Protein AF-0000000074727663 (afdb_homodimer)

Structure (mmCIF, N/CA/C/O backbone):
data_AF-0000000074727663-model_v1
#
loop_
_entity.id
_entity.type
_entity.pdbx_description
1 polymer 'Tyrosine-protein kinase ephrin type A/B receptor-like domain-containing protein'
#
loop_
_atom_site.group_PDB
_atom_site.id
_atom_site.type_symbol
_atom_site.label_atom_id
_atom_site.label_alt_id
_atom_site.label_comp_id
_atom_site.label_asym_id
_atom_site.label_entity_id
_atom_site.label_seq_id
_atom_site.pdbx_PDB_ins_code
_atom_site.Cartn_x
_atom_site.Cartn_y
_atom_site.Cartn_z
_atom_site.occupancy
_atom_site.B_iso_or_equiv
_atom_site.auth_seq_id
_atom_site.auth_comp_id
_atom_site.auth_asym_id
_atom_site.auth_atom_id
_atom_site.pdbx_PDB_model_num
ATOM 1 N N . MET A 1 1 ? 19.344 -10.344 -14.883 1 16.36 1 MET A N 1
ATOM 2 C CA . MET A 1 1 ? 18.453 -11.445 -14.562 1 16.36 1 MET A CA 1
ATOM 3 C C . MET A 1 1 ? 17.531 -11.766 -15.734 1 16.36 1 MET A C 1
ATOM 5 O O . MET A 1 1 ? 17.156 -10.867 -16.484 1 16.36 1 MET A O 1
ATOM 9 N N . VAL A 1 2 ? 17.625 -12.992 -16.062 1 17.97 2 VAL A N 1
ATOM 10 C CA . VAL A 1 2 ? 16.844 -13.648 -17.109 1 17.97 2 VAL A CA 1
ATOM 11 C C . VAL A 1 2 ? 15.359 -13.492 -16.828 1 17.97 2 VAL A C 1
ATOM 13 O O . VAL A 1 2 ? 14.867 -13.961 -15.789 1 17.97 2 VAL A O 1
ATOM 16 N N . PHE A 1 3 ? 14.781 -12.531 -17.094 1 17.89 3 PHE A N 1
ATOM 17 C CA . PHE A 1 3 ? 13.375 -12.414 -17.484 1 17.89 3 PHE A CA 1
ATOM 18 C C . PHE A 1 3 ? 13.016 -13.445 -18.547 1 17.89 3 PHE A C 1
ATOM 20 O O . PHE A 1 3 ? 13.688 -13.539 -19.578 1 17.89 3 PHE A O 1
ATOM 27 N N . CYS A 1 4 ? 12.523 -14.523 -18.062 1 21.52 4 CYS A N 1
ATOM 28 C CA . CYS A 1 4 ? 11.844 -15.531 -18.875 1 21.52 4 CYS A CA 1
ATOM 29 C C . CYS A 1 4 ? 10.828 -14.883 -19.812 1 21.52 4 CYS A C 1
ATOM 31 O O . CYS A 1 4 ? 9.891 -14.219 -19.344 1 21.52 4 CYS A O 1
ATOM 33 N N . LEU A 1 5 ? 11.258 -14.266 -20.781 1 20.7 5 LEU A N 1
ATOM 34 C CA . LEU A 1 5 ? 10.297 -13.875 -21.797 1 20.7 5 LEU A CA 1
ATOM 35 C C . LEU A 1 5 ? 9.242 -14.961 -22 1 20.7 5 LEU A C 1
ATOM 37 O O . LEU A 1 5 ? 9.562 -16.156 -22 1 20.7 5 LEU A O 1
ATOM 41 N N . ARG A 1 6 ? 8.039 -14.711 -21.859 1 22.16 6 ARG A N 1
ATOM 42 C CA . ARG A 1 6 ? 6.895 -15.141 -22.672 1 22.16 6 ARG A CA 1
ATOM 43 C C . ARG A 1 6 ? 7.203 -15.047 -24.156 1 22.16 6 ARG A C 1
ATOM 45 O O . ARG A 1 6 ? 8.172 -14.391 -24.547 1 22.16 6 ARG A O 1
ATOM 52 N N . GLU A 1 7 ? 6.109 -14.969 -25 1 23.59 7 GLU A N 1
ATOM 53 C CA . GLU A 1 7 ? 5.457 -15.328 -26.25 1 23.59 7 GLU A CA 1
ATOM 54 C C . GLU A 1 7 ? 5.797 -14.336 -27.359 1 23.59 7 GLU A C 1
ATOM 56 O O . GLU A 1 7 ? 5.438 -13.156 -27.281 1 23.59 7 GLU A O 1
ATOM 61 N N . SER A 1 8 ? 6.902 -14.148 -27.859 1 22.03 8 SER A N 1
ATOM 62 C CA . SER A 1 8 ? 6.969 -13.516 -29.172 1 22.03 8 SER A CA 1
ATOM 63 C C . SER A 1 8 ? 6.012 -14.18 -30.156 1 22.03 8 SER A C 1
ATOM 65 O O . SER A 1 8 ? 6.223 -15.32 -30.562 1 22.03 8 SER A O 1
ATOM 67 N N . VAL A 1 9 ? 4.738 -14.016 -30.016 1 23.14 9 VAL A N 1
ATOM 68 C CA . VAL A 1 9 ? 3.768 -14.18 -31.094 1 23.14 9 VAL A CA 1
ATOM 69 C C . VAL A 1 9 ? 4.215 -13.383 -32.312 1 23.14 9 VAL A C 1
ATOM 71 O O . VAL A 1 9 ? 4.402 -12.164 -32.25 1 23.14 9 VAL A O 1
ATOM 74 N N . TRP A 1 10 ? 5.031 -13.922 -33.156 1 23.19 10 TRP A N 1
ATOM 75 C CA . TRP A 1 10 ? 5.125 -13.664 -34.594 1 23.19 10 TRP A CA 1
ATOM 76 C C . TRP A 1 10 ? 3.773 -13.25 -35.156 1 23.19 10 TRP A C 1
ATOM 78 O O . TRP A 1 10 ? 2.773 -13.945 -34.969 1 23.19 10 TRP A O 1
ATOM 88 N N . SER A 1 11 ? 3.48 -12.094 -35.125 1 21.77 11 SER A N 1
ATOM 89 C CA . SER A 1 11 ? 2.42 -11.594 -36 1 21.77 11 SER A CA 1
ATOM 90 C C . SER A 1 11 ? 2.523 -12.195 -37.406 1 21.77 11 SER A C 1
ATOM 92 O O . SER A 1 11 ? 3.584 -12.148 -38.031 1 21.77 11 SER A O 1
ATOM 94 N N . ARG A 1 12 ? 1.707 -13.133 -37.719 1 26.17 12 ARG A N 1
ATOM 95 C CA . ARG A 1 12 ? 1.137 -13.68 -38.938 1 26.17 12 ARG A CA 1
ATOM 96 C C . ARG A 1 12 ? 0.914 -12.586 -39.969 1 26.17 12 ARG A C 1
ATOM 98 O O . ARG A 1 12 ? 0.768 -12.867 -41.156 1 26.17 12 ARG A O 1
ATOM 105 N N . LYS A 1 13 ? 0.772 -11.352 -39.656 1 25.25 13 LYS A N 1
ATOM 106 C CA . LYS A 1 13 ? 0.136 -10.602 -40.719 1 25.25 13 LYS A CA 1
ATOM 107 C C . LYS A 1 13 ? 1.107 -10.375 -41.875 1 25.25 13 LYS A C 1
ATOM 109 O O . LYS A 1 13 ? 0.729 -10.484 -43.031 1 25.25 13 LYS A O 1
ATOM 114 N N . GLU A 1 14 ? 2.23 -9.945 -41.594 1 25.27 14 GLU A N 1
ATOM 115 C CA . GLU A 1 14 ? 2.83 -9.531 -42.875 1 25.27 14 GLU A CA 1
ATOM 116 C C . GLU A 1 14 ? 3.305 -10.742 -43.656 1 25.27 14 GLU A C 1
ATOM 118 O O . GLU A 1 14 ? 3.434 -10.664 -44.875 1 25.27 14 GLU A O 1
ATOM 123 N N . ASN A 1 15 ? 3.68 -11.766 -42.875 1 24.67 15 ASN A N 1
ATOM 124 C CA . ASN A 1 15 ? 3.842 -12.859 -43.812 1 24.67 15 ASN A CA 1
ATOM 125 C C . ASN A 1 15 ? 2.494 -13.406 -44.281 1 24.67 15 ASN A C 1
ATOM 127 O O . ASN A 1 15 ? 2.43 -14.461 -44.906 1 24.67 15 ASN A O 1
ATOM 131 N N . ARG A 1 16 ? 1.432 -12.82 -43.875 1 26.47 16 ARG A N 1
ATOM 132 C CA . ARG A 1 16 ? 0.139 -13.117 -44.469 1 26.47 16 ARG A CA 1
ATOM 133 C C . ARG A 1 16 ? 0.172 -12.867 -45.969 1 26.47 16 ARG A C 1
ATOM 135 O O . ARG A 1 16 ? -0.435 -13.617 -46.75 1 26.47 16 ARG A O 1
ATOM 142 N N . GLU A 1 17 ? 0.797 -11.836 -46.375 1 26.16 17 GLU A N 1
ATOM 143 C CA . GLU A 1 17 ? 0.652 -11.578 -47.812 1 26.16 17 GLU A CA 1
ATOM 144 C C . GLU A 1 17 ? 1.406 -12.617 -48.625 1 26.16 17 GLU A C 1
ATOM 146 O O . GLU A 1 17 ? 0.963 -12.992 -49.719 1 26.16 17 GLU A O 1
ATOM 151 N N . LYS A 1 18 ? 2.57 -12.977 -48.094 1 28.64 18 LYS A N 1
ATOM 152 C CA . LYS A 1 18 ? 3.148 -13.969 -49 1 28.64 18 LYS A CA 1
ATOM 153 C C . LYS A 1 18 ? 2.41 -15.305 -48.906 1 28.64 18 LYS A C 1
ATOM 155 O O . LYS A 1 18 ? 2.396 -16.078 -49.844 1 28.64 18 LYS A O 1
ATOM 160 N N . TRP A 1 19 ? 1.935 -15.484 -47.719 1 27.38 19 TRP A N 1
ATOM 161 C CA . TRP A 1 19 ? 1.087 -16.672 -47.719 1 27.38 19 TRP A CA 1
ATOM 162 C C . TRP A 1 19 ? -0.186 -16.453 -48.5 1 27.38 19 TRP A C 1
ATOM 164 O O . TRP A 1 19 ? -0.95 -17.391 -48.75 1 27.38 19 TRP A O 1
ATOM 174 N N . GLN A 1 20 ? -0.559 -15.305 -48.688 1 27.23 20 GLN A N 1
ATOM 175 C CA . GLN A 1 20 ? -1.715 -15.141 -49.562 1 27.23 20 GLN A CA 1
ATOM 176 C C . GLN A 1 20 ? -1.455 -15.742 -50.938 1 27.23 20 GLN A C 1
ATOM 178 O O . GLN A 1 20 ? -2.391 -16.141 -51.625 1 27.23 20 GLN A O 1
ATOM 183 N N . SER A 1 21 ? -0.218 -15.445 -51.469 1 27.69 21 SER A N 1
ATOM 184 C CA . SER A 1 21 ? -0.178 -15.961 -52.812 1 27.69 21 SER A CA 1
ATOM 185 C C . SER A 1 21 ? -0.224 -17.484 -52.844 1 27.69 21 SER A C 1
ATOM 187 O O . SER A 1 21 ? -0.029 -18.109 -53.875 1 27.69 21 SER A O 1
ATOM 189 N N . TRP A 1 22 ? 0.078 -18.125 -51.812 1 27.44 22 TRP A N 1
ATOM 190 C CA . TRP A 1 22 ? -0.296 -19.531 -52 1 27.44 22 TRP A CA 1
ATOM 191 C C . TRP A 1 22 ? -1.765 -19.641 -52.406 1 27.44 22 TRP A C 1
ATOM 193 O O . TRP A 1 22 ? -2.654 -19.406 -51.562 1 27.44 22 TRP A O 1
ATOM 203 N N . VAL A 1 23 ? -2.115 -19 -53.375 1 29.73 23 VAL A N 1
ATOM 204 C CA . VAL A 1 23 ? -3.326 -19.297 -54.125 1 29.73 23 VAL A CA 1
ATOM 205 C C . VAL A 1 23 ? -3.496 -20.812 -54.25 1 29.73 23 VAL A C 1
ATOM 207 O O . VAL A 1 23 ? -2.611 -21.5 -54.75 1 29.73 23 VAL A O 1
ATOM 210 N N . PRO A 1 24 ? -4.27 -21.531 -53.375 1 31.62 24 PRO A N 1
ATOM 211 C CA . PRO A 1 24 ? -4.789 -22.812 -53.844 1 31.62 24 PRO A CA 1
ATOM 212 C C . PRO A 1 24 ? -5.207 -22.781 -55.312 1 31.62 24 PRO A C 1
ATOM 214 O O . PRO A 1 24 ? -5.941 -21.875 -55.719 1 31.62 24 PRO A O 1
ATOM 217 N N . ILE A 1 25 ? -4.605 -22.875 -56.219 1 37 25 ILE A N 1
ATOM 218 C CA . ILE A 1 25 ? -5.383 -23.797 -57.031 1 37 25 ILE A CA 1
ATOM 219 C C . ILE A 1 25 ? -6.008 -24.875 -56.156 1 37 25 ILE A C 1
ATOM 221 O O . ILE A 1 25 ? -7.215 -25.125 -56.219 1 37 25 ILE A O 1
ATOM 225 N N . LYS A 1 26 ? -5.277 -26.344 -55.969 1 47.62 26 LYS A N 1
ATOM 226 C CA . LYS A 1 26 ? -5.77 -27.594 -55.406 1 47.62 26 LYS A CA 1
ATOM 227 C C . LYS A 1 26 ? -5.812 -27.516 -53.875 1 47.62 26 LYS A C 1
ATOM 229 O O . LYS A 1 26 ? -4.891 -26.969 -53.25 1 47.62 26 LYS A O 1
ATOM 234 N N . THR A 1 27 ? -6.965 -27.359 -53.094 1 56.56 27 THR A N 1
ATOM 235 C CA . THR A 1 27 ? -7.359 -27.391 -51.719 1 56.56 27 THR A CA 1
ATOM 236 C C . THR A 1 27 ? -6.582 -28.469 -50.938 1 56.56 27 THR A C 1
ATOM 238 O O . THR A 1 27 ? -7.176 -29.391 -50.406 1 56.56 27 THR A O 1
ATOM 241 N N . ALA A 1 28 ? -5.277 -28.5 -51 1 64.94 28 ALA A N 1
ATOM 242 C CA . ALA A 1 28 ? -4.434 -29.406 -50.219 1 64.94 28 ALA A CA 1
ATOM 243 C C . ALA A 1 28 ? -4.027 -28.766 -48.906 1 64.94 28 ALA A C 1
ATOM 245 O O . ALA A 1 28 ? -3 -28.078 -48.844 1 64.94 28 ALA A O 1
ATOM 246 N N . CYS A 1 29 ? -4.75 -28.984 -47.906 1 71.75 29 CYS A N 1
ATOM 247 C CA . CYS A 1 29 ? -4.543 -28.406 -46.594 1 71.75 29 CYS A CA 1
ATOM 248 C C . CYS A 1 29 ? -3.475 -29.172 -45.812 1 71.75 29 CYS A C 1
ATOM 250 O O . CYS A 1 29 ? -3.248 -30.344 -46.094 1 71.75 29 CYS A O 1
ATOM 252 N N . PHE A 1 30 ? -2.75 -28.406 -45.031 1 67.75 30 PHE A N 1
ATOM 253 C CA . PHE A 1 30 ? -1.76 -29.062 -44.156 1 67.75 30 PHE A CA 1
ATOM 254 C C . PHE A 1 30 ? -2.357 -29.391 -42.812 1 67.75 30 PHE A C 1
ATOM 256 O O . PHE A 1 30 ? -3.432 -28.906 -42.469 1 67.75 30 PHE A O 1
ATOM 263 N N . GLU A 1 31 ? -1.562 -30.203 -42.094 1 75.5 31 GLU A N 1
ATOM 264 C CA . GLU A 1 31 ? -1.979 -30.594 -40.75 1 75.5 31 GLU A CA 1
ATOM 265 C C . GLU A 1 31 ? -2.229 -29.375 -39.875 1 75.5 31 GLU A C 1
ATOM 267 O O . GLU A 1 31 ? -1.453 -28.422 -39.906 1 75.5 31 GLU A O 1
ATOM 272 N N . GLY A 1 32 ? -3.322 -29.375 -39.156 1 78.69 32 GLY A N 1
ATOM 273 C CA . GLY A 1 32 ? -3.758 -28.25 -38.344 1 78.69 32 GLY A CA 1
ATOM 274 C C . GLY A 1 32 ? -4.758 -27.344 -39.031 1 78.69 32 GLY A C 1
ATOM 275 O O . GLY A 1 32 ? -5.461 -26.578 -38.375 1 78.69 32 GLY A O 1
ATOM 276 N N . PHE A 1 33 ? -4.695 -27.422 -40.25 1 75.69 33 PHE A N 1
ATOM 277 C CA . PHE A 1 33 ? -5.621 -26.656 -41.094 1 75.69 33 PHE A CA 1
ATOM 278 C C . PHE A 1 33 ? -6.645 -27.578 -41.75 1 75.69 33 PHE A C 1
ATOM 280 O O . PHE A 1 33 ? -6.445 -28.781 -41.812 1 75.69 33 PHE A O 1
ATOM 287 N N . GLY A 1 34 ? -7.742 -26.953 -42.094 1 82.75 34 GLY A N 1
ATOM 288 C CA . GLY A 1 34 ? -8.766 -27.75 -42.75 1 82.75 34 GLY A CA 1
ATOM 289 C C . GLY A 1 34 ? -9.445 -27.016 -43.875 1 82.75 34 GLY A C 1
ATOM 290 O O . GLY A 1 34 ? -9.195 -25.828 -44.094 1 82.75 34 GLY A O 1
ATOM 291 N N . LEU A 1 35 ? -10.227 -27.766 -44.562 1 81.5 35 LEU A N 1
ATOM 292 C CA . LEU A 1 35 ? -10.914 -27.281 -45.75 1 81.5 35 LEU A CA 1
ATOM 293 C C . LEU A 1 35 ? -12.047 -26.328 -45.375 1 81.5 35 LEU A C 1
ATOM 295 O O . LEU A 1 35 ? -12.852 -26.641 -44.5 1 81.5 35 LEU A O 1
ATOM 299 N N . ILE A 1 36 ? -12.031 -25.078 -46 1 82.5 36 ILE A N 1
ATOM 300 C CA . ILE A 1 36 ? -13.117 -24.141 -45.75 1 82.5 36 ILE A CA 1
ATOM 301 C C . ILE A 1 36 ? -13.773 -23.734 -47.062 1 82.5 36 ILE A C 1
ATOM 303 O O . ILE A 1 36 ? -13.109 -23.688 -48.125 1 82.5 36 ILE A O 1
ATOM 307 N N . ASP A 1 37 ? -15.109 -23.562 -47.031 1 79.56 37 ASP A N 1
ATOM 308 C CA . ASP A 1 37 ? -15.828 -23.125 -48.219 1 79.56 37 ASP A CA 1
ATOM 309 C C . ASP A 1 37 ? -15.789 -21.609 -48.344 1 79.56 37 ASP A C 1
ATOM 311 O O . ASP A 1 37 ? -15.141 -20.922 -47.562 1 79.56 37 ASP A O 1
ATOM 315 N N . ALA A 1 38 ? -16.469 -21.156 -49.406 1 73.06 38 ALA A N 1
ATOM 316 C CA . ALA A 1 38 ? -16.469 -19.734 -49.781 1 73.06 38 ALA A CA 1
ATOM 317 C C . ALA A 1 38 ? -17.109 -18.891 -48.656 1 73.06 38 ALA A C 1
ATOM 319 O O . ALA A 1 38 ? -16.797 -17.703 -48.531 1 73.06 38 ALA A O 1
ATOM 320 N N . GLN A 1 39 ? -17.891 -19.438 -47.812 1 73.25 39 GLN A N 1
ATOM 321 C CA . GLN A 1 39 ? -18.562 -18.703 -46.75 1 73.25 39 GLN A CA 1
ATOM 322 C C . GLN A 1 39 ? -17.781 -18.766 -45.438 1 73.25 39 GLN A C 1
ATOM 324 O O . GLN A 1 39 ? -18.172 -18.156 -44.438 1 73.25 39 GLN A O 1
ATOM 329 N N . GLY A 1 40 ? -16.641 -19.406 -45.5 1 73.88 40 GLY A N 1
ATOM 330 C CA . GLY A 1 40 ? -15.805 -19.5 -44.312 1 73.88 40 GLY A CA 1
ATOM 331 C C . GLY A 1 40 ? -16.125 -20.703 -43.438 1 73.88 40 GLY A C 1
ATOM 332 O O . GLY A 1 40 ? -15.633 -20.828 -42.344 1 73.88 40 GLY A O 1
ATOM 333 N N . GLY A 1 41 ? -16.953 -21.547 -43.938 1 80.06 41 GLY A N 1
ATOM 334 C CA . GLY A 1 41 ? -17.328 -22.75 -43.219 1 80.06 41 GLY A CA 1
ATOM 335 C C . GLY A 1 41 ? -16.438 -23.938 -43.5 1 80.06 41 GLY A C 1
ATOM 336 O O . GLY A 1 41 ? -15.961 -24.109 -44.625 1 80.06 41 GLY A O 1
ATOM 337 N N . PHE A 1 42 ? -16.234 -24.719 -42.438 1 85.5 42 PHE A N 1
ATOM 338 C CA . PHE A 1 42 ? -15.398 -25.906 -42.625 1 85.5 42 PHE A CA 1
ATOM 339 C C . PHE A 1 42 ? -16.172 -27 -43.375 1 85.5 42 PHE A C 1
ATOM 341 O O . PHE A 1 42 ? -17.344 -27.25 -43.094 1 85.5 42 PHE A O 1
ATOM 348 N N . VAL A 1 43 ? -15.508 -27.562 -44.344 1 81.31 43 VAL A N 1
ATOM 349 C CA . VAL A 1 43 ? -16.172 -28.562 -45.188 1 81.31 43 VAL A CA 1
ATOM 350 C C . VAL A 1 43 ? -15.398 -29.875 -45.125 1 81.31 43 VAL A C 1
ATOM 352 O O . VAL A 1 43 ? -14.203 -29.891 -44.844 1 81.31 43 VAL A O 1
ATOM 355 N N . ASP A 1 44 ? -16.125 -31.062 -45.406 1 78.25 44 ASP A N 1
ATOM 356 C CA . ASP A 1 44 ? -15.547 -32.406 -45.281 1 78.25 44 ASP A CA 1
ATOM 357 C C . ASP A 1 44 ? -15 -32.906 -46.594 1 78.25 44 ASP A C 1
ATOM 359 O O . ASP A 1 44 ? -14.328 -33.938 -46.656 1 78.25 44 ASP A O 1
ATOM 363 N N . ASN A 1 45 ? -15.43 -32.219 -47.688 1 77.12 45 ASN A N 1
ATOM 364 C CA . ASN A 1 45 ? -15.008 -32.656 -49 1 77.12 45 ASN A CA 1
ATOM 365 C C . ASN A 1 45 ? -14.242 -31.547 -49.719 1 77.12 45 ASN A C 1
ATOM 367 O O . ASN A 1 45 ? -14.625 -30.375 -49.656 1 77.12 45 ASN A O 1
ATOM 371 N N . ARG A 1 46 ? -13.211 -32 -50.406 1 79.56 46 ARG A N 1
ATOM 372 C CA . ARG A 1 46 ? -12.32 -31.094 -51.125 1 79.56 46 ARG A CA 1
ATOM 373 C C . ARG A 1 46 ? -13.062 -30.344 -52.219 1 79.56 46 ARG A C 1
ATOM 375 O O . ARG A 1 46 ? -12.719 -29.219 -52.562 1 79.56 46 ARG A O 1
ATOM 382 N N . THR A 1 47 ? -14.125 -30.984 -52.781 1 76.38 47 THR A N 1
ATOM 383 C CA . THR A 1 47 ? -14.852 -30.406 -53.906 1 76.38 47 THR A CA 1
ATOM 384 C C . THR A 1 47 ? -15.578 -29.125 -53.469 1 76.38 47 THR A C 1
ATOM 386 O O . THR A 1 47 ? -15.789 -28.219 -54.281 1 76.38 47 THR A O 1
ATOM 389 N N . LEU A 1 48 ? -15.891 -29.031 -52.188 1 76.56 48 LEU A N 1
ATOM 390 C CA . LEU A 1 48 ? -16.641 -27.891 -51.688 1 76.56 48 LEU A CA 1
ATOM 391 C C . LEU A 1 48 ? -15.703 -26.828 -51.125 1 76.56 48 LEU A C 1
ATOM 393 O O . LEU A 1 48 ? -16.141 -25.75 -50.75 1 76.56 48 LEU A O 1
ATOM 397 N N . ALA A 1 49 ? -14.453 -27.141 -51.125 1 78.25 49 ALA A N 1
ATOM 398 C CA . ALA A 1 49 ? -13.5 -26.297 -50.406 1 78.25 49 ALA A CA 1
ATOM 399 C C . ALA A 1 49 ? -12.914 -25.234 -51.344 1 78.25 49 ALA A C 1
ATOM 401 O O . ALA A 1 49 ? -12.633 -25.531 -52.5 1 78.25 49 ALA A O 1
ATOM 402 N N . THR A 1 50 ? -12.805 -23.969 -50.906 1 76.31 50 THR A N 1
ATOM 403 C CA . THR A 1 50 ? -12.219 -22.906 -51.688 1 76.31 50 THR A CA 1
ATOM 404 C C . THR A 1 50 ? -10.859 -22.5 -51.125 1 76.31 50 THR A C 1
ATOM 406 O O . THR A 1 50 ? -9.969 -22.062 -51.844 1 76.31 50 THR A O 1
ATOM 409 N N . GLU A 1 51 ? -10.758 -22.578 -49.844 1 76.44 51 GLU A N 1
ATOM 410 C CA . GLU A 1 51 ? -9.508 -22.234 -49.156 1 76.44 51 GLU A CA 1
ATOM 411 C C . GLU A 1 51 ? -9.281 -23.094 -47.938 1 76.44 51 GLU A C 1
ATOM 413 O O . GLU A 1 51 ? -10.117 -23.922 -47.594 1 76.44 51 GLU A O 1
ATOM 418 N N . CYS A 1 52 ? -8.039 -23.094 -47.375 1 76.12 52 CYS A N 1
ATOM 419 C CA . CYS A 1 52 ? -7.711 -23.766 -46.125 1 76.12 52 CYS A CA 1
ATOM 420 C C . CYS A 1 52 ? -7.836 -22.797 -44.938 1 76.12 52 CYS A C 1
ATOM 422 O O . CYS A 1 52 ? -7.559 -21.609 -45.094 1 76.12 52 CYS A O 1
ATOM 424 N N . GLY A 1 53 ? -8.469 -23.266 -43.875 1 74.5 53 GLY A N 1
ATOM 425 C CA . GLY A 1 53 ? -8.578 -22.484 -42.656 1 74.5 53 GLY A CA 1
ATOM 426 C C . GLY A 1 53 ? -8.023 -23.203 -41.438 1 74.5 53 GLY A C 1
ATOM 427 O O . GLY A 1 53 ? -7.941 -24.438 -41.438 1 74.5 53 GLY A O 1
ATOM 428 N N . LEU A 1 54 ? -7.582 -22.406 -40.5 1 73.75 54 LEU A N 1
ATOM 429 C CA . LEU A 1 54 ? -7.125 -22.953 -39.219 1 73.75 54 LEU A CA 1
ATOM 430 C C . LEU A 1 54 ? -8.266 -23.672 -38.5 1 73.75 54 LEU A C 1
ATOM 432 O O . LEU A 1 54 ? -9.375 -23.156 -38.406 1 73.75 54 LEU A O 1
ATOM 436 N N . CYS A 1 55 ? -7.883 -24.875 -38.031 1 80.06 55 CYS A N 1
ATOM 437 C CA . CYS A 1 55 ? -8.891 -25.609 -37.281 1 80.06 55 CYS A CA 1
ATOM 438 C C . CYS A 1 55 ? -9.07 -25.016 -35.906 1 80.06 55 CYS A C 1
ATOM 440 O O . CYS A 1 55 ? -8.125 -24.953 -35.125 1 80.06 55 CYS A O 1
ATOM 442 N N . PRO A 1 56 ? -10.172 -24.594 -35.594 1 78.88 56 PRO A N 1
ATOM 443 C CA . PRO A 1 56 ? -10.43 -24.016 -34.281 1 78.88 56 PRO A CA 1
ATOM 444 C C . PRO A 1 56 ? -10.523 -25.078 -33.188 1 78.88 56 PRO A C 1
ATOM 446 O O . PRO A 1 56 ? -10.508 -26.281 -33.5 1 78.88 56 PRO A O 1
ATOM 449 N N . ALA A 1 57 ? -10.688 -24.547 -31.922 1 79.31 57 ALA A N 1
ATOM 450 C CA . ALA A 1 57 ? -10.953 -25.469 -30.812 1 79.31 57 ALA A CA 1
ATOM 451 C C . ALA A 1 57 ? -12.25 -26.234 -31.031 1 79.31 57 ALA A C 1
ATOM 453 O O . ALA A 1 57 ? -13.195 -25.703 -31.625 1 79.31 57 ALA A O 1
ATOM 454 N N . GLY A 1 58 ? -12.188 -27.469 -30.641 1 85.25 58 GLY A N 1
ATOM 455 C CA . GLY A 1 58 ? -13.344 -28.328 -30.844 1 85.25 58 GLY A CA 1
ATOM 456 C C . GLY A 1 58 ? -13.266 -29.156 -32.094 1 85.25 58 GLY A C 1
ATOM 457 O O . GLY A 1 58 ? -14.102 -30.031 -32.344 1 85.25 58 GLY A O 1
ATOM 458 N N . ARG A 1 59 ? -12.344 -28.812 -32.938 1 84.75 59 ARG A N 1
ATOM 459 C CA . ARG A 1 59 ? -12.117 -29.531 -34.188 1 84.75 59 ARG A CA 1
ATOM 460 C C . ARG A 1 59 ? -10.664 -30 -34.281 1 84.75 59 ARG A C 1
ATOM 462 O O . ARG A 1 59 ? -9.766 -29.375 -33.719 1 84.75 59 ARG A O 1
ATOM 469 N N . ALA A 1 60 ? -10.562 -31.156 -34.969 1 87.06 60 ALA A N 1
ATOM 470 C CA . ALA A 1 60 ? -9.219 -31.688 -35.188 1 87.06 60 ALA A CA 1
ATOM 471 C C . ALA A 1 60 ? -8.953 -31.844 -36.688 1 87.06 60 ALA A C 1
ATOM 473 O O . ALA A 1 60 ? -9.859 -32.188 -37.469 1 87.06 60 ALA A O 1
ATOM 474 N N . SER A 1 61 ? -7.703 -31.531 -37 1 82.5 61 SER A N 1
ATOM 475 C CA . SER A 1 61 ? -7.273 -31.672 -38.375 1 82.5 61 SER A CA 1
ATOM 476 C C . SER A 1 61 ? -7.039 -33.156 -38.719 1 82.5 61 SER A C 1
ATOM 478 O O . SER A 1 61 ? -6.125 -33.781 -38.188 1 82.5 61 SER A O 1
ATOM 480 N N . GLU A 1 62 ? -7.992 -33.656 -39.531 1 83.81 62 GLU A N 1
ATOM 481 C CA . GLU A 1 62 ? -7.914 -35.062 -39.938 1 83.81 62 GLU A CA 1
ATOM 482 C C . GLU A 1 62 ? -7.461 -35.188 -41.375 1 83.81 62 GLU A C 1
ATOM 484 O O . GLU A 1 62 ? -7.883 -34.438 -42.25 1 83.81 62 GLU A O 1
ATOM 489 N N . GLU A 1 63 ? -6.664 -36.219 -41.531 1 81.56 63 GLU A N 1
ATOM 490 C CA . GLU A 1 63 ? -6.156 -36.469 -42.875 1 81.56 63 GLU A CA 1
ATOM 491 C C . GLU A 1 63 ? -7.246 -37 -43.812 1 81.56 63 GLU A C 1
ATOM 493 O O . GLU A 1 63 ? -7.992 -37.906 -43.406 1 81.56 63 GLU A O 1
ATOM 498 N N . LEU A 1 64 ? -7.422 -36.312 -44.844 1 80 64 LEU A N 1
ATOM 499 C CA . LEU A 1 64 ? -8.328 -36.719 -45.906 1 80 64 LEU A CA 1
ATOM 500 C C . LEU A 1 64 ? -7.559 -37.062 -47.188 1 80 64 LEU A C 1
ATOM 502 O O . LEU A 1 64 ? -6.762 -36.25 -47.656 1 80 64 LEU A O 1
ATOM 506 N N . VAL A 1 65 ? -7.641 -38.344 -47.656 1 79.31 65 VAL A N 1
ATOM 507 C CA . VAL A 1 65 ? -6.992 -38.75 -48.906 1 79.31 65 VAL A CA 1
ATOM 508 C C . VAL A 1 65 ? -8.039 -38.938 -50 1 79.31 65 VAL A C 1
ATOM 510 O O . VAL A 1 65 ? -8.953 -39.75 -49.875 1 79.31 65 VAL A O 1
ATOM 513 N N . ASP A 1 66 ? -8.07 -38.094 -50.938 1 72.62 66 ASP A N 1
ATOM 514 C CA . ASP A 1 66 ? -8.984 -38.219 -52.062 1 72.62 66 ASP A CA 1
ATOM 515 C C . ASP A 1 66 ? -8.227 -38.438 -53.375 1 72.62 66 ASP A C 1
ATOM 517 O O . ASP A 1 66 ? -7.02 -38.688 -53.344 1 72.62 66 ASP A O 1
ATOM 521 N N . LEU A 1 67 ? -9.055 -38.5 -54.531 1 71.31 67 LEU A N 1
ATOM 522 C CA . LEU A 1 67 ? -8.5 -38.812 -55.844 1 71.31 67 LEU A CA 1
ATOM 523 C C . LEU A 1 67 ? -7.438 -37.781 -56.219 1 71.31 67 LEU A C 1
ATOM 525 O O . LEU A 1 67 ? -6.531 -38.062 -57 1 71.31 67 LEU A O 1
ATOM 529 N N . THR A 1 68 ? -7.473 -36.562 -55.719 1 67.25 68 THR A N 1
ATOM 530 C CA . THR A 1 68 ? -6.566 -35.469 -56.062 1 67.25 68 THR A CA 1
ATOM 531 C C . THR A 1 68 ? -5.32 -35.5 -55.188 1 67.25 68 THR A C 1
ATOM 533 O O . THR A 1 68 ? -4.289 -34.938 -55.531 1 67.25 68 THR A O 1
ATOM 536 N N . GLY A 1 69 ? -5.449 -36.281 -54 1 74.44 69 GLY A N 1
ATOM 537 C CA . GLY A 1 69 ? -4.297 -36.406 -53.125 1 74.44 69 GLY A CA 1
ATOM 538 C C . GLY A 1 69 ? -4.648 -36.281 -51.656 1 74.44 69 GLY A C 1
ATOM 539 O O . GLY A 1 69 ? -5.816 -36.375 -51.281 1 74.44 69 GLY A O 1
ATOM 540 N N . ARG A 1 70 ? -3.52 -36.031 -50.906 1 78.38 70 ARG A N 1
ATOM 541 C CA . ARG A 1 70 ? -3.666 -35.906 -49.469 1 78.38 70 ARG A CA 1
ATOM 542 C C . ARG A 1 70 ? -4.059 -34.5 -49.062 1 78.38 70 ARG A C 1
ATOM 544 O O . ARG A 1 70 ? -3.559 -33.531 -49.625 1 78.38 70 ARG A O 1
ATOM 551 N N . THR A 1 71 ? -5.078 -34.406 -48.312 1 78.25 71 THR A N 1
ATOM 552 C CA . THR A 1 71 ? -5.477 -33.125 -47.688 1 78.25 71 THR A CA 1
ATOM 553 C C . THR A 1 71 ? -5.977 -33.344 -46.281 1 78.25 71 THR A C 1
ATOM 555 O O . THR A 1 71 ? -5.902 -34.469 -45.75 1 78.25 71 THR A O 1
ATOM 558 N N . PHE A 1 72 ? -6.293 -32.125 -45.594 1 81.06 72 PHE A N 1
ATOM 559 C CA . PHE A 1 72 ? -6.789 -32.219 -44.219 1 81.06 72 PHE A CA 1
ATOM 560 C C . PHE A 1 72 ? -8.125 -31.484 -44.094 1 81.06 72 PHE A C 1
ATOM 562 O O . PHE A 1 72 ? -8.344 -30.469 -44.719 1 81.06 72 PHE A O 1
ATOM 569 N N . ARG A 1 73 ? -8.93 -32.156 -43.375 1 84.31 73 ARG A N 1
ATOM 570 C CA . ARG A 1 73 ? -10.195 -31.547 -43 1 84.31 73 ARG A CA 1
ATOM 571 C C . ARG A 1 73 ? -10.281 -31.297 -41.5 1 84.31 73 ARG A C 1
ATOM 573 O O . ARG A 1 73 ? -9.641 -32 -40.719 1 84.31 73 ARG A O 1
ATOM 580 N N . CYS A 1 74 ? -10.953 -30.203 -41.219 1 84.62 74 CYS A N 1
ATOM 581 C CA . CYS A 1 74 ? -11.219 -29.938 -39.812 1 84.62 74 CYS A CA 1
ATOM 582 C C . CYS A 1 74 ? -12.5 -30.625 -39.344 1 84.62 74 CYS A C 1
ATOM 584 O O . CYS A 1 74 ? -13.602 -30.109 -39.594 1 84.62 74 CYS A O 1
ATOM 586 N N . ALA A 1 75 ? -12.297 -31.766 -38.781 1 85.38 75 ALA A N 1
ATOM 587 C CA . ALA A 1 75 ? -13.453 -32.531 -38.312 1 85.38 75 ALA A CA 1
ATOM 588 C C . ALA A 1 75 ? -13.781 -32.188 -36.875 1 85.38 75 ALA A C 1
ATOM 590 O O . ALA A 1 75 ? -12.883 -31.984 -36.062 1 85.38 75 ALA A O 1
ATOM 591 N N . GLN A 1 76 ? -15.094 -32.125 -36.688 1 85.31 76 GLN A N 1
ATOM 592 C CA . GLN A 1 76 ? -15.531 -31.922 -35.312 1 85.31 76 GLN A CA 1
ATOM 593 C C . GLN A 1 76 ? -15.188 -33.125 -34.438 1 85.31 76 GLN A C 1
ATOM 595 O O . GLN A 1 76 ? -15.336 -34.281 -34.875 1 85.31 76 GLN A O 1
ATOM 600 N N . CYS A 1 77 ? -14.711 -32.781 -33.312 1 87.25 77 CYS A N 1
ATOM 601 C CA . CYS A 1 77 ? -14.445 -33.875 -32.375 1 87.25 77 CYS A CA 1
ATOM 602 C C . CYS A 1 77 ? -15.734 -34.625 -32 1 87.25 77 CYS A C 1
ATOM 604 O O . CYS A 1 77 ? -16.766 -34 -31.75 1 87.25 77 CYS A O 1
ATOM 606 N N . PRO A 1 78 ? -15.672 -35.938 -32.188 1 84.88 78 PRO A N 1
ATOM 607 C CA . PRO A 1 78 ? -16.875 -36.719 -31.859 1 84.88 78 PRO A CA 1
ATOM 608 C C . PRO A 1 78 ? -17.203 -36.656 -30.375 1 84.88 78 PRO A C 1
ATOM 610 O O . PRO A 1 78 ? -16.359 -36.281 -29.562 1 84.88 78 PRO A O 1
ATOM 613 N N . PRO A 1 79 ? -18.531 -37.031 -30.125 1 84.19 79 PRO A N 1
ATOM 614 C CA . PRO A 1 79 ? -18.875 -37.125 -28.703 1 84.19 79 PRO A CA 1
ATOM 615 C C . PRO A 1 79 ? -17.922 -38.031 -27.938 1 84.19 79 PRO A C 1
ATOM 617 O O . PRO A 1 79 ? -17.5 -39.062 -28.453 1 84.19 79 PRO A O 1
ATOM 620 N N . GLY A 1 80 ? -17.578 -37.625 -26.703 1 87.56 80 GLY A N 1
ATOM 621 C CA . GLY A 1 80 ? -16.625 -38.312 -25.859 1 87.56 80 GLY A CA 1
ATOM 622 C C . GLY A 1 80 ? -15.219 -37.75 -25.969 1 87.56 80 GLY A C 1
ATOM 623 O O . GLY A 1 80 ? -14.32 -38.125 -25.219 1 87.56 80 GLY A O 1
ATOM 624 N N . TYR A 1 81 ? -14.984 -37 -27 1 84.56 81 TYR A N 1
ATOM 625 C CA . TYR A 1 81 ? -13.68 -36.406 -27.281 1 84.56 81 TYR A CA 1
ATOM 626 C C . TYR A 1 81 ? -13.781 -34.875 -27.297 1 84.56 81 TYR A C 1
ATOM 628 O O . TYR A 1 81 ? -14.867 -34.312 -27.422 1 84.56 81 TYR A O 1
ATOM 636 N N . TYR A 1 82 ? -12.625 -34.281 -27.031 1 83.62 82 TYR A N 1
ATOM 637 C CA . TYR A 1 82 ? -12.562 -32.812 -27.047 1 83.62 82 TYR A CA 1
ATOM 638 C C . TYR A 1 82 ? -11.219 -32.344 -27.594 1 83.62 82 TYR A C 1
ATOM 640 O O . TYR A 1 82 ? -10.289 -33.125 -27.75 1 83.62 82 TYR A O 1
ATOM 648 N N . GLN A 1 83 ? -11.211 -31.125 -28.031 1 79.25 83 GLN A N 1
ATOM 649 C CA . GLN A 1 83 ? -9.977 -30.453 -28.438 1 79.25 83 GLN A CA 1
ATOM 650 C C . GLN A 1 83 ? -10.016 -28.969 -28.047 1 79.25 83 GLN A C 1
ATOM 652 O O . GLN A 1 83 ? -10.797 -28.203 -28.625 1 79.25 83 GLN A O 1
ATOM 657 N N . SER A 1 84 ? -9.195 -28.625 -27.047 1 73.31 84 SER A N 1
ATOM 658 C CA . SER A 1 84 ? -9.211 -27.266 -26.531 1 73.31 84 SER A CA 1
ATOM 659 C C . SER A 1 84 ? -8.297 -26.359 -27.344 1 73.31 84 SER A C 1
ATOM 661 O O . SER A 1 84 ? -8.477 -25.141 -27.359 1 73.31 84 SER A O 1
ATOM 663 N N . ASN A 1 85 ? -7.434 -26.906 -27.969 1 65.06 85 ASN A N 1
ATOM 664 C CA . ASN A 1 85 ? -6.434 -26.125 -28.688 1 65.06 85 ASN A CA 1
ATOM 665 C C . ASN A 1 85 ? -6.797 -25.969 -30.156 1 65.06 85 ASN A C 1
ATOM 667 O O . ASN A 1 85 ? -7.43 -26.844 -30.75 1 65.06 85 ASN A O 1
ATOM 671 N N . THR A 1 86 ? -6.355 -24.844 -30.578 1 67.69 86 THR A N 1
ATOM 672 C CA . THR A 1 86 ? -6.469 -24.656 -32.031 1 67.69 86 THR A CA 1
ATOM 673 C C . THR A 1 86 ? -5.336 -25.359 -32.75 1 67.69 86 THR A C 1
ATOM 675 O O . THR A 1 86 ? -4.297 -25.656 -32.156 1 67.69 86 THR A O 1
ATOM 678 N N . TYR A 1 87 ? -5.574 -25.797 -34.062 1 65.19 87 TYR A N 1
ATOM 679 C CA . TYR A 1 87 ? -4.625 -26.422 -34.969 1 65.19 87 TYR A CA 1
ATOM 680 C C . TYR A 1 87 ? -4.234 -27.812 -34.5 1 65.19 87 TYR A C 1
ATOM 682 O O . TYR A 1 87 ? -3.182 -28.328 -34.875 1 65.19 87 TYR A O 1
ATOM 690 N N . SER A 1 88 ? -5.117 -28.359 -33.656 1 76.44 88 SER A N 1
ATOM 691 C CA . SER A 1 88 ? -4.824 -29.703 -33.188 1 76.44 88 SER A CA 1
ATOM 692 C C . SER A 1 88 ? -5.16 -30.75 -34.219 1 76.44 88 SER A C 1
ATOM 694 O O . SER A 1 88 ? -6.059 -30.562 -35.031 1 76.44 88 SER A O 1
ATOM 696 N N . THR A 1 89 ? -4.336 -31.922 -34.156 1 77.69 89 THR A N 1
ATOM 697 C CA . THR A 1 89 ? -4.488 -32.969 -35.156 1 77.69 89 THR A CA 1
ATOM 698 C C . THR A 1 89 ? -5.34 -34.125 -34.625 1 77.69 89 THR A C 1
ATOM 700 O O . THR A 1 89 ? -5.707 -35.031 -35.375 1 77.69 89 THR A O 1
ATOM 703 N N . SER A 1 90 ? -5.52 -34.125 -33.406 1 79.81 90 SER A N 1
ATOM 704 C CA . SER A 1 90 ? -6.316 -35.188 -32.812 1 79.81 90 SER A CA 1
ATOM 705 C C . SER A 1 90 ? -7.168 -34.688 -31.672 1 79.81 90 SER A C 1
ATOM 707 O O . SER A 1 90 ? -6.863 -33.656 -31.078 1 79.81 90 SER A O 1
ATOM 709 N N . CYS A 1 91 ? -8.305 -35.375 -31.703 1 80.5 91 CYS A N 1
ATOM 710 C CA . CYS A 1 91 ? -9.141 -35.125 -30.531 1 80.5 91 CYS A CA 1
ATOM 711 C C . CYS A 1 91 ? -8.68 -35.938 -29.344 1 80.5 91 CYS A C 1
ATOM 713 O O . CYS A 1 91 ? -8.195 -37.062 -29.5 1 80.5 91 CYS A O 1
ATOM 715 N N . GLU A 1 92 ? -8.742 -35.312 -28.25 1 79.94 92 GLU A N 1
ATOM 716 C CA . GLU A 1 92 ? -8.398 -36 -27 1 79.94 92 GLU A CA 1
ATOM 717 C C . GLU A 1 92 ? -9.641 -36.594 -26.328 1 79.94 92 GLU A C 1
ATOM 719 O O . GLU A 1 92 ? -10.703 -35.969 -26.344 1 79.94 92 GLU A O 1
ATOM 724 N N . PRO A 1 93 ? -9.422 -37.812 -25.797 1 81.12 93 PRO A N 1
ATOM 725 C CA . PRO A 1 93 ? -10.562 -38.375 -25.078 1 81.12 93 PRO A CA 1
ATOM 726 C C . PRO A 1 93 ? -10.836 -37.688 -23.75 1 81.12 93 PRO A C 1
ATOM 728 O O . PRO A 1 93 ? -9.891 -37.281 -23.062 1 81.12 93 PRO A O 1
ATOM 731 N N . CYS A 1 94 ? -12.102 -37.531 -23.625 1 82.31 94 CYS A N 1
ATOM 732 C CA . CYS A 1 94 ? -12.469 -37 -22.312 1 82.31 94 CYS A CA 1
ATOM 733 C C . CYS A 1 94 ? -11.977 -37.938 -21.203 1 82.31 94 CYS A C 1
ATOM 735 O O . CYS A 1 94 ? -12.016 -39.156 -21.359 1 82.31 94 CYS A O 1
ATOM 737 N N . SER A 1 95 ? -11.492 -37.406 -20.156 1 78.44 95 SER A N 1
ATOM 738 C CA . SER A 1 95 ? -10.961 -38.156 -19.047 1 78.44 95 SER A CA 1
ATOM 739 C C . SER A 1 95 ? -12.078 -38.781 -18.219 1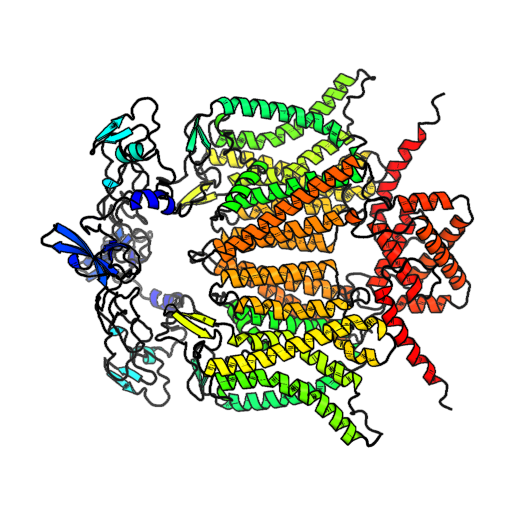 78.44 95 SER A C 1
ATOM 741 O O . SER A 1 95 ? -13.258 -38.5 -18.438 1 78.44 95 SER A O 1
ATOM 743 N N . LYS A 1 96 ? -11.586 -39.688 -17.312 1 76.12 96 LYS A N 1
ATOM 744 C CA . LYS A 1 96 ? -12.547 -40.25 -16.359 1 76.12 96 LYS A CA 1
ATOM 745 C C . LYS A 1 96 ? -13.242 -39.125 -15.578 1 76.12 96 LYS A C 1
ATOM 747 O O . LYS A 1 96 ? -12.617 -38.125 -15.203 1 76.12 96 LYS A O 1
ATOM 752 N N . GLY A 1 97 ? -14.516 -39.344 -15.422 1 77.38 97 GLY A N 1
ATOM 753 C CA . GLY A 1 97 ? -15.312 -38.375 -14.68 1 77.38 97 GLY A CA 1
ATOM 754 C C . GLY A 1 97 ? -15.844 -37.25 -15.547 1 77.38 97 GLY A C 1
ATOM 755 O O . GLY A 1 97 ? -16.562 -36.375 -15.062 1 77.38 97 GLY A O 1
ATOM 756 N N . THR A 1 98 ? -15.445 -37.25 -16.75 1 80.56 98 THR A N 1
ATOM 757 C CA . THR A 1 98 ? -15.898 -36.219 -17.703 1 80.56 98 THR A CA 1
ATOM 758 C C . THR A 1 98 ? -16.516 -36.906 -18.922 1 80.56 98 THR A C 1
ATOM 760 O O . THR A 1 98 ? -16.391 -38.094 -19.125 1 80.56 98 THR A O 1
ATOM 763 N N . TYR A 1 99 ? -17.344 -36.031 -19.578 1 84.31 99 TYR A N 1
ATOM 764 C CA . TYR A 1 99 ? -17.984 -36.5 -20.781 1 84.31 99 TYR A CA 1
ATOM 765 C C . TYR A 1 99 ? -18.219 -35.375 -21.781 1 84.31 99 TYR A C 1
ATOM 767 O O . TYR A 1 99 ? -18.062 -34.219 -21.422 1 84.31 99 TYR A O 1
ATOM 775 N N . SER A 1 100 ? -18.391 -35.719 -23.047 1 86.19 100 SER A N 1
ATOM 776 C CA . SER A 1 100 ? -18.844 -34.812 -24.078 1 86.19 100 SER A CA 1
ATOM 777 C C . SER A 1 100 ? -19.938 -35.438 -24.938 1 86.19 100 SER A C 1
ATOM 779 O O . SER A 1 100 ? -19.781 -36.562 -25.406 1 86.19 100 SER A O 1
ATOM 781 N N . ASN A 1 101 ? -21.094 -34.656 -25 1 80.12 101 ASN A N 1
ATOM 782 C CA . ASN A 1 101 ? -22.25 -35.281 -25.656 1 80.12 101 ASN A CA 1
ATOM 783 C C . ASN A 1 101 ? -22.484 -34.688 -27.047 1 80.12 101 ASN A C 1
ATOM 785 O O . ASN A 1 101 ? -23.469 -35.031 -27.719 1 80.12 101 ASN A O 1
ATOM 789 N N . SER A 1 102 ? -21.672 -33.812 -27.469 1 79.19 102 SER A N 1
ATOM 790 C CA . SER A 1 102 ? -21.891 -33.188 -28.781 1 79.19 102 SER A CA 1
ATOM 791 C C . SER A 1 102 ? -20.609 -33.156 -29.594 1 79.19 102 SER A C 1
ATOM 793 O O . SER A 1 102 ? -19.547 -33.5 -29.094 1 79.19 102 SER A O 1
ATOM 795 N N . TYR A 1 103 ? -20.859 -32.938 -30.828 1 82.75 103 TYR A N 1
ATOM 796 C CA . TYR A 1 103 ? -19.719 -32.75 -31.719 1 82.75 103 TYR A CA 1
ATOM 797 C C . TYR A 1 103 ? -19.094 -31.391 -31.531 1 82.75 103 TYR A C 1
ATOM 799 O O . TYR A 1 103 ? -19.797 -30.422 -31.219 1 82.75 103 TYR A O 1
ATOM 807 N N . GLY A 1 104 ? -17.734 -31.375 -31.641 1 83.31 104 GLY A N 1
ATOM 808 C CA . GLY A 1 104 ? -17.031 -30.094 -31.656 1 83.31 104 GLY A CA 1
ATOM 809 C C . GLY A 1 104 ? -16.812 -29.531 -30.266 1 83.31 104 GLY A C 1
ATOM 810 O O . GLY A 1 104 ? -16.812 -28.312 -30.078 1 83.31 104 GLY A O 1
ATOM 811 N N . ASN A 1 105 ? -16.625 -30.391 -29.344 1 79.62 105 ASN A N 1
ATOM 812 C CA . ASN A 1 105 ? -16.453 -29.938 -27.969 1 79.62 105 ASN A CA 1
ATOM 813 C C . ASN A 1 105 ? -15.047 -29.375 -27.75 1 79.62 105 ASN A C 1
ATOM 815 O O . ASN A 1 105 ? -14.062 -29.969 -28.172 1 79.62 105 ASN A O 1
ATOM 819 N N . VAL A 1 106 ? -15.008 -28.266 -27.156 1 77.94 106 VAL A N 1
ATOM 820 C CA . VAL A 1 106 ? -13.734 -27.625 -26.859 1 77.94 106 VAL A CA 1
ATOM 821 C C . VAL A 1 106 ? -13.227 -28.109 -25.5 1 77.94 106 VAL A C 1
ATOM 823 O O . VAL A 1 106 ? -12.016 -28.141 -25.25 1 77.94 106 VAL A O 1
ATOM 826 N N . GLN A 1 107 ? -14.203 -28.562 -24.766 1 74.19 107 GLN A N 1
ATOM 827 C CA . GLN A 1 107 ? -13.883 -29.094 -23.438 1 74.19 107 GLN A CA 1
ATOM 828 C C . GLN A 1 107 ? -14.891 -30.156 -23.016 1 74.19 107 GLN A C 1
ATOM 830 O O . GLN A 1 107 ? -16.016 -30.203 -23.547 1 74.19 107 GLN A O 1
ATOM 835 N N . CYS A 1 108 ? -14.32 -31.109 -22.203 1 77.75 108 CYS A N 1
ATOM 836 C CA . CYS A 1 108 ? -15.219 -32.125 -21.672 1 77.75 108 CYS A CA 1
ATOM 837 C C . CYS A 1 108 ? -16 -31.594 -20.484 1 77.75 108 CYS A C 1
ATOM 839 O O . CYS A 1 108 ? -15.531 -30.703 -19.766 1 77.75 108 CYS A O 1
ATOM 841 N N . GLN A 1 109 ? -17.203 -32.125 -20.438 1 71 109 GLN A N 1
ATOM 842 C CA . GLN A 1 109 ? -18.062 -31.781 -19.312 1 71 109 GLN A CA 1
ATOM 843 C C . GLN A 1 109 ? -17.875 -32.75 -18.156 1 71 109 GLN A C 1
ATOM 845 O O . GLN A 1 109 ? -17.656 -33.938 -18.375 1 71 109 GLN A O 1
ATOM 850 N N . TYR A 1 110 ? -17.906 -32.25 -17.031 1 68.31 110 TYR A N 1
ATOM 851 C CA . TYR A 1 110 ? -17.844 -33.125 -15.867 1 68.31 110 TYR A CA 1
ATOM 852 C C . TYR A 1 110 ? -19.188 -33.844 -15.648 1 68.31 110 TYR A C 1
ATOM 854 O O . TYR A 1 110 ? -20.25 -33.25 -15.859 1 68.31 110 TYR A O 1
ATOM 862 N N . CYS A 1 111 ? -18.953 -35.031 -15.258 1 75.81 111 CYS A N 1
ATOM 863 C CA . CYS A 1 111 ? -20.156 -35.75 -14.891 1 75.81 111 CYS A CA 1
ATOM 864 C C . CYS A 1 111 ? -20.891 -35.062 -13.758 1 75.81 111 CYS A C 1
ATOM 866 O O . CYS A 1 111 ? -20.281 -34.562 -12.805 1 75.81 111 CYS A O 1
ATOM 868 N N . ASP A 1 112 ? -22.234 -35 -13.93 1 67.31 112 ASP A N 1
ATOM 869 C CA . ASP A 1 112 ? -23.094 -34.406 -12.914 1 67.31 112 ASP A CA 1
ATOM 870 C C . ASP A 1 112 ? -23.047 -35.188 -11.617 1 67.31 112 ASP A C 1
ATOM 872 O O . ASP A 1 112 ? -22.594 -36.344 -11.594 1 67.31 112 ASP A O 1
ATOM 876 N N . GLN A 1 113 ? -23.578 -34.406 -10.531 1 64.69 113 GLN A N 1
ATOM 877 C CA . GLN A 1 113 ? -23.719 -35.125 -9.273 1 64.69 113 GLN A CA 1
ATOM 878 C C . GLN A 1 113 ? -24.625 -36.344 -9.438 1 64.69 113 GLN A C 1
ATOM 880 O O . GLN A 1 113 ? -25.672 -36.25 -10.078 1 64.69 113 GLN A O 1
ATOM 885 N N . GLY A 1 114 ? -24.188 -37.375 -8.812 1 72.75 114 GLY A N 1
ATOM 886 C CA . GLY A 1 114 ? -24.953 -38.594 -8.922 1 72.75 114 GLY A CA 1
ATOM 887 C C . GLY A 1 114 ? -24.562 -39.438 -10.133 1 72.75 114 GLY A C 1
ATOM 888 O O . GLY A 1 114 ? -25.141 -40.5 -10.375 1 72.75 114 GLY A O 1
ATOM 889 N N . PHE A 1 115 ? -23.719 -38.844 -10.891 1 79.44 115 PHE A N 1
ATOM 890 C CA . PHE A 1 115 ? -23.25 -39.562 -12.07 1 79.44 115 PHE A CA 1
ATOM 891 C C . PHE A 1 115 ? -21.734 -39.781 -11.992 1 79.44 115 PHE A C 1
ATOM 893 O O . PHE A 1 115 ? -21.016 -39.031 -11.352 1 79.44 115 PHE A O 1
ATOM 900 N N . TYR A 1 116 ? -21.359 -40.844 -12.484 1 80.12 116 TYR A N 1
ATOM 901 C CA . TYR A 1 116 ? -19.938 -41.156 -12.562 1 80.12 116 TYR A CA 1
ATOM 902 C C . TYR A 1 116 ? -19.578 -41.688 -13.945 1 80.12 116 TYR A C 1
ATOM 904 O O . TYR A 1 116 ? -20.438 -42.125 -14.695 1 80.12 116 TYR A O 1
ATOM 912 N N . GLN A 1 117 ? -18.297 -41.5 -14.359 1 80.94 117 GLN A N 1
ATOM 913 C CA . GLN A 1 117 ? -17.781 -42.031 -15.609 1 80.94 117 GLN A CA 1
ATOM 914 C C . GLN A 1 117 ? -16.391 -42.656 -15.414 1 80.94 117 GLN A C 1
ATOM 916 O O . GLN A 1 117 ? -15.422 -41.969 -15.133 1 80.94 117 GLN A O 1
ATOM 921 N N . GLU A 1 118 ? -16.422 -44.031 -15.523 1 80 118 GLU A N 1
ATOM 922 C CA . GLU A 1 118 ? -15.234 -44.812 -15.219 1 80 118 GLU A CA 1
ATOM 923 C C . GLU A 1 118 ? -14.32 -44.938 -16.438 1 80 118 GLU A C 1
ATOM 925 O O . GLU A 1 118 ? -13.141 -45.281 -16.312 1 80 118 GLU A O 1
ATOM 930 N N . GLN A 1 119 ? -14.852 -44.625 -17.578 1 80.12 119 GLN A N 1
ATOM 931 C CA . GLN A 1 119 ? -14.086 -44.844 -18.812 1 80.12 119 GLN A CA 1
ATOM 932 C C . GLN A 1 119 ? -13.812 -43.5 -19.516 1 80.12 119 GLN A C 1
ATOM 934 O O . GLN A 1 119 ? -14.531 -42.531 -19.312 1 80.12 119 GLN A O 1
ATOM 939 N N . GLN A 1 120 ? -12.742 -43.531 -20.172 1 80.88 120 GLN A N 1
ATOM 940 C CA . GLN A 1 120 ? -12.414 -42.406 -21 1 80.88 120 GLN A CA 1
ATOM 941 C C . GLN A 1 120 ? -13.25 -42.375 -22.281 1 80.88 120 GLN A C 1
ATOM 943 O O . GLN A 1 120 ? -13.828 -43.406 -22.656 1 80.88 120 GLN A O 1
ATOM 948 N N . ALA A 1 121 ? -13.344 -41.219 -22.906 1 83.12 121 ALA A N 1
ATOM 949 C CA . ALA A 1 121 ? -13.961 -41.031 -24.219 1 83.12 121 ALA A CA 1
ATOM 950 C C . ALA A 1 121 ? -15.43 -41.438 -24.188 1 83.12 121 ALA A C 1
ATOM 952 O O . ALA A 1 121 ? -15.93 -42.062 -25.125 1 83.12 121 ALA A O 1
ATOM 953 N N . GLN A 1 122 ? -16.094 -41.094 -23.062 1 83.5 122 GLN A N 1
ATOM 954 C CA . GLN A 1 122 ? -17.5 -41.469 -22.938 1 83.5 122 GLN A CA 1
ATOM 955 C C . GLN A 1 122 ? -18.406 -40.281 -23.266 1 83.5 122 GLN A C 1
ATOM 957 O O . GLN A 1 122 ? -18 -39.125 -23.141 1 83.5 122 GLN A O 1
ATOM 962 N N . THR A 1 123 ? -19.609 -40.594 -23.812 1 84.25 123 THR A N 1
ATOM 963 C CA . THR A 1 123 ? -20.547 -39.562 -24.281 1 84.25 123 THR A CA 1
ATOM 964 C C . THR A 1 123 ? -21.547 -39.219 -23.188 1 84.25 123 THR A C 1
ATOM 966 O O . THR A 1 123 ? -22.344 -38.312 -23.359 1 84.25 123 THR A O 1
ATOM 969 N N . SER A 1 124 ? -21.625 -40.031 -22.312 1 83.38 124 SER A N 1
ATOM 970 C CA . SER A 1 124 ? -22.547 -39.812 -21.188 1 83.38 124 SER A CA 1
ATOM 971 C C . SER A 1 124 ? -21.969 -40.375 -19.891 1 83.38 124 SER A C 1
ATOM 973 O O . SER A 1 124 ? -20.984 -41.125 -19.922 1 83.38 124 SER A O 1
ATOM 975 N N . CYS A 1 125 ? -22.453 -39.781 -18.828 1 84.5 125 CYS A N 1
ATOM 976 C CA . CYS A 1 125 ? -22.062 -40.312 -17.516 1 84.5 125 CYS A CA 1
ATOM 977 C C . CYS A 1 125 ? -23.078 -41.344 -17.016 1 84.5 125 CYS A C 1
ATOM 979 O O . CYS A 1 125 ? -24.25 -41.312 -17.422 1 84.5 125 CYS A O 1
ATOM 981 N N . THR A 1 126 ? -22.547 -42.312 -16.281 1 85 126 THR A N 1
ATOM 982 C CA . THR A 1 126 ? -23.406 -43.344 -15.719 1 85 126 THR A CA 1
ATOM 983 C C . THR A 1 126 ? -24 -42.906 -14.391 1 85 126 THR A C 1
ATOM 985 O O . THR A 1 126 ? -23.281 -42.312 -13.555 1 85 126 THR A O 1
ATOM 988 N N . LYS A 1 127 ? -25.25 -43.094 -14.297 1 81.81 127 LYS A N 1
ATOM 989 C CA . LYS A 1 127 ? -25.938 -42.719 -13.055 1 81.81 127 LYS A CA 1
ATOM 990 C C . LYS A 1 127 ? -25.547 -43.656 -11.922 1 81.81 127 LYS A C 1
ATOM 992 O O . LYS A 1 127 ? -25.469 -44.875 -12.125 1 81.81 127 LYS A O 1
ATOM 997 N N . CYS A 1 128 ? -25.281 -43.062 -10.836 1 79.56 128 CYS A N 1
ATOM 998 C CA . CYS A 1 128 ? -25.031 -43.875 -9.656 1 79.56 128 CYS A CA 1
ATOM 999 C C . CYS A 1 128 ? -26.234 -44.75 -9.312 1 79.56 128 CYS A C 1
ATOM 1001 O O . CYS A 1 128 ? -27.359 -44.406 -9.672 1 79.56 128 CYS A O 1
ATOM 1003 N N . PRO A 1 129 ? -25.953 -46.031 -8.766 1 78.06 129 PRO A N 1
ATOM 1004 C CA . PRO A 1 129 ? -27.078 -46.875 -8.352 1 78.06 129 PRO A CA 1
ATOM 1005 C C . PRO A 1 129 ? -28.078 -46.125 -7.465 1 78.06 129 PRO A C 1
ATOM 1007 O O . PRO A 1 129 ? -27.766 -45.062 -6.949 1 78.06 129 PRO A O 1
ATOM 1010 N N . ALA A 1 130 ? -29.25 -46.688 -7.301 1 73.75 130 ALA A N 1
ATOM 1011 C CA . ALA A 1 130 ? -30.344 -46.094 -6.539 1 73.75 130 ALA A CA 1
ATOM 1012 C C . ALA A 1 130 ? -29.891 -45.75 -5.121 1 73.75 130 ALA A C 1
ATOM 1014 O O . ALA A 1 130 ? -29.156 -46.5 -4.496 1 73.75 130 ALA A O 1
ATOM 1015 N N . SER A 1 131 ? -30.281 -44.562 -4.469 1 70.88 131 SER A N 1
ATOM 1016 C CA . SER A 1 131 ? -30 -44.031 -3.135 1 70.88 131 SER A CA 1
ATOM 1017 C C . SER A 1 131 ? -28.531 -43.656 -2.99 1 70.88 131 SER A C 1
ATOM 1019 O O . SER A 1 131 ? -28.016 -43.562 -1.873 1 70.88 131 SER A O 1
ATOM 1021 N N . ARG A 1 132 ? -27.812 -43.562 -4.164 1 73.69 132 ARG A N 1
ATOM 1022 C CA . ARG A 1 132 ? -26.422 -43.125 -4.129 1 73.69 132 ARG A CA 1
ATOM 1023 C C . ARG A 1 132 ? -26.219 -41.875 -4.98 1 73.69 132 ARG A C 1
ATOM 1025 O O . ARG A 1 132 ? -26.953 -41.656 -5.934 1 73.69 132 ARG A O 1
ATOM 1032 N N . THR A 1 133 ? -25.312 -41.094 -4.551 1 71.12 133 THR A N 1
ATOM 1033 C CA . THR A 1 133 ? -24.891 -39.906 -5.305 1 71.12 133 THR A CA 1
ATOM 1034 C C . THR A 1 133 ? -23.391 -39.688 -5.172 1 71.12 133 THR A C 1
ATOM 1036 O O . THR A 1 133 ? -22.703 -40.438 -4.484 1 71.12 133 THR A O 1
ATOM 1039 N N . THR A 1 134 ? -22.969 -38.875 -6.02 1 65.62 134 THR A N 1
ATOM 1040 C CA . THR A 1 134 ? -21.547 -38.594 -5.953 1 65.62 134 THR A CA 1
ATOM 1041 C C . THR A 1 134 ? -21.297 -37.312 -5.172 1 65.62 134 THR A C 1
ATOM 1043 O O . THR A 1 134 ? -22.125 -36.406 -5.164 1 65.62 134 THR A O 1
ATOM 1046 N N . GLN A 1 135 ? -20.406 -37.375 -4.418 1 56.38 135 GLN A N 1
ATOM 1047 C CA . GLN A 1 135 ? -20.078 -36.188 -3.629 1 56.38 135 GLN A CA 1
ATOM 1048 C C . GLN A 1 135 ? -19.625 -35.031 -4.523 1 56.38 135 GLN A C 1
ATOM 1050 O O . GLN A 1 135 ? -19.938 -33.875 -4.25 1 56.38 135 GLN A O 1
ATOM 1055 N N . LEU A 1 136 ? -18.953 -35.5 -5.625 1 54.25 136 LEU A N 1
ATOM 1056 C CA . LEU A 1 136 ? -18.375 -34.5 -6.516 1 54.25 136 LEU A CA 1
ATOM 1057 C C . LEU A 1 136 ? -18.844 -34.719 -7.953 1 54.25 136 LEU A C 1
ATOM 1059 O O . LEU A 1 136 ? -19.375 -35.781 -8.289 1 54.25 136 LEU A O 1
ATOM 1063 N N . LEU A 1 137 ? -18.688 -33.531 -8.594 1 57.34 137 LEU A N 1
ATOM 1064 C CA . LEU A 1 137 ? -18.828 -33.688 -10.039 1 57.34 137 LEU A CA 1
ATOM 1065 C C . LEU A 1 137 ? -17.625 -34.406 -10.625 1 57.34 137 LEU A C 1
ATOM 1067 O O . LEU A 1 137 ? -16.547 -34.406 -10.039 1 57.34 137 LEU A O 1
ATOM 1071 N N . GLY A 1 138 ? -17.906 -35.062 -11.625 1 66.06 138 GLY A N 1
ATOM 1072 C CA . GLY A 1 138 ? -16.828 -35.688 -12.367 1 66.06 138 GLY A CA 1
ATOM 1073 C C . GLY A 1 138 ? -16.312 -36.938 -11.703 1 66.06 138 GLY A C 1
ATOM 1074 O O . GLY A 1 138 ? -15.102 -37.219 -11.727 1 66.06 138 GLY A O 1
ATOM 1075 N N . ALA A 1 139 ? -17.156 -37.562 -10.945 1 67.38 139 ALA A N 1
ATOM 1076 C CA . ALA A 1 139 ? -16.781 -38.844 -10.32 1 67.38 139 ALA A CA 1
ATOM 1077 C C . ALA A 1 139 ? -16.281 -39.844 -11.367 1 67.38 139 ALA A C 1
ATOM 1079 O O . ALA A 1 139 ? -16.875 -39.969 -12.438 1 67.38 139 ALA A O 1
ATOM 1080 N N . THR A 1 140 ? -15.148 -40.5 -10.906 1 71.31 140 THR A N 1
ATOM 1081 C CA . THR A 1 140 ? -14.445 -41.312 -11.898 1 71.31 140 THR A CA 1
ATOM 1082 C C . THR A 1 140 ? -14.781 -42.781 -11.727 1 71.31 140 THR A C 1
ATOM 1084 O O . THR A 1 140 ? -14.398 -43.625 -12.547 1 71.31 140 THR A O 1
ATOM 1087 N N . SER A 1 141 ? -15.383 -43.125 -10.656 1 74.56 141 SER A N 1
ATOM 1088 C CA . SER A 1 141 ? -15.633 -44.531 -10.414 1 74.56 141 SER A CA 1
ATOM 1089 C C . SER A 1 141 ? -16.922 -44.75 -9.633 1 74.56 141 SER A C 1
ATOM 1091 O O . SER A 1 141 ? -17.438 -43.812 -9.023 1 74.56 141 SER A O 1
ATOM 1093 N N . LEU A 1 142 ? -17.359 -45.969 -9.773 1 74.25 142 LEU A N 1
ATOM 1094 C CA . LEU A 1 142 ? -18.531 -46.375 -9.016 1 74.25 142 LEU A CA 1
ATOM 1095 C C . LEU A 1 142 ? -18.297 -46.219 -7.516 1 74.25 142 LEU A C 1
ATOM 1097 O O . LEU A 1 142 ? -19.234 -45.938 -6.762 1 74.25 142 LEU A O 1
ATOM 1101 N N . THR A 1 143 ? -17.109 -46.312 -7.156 1 67.06 143 THR A N 1
ATOM 1102 C CA . THR A 1 143 ? -16.797 -46.219 -5.734 1 67.06 143 THR A CA 1
ATOM 1103 C C . THR A 1 143 ? -17.031 -44.812 -5.211 1 67.06 143 THR A C 1
ATOM 1105 O O . THR A 1 143 ? -17.188 -44.594 -4.004 1 67.06 143 THR A O 1
ATOM 1108 N N . SER A 1 144 ? -17.141 -44 -6.207 1 66.25 144 SER A N 1
ATOM 1109 C CA . SER A 1 144 ? -17.406 -42.594 -5.824 1 66.25 144 SER A CA 1
ATOM 1110 C C . SER A 1 144 ? -18.891 -42.375 -5.578 1 66.25 144 SER A C 1
ATOM 1112 O O . SER A 1 144 ? -19.281 -41.312 -5.117 1 66.25 144 SER A O 1
ATOM 1114 N N . CYS A 1 145 ? -19.562 -43.312 -5.906 1 71.56 145 CYS A N 1
ATOM 1115 C CA . CYS A 1 145 ? -21 -43.25 -5.605 1 71.56 145 CYS A CA 1
ATOM 1116 C C . CYS A 1 145 ? -21.25 -43.625 -4.152 1 71.56 145 CYS A C 1
ATOM 1118 O O . CYS A 1 145 ? -21.172 -44.812 -3.783 1 71.56 145 CYS A O 1
ATOM 1120 N N . VAL A 1 146 ? -21.562 -42.594 -3.395 1 67.12 146 VAL A N 1
ATOM 1121 C CA . VAL A 1 146 ? -21.812 -42.812 -1.972 1 67.12 146 VAL A CA 1
ATOM 1122 C C . VAL A 1 146 ? -23.297 -42.656 -1.684 1 67.12 146 VAL A C 1
ATOM 1124 O O . VAL A 1 146 ? -24.047 -42.094 -2.488 1 67.12 146 VAL A O 1
ATOM 1127 N N . CYS A 1 147 ? -23.641 -43.312 -0.553 1 65.31 147 CYS A N 1
ATOM 1128 C CA . CYS A 1 147 ? -25.062 -43.281 -0.201 1 65.31 147 CYS A CA 1
ATOM 1129 C C . CYS A 1 147 ? -25.547 -41.844 0.031 1 65.31 147 CYS A C 1
ATOM 1131 O O . CYS A 1 147 ? -24.797 -41.031 0.544 1 65.31 147 CYS A O 1
ATOM 1133 N N . THR A 1 148 ? -26.656 -41.531 -0.55 1 66.62 148 THR A N 1
ATOM 1134 C CA . THR A 1 148 ? -27.266 -40.219 -0.382 1 66.62 148 THR A CA 1
ATOM 1135 C C . THR A 1 148 ? -27.484 -39.906 1.096 1 66.62 148 THR A C 1
ATOM 1137 O O . THR A 1 148 ? -27.359 -40.781 1.946 1 66.62 148 THR A O 1
ATOM 1140 N N . GLU A 1 149 ? -27.844 -38.562 1.366 1 62.25 149 GLU A N 1
ATOM 1141 C CA . GLU A 1 149 ? -28.125 -38.188 2.74 1 62.25 149 GLU A CA 1
ATOM 1142 C C . GLU A 1 149 ? -29.266 -39 3.328 1 62.25 149 GLU A C 1
ATOM 1144 O O . GLU A 1 149 ? -30.203 -39.375 2.619 1 62.25 149 GLU A O 1
ATOM 1149 N N . SER A 1 150 ? -29.109 -39.469 4.559 1 61.69 150 SER A N 1
ATOM 1150 C CA . SER A 1 150 ? -30.078 -40.25 5.324 1 61.69 150 SER A CA 1
ATOM 1151 C C . SER A 1 150 ? -29.938 -41.75 5.039 1 61.69 150 SER A C 1
ATOM 1153 O O . SER A 1 150 ? -30.719 -42.562 5.527 1 61.69 150 SER A O 1
ATOM 1155 N N . HIS A 1 151 ? -28.922 -41.969 4.25 1 68.25 151 HIS A N 1
ATOM 1156 C CA . HIS A 1 151 ? -28.672 -43.375 3.98 1 68.25 151 HIS A CA 1
ATOM 1157 C C . HIS A 1 151 ? -27.266 -43.781 4.387 1 68.25 151 HIS A C 1
ATOM 1159 O O . HIS A 1 151 ? -26.344 -42.938 4.367 1 68.25 151 HIS A O 1
ATOM 1165 N N . ILE A 1 152 ? -27.203 -44.938 4.859 1 61.09 152 ILE A N 1
ATOM 1166 C CA . ILE A 1 152 ? -25.922 -45.469 5.289 1 61.09 152 ILE A CA 1
ATOM 1167 C C . ILE A 1 152 ? -25.578 -46.688 4.43 1 61.09 152 ILE A C 1
ATOM 1169 O O . ILE A 1 152 ? -26.438 -47.5 4.109 1 61.09 152 ILE A O 1
ATOM 1173 N N . ASP A 1 153 ? -24.328 -46.75 3.977 1 63.81 153 ASP A N 1
ATOM 1174 C CA . ASP A 1 153 ? -23.875 -47.875 3.166 1 63.81 153 ASP A CA 1
ATOM 1175 C C . ASP A 1 153 ? -23.609 -49.125 4.031 1 63.81 153 ASP A C 1
ATOM 1177 O O . ASP A 1 153 ? -22.688 -49.125 4.848 1 63.81 153 ASP A O 1
ATOM 1181 N N . ASP A 1 154 ? -24.469 -50.062 4.023 1 62.09 154 ASP A N 1
ATOM 1182 C CA . ASP A 1 154 ? -24.359 -51.344 4.727 1 62.09 154 ASP A CA 1
ATOM 1183 C C . ASP A 1 154 ? -23.953 -52.469 3.768 1 62.09 154 ASP A C 1
ATOM 1185 O O . ASP A 1 154 ? -24.828 -53.188 3.246 1 62.09 154 ASP A O 1
ATOM 1189 N N . GLY A 1 155 ? -22.641 -52.75 3.592 1 61.12 155 GLY A N 1
ATOM 1190 C CA . GLY A 1 155 ? -22.188 -53.875 2.789 1 61.12 155 GLY A CA 1
ATOM 1191 C C . GLY A 1 155 ? -22.562 -53.75 1.323 1 61.12 155 GLY A C 1
ATOM 1192 O O . GLY A 1 155 ? -22.969 -54.75 0.7 1 61.12 155 GLY A O 1
ATOM 1193 N N . GLY A 1 156 ? -22.609 -52.5 0.75 1 65.31 156 GLY A N 1
ATOM 1194 C CA . GLY A 1 156 ? -22.906 -52.312 -0.665 1 65.31 156 GLY A CA 1
ATOM 1195 C C . GLY A 1 156 ? -24.312 -51.844 -0.932 1 65.31 156 GLY A C 1
ATOM 1196 O O . GLY A 1 156 ? -24.656 -51.5 -2.064 1 65.31 156 GLY A O 1
ATOM 1197 N N . VAL A 1 157 ? -25.188 -52.031 0.099 1 67.5 157 VAL A N 1
ATOM 1198 C CA . VAL A 1 157 ? -26.578 -51.594 -0.045 1 67.5 157 VAL A CA 1
ATOM 1199 C C . VAL A 1 157 ? -26.797 -50.312 0.779 1 67.5 157 VAL A C 1
ATOM 1201 O O . VAL A 1 157 ? -26.359 -50.25 1.933 1 67.5 157 VAL A O 1
ATOM 1204 N N . CYS A 1 158 ? -27.266 -49.188 0.167 1 69.94 158 CYS A N 1
ATOM 1205 C CA . CYS A 1 158 ? -27.562 -47.938 0.871 1 69.94 158 CYS A CA 1
ATOM 1206 C C . CYS A 1 158 ? -28.891 -48.062 1.632 1 69.94 158 CYS A C 1
ATOM 1208 O O . CYS A 1 158 ? -29.953 -48 1.033 1 69.94 158 CYS A O 1
ATOM 1210 N N . ALA A 1 159 ? -28.797 -48.438 2.979 1 68.56 159 ALA A N 1
ATOM 1211 C CA . ALA A 1 159 ? -29.984 -48.562 3.816 1 68.56 159 ALA A CA 1
ATOM 1212 C C . ALA A 1 159 ? -30.328 -47.25 4.516 1 68.56 159 ALA A C 1
ATOM 1214 O O . ALA A 1 159 ? -29.453 -46.406 4.707 1 68.56 159 ALA A O 1
ATOM 1215 N N . VAL A 1 160 ? -31.641 -46.938 4.766 1 64.44 160 VAL A N 1
ATOM 1216 C CA . VAL A 1 160 ? -32.094 -45.75 5.449 1 64.44 160 VAL A CA 1
ATOM 1217 C C . VAL A 1 160 ? -31.484 -45.688 6.848 1 64.44 160 VAL A C 1
ATOM 1219 O O . VAL A 1 160 ? -31.422 -46.688 7.551 1 64.44 160 VAL A O 1
ATOM 1222 N N . CYS A 1 161 ? -30.781 -44.531 7.113 1 57.88 161 CYS A N 1
ATOM 1223 C CA . CYS A 1 161 ? -30.156 -44.312 8.414 1 57.88 161 CYS A CA 1
ATOM 1224 C C . CYS A 1 161 ? -31.172 -44.5 9.539 1 57.88 161 CYS A C 1
ATOM 1226 O O . CYS A 1 161 ? -32.344 -44.188 9.367 1 57.88 161 CYS A O 1
ATOM 1228 N N . GLY A 1 162 ? -30.922 -45.438 10.414 1 48.72 162 GLY A N 1
ATOM 1229 C CA . GLY A 1 162 ? -31.859 -45.656 11.516 1 48.72 162 GLY A CA 1
ATOM 1230 C C . GLY A 1 162 ? -32.344 -44.375 12.141 1 48.72 162 GLY A C 1
ATOM 1231 O O . GLY A 1 162 ? -31.797 -43.312 11.906 1 48.72 162 GLY A O 1
ATOM 1232 N N . GLU A 1 163 ? -33.438 -44.281 12.844 1 47.09 163 GLU A N 1
ATOM 1233 C CA . GLU A 1 163 ? -34.094 -43.156 13.555 1 47.09 163 GLU A CA 1
ATOM 1234 C C . GLU A 1 163 ? -33.125 -42.531 14.539 1 47.09 163 GLU A C 1
ATOM 1236 O O . GLU A 1 163 ? -32.406 -43.219 15.273 1 47.09 163 GLU A O 1
ATOM 1241 N N . GLY A 1 164 ? -32.812 -41.062 14.484 1 44.91 164 GLY A N 1
ATOM 1242 C CA . GLY A 1 164 ? -31.969 -40.281 15.375 1 44.91 164 GLY A CA 1
ATOM 1243 C C . GLY A 1 164 ? -30.578 -40.094 14.828 1 44.91 164 GLY A C 1
ATOM 1244 O O . GLY A 1 164 ? -29.766 -39.344 15.422 1 44.91 164 GLY A O 1
ATOM 1245 N N . LEU A 1 165 ? -30.203 -40.844 13.867 1 41.56 165 LEU A N 1
ATOM 1246 C CA . LEU A 1 165 ? -28.844 -40.719 13.375 1 41.56 165 LEU A CA 1
ATOM 1247 C C . LEU A 1 165 ? -28.781 -39.844 12.133 1 41.56 165 LEU A C 1
ATOM 1249 O O . LEU A 1 165 ? -29.703 -39.844 11.312 1 41.56 165 LEU A O 1
ATOM 1253 N N . SER A 1 166 ? -28.016 -38.781 12.031 1 44.16 166 SER A N 1
ATOM 1254 C CA . SER A 1 166 ? -27.766 -38 10.844 1 44.16 166 SER A CA 1
ATOM 1255 C C . SER A 1 166 ? -26.672 -38.625 9.984 1 44.16 166 SER A C 1
ATOM 1257 O O . SER A 1 166 ? -25.562 -38.844 10.461 1 44.16 166 SER A O 1
ATOM 1259 N N . CYS A 1 167 ? -26.984 -39.219 8.961 1 48.94 167 CYS A N 1
ATOM 1260 C CA . CYS A 1 167 ? -26.062 -39.875 8.031 1 48.94 167 CYS A CA 1
ATOM 1261 C C . CYS A 1 167 ? -25.734 -38.938 6.863 1 48.94 167 CYS A C 1
ATOM 1263 O O . CYS A 1 167 ? -26.516 -38.812 5.918 1 48.94 167 CYS A O 1
ATOM 1265 N N . PRO A 1 168 ? -24.766 -38.156 7.09 1 47.03 168 PRO A N 1
ATOM 1266 C CA . PRO A 1 168 ? -24.391 -37.281 5.996 1 47.03 168 PRO A CA 1
ATOM 1267 C C . PRO A 1 168 ? -24 -38.031 4.723 1 47.03 168 PRO A C 1
ATOM 1269 O O . PRO A 1 168 ? -23.875 -39.25 4.746 1 47.03 168 PRO A O 1
ATOM 1272 N N . LEU A 1 169 ? -23.828 -37.375 3.629 1 52.38 169 LEU A N 1
ATOM 1273 C CA . LEU A 1 169 ? -23.469 -37.875 2.311 1 52.38 169 LEU A CA 1
ATOM 1274 C C . LEU A 1 169 ? -22.203 -38.75 2.387 1 52.38 169 LEU A C 1
ATOM 1276 O O . LEU A 1 169 ? -21.203 -38.312 2.971 1 52.38 169 LEU A O 1
ATOM 1280 N N . GLY A 1 170 ? -22.25 -39.906 1.985 1 54 170 GLY A N 1
ATOM 1281 C CA . GLY A 1 170 ? -21.141 -40.844 1.928 1 54 170 GLY A CA 1
ATOM 1282 C C . GLY A 1 170 ? -20.938 -41.594 3.217 1 54 170 GLY A C 1
ATOM 1283 O O . GLY A 1 170 ? -19.875 -42.188 3.436 1 54 170 GLY A O 1
ATOM 1284 N N . SER A 1 171 ? -21.906 -41.531 4.156 1 48.19 171 SER A N 1
ATOM 1285 C CA . SER A 1 171 ? -21.812 -42.281 5.418 1 48.19 171 SER A CA 1
ATOM 1286 C C . SER A 1 171 ? -21.812 -43.781 5.191 1 48.19 171 SER A C 1
ATOM 1288 O O . SER A 1 171 ? -22.5 -44.281 4.297 1 48.19 171 SER A O 1
ATOM 1290 N N . THR A 1 172 ? -20.688 -44.375 5.57 1 49.72 172 THR A N 1
ATOM 1291 C CA . THR A 1 172 ? -20.656 -45.844 5.566 1 49.72 172 THR A CA 1
ATOM 1292 C C . THR A 1 172 ? -20.969 -46.406 6.953 1 49.72 172 THR A C 1
ATOM 1294 O O . THR A 1 172 ? -20.797 -45.688 7.961 1 49.72 172 THR A O 1
ATOM 1297 N N . LEU A 1 173 ? -21.656 -47.531 7.059 1 45.41 173 LEU A N 1
ATOM 1298 C CA . LEU A 1 173 ? -21.953 -48.188 8.32 1 45.41 173 LEU A CA 1
ATOM 1299 C C . LEU A 1 173 ? -20.703 -48.281 9.195 1 45.41 173 LEU A C 1
ATOM 1301 O O . LEU A 1 173 ? -20.781 -48.156 10.422 1 45.41 173 LEU A O 1
ATOM 1305 N N . SER A 1 174 ? -19.484 -48.469 8.703 1 43.19 174 SER A N 1
ATOM 1306 C CA . SER A 1 174 ? -18.25 -48.562 9.477 1 43.19 174 SER A CA 1
ATOM 1307 C C . SER A 1 174 ? -17.859 -47.219 10.062 1 43.19 174 SER A C 1
ATOM 1309 O O . SER A 1 174 ? -17.344 -47.156 11.172 1 43.19 174 SER A O 1
ATOM 1311 N N . LEU A 1 175 ? -18.094 -46.062 9.312 1 39.09 175 LEU A N 1
ATOM 1312 C CA . LEU A 1 175 ? -17.781 -44.75 9.828 1 39.09 175 LEU A CA 1
ATOM 1313 C C . LEU A 1 175 ? -18.766 -44.344 10.93 1 39.09 175 LEU A C 1
ATOM 1315 O O . LEU A 1 175 ? -18.375 -43.719 11.906 1 39.09 175 LEU A O 1
ATOM 1319 N N . LEU A 1 176 ? -19.922 -44.5 10.82 1 37.31 176 LEU A N 1
ATOM 1320 C CA . LEU A 1 176 ? -20.891 -44.25 11.891 1 37.31 176 LEU A CA 1
ATOM 1321 C C . LEU A 1 176 ? -20.547 -45.062 13.133 1 37.31 176 LEU A C 1
ATOM 1323 O O . LEU A 1 176 ? -20.75 -44.594 14.258 1 37.31 176 LEU A O 1
ATOM 1327 N N . LYS A 1 177 ? -20.109 -46.281 13.062 1 39.19 177 LYS A N 1
ATOM 1328 C CA . LYS A 1 177 ? -19.734 -47.031 14.25 1 39.19 177 LYS A CA 1
ATOM 1329 C C . LYS A 1 177 ? -18.516 -46.438 14.922 1 39.19 177 LYS A C 1
ATOM 1331 O O . LYS A 1 177 ? -18.375 -46.5 16.156 1 39.19 177 LYS A O 1
ATOM 1336 N N . SER A 1 178 ? -17.453 -45.875 14.195 1 33.72 178 SER A N 1
ATOM 1337 C CA . SER A 1 178 ? -16.281 -45.25 14.805 1 33.72 178 SER A CA 1
ATOM 1338 C C . SER A 1 178 ? -16.562 -43.812 15.234 1 33.72 178 SER A C 1
ATOM 1340 O O . SER A 1 178 ? -15.719 -43.188 15.852 1 33.72 178 SER A O 1
ATOM 1342 N N . VAL A 1 179 ? -17.391 -43 14.68 1 32.91 179 VAL A N 1
ATOM 1343 C CA . VAL A 1 179 ? -17.609 -41.625 15.109 1 32.91 179 VAL A CA 1
ATOM 1344 C C . VAL A 1 179 ? -17.906 -41.594 16.609 1 32.91 179 VAL A C 1
ATOM 1346 O O . VAL A 1 179 ? -18.219 -40.531 17.172 1 32.91 179 VAL A O 1
ATOM 1349 N N . ASN A 1 180 ? -17.984 -42.438 17.375 1 31.3 180 ASN A N 1
ATOM 1350 C CA . ASN A 1 180 ? -17.953 -42.062 18.781 1 31.3 180 ASN A CA 1
ATOM 1351 C C . ASN A 1 180 ? -16.703 -41.25 19.109 1 31.3 180 ASN A C 1
ATOM 1353 O O . ASN A 1 180 ? -16.594 -40.688 20.203 1 31.3 180 ASN A O 1
ATOM 1357 N N . GLY A 1 181 ? -15.414 -41.625 18.875 1 28.38 181 GLY A N 1
ATOM 1358 C CA . GLY A 1 181 ? -14.281 -40.75 19.172 1 28.38 181 GLY A CA 1
ATOM 1359 C C . GLY A 1 181 ? -14.188 -39.562 18.25 1 28.38 181 GLY A C 1
ATOM 1360 O O . GLY A 1 181 ? -14.859 -39.5 17.219 1 28.38 181 GLY A O 1
ATOM 1361 N N . THR A 1 182 ? -13.219 -38.406 18.75 1 27.7 182 THR A N 1
ATOM 1362 C CA . THR A 1 182 ? -13.242 -37 18.359 1 27.7 182 THR A CA 1
ATOM 1363 C C . THR A 1 182 ? -13.219 -36.844 16.844 1 27.7 182 THR A C 1
ATOM 1365 O O . THR A 1 182 ? -14.055 -36.156 16.266 1 27.7 182 THR A O 1
ATOM 1368 N N . ASN A 1 183 ? -11.773 -36.688 16.344 1 26.81 183 ASN A N 1
ATOM 1369 C CA . ASN A 1 183 ? -11.32 -35.875 15.203 1 26.81 183 ASN A CA 1
ATOM 1370 C C . ASN A 1 183 ? -11.617 -36.562 13.875 1 26.81 183 ASN A C 1
ATOM 1372 O O . ASN A 1 183 ? -10.727 -37.156 13.266 1 26.81 183 ASN A O 1
ATOM 1376 N N . ALA A 1 184 ? -12.188 -37.469 13.867 1 28.12 184 ALA A N 1
ATOM 1377 C CA . ALA A 1 184 ? -12.32 -38.125 12.57 1 28.12 184 ALA A CA 1
ATOM 1378 C C . ALA A 1 184 ? -12.633 -37.125 11.477 1 28.12 184 ALA A C 1
ATOM 1380 O O . ALA A 1 184 ? -13.805 -36.781 11.242 1 28.12 184 ALA A O 1
ATOM 1381 N N . GLN A 1 185 ? -11.859 -35.906 11.688 1 28.17 185 GLN A N 1
ATOM 1382 C CA . GLN A 1 185 ? -12.148 -34.969 10.617 1 28.17 185 GLN A CA 1
ATOM 1383 C C . GLN A 1 185 ? -12.039 -35.625 9.242 1 28.17 185 GLN A C 1
ATOM 1385 O O . GLN A 1 185 ? -11.07 -36.344 8.977 1 28.17 185 GLN A O 1
ATOM 1390 N N . LEU A 1 186 ? -13.008 -36.156 8.758 1 28.17 186 LEU A N 1
ATOM 1391 C CA . LEU A 1 186 ? -13.125 -36.469 7.336 1 28.17 186 LEU A CA 1
ATOM 1392 C C . LEU A 1 186 ? -12.25 -35.531 6.508 1 28.17 186 LEU A C 1
ATOM 1394 O O . LEU A 1 186 ? -12.188 -34.312 6.781 1 28.17 186 LEU A O 1
ATOM 1398 N N . PRO A 1 187 ? -11.016 -36.031 6.258 1 26.56 187 PRO A N 1
ATOM 1399 C CA . PRO A 1 187 ? -10.188 -35.156 5.422 1 26.56 187 PRO A CA 1
ATOM 1400 C C . PRO A 1 187 ? -11.016 -34.25 4.5 1 26.56 187 PRO A C 1
ATOM 1402 O O . PRO A 1 187 ? -12.055 -34.688 3.988 1 26.56 187 PRO A O 1
ATOM 1405 N N . HIS A 1 188 ? -10.992 -33.062 4.801 1 26.17 188 HIS A N 1
ATOM 1406 C CA . HIS A 1 188 ? -11.672 -32.031 4.043 1 26.17 188 HIS A CA 1
ATOM 1407 C C . HIS A 1 188 ? -11.516 -32.219 2.541 1 26.17 188 HIS A C 1
ATOM 1409 O O . HIS A 1 188 ? -10.391 -32.25 2.029 1 26.17 188 HIS A O 1
ATOM 1415 N N . VAL A 1 189 ? -11.891 -33.406 1.964 1 25.75 189 VAL A N 1
ATOM 1416 C CA . VAL A 1 189 ? -12.258 -33.281 0.556 1 25.75 189 VAL A CA 1
ATOM 1417 C C . VAL A 1 189 ? -12.602 -31.828 0.233 1 25.75 189 VAL A C 1
ATOM 1419 O O . VAL A 1 189 ? -13.523 -31.25 0.817 1 25.75 189 VAL A O 1
ATOM 1422 N N . LEU A 1 190 ? -11.75 -31 0.173 1 24.86 190 LEU A N 1
ATOM 1423 C CA . LEU A 1 190 ? -12.141 -29.75 -0.481 1 24.86 190 LEU A CA 1
ATOM 1424 C C . LEU A 1 190 ? -13.273 -30 -1.479 1 24.86 190 LEU A C 1
ATOM 1426 O O . LEU A 1 190 ? -13.305 -31.047 -2.135 1 24.86 190 LEU A O 1
ATOM 1430 N N . SER A 1 191 ? -14.469 -29.406 -1.442 1 23.25 191 SER A N 1
ATOM 1431 C CA . SER A 1 191 ? -15.688 -29.5 -2.242 1 23.25 191 SER A CA 1
ATOM 1432 C C . SER A 1 191 ? -15.367 -29.844 -3.691 1 23.25 191 SER A C 1
ATOM 1434 O O . SER A 1 191 ? -14.383 -29.375 -4.25 1 23.25 191 SER A O 1
ATOM 1436 N N . GLY A 1 192 ? -15.734 -30.922 -4.383 1 23.83 192 GLY A N 1
ATOM 1437 C CA . GLY A 1 192 ? -16.672 -31.625 -5.258 1 23.83 192 GLY A CA 1
ATOM 1438 C C . GLY A 1 192 ? -17.75 -30.719 -5.812 1 23.83 192 GLY A C 1
ATOM 1439 O O . GLY A 1 192 ? -18.922 -30.844 -5.457 1 23.83 192 GLY A O 1
ATOM 1440 N N . TYR A 1 193 ? -17.922 -29.422 -5.836 1 26.3 193 TYR A N 1
ATOM 1441 C CA . TYR A 1 193 ? -19.219 -28.953 -6.328 1 26.3 193 TYR A CA 1
ATOM 1442 C C . TYR A 1 193 ? -19.641 -29.703 -7.582 1 26.3 193 TYR A C 1
ATOM 1444 O O . TYR A 1 193 ? -18.812 -29.969 -8.461 1 26.3 193 TYR A O 1
ATOM 1452 N N . ARG A 1 194 ? -20.484 -30.734 -7.469 1 26.98 194 ARG A N 1
ATOM 1453 C CA . ARG A 1 194 ? -21.312 -31.203 -8.57 1 26.98 194 ARG A CA 1
ATOM 1454 C C . ARG A 1 194 ? -21.391 -30.172 -9.68 1 26.98 194 ARG A C 1
ATOM 1456 O O . ARG A 1 194 ? -20.656 -30.266 -10.672 1 26.98 194 ARG A O 1
ATOM 1463 N N . SER A 1 195 ? -22.906 -29.984 -10.055 1 26.19 195 SER A N 1
ATOM 1464 C CA . SER A 1 195 ? -23.484 -29.125 -11.086 1 26.19 195 SER A CA 1
ATOM 1465 C C . SER A 1 195 ? -22.875 -27.734 -11.031 1 26.19 195 SER A C 1
ATOM 1467 O O . SER A 1 195 ? -22.219 -27.375 -10.062 1 26.19 195 SER A O 1
ATOM 1469 N N . VAL A 1 196 ? -23.594 -26.625 -11.828 1 28.78 196 VAL A N 1
ATOM 1470 C CA . VAL A 1 196 ? -23.516 -25.172 -11.969 1 28.78 196 VAL A CA 1
ATOM 1471 C C . VAL A 1 196 ? -23.219 -24.531 -10.617 1 28.78 196 VAL A C 1
ATOM 1473 O O . VAL A 1 196 ? -22.188 -23.875 -10.445 1 28.78 196 VAL A O 1
ATOM 1476 N N . THR A 1 197 ? -24.438 -23.703 -9.914 1 32.19 197 THR A N 1
ATOM 1477 C CA . THR A 1 197 ? -24.688 -22.797 -8.789 1 32.19 197 THR A C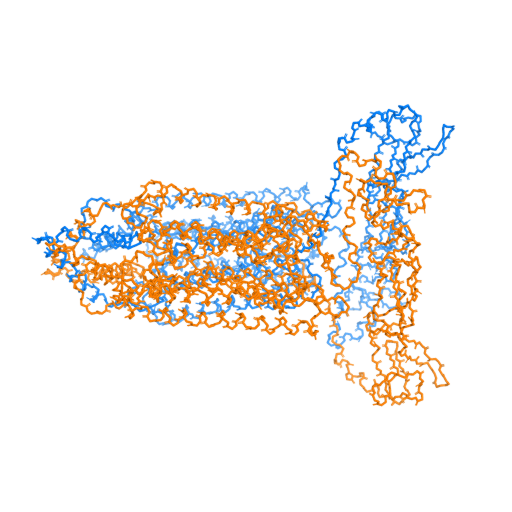A 1
ATOM 1478 C C . THR A 1 197 ? -24.594 -23.547 -7.465 1 32.19 197 THR A C 1
ATOM 1480 O O . THR A 1 197 ? -25.016 -24.688 -7.363 1 32.19 197 THR A O 1
ATOM 1483 N N . CYS A 1 198 ? -23.625 -23.766 -6.645 1 37.19 198 CYS A N 1
ATOM 1484 C CA . CYS A 1 198 ? -23.625 -24.031 -5.207 1 37.19 198 CYS A CA 1
ATOM 1485 C C . CYS A 1 198 ? -24.984 -23.719 -4.598 1 37.19 198 CYS A C 1
ATOM 1487 O O . CYS A 1 198 ? -25.453 -22.578 -4.66 1 37.19 198 CYS A O 1
ATOM 1489 N N . GLY A 1 199 ? -25.969 -24.562 -4.707 1 41.59 199 GLY A N 1
ATOM 1490 C CA . GLY A 1 199 ? -27.375 -24.359 -4.395 1 41.59 199 GLY A CA 1
ATOM 1491 C C . GLY A 1 199 ? -27.625 -24.047 -2.936 1 41.59 199 GLY A C 1
ATOM 1492 O O . GLY A 1 199 ? -26.75 -24.25 -2.092 1 41.59 199 GLY A O 1
ATOM 1493 N N . ASP A 1 200 ? -28.484 -23.203 -2.543 1 50.78 200 ASP A N 1
ATOM 1494 C CA . ASP A 1 200 ? -29.078 -22.75 -1.284 1 50.78 200 ASP A CA 1
ATOM 1495 C C . ASP A 1 200 ? -29.609 -23.938 -0.488 1 50.78 200 ASP A C 1
ATOM 1497 O O . ASP A 1 200 ? -29.984 -24.969 -1.063 1 50.78 200 ASP A O 1
ATOM 1501 N N . CYS A 1 201 ? -29.25 -24.188 0.786 1 55.78 201 CYS A N 1
ATOM 1502 C CA . CYS A 1 201 ? -29.922 -25.109 1.686 1 55.78 201 CYS A CA 1
ATOM 1503 C C . CYS A 1 201 ? -31.422 -25.188 1.372 1 55.78 201 CYS A C 1
ATOM 1505 O O . CYS A 1 201 ? -31.984 -24.234 0.826 1 55.78 201 CYS A O 1
ATOM 1507 N N . PRO A 1 202 ? -31.953 -26.562 1.412 1 52.53 202 PRO A N 1
ATOM 1508 C CA . PRO A 1 202 ? -33.406 -26.656 1.205 1 52.53 202 PRO A CA 1
ATOM 1509 C C . PRO A 1 202 ? -34.188 -25.625 2.023 1 52.53 202 PRO A C 1
ATOM 1511 O O . PRO A 1 202 ? -33.594 -24.953 2.893 1 52.53 202 PRO A O 1
ATOM 1514 N N . ALA A 1 203 ? -35.5 -25.703 1.69 1 55.28 203 ALA A N 1
ATOM 1515 C CA . ALA A 1 203 ? -36.406 -24.797 2.383 1 55.28 203 ALA A CA 1
ATOM 1516 C C . ALA A 1 203 ? -36.469 -25.109 3.875 1 55.28 203 ALA A C 1
ATOM 1518 O O . ALA A 1 203 ? -36.406 -26.266 4.273 1 55.28 203 ALA A O 1
ATOM 1519 N N . ASP A 1 204 ? -35.969 -24.391 4.797 1 63.84 204 ASP A N 1
ATOM 1520 C CA . ASP A 1 204 ? -36.062 -24.484 6.25 1 63.84 204 ASP A CA 1
ATOM 1521 C C . ASP A 1 204 ? -34.688 -24.75 6.859 1 63.84 204 ASP A C 1
ATOM 1523 O O . ASP A 1 204 ? -34.594 -25.125 8.031 1 63.84 204 ASP A O 1
ATOM 1527 N N . HIS A 1 205 ? -33.844 -24.875 5.98 1 63.94 205 HIS A N 1
ATOM 1528 C CA . HIS A 1 205 ? -32.5 -25.031 6.473 1 63.94 205 HIS A CA 1
ATOM 1529 C C . HIS A 1 205 ? -31.609 -23.844 6.098 1 63.94 205 HIS A C 1
ATOM 1531 O O . HIS A 1 205 ? -31.938 -23.094 5.168 1 63.94 205 HIS A O 1
ATOM 1537 N N . TYR A 1 206 ? -30.719 -23.531 6.891 1 68.5 206 TYR A N 1
ATOM 1538 C CA . TYR A 1 206 ? -29.734 -22.5 6.562 1 68.5 206 TYR A CA 1
ATOM 1539 C C . TYR A 1 206 ? -28.312 -23.016 6.73 1 68.5 206 TYR A C 1
ATOM 1541 O O . TYR A 1 206 ? -28.094 -24.016 7.434 1 68.5 206 TYR A O 1
ATOM 1549 N N . TRP A 1 207 ? -27.438 -22.469 5.961 1 62.19 207 TRP A N 1
ATOM 1550 C CA . TRP A 1 207 ? -26.047 -22.922 5.949 1 62.19 207 TRP A CA 1
ATOM 1551 C C . TRP A 1 207 ? -25.297 -22.422 7.176 1 62.19 207 TRP A C 1
ATOM 1553 O O . TRP A 1 207 ? -25.125 -21.219 7.359 1 62.19 207 TRP A O 1
ATOM 1563 N N . ALA A 1 208 ? -25.094 -23.234 8.188 1 58.56 208 ALA A N 1
ATOM 1564 C CA . ALA A 1 208 ? -24.297 -22.875 9.367 1 58.56 208 ALA A CA 1
ATOM 1565 C C . ALA A 1 208 ? -23.25 -23.953 9.664 1 58.56 208 ALA A C 1
ATOM 1567 O O . ALA A 1 208 ? -23.562 -25.141 9.672 1 58.56 208 ALA A O 1
ATOM 1568 N N . SER A 1 209 ? -22.078 -23.516 10 1 49.66 209 SER A N 1
ATOM 1569 C CA . SER A 1 209 ? -21 -24.391 10.461 1 49.66 209 SER A CA 1
ATOM 1570 C C . SER A 1 209 ? -20.75 -25.516 9.461 1 49.66 209 SER A C 1
ATOM 1572 O O . SER A 1 209 ? -20.703 -26.688 9.844 1 49.66 209 SER A O 1
ATOM 1574 N N . ASN A 1 210 ? -20.812 -25.219 8.109 1 46.59 210 ASN A N 1
ATOM 1575 C CA . ASN A 1 210 ? -20.469 -26.125 7.012 1 46.59 210 ASN A CA 1
ATOM 1576 C C . ASN A 1 210 ? -21.531 -27.219 6.836 1 46.59 210 ASN A C 1
ATOM 1578 O O . ASN A 1 210 ? -21.234 -28.297 6.348 1 46.59 210 ASN A O 1
ATOM 1582 N N . GLU A 1 211 ? -22.688 -26.953 7.547 1 49.97 211 GLU A N 1
ATOM 1583 C CA . GLU A 1 211 ? -23.812 -27.875 7.398 1 49.97 211 GLU A CA 1
ATOM 1584 C C . GLU A 1 211 ? -25.141 -27.141 7.293 1 49.97 211 GLU A C 1
ATOM 1586 O O . GLU A 1 211 ? -25.25 -25.984 7.734 1 49.97 211 GLU A O 1
ATOM 1591 N N . CYS A 1 212 ? -26.094 -27.688 6.457 1 59.09 212 CYS A N 1
ATOM 1592 C CA . CYS A 1 212 ? -27.438 -27.141 6.453 1 59.09 212 CYS A CA 1
ATOM 1593 C C . CYS A 1 212 ? -28.172 -27.516 7.738 1 59.09 212 CYS A C 1
ATOM 1595 O O . CYS A 1 212 ? -28.312 -28.688 8.07 1 59.09 212 CYS A O 1
ATOM 1597 N N . THR A 1 213 ? -28.328 -26.578 8.586 1 65.5 213 THR A N 1
ATOM 1598 C CA . THR A 1 213 ? -28.984 -26.75 9.875 1 65.5 213 THR A CA 1
ATOM 1599 C C . THR A 1 213 ? -30.438 -26.281 9.812 1 65.5 213 THR A C 1
ATOM 1601 O O . THR A 1 213 ? -30.766 -25.344 9.078 1 65.5 213 THR A O 1
ATOM 1604 N N . ARG A 1 214 ? -31.375 -27.094 10.586 1 69 214 ARG A N 1
ATOM 1605 C CA . ARG A 1 214 ? -32.781 -26.734 10.609 1 69 214 ARG A CA 1
ATOM 1606 C C . ARG A 1 214 ? -33 -25.359 11.234 1 69 214 ARG A C 1
ATOM 1608 O O . ARG A 1 214 ? -32.312 -25 12.203 1 69 214 ARG A O 1
ATOM 1615 N N . CYS A 1 215 ? -33.875 -24.469 10.656 1 77.38 215 CYS A N 1
ATOM 1616 C CA . CYS A 1 215 ? -34.125 -23.109 11.094 1 77.38 215 CYS A CA 1
ATOM 1617 C C . CYS A 1 215 ? -34.625 -23.078 12.531 1 77.38 215 CYS A C 1
ATOM 1619 O O . CYS A 1 215 ? -34.312 -22.141 13.273 1 77.38 215 CYS A O 1
ATOM 1621 N N . GLY A 1 216 ? -35.125 -24.094 13.086 1 72.5 216 GLY A N 1
ATOM 1622 C CA . GLY A 1 216 ? -35.656 -24.172 14.445 1 72.5 216 GLY A CA 1
ATOM 1623 C C . GLY A 1 216 ? -35.969 -22.812 15.039 1 72.5 216 GLY A C 1
ATOM 1624 O O . GLY A 1 216 ? -36.719 -22.031 14.461 1 72.5 216 GLY A O 1
ATOM 1625 N N . ALA A 1 217 ? -35.281 -22.516 16.156 1 75.94 217 ALA A N 1
ATOM 1626 C CA . ALA A 1 217 ? -35.531 -21.312 16.969 1 75.94 217 ALA A CA 1
ATOM 1627 C C . ALA A 1 217 ? -34.875 -20.078 16.328 1 75.94 217 ALA A C 1
ATOM 1629 O O . ALA A 1 217 ? -35.031 -18.969 16.828 1 75.94 217 ALA A O 1
ATOM 1630 N N . VAL A 1 218 ? -34.281 -20.25 15.164 1 79.38 218 VAL A N 1
ATOM 1631 C CA . VAL A 1 218 ? -33.562 -19.156 14.516 1 79.38 218 VAL A CA 1
ATOM 1632 C C . VAL A 1 218 ? -34.594 -18.141 13.992 1 79.38 218 VAL A C 1
ATOM 1634 O O . VAL A 1 218 ? -34.312 -16.938 13.984 1 79.38 218 VAL A O 1
ATOM 1637 N N . MET A 1 219 ? -35.781 -18.625 13.672 1 78.31 219 MET A N 1
ATOM 1638 C CA . MET A 1 219 ? -36.812 -17.719 13.203 1 78.31 219 MET A CA 1
ATOM 1639 C C . MET A 1 219 ? -37.219 -16.75 14.305 1 78.31 219 MET A C 1
ATOM 1641 O O . MET A 1 219 ? -37.406 -15.555 14.055 1 78.31 219 MET A O 1
ATOM 1645 N N . TRP A 1 220 ? -37.25 -17.312 15.469 1 79.38 220 TRP A N 1
ATOM 1646 C CA . TRP A 1 220 ? -37.656 -16.469 16.594 1 79.38 220 TRP A CA 1
ATOM 1647 C C . TRP A 1 220 ? -36.531 -15.492 16.969 1 79.38 220 TRP A C 1
ATOM 1649 O O . TRP A 1 220 ? -36.812 -14.367 17.375 1 79.38 220 TRP A O 1
ATOM 1659 N N . ALA A 1 221 ? -35.406 -15.938 16.734 1 82.31 221 ALA A N 1
ATOM 1660 C CA . ALA A 1 221 ? -34.281 -15.062 17.016 1 82.31 221 ALA A CA 1
ATOM 1661 C C . ALA A 1 221 ? -34.281 -13.875 16.047 1 82.31 221 ALA A C 1
ATOM 1663 O O . ALA A 1 221 ? -33.969 -12.75 16.453 1 82.31 221 ALA A O 1
ATOM 1664 N N . TRP A 1 222 ? -34.719 -14.078 14.875 1 84.38 222 TRP A N 1
ATOM 1665 C CA . TRP A 1 222 ? -34.719 -13.008 13.891 1 84.38 222 TRP A CA 1
ATOM 1666 C C . TRP A 1 222 ? -35.875 -12.055 14.109 1 84.38 222 TRP A C 1
ATOM 1668 O O . TRP A 1 222 ? -35.781 -10.852 13.875 1 84.38 222 TRP A O 1
ATOM 1678 N N . ILE A 1 223 ? -36.938 -12.562 14.641 1 83.06 223 ILE A N 1
ATOM 1679 C CA . ILE A 1 223 ? -38.062 -11.695 14.977 1 83.06 223 ILE A CA 1
ATOM 1680 C C . ILE A 1 223 ? -37.688 -10.797 16.156 1 83.06 223 ILE A C 1
ATOM 1682 O O . ILE A 1 223 ? -37.969 -9.602 16.156 1 83.06 223 ILE A O 1
ATOM 1686 N N . LEU A 1 224 ? -36.969 -11.391 17.016 1 84.94 224 LEU A N 1
ATOM 1687 C CA . LEU A 1 224 ? -36.5 -10.594 18.141 1 84.94 224 LEU A CA 1
ATOM 1688 C C . LEU A 1 224 ? -35.469 -9.547 17.703 1 84.94 224 LEU A C 1
ATOM 1690 O O . LEU A 1 224 ? -35.5 -8.414 18.172 1 84.94 224 LEU A O 1
ATOM 1694 N N . ALA A 1 225 ? -34.719 -9.938 16.797 1 83.69 225 ALA A N 1
ATOM 1695 C CA . ALA A 1 225 ? -33.719 -9.008 16.281 1 83.69 225 ALA A CA 1
ATOM 1696 C C . ALA A 1 225 ? -34.375 -7.844 15.555 1 83.69 225 ALA A C 1
ATOM 1698 O O . ALA A 1 225 ? -33.906 -6.699 15.664 1 83.69 225 ALA A O 1
ATOM 1699 N N . LEU A 1 226 ? -35.375 -8.141 14.867 1 82.62 226 LEU A N 1
ATOM 1700 C CA . LEU A 1 226 ? -36.094 -7.098 14.156 1 82.62 226 LEU A CA 1
ATOM 1701 C C . LEU A 1 226 ? -36.781 -6.141 15.133 1 82.62 226 LEU A C 1
ATOM 1703 O O . LEU A 1 226 ? -36.781 -4.926 14.922 1 82.62 226 LEU A O 1
ATOM 1707 N N . LEU A 1 227 ? -37.219 -6.711 16.219 1 86.06 227 LEU A N 1
ATOM 1708 C CA . LEU A 1 227 ? -37.875 -5.875 17.234 1 86.06 227 LEU A CA 1
ATOM 1709 C C . LEU A 1 227 ? -36.844 -5.016 17.953 1 86.06 227 LEU A C 1
ATOM 1711 O O . LEU A 1 227 ? -37.094 -3.84 18.219 1 86.06 227 LEU A O 1
ATOM 1715 N N . MET A 1 228 ? -35.781 -5.57 18.094 1 85.38 228 MET A N 1
ATOM 1716 C CA . MET A 1 228 ? -34.688 -4.816 18.719 1 85.38 228 MET A CA 1
ATOM 1717 C C . MET A 1 228 ? -34.188 -3.729 17.781 1 85.38 228 MET A C 1
ATOM 1719 O O . MET A 1 228 ? -33.812 -2.643 18.234 1 85.38 228 MET A O 1
ATOM 1723 N N . LEU A 1 229 ? -34.188 -4.035 16.578 1 82.56 229 LEU A N 1
ATOM 1724 C CA . LEU A 1 229 ? -33.75 -3.055 15.594 1 82.56 229 LEU A CA 1
ATOM 1725 C C . LEU A 1 229 ? -34.719 -1.869 15.531 1 82.56 229 LEU A C 1
ATOM 1727 O O . LEU A 1 229 ? -34.281 -0.718 15.453 1 82.56 229 LEU A O 1
ATOM 1731 N N . ILE A 1 230 ? -35.938 -2.211 15.633 1 83 230 ILE A N 1
ATOM 1732 C CA . ILE A 1 230 ? -36.938 -1.148 15.633 1 83 230 ILE A CA 1
ATOM 1733 C C . ILE A 1 230 ? -36.781 -0.303 16.891 1 83 230 ILE A C 1
ATOM 1735 O O . ILE A 1 230 ? -36.75 0.928 16.828 1 83 230 ILE A O 1
ATOM 1739 N N . GLY A 1 231 ? -36.562 -0.971 17.953 1 80.81 231 GLY A N 1
ATOM 1740 C CA . GLY A 1 231 ? -36.312 -0.256 19.203 1 80.81 231 GLY A CA 1
ATOM 1741 C C . GLY A 1 231 ? -35.031 0.543 19.188 1 80.81 231 GLY A C 1
ATOM 1742 O O . GLY A 1 231 ? -34.969 1.661 19.703 1 80.81 231 GLY A O 1
ATOM 1743 N N . GLY A 1 232 ? -34.094 0.005 18.562 1 80.12 232 GLY A N 1
ATOM 1744 C CA . GLY A 1 232 ? -32.812 0.682 18.453 1 80.12 232 GLY A CA 1
ATOM 1745 C C . GLY A 1 232 ? -32.844 1.932 17.594 1 80.12 232 GLY A C 1
ATOM 1746 O O . GLY A 1 232 ? -32.281 2.961 17.953 1 80.12 232 GLY A O 1
ATOM 1747 N N . ILE A 1 233 ? -33.562 1.856 16.547 1 78.75 233 ILE A N 1
ATOM 1748 C CA . ILE A 1 233 ? -33.688 2.996 15.641 1 78.75 233 ILE A CA 1
ATOM 1749 C C . ILE A 1 233 ? -34.406 4.137 16.344 1 78.75 233 ILE A C 1
ATOM 1751 O O . ILE A 1 233 ? -34 5.293 16.266 1 78.75 233 ILE A O 1
ATOM 1755 N N . PHE A 1 234 ? -35.344 3.719 17.172 1 78.5 234 PHE A N 1
ATOM 1756 C CA . PHE A 1 234 ? -36.094 4.727 17.906 1 78.5 234 PHE A CA 1
ATOM 1757 C C . PHE A 1 234 ? -35.25 5.332 19.016 1 78.5 234 PHE A C 1
ATOM 1759 O O . PHE A 1 234 ? -35.25 6.547 19.219 1 78.5 234 PHE A O 1
ATOM 1766 N N . SER A 1 235 ? -34.5 4.523 19.594 1 78.12 235 SER A N 1
ATOM 1767 C CA . SER A 1 235 ? -33.656 4.996 20.672 1 78.12 235 SER A CA 1
ATOM 1768 C C . SER A 1 235 ? -32.469 5.781 20.141 1 78.12 235 SER A C 1
ATOM 1770 O O . SER A 1 235 ? -31.891 6.605 20.844 1 78.12 235 SER A O 1
ATOM 1772 N N . SER A 1 236 ? -32.188 5.496 18.922 1 77.88 236 SER A N 1
ATOM 1773 C CA . SER A 1 236 ? -31.016 6.16 18.344 1 77.88 236 SER A CA 1
ATOM 1774 C C . SER A 1 236 ? -31.266 7.652 18.141 1 77.88 236 SER A C 1
ATOM 1776 O O . SER A 1 236 ? -30.344 8.461 18.25 1 77.88 236 SER A O 1
ATOM 1778 N N . TYR A 1 237 ? -32.5 8.023 17.891 1 82.25 237 TYR A N 1
ATOM 1779 C CA . TYR A 1 237 ? -32.812 9.445 17.781 1 82.25 237 TYR A CA 1
ATOM 1780 C C . TYR A 1 237 ? -32.469 10.188 19.062 1 82.25 237 TYR A C 1
ATOM 1782 O O . TYR A 1 237 ? -31.844 11.25 19.031 1 82.25 237 TYR A O 1
ATOM 1790 N N . TYR A 1 238 ? -32.75 9.609 20.188 1 77.81 238 TYR A N 1
ATOM 1791 C CA . TYR A 1 238 ? -32.531 10.281 21.469 1 77.81 238 TYR A CA 1
ATOM 1792 C C . TYR A 1 238 ? -31.047 10.242 21.844 1 77.81 238 TYR A C 1
ATOM 1794 O O . TYR A 1 238 ? -30.531 11.172 22.484 1 77.81 238 TYR A O 1
ATOM 1802 N N . LEU A 1 239 ? -30.406 9.227 21.406 1 72.25 239 LEU A N 1
ATOM 1803 C CA . LEU A 1 239 ? -29 9.094 21.75 1 72.25 239 LEU A CA 1
ATOM 1804 C C . LEU A 1 239 ? -28.125 10.016 20.891 1 72.25 239 LEU A C 1
ATOM 1806 O O . LEU A 1 239 ? -27.172 10.609 21.391 1 72.25 239 LEU A O 1
ATOM 1810 N N . LEU A 1 240 ? -28.5 10.164 19.625 1 73.94 240 LEU A N 1
ATOM 1811 C CA . LEU A 1 240 ? -27.656 10.906 18.703 1 73.94 240 LEU A CA 1
ATOM 1812 C C . LEU A 1 240 ? -27.922 12.406 18.812 1 73.94 240 LEU A C 1
ATOM 1814 O O . LEU A 1 240 ? -27.094 13.219 18.406 1 73.94 240 LEU A O 1
ATOM 1818 N N . THR A 1 241 ? -29.094 12.75 19.297 1 72.44 241 THR A N 1
ATOM 1819 C CA . THR A 1 241 ? -29.438 14.172 19.375 1 72.44 241 THR A CA 1
ATOM 1820 C C . THR A 1 241 ? -29.188 14.711 20.781 1 72.44 241 THR A C 1
ATOM 1822 O O . THR A 1 241 ? -29.406 15.898 21.031 1 72.44 241 THR A O 1
ATOM 1825 N N . SER A 1 242 ? -28.594 13.852 21.594 1 68.19 242 SER A N 1
ATOM 1826 C CA . SER A 1 242 ? -28.359 14.312 22.969 1 68.19 242 SER A CA 1
ATOM 1827 C C . SER A 1 242 ? -27.156 15.258 23.031 1 68.19 242 SER A C 1
ATOM 1829 O O . SER A 1 242 ? -26.25 15.172 22.203 1 68.19 242 SER A O 1
ATOM 1831 N N . SER A 1 243 ? -27.219 16.359 23.781 1 61.44 243 SER A N 1
ATOM 1832 C CA . SER A 1 243 ? -26.172 17.344 23.984 1 61.44 243 SER A CA 1
ATOM 1833 C C . SER A 1 243 ? -24.922 16.703 24.578 1 61.44 243 SER A C 1
ATOM 1835 O O . SER A 1 243 ? -23.828 17.266 24.469 1 61.44 243 SER A O 1
ATOM 1837 N N . TYR A 1 244 ? -25.078 15.453 25.047 1 60 244 TYR A N 1
ATOM 1838 C CA . TYR A 1 244 ? -23.906 14.789 25.625 1 60 244 TYR A CA 1
ATOM 1839 C C . TYR A 1 244 ? -22.969 14.32 24.516 1 60 244 TYR A C 1
ATOM 1841 O O . TYR A 1 244 ? -21.766 14.156 24.75 1 60 244 TYR A O 1
ATOM 1849 N N . THR A 1 245 ? -23.547 14.234 23.312 1 58.56 245 THR A N 1
ATOM 1850 C CA . THR A 1 245 ? -22.734 13.711 22.219 1 58.56 245 THR A CA 1
ATOM 1851 C C . THR A 1 245 ? -21.844 14.797 21.641 1 58.56 245 THR A C 1
ATOM 1853 O O . THR A 1 245 ? -20.953 14.516 20.828 1 58.56 245 THR A O 1
ATOM 1856 N N . ALA A 1 246 ? -21.953 16 22.141 1 56.66 246 ALA A N 1
ATOM 1857 C CA . ALA A 1 246 ? -21.172 17.094 21.578 1 56.66 246 ALA A CA 1
ATOM 1858 C C . ALA A 1 246 ? -19.812 17.219 22.281 1 56.66 246 ALA A C 1
ATOM 1860 O O . ALA A 1 246 ? -18.922 17.922 21.797 1 56.66 246 ALA A O 1
ATOM 1861 N N . LYS A 1 247 ? -19.641 16.406 23.406 1 58.62 247 LYS A N 1
ATOM 1862 C CA . LYS A 1 247 ? -18.344 16.453 24.078 1 58.62 247 LYS A CA 1
ATOM 1863 C C . LYS A 1 247 ? -17.297 15.68 23.297 1 58.62 247 LYS A C 1
ATOM 1865 O O . LYS A 1 247 ? -17.609 14.656 22.672 1 58.62 247 LYS A O 1
ATOM 1870 N N . ALA A 1 248 ? -16.109 16.312 23.141 1 59.38 248 ALA A N 1
ATOM 1871 C CA . ALA A 1 248 ? -15.039 15.734 22.359 1 59.38 248 ALA A CA 1
ATOM 1872 C C . ALA A 1 248 ? -14.789 14.281 22.766 1 59.38 248 ALA A C 1
ATOM 1874 O O . ALA A 1 248 ? -14.547 13.43 21.906 1 59.38 248 ALA A O 1
ATOM 1875 N N . SER A 1 249 ? -14.805 14.047 24.078 1 60.62 249 SER A N 1
ATOM 1876 C CA . SER A 1 249 ? -14.57 12.68 24.531 1 60.62 249 SER A CA 1
ATOM 1877 C C . SER A 1 249 ? -15.672 11.742 24.047 1 60.62 249 SER A C 1
ATOM 1879 O O . SER A 1 249 ? -15.391 10.625 23.609 1 60.62 249 SER A O 1
ATOM 1881 N N . VAL A 1 250 ? -16.828 12.312 24.094 1 62.25 250 VAL A N 1
ATOM 1882 C CA . VAL A 1 250 ? -17.938 11.477 23.656 1 62.25 250 VAL A CA 1
ATOM 1883 C C . VAL A 1 250 ? -17.906 11.328 22.141 1 62.25 250 VAL A C 1
ATOM 1885 O O . VAL A 1 250 ? -18.156 10.242 21.609 1 62.25 250 VAL A O 1
ATOM 1888 N N . MET A 1 251 ? -17.406 12.375 21.562 1 65.81 251 MET A N 1
ATOM 1889 C CA . MET A 1 251 ? -17.312 12.297 20.094 1 65.81 251 MET A CA 1
ATOM 1890 C C . MET A 1 251 ? -16.234 11.305 19.672 1 65.81 251 MET A C 1
ATOM 1892 O O . MET A 1 251 ? -16.438 10.531 18.734 1 65.81 251 MET A O 1
ATOM 1896 N N . ALA A 1 252 ? -15.125 11.445 20.391 1 65.25 252 ALA A N 1
ATOM 1897 C CA . ALA A 1 252 ? -14.062 10.5 20.047 1 65.25 252 ALA A CA 1
ATOM 1898 C C . ALA A 1 252 ? -14.508 9.062 20.297 1 65.25 252 ALA A C 1
ATOM 1900 O O . ALA A 1 252 ? -14.211 8.172 19.5 1 65.25 252 ALA A O 1
ATOM 1901 N N . CYS A 1 253 ? -15.25 8.969 21.375 1 63.88 253 CYS A N 1
ATOM 1902 C CA . CYS A 1 253 ? -15.695 7.621 21.703 1 63.88 253 CYS A CA 1
ATOM 1903 C C . CYS A 1 253 ? -16.766 7.148 20.734 1 63.88 253 CYS A C 1
ATOM 1905 O O . CYS A 1 253 ? -16.75 5.996 20.297 1 63.88 253 CYS A O 1
ATOM 1907 N N . THR A 1 254 ? -17.656 8.023 20.422 1 68.06 254 THR A N 1
ATOM 1908 C CA . THR A 1 254 ? -18.719 7.613 19.5 1 68.06 254 THR A CA 1
ATOM 1909 C C . THR A 1 254 ? -18.172 7.438 18.094 1 68.06 254 THR A C 1
ATOM 1911 O O . THR A 1 254 ? -18.531 6.48 17.391 1 68.06 254 THR A O 1
ATOM 1914 N N . THR A 1 255 ? -17.297 8.367 17.797 1 66.69 255 THR A N 1
ATOM 1915 C CA . THR A 1 255 ? -16.734 8.25 16.453 1 66.69 255 THR A CA 1
ATOM 1916 C C . THR A 1 255 ? -15.82 7.035 16.359 1 66.69 255 THR A C 1
ATOM 1918 O O . THR A 1 255 ? -15.898 6.273 15.391 1 66.69 255 THR A O 1
ATOM 1921 N N . ALA A 1 256 ? -14.93 7.043 17.375 1 61.5 256 ALA A N 1
ATOM 1922 C CA . ALA A 1 256 ? -13.969 5.949 17.297 1 61.5 256 ALA A CA 1
ATOM 1923 C C . ALA A 1 256 ? -14.641 4.605 17.547 1 61.5 256 ALA A C 1
ATOM 1925 O O . ALA A 1 256 ? -14.445 3.654 16.781 1 61.5 256 ALA A O 1
ATOM 1926 N N . SER A 1 257 ? -15.352 4.551 18.734 1 60.5 257 SER A N 1
ATOM 1927 C CA . SER A 1 257 ? -15.836 3.234 19.141 1 60.5 257 SER A CA 1
ATOM 1928 C C . SER A 1 257 ? -16.984 2.76 18.25 1 60.5 257 SER A C 1
ATOM 1930 O O . SER A 1 257 ? -17 1.602 17.828 1 60.5 257 SER A O 1
ATOM 1932 N N . LEU A 1 258 ? -17.75 3.689 17.781 1 69.62 258 LEU A N 1
ATOM 1933 C CA . LEU A 1 258 ? -18.875 3.131 17.062 1 69.62 258 LEU A CA 1
ATOM 1934 C C . LEU A 1 258 ? -18.75 3.381 15.562 1 69.62 258 LEU A C 1
ATOM 1936 O O . LEU A 1 258 ? -18.891 2.455 14.758 1 69.62 258 LEU A O 1
ATOM 1940 N N . GLY A 1 259 ? -18.281 4.508 15.312 1 77.5 259 GLY A N 1
ATOM 1941 C CA . GLY A 1 259 ? -18.25 4.82 13.891 1 77.5 259 GLY A CA 1
ATOM 1942 C C . GLY A 1 259 ? -17.109 4.148 13.156 1 77.5 259 GLY A C 1
ATOM 1943 O O . GLY A 1 259 ? -17.328 3.443 12.172 1 77.5 259 GLY A O 1
ATOM 1944 N N . MET A 1 260 ? -15.984 4.215 13.734 1 82 260 MET A N 1
ATOM 1945 C CA . MET A 1 260 ? -14.82 3.678 13.039 1 82 260 MET A CA 1
ATOM 1946 C C . MET A 1 260 ? -14.789 2.156 13.117 1 82 260 MET A C 1
ATOM 1948 O O . MET A 1 260 ? -14.352 1.491 12.172 1 82 260 MET A O 1
ATOM 1952 N N . MET A 1 261 ? -15.266 1.7 14.211 1 83.69 261 MET A N 1
ATOM 1953 C CA . MET A 1 261 ? -15.328 0.246 14.328 1 83.69 261 MET A CA 1
ATOM 1954 C C . MET A 1 261 ? -16.312 -0.34 13.328 1 83.69 261 MET A C 1
ATOM 1956 O O . MET A 1 261 ? -16 -1.313 12.641 1 83.69 261 MET A O 1
ATOM 1960 N N . LEU A 1 262 ? -17.406 0.223 13.281 1 85.88 262 LEU A N 1
ATOM 1961 C CA . LEU A 1 262 ? -18.422 -0.256 12.344 1 85.88 262 LEU A CA 1
ATOM 1962 C C . LEU A 1 262 ? -17.922 -0.124 10.906 1 85.88 262 LEU A C 1
ATOM 1964 O O . LEU A 1 262 ? -18.109 -1.031 10.094 1 85.88 262 LEU A O 1
ATOM 1968 N N . ALA A 1 263 ? -17.297 0.96 10.656 1 87.44 263 ALA A N 1
ATOM 1969 C CA . ALA A 1 263 ? -16.766 1.152 9.312 1 87.44 263 ALA A CA 1
ATOM 1970 C C . ALA A 1 263 ? -15.703 0.115 8.992 1 87.44 263 ALA A C 1
ATOM 1972 O O . ALA A 1 263 ? -15.625 -0.379 7.863 1 87.44 263 ALA A O 1
ATOM 1973 N N . LEU A 1 264 ? -14.945 -0.147 9.969 1 88.5 264 LEU A N 1
ATOM 1974 C CA . LEU A 1 264 ? -13.906 -1.153 9.773 1 88.5 264 LEU A CA 1
ATOM 1975 C C . LEU A 1 264 ? -14.523 -2.516 9.469 1 88.5 264 LEU A C 1
ATOM 1977 O O . LEU A 1 264 ? -14.086 -3.209 8.547 1 88.5 264 LEU A O 1
ATOM 1981 N N . PHE A 1 265 ? -15.5 -2.836 10.211 1 88.94 265 PHE A N 1
ATOM 1982 C CA . PHE A 1 265 ? -16.156 -4.121 9.984 1 88.94 265 PHE A CA 1
ATOM 1983 C C . PHE A 1 265 ? -16.875 -4.141 8.641 1 88.94 265 PHE A C 1
ATOM 1985 O O . PHE A 1 265 ? -16.891 -5.16 7.953 1 88.94 265 PHE A O 1
ATOM 1992 N N . GLN A 1 266 ? -17.406 -3.062 8.32 1 91.31 266 GLN A N 1
ATOM 1993 C CA . GLN A 1 266 ? -18.047 -2.979 7.016 1 91.31 266 GLN A CA 1
ATOM 1994 C C . GLN A 1 266 ? -17.031 -3.107 5.891 1 91.31 266 GLN A C 1
ATOM 1996 O O . GLN A 1 266 ? -17.266 -3.809 4.906 1 91.31 266 GLN A O 1
ATOM 2001 N N . ASN A 1 267 ? -15.922 -2.496 6.078 1 90.75 267 ASN A N 1
ATOM 2002 C CA . ASN A 1 267 ? -14.883 -2.594 5.062 1 90.75 267 ASN A CA 1
ATOM 2003 C C . ASN A 1 267 ? -14.32 -4.008 4.969 1 90.75 267 ASN A C 1
ATOM 2005 O O . ASN A 1 267 ? -14.039 -4.5 3.873 1 90.75 267 ASN A O 1
ATOM 2009 N N . LEU A 1 268 ? -14.188 -4.586 6.082 1 90 268 LEU A N 1
ATOM 2010 C CA . LEU A 1 268 ? -13.727 -5.969 6.086 1 90 268 LEU A CA 1
ATOM 2011 C C . LEU A 1 268 ? -14.758 -6.891 5.453 1 90 268 LEU A C 1
ATOM 2013 O O . LEU A 1 268 ? -14.406 -7.879 4.805 1 90 268 LEU A O 1
ATOM 2017 N N . GLY A 1 269 ? -15.984 -6.551 5.66 1 89.56 269 GLY A N 1
ATOM 2018 C CA . GLY A 1 269 ? -17.047 -7.32 5.023 1 89.56 269 GLY A CA 1
ATOM 2019 C C . GLY A 1 269 ? -17.016 -7.227 3.51 1 89.56 269 GLY A C 1
ATOM 2020 O O . GLY A 1 269 ? -17.281 -8.219 2.818 1 89.56 269 GLY A O 1
ATOM 2021 N N . VAL A 1 270 ? -16.719 -6.09 3.072 1 89.94 270 VAL A N 1
ATOM 2022 C CA . VAL A 1 270 ? -16.609 -5.91 1.629 1 89.94 270 VAL A CA 1
ATOM 2023 C C . VAL A 1 270 ? -15.422 -6.711 1.102 1 89.94 270 VAL A C 1
ATOM 2025 O O . VAL A 1 270 ? -15.492 -7.301 0.021 1 89.94 270 VAL A O 1
ATOM 2028 N N . LEU A 1 271 ? -14.406 -6.82 1.901 1 87.56 271 LEU A N 1
ATOM 2029 C CA . LEU A 1 271 ? -13.219 -7.578 1.513 1 87.56 271 LEU A CA 1
ATOM 2030 C C . LEU A 1 271 ? -13.539 -9.07 1.416 1 87.56 271 LEU A C 1
ATOM 2032 O O . LEU A 1 271 ? -12.914 -9.789 0.637 1 87.56 271 LEU A O 1
ATOM 2036 N N . SER A 1 272 ? -14.461 -9.477 2.105 1 83.62 272 SER A N 1
ATOM 2037 C CA . SER A 1 272 ? -14.805 -10.898 2.135 1 83.62 272 SER A CA 1
ATOM 2038 C C . SER A 1 272 ? -15.477 -11.328 0.836 1 83.62 272 SER A C 1
ATOM 2040 O O . SER A 1 272 ? -15.57 -12.523 0.55 1 83.62 272 SER A O 1
ATOM 2042 N N . THR A 1 273 ? -15.781 -10.383 0.017 1 80.5 273 THR A N 1
ATOM 2043 C CA . THR A 1 273 ? -16.438 -10.711 -1.242 1 80.5 273 THR A CA 1
ATOM 2044 C C . THR A 1 273 ? -15.422 -11.18 -2.277 1 80.5 273 THR A C 1
ATOM 2046 O O . THR A 1 273 ? -15.789 -11.758 -3.301 1 80.5 273 THR A O 1
ATOM 2049 N N . VAL A 1 274 ? -14.195 -10.992 -1.936 1 79.06 274 VAL A N 1
ATOM 2050 C CA . VAL A 1 274 ? -13.156 -11.43 -2.861 1 79.06 274 VAL A CA 1
ATOM 2051 C C . VAL A 1 274 ? -12.984 -12.945 -2.764 1 79.06 274 VAL A C 1
ATOM 2053 O O . VAL A 1 274 ? -12.883 -13.492 -1.663 1 79.06 274 VAL A O 1
ATOM 2056 N N . ASP A 1 275 ? -12.977 -13.469 -3.895 1 69.31 275 ASP A N 1
ATOM 2057 C CA . ASP A 1 275 ? -12.906 -14.93 -3.939 1 69.31 275 ASP A CA 1
ATOM 2058 C C . ASP A 1 275 ? -11.461 -15.414 -3.838 1 69.31 275 ASP A C 1
ATOM 2060 O O . ASP A 1 275 ? -10.852 -15.781 -4.844 1 69.31 275 ASP A O 1
ATOM 2064 N N . VAL A 1 276 ? -10.883 -15.273 -2.664 1 69.38 276 VAL A N 1
ATOM 2065 C CA . VAL A 1 276 ? -9.539 -15.781 -2.402 1 69.38 276 VAL A CA 1
ATOM 2066 C C . VAL A 1 276 ? -9.57 -16.719 -1.193 1 69.38 276 VAL A C 1
ATOM 2068 O O . VAL A 1 276 ? -10.461 -16.625 -0.346 1 69.38 276 VAL A O 1
ATOM 2071 N N . ARG A 1 277 ? -8.594 -17.625 -1.237 1 61.41 277 ARG A N 1
ATOM 2072 C CA . ARG A 1 277 ? -8.461 -18.516 -0.091 1 61.41 277 ARG A CA 1
ATOM 2073 C C . ARG A 1 277 ? -7.773 -17.812 1.073 1 61.41 277 ARG A C 1
ATOM 2075 O O . ARG A 1 277 ? -6.555 -17.625 1.066 1 61.41 277 ARG A O 1
ATOM 2082 N N . TRP A 1 278 ? -8.688 -17.375 2.021 1 70.94 278 TRP A N 1
ATOM 2083 C CA . TRP A 1 278 ? -8.156 -16.688 3.197 1 70.94 278 TRP A CA 1
ATOM 2084 C C . TRP A 1 278 ? -7.625 -17.688 4.219 1 70.94 278 TRP A C 1
ATOM 2086 O O . TRP A 1 278 ? -8.188 -18.766 4.387 1 70.94 278 TRP A O 1
ATOM 2096 N N . PRO A 1 279 ? -6.461 -17.375 4.879 1 67 279 PRO A N 1
ATOM 2097 C CA . PRO A 1 279 ? -6.023 -18.234 5.984 1 67 279 PRO A CA 1
ATOM 2098 C C . PRO A 1 279 ? -7.094 -18.391 7.059 1 67 279 PRO A C 1
ATOM 2100 O O . PRO A 1 279 ? -7.945 -17.516 7.227 1 67 279 PRO A O 1
ATOM 2103 N N . GLY A 1 280 ? -7.129 -19.531 7.777 1 66.69 280 GLY A N 1
ATOM 2104 C CA . GLY A 1 280 ? -8.188 -19.906 8.703 1 66.69 280 GLY A CA 1
ATOM 2105 C C . GLY A 1 280 ? -8.547 -18.812 9.68 1 66.69 280 GLY A C 1
ATOM 2106 O O . GLY A 1 280 ? -9.727 -18.516 9.883 1 66.69 280 GLY A O 1
ATOM 2107 N N . GLU A 1 281 ? -7.625 -18.156 10.328 1 70.75 281 GLU A N 1
ATOM 2108 C CA . GLU A 1 281 ? -7.914 -17.125 11.328 1 70.75 281 GLU A CA 1
ATOM 2109 C C . GLU A 1 281 ? -8.539 -15.898 10.68 1 70.75 281 GLU A C 1
ATOM 2111 O O . GLU A 1 281 ? -9.469 -15.312 11.234 1 70.75 281 GLU A O 1
ATOM 2116 N N . ILE A 1 282 ? -8.156 -15.633 9.523 1 79.31 282 ILE A N 1
ATOM 2117 C CA . ILE A 1 282 ? -8.656 -14.453 8.828 1 79.31 282 ILE A CA 1
ATOM 2118 C C . ILE A 1 282 ? -10.023 -14.75 8.227 1 79.31 282 ILE A C 1
ATOM 2120 O O . ILE A 1 282 ? -10.883 -13.867 8.148 1 79.31 282 ILE A O 1
ATOM 2124 N N . ALA A 1 283 ? -10.133 -15.984 7.879 1 77.88 283 ALA A N 1
ATOM 2125 C CA . ALA A 1 283 ? -11.422 -16.375 7.312 1 77.88 283 ALA A CA 1
ATOM 2126 C C . ALA A 1 283 ? -12.539 -16.219 8.336 1 77.88 283 ALA A C 1
ATOM 2128 O O . ALA A 1 283 ? -13.633 -15.758 8 1 77.88 283 ALA A O 1
ATOM 2129 N N . ASN A 1 284 ? -12.266 -16.453 9.594 1 77.31 284 ASN A N 1
ATOM 2130 C CA . ASN A 1 284 ? -13.258 -16.297 10.648 1 77.31 284 ASN A CA 1
ATOM 2131 C C . ASN A 1 284 ? -13.562 -14.828 10.914 1 77.31 284 ASN A C 1
ATOM 2133 O O . ASN A 1 284 ? -14.727 -14.461 11.125 1 77.31 284 ASN A O 1
ATOM 2137 N N . LEU A 1 285 ? -12.586 -14.086 10.875 1 83.38 285 LEU A N 1
ATOM 2138 C CA . LEU A 1 285 ? -12.781 -12.648 11.078 1 83.38 285 LEU A CA 1
ATOM 2139 C C . LEU A 1 285 ? -13.602 -12.047 9.945 1 83.38 285 LEU A C 1
ATOM 2141 O O . LEU A 1 285 ? -14.484 -11.227 10.18 1 83.38 285 LEU A O 1
ATOM 2145 N N . LEU A 1 286 ? -13.312 -12.516 8.789 1 85.38 286 LEU A N 1
ATOM 2146 C CA . LEU A 1 286 ? -14.031 -11.992 7.629 1 85.38 286 LEU A CA 1
ATOM 2147 C C . LEU A 1 286 ? -15.469 -12.484 7.609 1 85.38 286 LEU A C 1
ATOM 2149 O O . LEU A 1 286 ? -16.375 -11.75 7.211 1 85.38 286 LEU A O 1
ATOM 2153 N N . ALA A 1 287 ? -15.672 -13.68 8.023 1 82.12 287 ALA A N 1
ATOM 2154 C CA . ALA A 1 287 ? -17.031 -14.203 8.117 1 82.12 287 ALA A CA 1
ATOM 2155 C C . ALA A 1 287 ? -17.844 -13.414 9.141 1 82.12 287 ALA A C 1
ATOM 2157 O O . ALA A 1 287 ? -19.016 -13.086 8.891 1 82.12 287 ALA A O 1
ATOM 2158 N N . PHE A 1 288 ? -17.234 -13.039 10.219 1 84.75 288 PHE A N 1
ATOM 2159 C CA . PHE A 1 288 ? -17.891 -12.203 11.219 1 84.75 288 PHE A CA 1
ATOM 2160 C C . PHE A 1 288 ? -18.172 -10.812 10.656 1 84.75 288 PHE A C 1
ATOM 2162 O O . PHE A 1 288 ? -19.266 -10.273 10.852 1 84.75 288 PHE A O 1
ATOM 2169 N N . ALA A 1 289 ? -17.234 -10.312 9.938 1 89 289 ALA A N 1
ATOM 2170 C CA . ALA A 1 289 ? -17.375 -8.961 9.398 1 89 289 ALA A CA 1
ATOM 2171 C C . ALA A 1 289 ? -18.438 -8.906 8.312 1 89 289 ALA A C 1
ATOM 2173 O O . ALA A 1 289 ? -19.047 -7.859 8.078 1 89 289 ALA A O 1
ATOM 2174 N N . SER A 1 290 ? -18.688 -10.008 7.707 1 87.94 290 SER A N 1
ATOM 2175 C CA . SER A 1 290 ? -19.656 -10.031 6.617 1 87.94 290 SER A CA 1
ATOM 2176 C C . SER A 1 290 ? -21.078 -9.805 7.137 1 87.94 290 SER A C 1
ATOM 2178 O O . SER A 1 290 ? -21.969 -9.438 6.371 1 87.94 290 SER A O 1
ATOM 2180 N N . ILE A 1 291 ? -21.266 -9.891 8.391 1 86.56 291 ILE A N 1
ATOM 2181 C CA . ILE A 1 291 ? -22.562 -9.633 9.008 1 86.56 291 ILE A CA 1
ATOM 2182 C C . ILE A 1 291 ? -22.906 -8.148 8.883 1 86.56 291 ILE A C 1
ATOM 2184 O O . ILE A 1 291 ? -24.078 -7.785 8.688 1 86.56 291 ILE A O 1
ATOM 2188 N N . PHE A 1 292 ? -21.906 -7.383 8.82 1 87.75 292 PHE A N 1
ATOM 2189 C CA . PHE A 1 292 ? -22.109 -5.938 8.805 1 87.75 292 PHE A CA 1
ATOM 2190 C C . PHE A 1 292 ? -22.359 -5.445 7.387 1 87.75 292 PHE A C 1
ATOM 2192 O O . PHE A 1 292 ? -22.734 -4.285 7.184 1 87.75 292 PHE A O 1
ATOM 2199 N N . THR A 1 293 ? -22.188 -6.32 6.438 1 87.62 293 THR A N 1
ATOM 2200 C CA . THR A 1 293 ? -22.594 -6.012 5.07 1 87.62 293 THR A CA 1
ATOM 2201 C C . THR A 1 293 ? -23.859 -6.77 4.695 1 87.62 293 THR A C 1
ATOM 2203 O O . THR A 1 293 ? -24.156 -6.957 3.514 1 87.62 293 THR A O 1
ATOM 2206 N N . PHE A 1 294 ? -24.578 -7.266 5.656 1 86.12 294 PHE A N 1
ATOM 2207 C CA . PHE A 1 294 ? -25.891 -7.902 5.562 1 86.12 294 PHE A CA 1
ATOM 2208 C C . PHE A 1 294 ? -25.797 -9.234 4.82 1 86.12 294 PHE A C 1
ATOM 2210 O O . PHE A 1 294 ? -26.688 -9.586 4.047 1 86.12 294 PHE A O 1
ATOM 2217 N N . ASN A 1 295 ? -24.625 -9.758 4.914 1 79.62 295 ASN A N 1
ATOM 2218 C CA . ASN A 1 295 ? -24.547 -11.164 4.559 1 79.62 295 ASN A CA 1
ATOM 2219 C C . ASN A 1 295 ? -25 -12.062 5.719 1 79.62 295 ASN A C 1
ATOM 2221 O O . ASN A 1 295 ? -24.172 -12.523 6.5 1 79.62 295 ASN A O 1
ATOM 2225 N N . LEU A 1 296 ? -26.281 -12.266 5.785 1 76.44 296 LEU A N 1
ATOM 2226 C CA . LEU A 1 296 ? -26.875 -12.875 6.969 1 76.44 296 LEU A CA 1
ATOM 2227 C C . LEU A 1 296 ? -27.203 -14.344 6.715 1 76.44 296 LEU A C 1
ATOM 2229 O O . LEU A 1 296 ? -27.938 -14.961 7.492 1 76.44 296 LEU A O 1
ATOM 2233 N N . ASP A 1 297 ? -26.656 -14.805 5.719 1 70.94 297 ASP A N 1
ATOM 2234 C CA . ASP A 1 297 ? -27 -16.188 5.387 1 70.94 297 ASP A CA 1
ATOM 2235 C C . ASP A 1 297 ? -26.422 -17.156 6.422 1 70.94 297 ASP A C 1
ATOM 2237 O O . ASP A 1 297 ? -27.078 -18.141 6.777 1 70.94 297 ASP A O 1
ATOM 2241 N N . ALA A 1 298 ? -25.328 -16.734 6.918 1 67.44 298 ALA A N 1
ATOM 2242 C CA . ALA A 1 298 ? -24.672 -17.609 7.891 1 67.44 298 ALA A CA 1
ATOM 2243 C C . ALA A 1 298 ? -25.438 -17.625 9.211 1 67.44 298 ALA A C 1
ATOM 2245 O O . ALA A 1 298 ? -25.297 -18.547 10.016 1 67.44 298 ALA A O 1
ATOM 2246 N N . LEU A 1 299 ? -26.297 -16.547 9.352 1 74.94 299 LEU A N 1
ATOM 2247 C CA . LEU A 1 299 ? -27.062 -16.469 10.586 1 74.94 299 LEU A CA 1
ATOM 2248 C C . LEU A 1 299 ? -28.469 -17.016 10.391 1 74.94 299 LEU A C 1
ATOM 2250 O O . LEU A 1 299 ? -29.328 -16.844 11.25 1 74.94 299 LEU A O 1
ATOM 2254 N N . GLY A 1 300 ? -28.719 -17.672 9.305 1 74.12 300 GLY A N 1
ATOM 2255 C CA . GLY A 1 300 ? -29.984 -18.328 9.062 1 74.12 300 GLY A CA 1
ATOM 2256 C C . GLY A 1 300 ? -31.078 -17.391 8.57 1 74.12 300 GLY A C 1
ATOM 2257 O O . GLY A 1 300 ? -32.25 -17.594 8.836 1 74.12 300 GLY A O 1
ATOM 2258 N N . PHE A 1 301 ? -30.703 -16.312 7.949 1 77.88 301 PHE A N 1
ATOM 2259 C CA . PHE A 1 301 ? -31.703 -15.391 7.426 1 77.88 301 PHE A CA 1
ATOM 2260 C C . PHE A 1 301 ? -32.531 -16.047 6.336 1 77.88 301 PHE A C 1
ATOM 2262 O O . PHE A 1 301 ? -33.688 -15.664 6.098 1 77.88 301 PHE A O 1
ATOM 2269 N N . GLY A 1 302 ? -31.953 -17.047 5.777 1 73.81 302 GLY A N 1
ATOM 2270 C CA . GLY A 1 302 ? -32.656 -17.781 4.742 1 73.81 302 GLY A CA 1
ATOM 2271 C C . GLY A 1 302 ? -33.875 -18.531 5.266 1 73.81 302 GLY A C 1
ATOM 2272 O O . GLY A 1 302 ? -34.781 -18.875 4.496 1 73.81 302 GLY A O 1
ATOM 2273 N N . CYS A 1 303 ? -33.938 -18.609 6.539 1 75.38 303 CYS A N 1
ATOM 2274 C CA . CYS A 1 303 ? -35.062 -19.328 7.137 1 75.38 303 CYS A CA 1
ATOM 2275 C C . CYS A 1 303 ? -36.312 -18.438 7.148 1 75.38 303 CYS A C 1
ATOM 2277 O O . CYS A 1 303 ? -37.438 -18.953 7.234 1 75.38 303 CYS A O 1
ATOM 2279 N N . LEU A 1 304 ? -36.188 -17.125 7.145 1 75.38 304 LEU A N 1
ATOM 2280 C CA . LEU A 1 304 ? -37.312 -16.219 7.148 1 75.38 304 LEU A CA 1
ATOM 2281 C C . LEU A 1 304 ? -37.875 -16.062 5.742 1 75.38 304 LEU A C 1
ATOM 2283 O O . LEU A 1 304 ? -39.094 -15.836 5.578 1 75.38 304 LEU A O 1
ATOM 2287 N N . SER A 1 305 ? -37.062 -15.969 4.836 1 68.06 305 SER A N 1
ATOM 2288 C CA . SER A 1 305 ? -37.5 -15.742 3.461 1 68.06 305 SER A CA 1
ATOM 2289 C C . SER A 1 305 ? -36.906 -16.797 2.523 1 68.06 305 SER A C 1
ATOM 2291 O O . SER A 1 305 ? -35.719 -17.047 2.508 1 68.06 305 SER A O 1
ATOM 2293 N N . HIS A 1 306 ? -37.938 -17.5 1.977 1 67.81 306 HIS A N 1
ATOM 2294 C CA . HIS A 1 306 ? -37.469 -18.547 1.06 1 67.81 306 HIS A CA 1
ATOM 2295 C C . HIS A 1 306 ? -37.219 -17.984 -0.333 1 67.81 306 HIS A C 1
ATOM 2297 O O . HIS A 1 306 ? -37.875 -17.031 -0.75 1 67.81 306 HIS A O 1
ATOM 2303 N N . GLY A 1 307 ? -36.281 -18.312 -1.086 1 75.06 307 GLY A N 1
ATOM 2304 C CA . GLY A 1 307 ? -35.906 -17.891 -2.432 1 75.06 307 GLY A CA 1
ATOM 2305 C C . GLY A 1 307 ? -34.812 -16.859 -2.459 1 75.06 307 GLY A C 1
ATOM 2306 O O . GLY A 1 307 ? -34.719 -16.016 -1.566 1 75.06 307 GLY A O 1
ATOM 2307 N N . ASN A 1 308 ? -34 -16.953 -3.369 1 79.19 308 ASN A N 1
ATOM 2308 C CA . ASN A 1 308 ? -32.844 -16.062 -3.48 1 79.19 308 ASN A CA 1
ATOM 2309 C C . ASN A 1 308 ? -33.281 -14.633 -3.797 1 79.19 308 ASN A C 1
ATOM 2311 O O . ASN A 1 308 ? -32.75 -13.68 -3.221 1 79.19 308 ASN A O 1
ATOM 2315 N N . VAL A 1 309 ? -34.312 -14.492 -4.621 1 86.12 309 VAL A N 1
ATOM 2316 C CA . VAL A 1 309 ? -34.781 -13.164 -5.02 1 86.12 309 VAL A CA 1
ATOM 2317 C C . VAL A 1 309 ? -35.5 -12.492 -3.854 1 86.12 309 VAL A C 1
ATOM 2319 O O . VAL A 1 309 ? -35.312 -11.297 -3.621 1 86.12 309 VAL A O 1
ATOM 2322 N N . TYR A 1 310 ? -36.25 -13.305 -3.117 1 83.5 310 TYR A N 1
ATOM 2323 C CA . TYR A 1 310 ? -37 -12.742 -1.988 1 83.5 310 TYR A CA 1
ATOM 2324 C C . TYR A 1 310 ? -36.031 -12.352 -0.862 1 83.5 310 TYR A C 1
ATOM 2326 O O . TYR A 1 310 ? -36.25 -11.336 -0.198 1 83.5 310 TYR A O 1
ATOM 2334 N N . ARG A 1 311 ? -35.094 -13.094 -0.68 1 83.94 311 ARG A N 1
ATOM 2335 C CA . ARG A 1 311 ? -34.094 -12.766 0.343 1 83.94 311 ARG A CA 1
ATOM 2336 C C . ARG A 1 311 ? -33.375 -11.477 0.003 1 83.94 311 ARG A C 1
ATOM 2338 O O . ARG A 1 311 ? -33.188 -10.609 0.863 1 83.94 311 ARG A O 1
ATOM 2345 N N . TYR A 1 312 ? -33 -11.391 -1.285 1 90.62 312 TYR A N 1
ATOM 2346 C CA . TYR A 1 312 ? -32.281 -10.188 -1.723 1 90.62 312 TYR A CA 1
ATOM 2347 C C . TYR A 1 312 ? -33.188 -8.961 -1.639 1 90.62 312 TYR A C 1
ATOM 2349 O O . TYR A 1 312 ? -32.781 -7.914 -1.146 1 90.62 312 TYR A O 1
ATOM 2357 N N . THR A 1 313 ? -34.406 -9.117 -2.066 1 89.44 313 THR A N 1
ATOM 2358 C CA . THR A 1 313 ? -35.312 -7.984 -2.107 1 89.44 313 THR A CA 1
ATOM 2359 C C . THR A 1 313 ? -35.656 -7.52 -0.696 1 89.44 313 THR A C 1
ATOM 2361 O O . THR A 1 313 ? -35.812 -6.316 -0.45 1 89.44 313 THR A O 1
ATOM 2364 N N . SER A 1 314 ? -35.75 -8.438 0.245 1 86.38 314 SER A N 1
ATOM 2365 C CA . SER A 1 314 ? -36.031 -8.047 1.623 1 86.38 314 SER A CA 1
ATOM 2366 C C . SER A 1 314 ? -34.875 -7.266 2.227 1 86.38 314 SER A C 1
ATOM 2368 O O . SER A 1 314 ? -35.094 -6.285 2.943 1 86.38 314 SER A O 1
ATOM 2370 N N . THR A 1 315 ? -33.75 -7.656 1.931 1 88.19 315 THR A N 1
ATOM 2371 C CA . THR A 1 315 ? -32.562 -6.957 2.432 1 88.19 315 THR A CA 1
ATOM 2372 C C . THR A 1 315 ? -32.438 -5.578 1.79 1 88.19 315 THR A C 1
ATOM 2374 O O . THR A 1 315 ? -32.094 -4.602 2.463 1 88.19 315 THR A O 1
ATOM 2377 N N . ALA A 1 316 ? -32.719 -5.473 0.528 1 91.5 316 ALA A N 1
ATOM 2378 C CA . ALA A 1 316 ? -32.625 -4.211 -0.197 1 91.5 316 ALA A CA 1
ATOM 2379 C C . ALA A 1 316 ? -33.688 -3.234 0.242 1 91.5 316 ALA A C 1
ATOM 2381 O O . ALA A 1 316 ? -33.469 -2.031 0.354 1 91.5 316 ALA A O 1
ATOM 2382 N N . LEU A 1 317 ? -34.875 -3.732 0.538 1 88.5 317 LEU A N 1
ATOM 2383 C CA . LEU A 1 317 ? -36 -2.867 0.889 1 88.5 317 LEU A CA 1
ATOM 2384 C C . LEU A 1 317 ? -35.875 -2.373 2.326 1 88.5 317 LEU A C 1
ATOM 2386 O O . LEU A 1 317 ? -36.531 -1.414 2.717 1 88.5 317 LEU A O 1
ATOM 2390 N N . PHE A 1 318 ? -35 -2.955 3.029 1 88.38 318 PHE A N 1
ATOM 2391 C CA . PHE A 1 318 ? -34.781 -2.533 4.406 1 88.38 318 PHE A CA 1
ATOM 2392 C C . PHE A 1 318 ? -34.344 -1.071 4.457 1 88.38 318 PHE A C 1
ATOM 2394 O O . PHE A 1 318 ? -34.812 -0.312 5.305 1 88.38 318 PHE A O 1
ATOM 2401 N N . PHE A 1 319 ? -33.5 -0.636 3.557 1 90.81 319 PHE A N 1
ATOM 2402 C CA . PHE A 1 319 ? -33 0.727 3.557 1 90.81 319 PHE A CA 1
ATOM 2403 C C . PHE A 1 319 ? -34.094 1.728 3.232 1 90.81 319 PHE A C 1
ATOM 2405 O O . PHE A 1 319 ? -34.188 2.775 3.873 1 90.81 319 PHE A O 1
ATOM 2412 N N . LEU A 1 320 ? -34.938 1.304 2.342 1 88.81 320 LEU A N 1
ATOM 2413 C CA . LEU A 1 320 ? -36.031 2.188 1.952 1 88.81 320 LEU A CA 1
ATOM 2414 C C . LEU A 1 320 ? -37.062 2.301 3.068 1 88.81 320 LEU A C 1
ATOM 2416 O O . LEU A 1 320 ? -37.562 3.387 3.332 1 88.81 320 LEU A O 1
ATOM 2420 N N . VAL A 1 321 ? -37.25 1.266 3.744 1 88.19 321 VAL A N 1
ATOM 2421 C CA . VAL A 1 321 ? -38.25 1.249 4.812 1 88.19 321 VAL A CA 1
ATOM 2422 C C . VAL A 1 321 ? -37.781 2.121 5.973 1 88.19 321 VAL A C 1
ATOM 2424 O O . VAL A 1 321 ? -38.562 2.906 6.523 1 88.19 321 VAL A O 1
ATOM 2427 N N . VAL A 1 322 ? -36.531 2.074 6.238 1 87.75 322 VAL A N 1
ATOM 2428 C CA . VAL A 1 322 ? -36.031 2.834 7.375 1 87.75 322 VAL A CA 1
ATOM 2429 C C . VAL A 1 322 ? -35.969 4.32 7.023 1 87.75 322 VAL A C 1
ATOM 2431 O O . VAL A 1 322 ? -36.312 5.172 7.848 1 87.75 322 VAL A O 1
ATOM 2434 N N . VAL A 1 323 ? -35.625 4.676 5.816 1 89.81 323 VAL A N 1
ATOM 2435 C CA . VAL A 1 323 ? -35.469 6.066 5.387 1 89.81 323 VAL A CA 1
ATOM 2436 C C . VAL A 1 323 ? -36.844 6.734 5.383 1 89.81 323 VAL A C 1
ATOM 2438 O O . VAL A 1 323 ? -36.969 7.926 5.672 1 89.81 323 VAL A O 1
ATOM 2441 N N . LEU A 1 324 ? -37.875 5.953 5.168 1 88.88 324 LEU A N 1
ATOM 2442 C CA . LEU A 1 324 ? -39.219 6.512 5.152 1 88.88 324 LEU A CA 1
ATOM 2443 C C . LEU A 1 324 ? -39.844 6.461 6.543 1 88.88 324 LEU A C 1
ATOM 2445 O O . LEU A 1 324 ? -40.594 7.371 6.926 1 88.88 324 LEU A O 1
ATOM 2449 N N . ALA A 1 325 ? -39.469 5.555 7.289 1 88.25 325 ALA A N 1
ATOM 2450 C CA . ALA A 1 325 ? -40.094 5.348 8.602 1 88.25 325 ALA A CA 1
ATOM 2451 C C . ALA A 1 325 ? -39.656 6.41 9.594 1 88.25 325 ALA A C 1
ATOM 2453 O O . ALA A 1 325 ? -40.406 6.828 10.461 1 88.25 325 ALA A O 1
ATOM 2454 N N . LEU A 1 326 ? -38.438 6.844 9.484 1 89.56 326 LEU A N 1
ATOM 2455 C CA . LEU A 1 326 ? -37.906 7.781 10.469 1 89.56 326 LEU A CA 1
ATOM 2456 C C . LEU A 1 326 ? -38.594 9.141 10.352 1 89.56 326 LEU A C 1
ATOM 2458 O O . LEU A 1 326 ? -39.125 9.641 11.336 1 89.56 326 LEU A O 1
ATOM 2462 N N . PRO A 1 327 ? -38.625 9.688 9.109 1 88.31 327 PRO A N 1
ATOM 2463 C CA . PRO A 1 327 ? -39.312 10.961 9.031 1 88.31 327 PRO A CA 1
ATOM 2464 C C . PRO A 1 327 ? -40.812 10.82 9.312 1 88.31 327 PRO A C 1
ATOM 2466 O O . PRO A 1 327 ? -41.438 11.734 9.859 1 88.31 327 PRO A O 1
ATOM 2469 N N . ILE A 1 328 ? -41.438 9.664 9.016 1 87.94 328 ILE A N 1
ATOM 2470 C CA . ILE A 1 328 ? -42.844 9.445 9.273 1 87.94 328 ILE A CA 1
ATOM 2471 C C . ILE A 1 328 ? -43.094 9.352 10.781 1 87.94 328 ILE A C 1
ATOM 2473 O O . ILE A 1 328 ? -44.062 9.922 11.297 1 87.94 328 ILE A O 1
ATOM 2477 N N . THR A 1 329 ? -42.219 8.672 11.43 1 85.69 329 THR A N 1
ATOM 2478 C CA . THR A 1 329 ? -42.344 8.594 12.883 1 85.69 329 THR A CA 1
ATOM 2479 C C . THR A 1 329 ? -42.156 9.969 13.508 1 85.69 329 THR A C 1
ATOM 2481 O O . THR A 1 329 ? -42.875 10.312 14.461 1 85.69 329 THR A O 1
ATOM 2484 N N . GLY A 1 330 ? -41.188 10.703 13.016 1 84.38 330 GLY A N 1
ATOM 2485 C CA . GLY A 1 330 ? -41.031 12.062 13.508 1 84.38 330 GLY A CA 1
ATOM 2486 C C . GLY A 1 330 ? -42.25 12.93 13.297 1 84.38 330 GLY A C 1
ATOM 2487 O O . GLY A 1 330 ? -42.656 13.672 14.188 1 84.38 330 GLY A O 1
ATOM 2488 N N . ALA A 1 331 ? -42.969 12.758 12.18 1 84.31 331 ALA A N 1
ATOM 2489 C CA . ALA A 1 331 ? -44.188 13.516 11.891 1 84.31 331 ALA A CA 1
ATOM 2490 C C . ALA A 1 331 ? -45.344 13.062 12.758 1 84.31 331 ALA A C 1
ATOM 2492 O O . ALA A 1 331 ? -46.125 13.883 13.227 1 84.31 331 ALA A O 1
ATOM 2493 N N . LEU A 1 332 ? -45.312 11.758 12.953 1 82.88 332 LEU A N 1
ATOM 2494 C CA . LEU A 1 332 ? -46.406 11.203 13.766 1 82.88 332 LEU A CA 1
ATOM 2495 C C . LEU A 1 332 ? -46.281 11.633 15.219 1 82.88 332 LEU A C 1
ATOM 2497 O O . LEU A 1 332 ? -47.281 11.906 15.883 1 82.88 332 LEU A O 1
ATOM 2501 N N . THR A 1 333 ? -45.031 11.617 15.695 1 82.94 333 THR A N 1
ATOM 2502 C CA . THR A 1 333 ? -44.812 12.047 17.078 1 82.94 333 THR A CA 1
ATOM 2503 C C . THR A 1 333 ? -45.188 13.523 17.234 1 82.94 333 THR A C 1
ATOM 2505 O O . THR A 1 333 ? -45.625 13.938 18.297 1 82.94 333 THR A O 1
ATOM 2508 N N . ARG A 1 334 ? -44.969 14.25 16.203 1 79.56 334 ARG A N 1
ATOM 2509 C CA . ARG A 1 334 ? -45.312 15.664 16.266 1 79.56 334 ARG A CA 1
ATOM 2510 C C . ARG A 1 334 ? -46.844 15.852 16.219 1 79.56 334 ARG A C 1
ATOM 2512 O O . ARG A 1 334 ? -47.375 16.75 16.859 1 79.56 334 ARG A O 1
ATOM 2519 N N . LEU A 1 335 ? -47.469 15.008 15.453 1 76.25 335 LEU A N 1
ATOM 2520 C CA . LEU A 1 335 ? -48.906 15.07 15.359 1 76.25 335 LEU A CA 1
ATOM 2521 C C . LEU A 1 335 ? -49.562 14.594 16.656 1 76.25 335 LEU A C 1
ATOM 2523 O O . LEU A 1 335 ? -50.531 15.188 17.125 1 76.25 335 LEU A O 1
ATOM 2527 N N . LEU A 1 336 ? -49 13.453 16.969 1 68.12 336 LEU A N 1
ATOM 2528 C CA . LEU A 1 336 ? -49.594 12.906 18.188 1 68.12 336 LEU A CA 1
ATOM 2529 C C . LEU A 1 336 ? -49.219 13.758 19.406 1 68.12 336 LEU A C 1
ATOM 2531 O O . LEU A 1 336 ? -50 13.883 20.344 1 68.12 336 LEU A O 1
ATOM 2535 N N . TRP A 1 337 ? -47.938 14.086 19.375 1 57.5 337 TRP A N 1
ATOM 2536 C CA . TRP A 1 337 ? -47.531 14.883 20.531 1 57.5 337 TRP A CA 1
ATOM 2537 C C . TRP A 1 337 ? -47.844 16.359 20.297 1 57.5 337 TRP A C 1
ATOM 2539 O O . TRP A 1 337 ? -47.031 17.219 20.625 1 57.5 337 TRP A O 1
ATOM 2549 N N . ILE A 1 338 ? -48.5 16.938 19.391 1 50.88 338 ILE A N 1
ATOM 2550 C CA . ILE A 1 338 ? -49.094 18.266 19.484 1 50.88 338 ILE A CA 1
ATOM 2551 C C . ILE A 1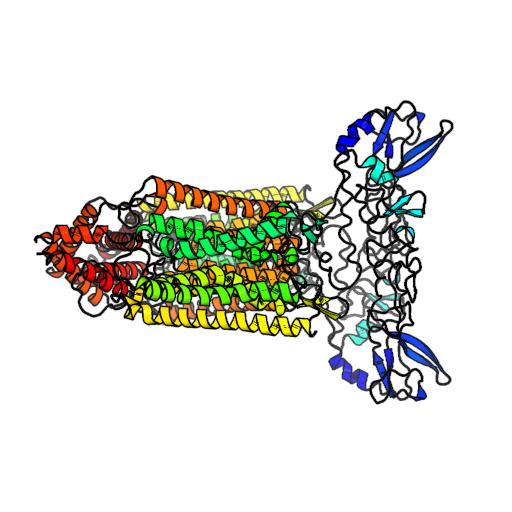 338 ? -49.438 18.562 20.938 1 50.88 338 ILE A C 1
ATOM 2553 O O . ILE A 1 338 ? -49.688 19.719 21.297 1 50.88 338 ILE A O 1
ATOM 2557 N N . MET A 1 339 ? -50.031 17.609 21.609 1 45.09 339 MET A N 1
ATOM 2558 C CA . MET A 1 339 ? -50.312 18.156 22.938 1 45.09 339 MET A CA 1
ATOM 2559 C C . MET A 1 339 ? -49 18.547 23.641 1 45.09 339 MET A C 1
ATOM 2561 O O . MET A 1 339 ? -48.031 17.812 23.578 1 45.09 339 MET A O 1
ATOM 2565 N N . LYS A 1 340 ? -48.594 19.828 23.688 1 48.25 340 LYS A N 1
ATOM 2566 C CA . LYS A 1 340 ? -47.562 20.812 24.031 1 48.25 340 LYS A CA 1
ATOM 2567 C C . LYS A 1 340 ? -46.469 20.188 24.922 1 48.25 340 LYS A C 1
ATOM 2569 O O . LYS A 1 340 ? -45.344 20.672 24.938 1 48.25 340 LYS A O 1
ATOM 2574 N N . LYS A 1 341 ? -46.75 19.5 25.984 1 48.59 341 LYS A N 1
ATOM 2575 C CA . LYS A 1 341 ? -45.969 19.5 27.203 1 48.59 341 LYS A CA 1
ATOM 2576 C C . LYS A 1 341 ? -44.875 18.438 27.141 1 48.59 341 LYS A C 1
ATOM 2578 O O . LYS A 1 341 ? -44.125 18.25 28.094 1 48.59 341 LYS A O 1
ATOM 2583 N N . HIS A 1 342 ? -44.75 17.266 26.203 1 52.75 342 HIS A N 1
ATOM 2584 C CA . HIS A 1 342 ? -43.938 16.172 26.703 1 52.75 342 HIS A CA 1
ATOM 2585 C C . HIS A 1 342 ? -42.656 16.016 25.891 1 52.75 342 HIS A C 1
ATOM 2587 O O . HIS A 1 342 ? -42.625 16.391 24.703 1 52.75 342 HIS A O 1
ATOM 2593 N N . GLY A 1 343 ? -41.375 15.898 26.5 1 60.88 343 GLY A N 1
ATOM 2594 C CA . GLY A 1 343 ? -39.969 15.703 26.344 1 60.88 343 GLY A CA 1
ATOM 2595 C C . GLY A 1 343 ? -39.625 14.68 25.281 1 60.88 343 GLY A C 1
ATOM 2596 O O . GLY A 1 343 ? -38.438 14.508 24.922 1 60.88 343 GLY A O 1
ATOM 2597 N N . LEU A 1 344 ? -40.688 14.031 24.562 1 69.88 344 LEU A N 1
ATOM 2598 C CA . LEU A 1 344 ? -40.344 12.938 23.656 1 69.88 344 LEU A CA 1
ATOM 2599 C C . LEU A 1 344 ? -40.594 13.336 22.203 1 69.88 344 LEU A C 1
ATOM 2601 O O . LEU A 1 344 ? -40.406 12.523 21.297 1 69.88 344 LEU A O 1
ATOM 2605 N N . ALA A 1 345 ? -41.031 14.531 21.797 1 78.25 345 ALA A N 1
ATOM 2606 C CA . ALA A 1 345 ? -41.281 14.922 20.406 1 78.25 345 ALA A CA 1
ATOM 2607 C C . ALA A 1 345 ? -39.969 15.133 19.656 1 78.25 345 ALA A C 1
ATOM 2609 O O . ALA A 1 345 ? -39.031 15.75 20.172 1 78.25 345 ALA A O 1
ATOM 2610 N N . TRP A 1 346 ? -40 14.523 18.359 1 84.81 346 TRP A N 1
ATOM 2611 C CA . TRP A 1 346 ? -38.812 14.656 17.531 1 84.81 346 TRP A CA 1
ATOM 2612 C C . TRP A 1 346 ? -38.781 16.016 16.828 1 84.81 346 TRP A C 1
ATOM 2614 O O . TRP A 1 346 ? -39.781 16.484 16.328 1 84.81 346 TRP A O 1
ATOM 2624 N N . GLU A 1 347 ? -37.719 16.703 16.984 1 84.19 347 GLU A N 1
ATOM 2625 C CA . GLU A 1 347 ? -37.531 17.969 16.266 1 84.19 347 GLU A CA 1
ATOM 2626 C C . GLU A 1 347 ? -37.219 17.734 14.797 1 84.19 347 GLU A C 1
ATOM 2628 O O . GLU A 1 347 ? -36.562 16.766 14.438 1 84.19 347 GLU A O 1
ATOM 2633 N N . LYS A 1 348 ? -37.688 18.562 13.969 1 85.19 348 LYS A N 1
ATOM 2634 C CA . LYS A 1 348 ? -37.594 18.406 12.523 1 85.19 348 LYS A CA 1
ATOM 2635 C C . LYS A 1 348 ? -36.125 18.281 12.078 1 85.19 348 LYS A C 1
ATOM 2637 O O . LYS A 1 348 ? -35.75 17.328 11.398 1 85.19 348 LYS A O 1
ATOM 2642 N N . PHE A 1 349 ? -35.281 19.234 12.477 1 87.25 349 PHE A N 1
ATOM 2643 C CA . PHE A 1 349 ? -33.906 19.25 12.008 1 87.25 349 PHE A CA 1
ATOM 2644 C C . PHE A 1 349 ? -33.125 18.078 12.578 1 87.25 349 PHE A C 1
ATOM 2646 O O . PHE A 1 349 ? -32.281 17.484 11.891 1 87.25 349 PHE A O 1
ATOM 2653 N N . LYS A 1 350 ? -33.469 17.688 13.766 1 84.12 350 LYS A N 1
ATOM 2654 C CA . LYS A 1 350 ? -32.812 16.547 14.391 1 84.12 350 LYS A CA 1
ATOM 2655 C C . LYS A 1 350 ? -33.25 15.234 13.758 1 84.12 350 LYS A C 1
ATOM 2657 O O . LYS A 1 350 ? -32.469 14.273 13.719 1 84.12 350 LYS A O 1
ATOM 2662 N N . THR A 1 351 ? -34.438 15.258 13.289 1 88.38 351 THR A N 1
ATOM 2663 C CA . THR A 1 351 ? -34.938 14.07 12.602 1 88.38 351 THR A CA 1
ATOM 2664 C C . THR A 1 351 ? -34.219 13.867 11.273 1 88.38 351 THR A C 1
ATOM 2666 O O . THR A 1 351 ? -33.844 12.75 10.938 1 88.38 351 THR A O 1
ATOM 2669 N N . TYR A 1 352 ? -34 14.984 10.594 1 89.62 352 TYR A N 1
ATOM 2670 C CA . TYR A 1 352 ? -33.281 14.883 9.336 1 89.62 352 TYR A CA 1
ATOM 2671 C C . TYR A 1 352 ? -31.828 14.5 9.57 1 89.62 352 TYR A C 1
ATOM 2673 O O . TYR A 1 352 ? -31.25 13.742 8.781 1 89.62 352 TYR A O 1
ATOM 2681 N N . SER A 1 353 ? -31.281 14.938 10.617 1 88.25 353 SER A N 1
ATOM 2682 C CA . SER A 1 353 ? -29.922 14.57 10.953 1 88.25 353 SER A CA 1
ATOM 2683 C C . SER A 1 353 ? -29.812 13.094 11.32 1 88.25 353 SER A C 1
ATOM 2685 O O . SER A 1 353 ? -28.844 12.422 10.961 1 88.25 353 SER A O 1
ATOM 2687 N N . THR A 1 354 ? -30.812 12.625 11.992 1 87.5 354 THR A N 1
ATOM 2688 C CA . THR A 1 354 ? -30.812 11.211 12.359 1 87.5 354 THR A CA 1
ATOM 2689 C C . THR A 1 354 ? -30.969 10.336 11.117 1 87.5 354 THR A C 1
ATOM 2691 O O . THR A 1 354 ? -30.344 9.289 11.008 1 87.5 354 THR A O 1
ATOM 2694 N N . THR A 1 355 ? -31.812 10.781 10.242 1 90.56 355 THR A N 1
ATOM 2695 C CA . THR A 1 355 ? -31.969 10.047 8.992 1 90.56 355 THR A CA 1
ATOM 2696 C C . THR A 1 355 ? -30.656 10.062 8.195 1 90.56 355 THR A C 1
ATOM 2698 O O . THR A 1 355 ? -30.281 9.047 7.605 1 90.56 355 THR A O 1
ATOM 2701 N N . GLY A 1 356 ? -30.031 11.188 8.203 1 89.88 356 GLY A N 1
ATOM 2702 C CA . GLY A 1 356 ? -28.734 11.281 7.539 1 89.88 356 GLY A CA 1
ATOM 2703 C C . GLY A 1 356 ? -27.672 10.406 8.18 1 89.88 356 GLY A C 1
ATOM 2704 O O . GLY A 1 356 ? -26.859 9.797 7.488 1 89.88 356 GLY A O 1
ATOM 2705 N N . GLN A 1 357 ? -27.719 10.305 9.43 1 87.69 357 GLN A N 1
ATOM 2706 C CA . GLN A 1 357 ? -26.766 9.461 10.133 1 87.69 357 GLN A CA 1
ATOM 2707 C C . GLN A 1 357 ? -26.969 7.988 9.82 1 87.69 357 GLN A C 1
ATOM 2709 O O . GLN A 1 357 ? -26.016 7.23 9.68 1 87.69 357 GLN A O 1
ATOM 2714 N N . PHE A 1 358 ? -28.203 7.629 9.758 1 89.19 358 PHE A N 1
ATOM 2715 C CA . PHE A 1 358 ? -28.5 6.25 9.391 1 89.19 358 PHE A CA 1
ATOM 2716 C C . PHE A 1 358 ? -28 5.941 7.988 1 89.19 358 PHE A C 1
ATOM 2718 O O . PHE A 1 358 ? -27.406 4.883 7.754 1 89.19 358 PHE A O 1
ATOM 2725 N N . LEU A 1 359 ? -28.219 6.84 7.129 1 91.38 359 LEU A N 1
ATOM 2726 C CA . LEU A 1 359 ? -27.781 6.629 5.754 1 91.38 359 LEU A CA 1
ATOM 2727 C C . LEU A 1 359 ? -26.25 6.645 5.656 1 91.38 359 LEU A C 1
ATOM 2729 O O . LEU A 1 359 ? -25.672 5.914 4.855 1 91.38 359 LEU A O 1
ATOM 2733 N N . GLN A 1 360 ? -25.656 7.434 6.461 1 90.12 360 GLN A N 1
ATOM 2734 C CA . GLN A 1 360 ? -24.188 7.5 6.457 1 90.12 360 GLN A CA 1
ATOM 2735 C C . GLN A 1 360 ? -23.578 6.195 6.953 1 90.12 360 GLN A C 1
ATOM 2737 O O . GLN A 1 360 ? -22.641 5.676 6.355 1 90.12 360 GLN A O 1
ATOM 2742 N N . VAL A 1 361 ? -24.188 5.652 7.969 1 86.19 361 VAL A N 1
ATOM 2743 C CA . VAL A 1 361 ? -23.672 4.422 8.555 1 86.19 361 VAL A CA 1
ATOM 2744 C C . VAL A 1 361 ? -23.938 3.248 7.617 1 86.19 361 VAL A C 1
ATOM 2746 O O . VAL A 1 361 ? -23.125 2.326 7.52 1 86.19 361 VAL A O 1
ATOM 2749 N N . SER A 1 362 ? -24.984 3.357 6.961 1 90.06 362 SER A N 1
ATOM 2750 C CA . SER A 1 362 ? -25.359 2.24 6.105 1 90.06 362 SER A CA 1
ATOM 2751 C C . SER A 1 362 ? -24.891 2.455 4.672 1 90.06 362 SER A C 1
ATOM 2753 O O . SER A 1 362 ? -25.219 1.674 3.777 1 90.06 362 SER A O 1
ATOM 2755 N N . PHE A 1 363 ? -24.188 3.436 4.445 1 92.69 363 PHE A N 1
ATOM 2756 C CA . PHE A 1 363 ? -23.859 3.799 3.072 1 92.69 363 PHE A CA 1
ATOM 2757 C C . PHE A 1 363 ? -23 2.729 2.42 1 92.69 363 PHE A C 1
ATOM 2759 O O . PHE A 1 363 ? -23.219 2.355 1.267 1 92.69 363 PHE A O 1
ATOM 2766 N N . THR A 1 364 ? -22.047 2.258 3.146 1 91.69 364 THR A N 1
ATOM 2767 C CA . THR A 1 364 ? -21.172 1.207 2.623 1 91.69 364 THR A CA 1
ATOM 2768 C C . THR A 1 364 ? -21.969 -0.072 2.371 1 91.69 364 THR A C 1
ATOM 2770 O O . THR A 1 364 ? -21.828 -0.702 1.321 1 91.69 364 THR A O 1
ATOM 2773 N N . THR A 1 365 ? -22.828 -0.366 3.26 1 92 365 THR A N 1
ATOM 2774 C CA . THR A 1 365 ? -23.641 -1.563 3.125 1 92 365 THR A CA 1
ATOM 2775 C C . THR A 1 365 ? -24.656 -1.398 1.997 1 92 365 THR A C 1
ATOM 2777 O O . THR A 1 365 ? -24.922 -2.338 1.239 1 92 365 THR A O 1
ATOM 2780 N N . MET A 1 366 ? -25.188 -0.221 1.905 1 93 366 MET A N 1
ATOM 2781 C CA . MET A 1 366 ? -26.141 0.074 0.841 1 93 366 MET A CA 1
ATOM 2782 C C . MET A 1 366 ? -25.5 -0.09 -0.531 1 93 366 MET A C 1
ATOM 2784 O O . MET A 1 366 ? -26.094 -0.678 -1.436 1 93 366 MET A O 1
ATOM 2788 N N . ALA A 1 367 ? -24.312 0.353 -0.644 1 92.12 367 ALA A N 1
ATOM 2789 C CA . ALA A 1 367 ? -23.609 0.249 -1.919 1 92.12 367 ALA A CA 1
ATOM 2790 C C . ALA A 1 367 ? -23.266 -1.203 -2.24 1 92.12 367 ALA A C 1
ATOM 2792 O O . ALA A 1 367 ? -23.422 -1.645 -3.383 1 92.12 367 ALA A O 1
ATOM 2793 N N . ASN A 1 368 ? -22.875 -1.924 -1.27 1 92.25 368 ASN A N 1
ATOM 2794 C CA . ASN A 1 368 ? -22.531 -3.326 -1.489 1 92.25 368 ASN A CA 1
ATOM 2795 C C . ASN A 1 368 ? -23.766 -4.145 -1.883 1 92.25 368 ASN A C 1
ATOM 2797 O O . ASN A 1 368 ? -23.703 -4.965 -2.799 1 92.25 368 ASN A O 1
ATOM 2801 N N . VAL A 1 369 ? -24.828 -3.887 -1.231 1 92.69 369 VAL A N 1
ATOM 2802 C CA . VAL A 1 369 ? -26.062 -4.609 -1.513 1 92.69 369 VAL A CA 1
ATOM 2803 C C . VAL A 1 369 ? -26.609 -4.188 -2.875 1 92.69 369 VAL A C 1
ATOM 2805 O O . VAL A 1 369 ? -27.078 -5.023 -3.646 1 92.69 369 VAL A O 1
ATOM 2808 N N . GLY A 1 370 ? -26.5 -2.934 -3.156 1 93.25 370 GLY A N 1
ATOM 2809 C CA . GLY A 1 370 ? -27 -2.445 -4.438 1 93.25 370 GLY A CA 1
ATOM 2810 C C . GLY A 1 370 ? -26.203 -2.977 -5.617 1 93.25 370 GLY A C 1
ATOM 2811 O O . GLY A 1 370 ? -26.766 -3.203 -6.695 1 93.25 370 GLY A O 1
ATOM 2812 N N . LEU A 1 371 ? -24.984 -3.252 -5.426 1 93.25 371 LEU A N 1
ATOM 2813 C CA . LEU A 1 371 ? -24.125 -3.668 -6.527 1 93.25 371 LEU A CA 1
ATOM 2814 C C . LEU A 1 371 ? -24.062 -5.188 -6.633 1 93.25 371 LEU A C 1
ATOM 2816 O O . LEU A 1 371 ? -23.547 -5.73 -7.609 1 93.25 371 LEU A O 1
ATOM 2820 N N . MET A 1 372 ? -24.641 -5.914 -5.812 1 91.69 372 MET A N 1
ATOM 2821 C CA . MET A 1 372 ? -24.562 -7.367 -5.723 1 91.69 372 MET A CA 1
ATOM 2822 C C . MET A 1 372 ? -25.078 -8.023 -6.992 1 91.69 372 MET A C 1
ATOM 2824 O O . MET A 1 372 ? -24.469 -8.961 -7.512 1 91.69 372 MET A O 1
ATOM 2828 N N . PRO A 1 373 ? -26.172 -7.5 -7.594 1 93.69 373 PRO A N 1
ATOM 2829 C CA . PRO A 1 373 ? -26.688 -8.141 -8.812 1 93.69 373 PRO A CA 1
ATOM 2830 C C . PRO A 1 373 ? -25.781 -7.926 -10.016 1 93.69 373 PRO A C 1
ATOM 2832 O O . PRO A 1 373 ? -25.891 -8.633 -11.016 1 93.69 373 PRO A O 1
ATOM 2835 N N . PHE A 1 374 ? -24.938 -7.023 -9.898 1 92.62 374 PHE A N 1
ATOM 2836 C CA . PHE A 1 374 ? -24.078 -6.719 -11.031 1 92.62 374 PHE A CA 1
ATOM 2837 C C . PHE A 1 374 ? -22.75 -7.469 -10.914 1 92.62 374 PHE A C 1
ATOM 2839 O O . PHE A 1 374 ? -21.891 -7.375 -11.797 1 92.62 374 PHE A O 1
ATOM 2846 N N . MET A 1 375 ? -22.594 -8.258 -9.852 1 89.62 375 MET A N 1
ATOM 2847 C CA . MET A 1 375 ? -21.391 -9.07 -9.648 1 89.62 375 MET A CA 1
ATOM 2848 C C . MET A 1 375 ? -21.578 -10.461 -10.234 1 89.62 375 MET A C 1
ATOM 2850 O O . MET A 1 375 ? -21.875 -11.414 -9.516 1 89.62 375 MET A O 1
ATOM 2854 N N . CYS A 1 376 ? -21.312 -10.531 -11.516 1 85.62 376 CYS A N 1
ATOM 2855 C CA . CYS A 1 376 ? -21.5 -11.797 -12.219 1 85.62 376 CYS A CA 1
ATOM 2856 C C . CYS A 1 376 ? -20.172 -12.477 -12.477 1 85.62 376 CYS A C 1
ATOM 2858 O O . CYS A 1 376 ? -19.234 -11.852 -12.977 1 85.62 376 CYS A O 1
ATOM 2860 N N . TYR A 1 377 ? -20.062 -13.648 -11.992 1 76.44 377 TYR A N 1
ATOM 2861 C CA . TYR A 1 377 ? -18.844 -14.406 -12.25 1 76.44 377 TYR A CA 1
ATOM 2862 C C . TYR A 1 377 ? -19.062 -15.453 -13.328 1 76.44 377 TYR A C 1
ATOM 2864 O O . TYR A 1 377 ? -20.156 -16.047 -13.406 1 76.44 377 TYR A O 1
ATOM 2872 N N . LYS A 1 378 ? -18.094 -15.656 -14.164 1 68 378 LYS A N 1
ATOM 2873 C CA . LYS A 1 378 ? -18.156 -16.531 -15.336 1 68 378 LYS A CA 1
ATOM 2874 C C . LYS A 1 378 ? -17.75 -17.953 -14.977 1 68 378 LYS A C 1
ATOM 2876 O O . LYS A 1 378 ? -16.734 -18.172 -14.32 1 68 378 LYS A O 1
ATOM 2881 N N . HIS A 1 379 ? -18.688 -18.828 -15.234 1 53.66 379 HIS A N 1
ATOM 2882 C CA . HIS A 1 379 ? -18.359 -20.25 -15.102 1 53.66 379 HIS A CA 1
ATOM 2883 C C . HIS A 1 379 ? -17.594 -20.75 -16.312 1 53.66 379 HIS A C 1
ATOM 2885 O O . HIS A 1 379 ? -17.625 -20.141 -17.391 1 53.66 379 HIS A O 1
ATOM 2891 N N . PRO A 1 380 ? -16.812 -21.75 -16.094 1 46.88 380 PRO A N 1
ATOM 2892 C CA . PRO A 1 380 ? -16.094 -22.312 -17.25 1 46.88 380 PRO A CA 1
ATOM 2893 C C . PRO A 1 380 ? -17.031 -22.719 -18.375 1 46.88 380 PRO A C 1
ATOM 2895 O O . PRO A 1 380 ? -16.625 -22.75 -19.547 1 46.88 380 PRO A O 1
ATOM 2898 N N . THR A 1 381 ? -18.391 -22.938 -18.062 1 47.53 381 THR A N 1
ATOM 2899 C CA . THR A 1 381 ? -19.391 -23.359 -19.047 1 47.53 381 THR A CA 1
ATOM 2900 C C . THR A 1 381 ? -19.859 -22.156 -19.859 1 47.53 381 THR A C 1
ATOM 2902 O O . THR A 1 381 ? -20.594 -22.312 -20.844 1 47.53 381 THR A O 1
ATOM 2905 N N . GLY A 1 382 ? -19.375 -20.984 -19.578 1 55.84 382 GLY A N 1
ATOM 2906 C CA . GLY A 1 382 ? -19.766 -19.766 -20.281 1 55.84 382 GLY A CA 1
ATOM 2907 C C . GLY A 1 382 ? -20.938 -19.047 -19.641 1 55.84 382 GLY A C 1
ATOM 2908 O O . GLY A 1 382 ? -21.203 -17.891 -19.969 1 55.84 382 GLY A O 1
ATOM 2909 N N . GLN A 1 383 ? -21.688 -19.812 -18.781 1 62.31 383 GLN A N 1
ATOM 2910 C CA . GLN A 1 383 ? -22.781 -19.156 -18.062 1 62.31 383 GLN A CA 1
ATOM 2911 C C . GLN A 1 383 ? -22.25 -18.312 -16.906 1 62.31 383 GLN A C 1
ATOM 2913 O O . GLN A 1 383 ? -21.109 -18.5 -16.453 1 62.31 383 GLN A O 1
ATOM 2918 N N . GLU A 1 384 ? -23.016 -17.297 -16.641 1 76.44 384 GLU A N 1
ATOM 2919 C CA . GLU A 1 384 ? -22.641 -16.422 -15.547 1 76.44 384 GLU A CA 1
ATOM 2920 C C . GLU A 1 384 ? -23.656 -16.469 -14.414 1 76.44 384 GLU A C 1
ATOM 2922 O O . GLU A 1 384 ? -24.859 -16.594 -14.656 1 76.44 384 GLU A O 1
ATOM 2927 N N . SER A 1 385 ? -23.188 -16.516 -13.211 1 77.56 385 SER A N 1
ATOM 2928 C CA . SER A 1 385 ? -24.062 -16.484 -12.039 1 77.56 385 SER A CA 1
ATOM 2929 C C . SER A 1 385 ? -23.688 -15.328 -11.109 1 77.56 385 SER A C 1
ATOM 2931 O O . SER A 1 385 ? -22.578 -14.781 -11.203 1 77.56 385 SER A O 1
ATOM 2933 N N . VAL A 1 386 ? -24.672 -14.961 -10.32 1 85 386 VAL A N 1
ATOM 2934 C CA . VAL A 1 386 ? -24.406 -13.914 -9.344 1 85 386 VAL A CA 1
ATOM 2935 C C . VAL A 1 386 ? -23.484 -14.445 -8.242 1 85 386 VAL A C 1
ATOM 2937 O O . VAL A 1 386 ? -23.672 -15.57 -7.766 1 85 386 VAL A O 1
ATOM 2940 N N . LEU A 1 387 ? -22.547 -13.695 -7.887 1 79.62 387 LEU A N 1
ATOM 2941 C CA . LEU A 1 387 ? -21.469 -14.117 -6.992 1 79.62 387 LEU A CA 1
ATOM 2942 C C . LEU A 1 387 ? -22.031 -14.57 -5.648 1 79.62 387 LEU A C 1
ATOM 2944 O O . LEU A 1 387 ? -21.672 -15.641 -5.152 1 79.62 387 LEU A O 1
ATOM 2948 N N . LYS A 1 388 ? -22.922 -13.82 -5.039 1 79.38 388 LYS A N 1
ATOM 2949 C CA . LYS A 1 388 ? -23.438 -14.148 -3.719 1 79.38 388 LYS A CA 1
ATOM 2950 C C . LYS A 1 388 ? -24.562 -15.188 -3.814 1 79.38 388 LYS A C 1
ATOM 2952 O O . LYS A 1 388 ? -24.688 -16.047 -2.934 1 79.38 388 LYS A O 1
ATOM 2957 N N . TYR A 1 389 ? -25.312 -14.969 -4.879 1 79.56 389 TYR A N 1
ATOM 2958 C CA . TYR A 1 389 ? -26.391 -15.906 -5.141 1 79.56 389 TYR A CA 1
ATOM 2959 C C . TYR A 1 389 ? -26.094 -16.766 -6.363 1 79.56 389 TYR A C 1
ATOM 2961 O O . TYR A 1 389 ? -26.562 -16.469 -7.469 1 79.56 389 TYR A O 1
ATOM 2969 N N . THR A 1 390 ? -25.438 -17.844 -6.094 1 70.94 390 THR A N 1
ATOM 2970 C CA . THR A 1 390 ? -24.859 -18.656 -7.164 1 70.94 390 THR A CA 1
ATOM 2971 C C . THR A 1 390 ? -25.953 -19.359 -7.953 1 70.94 390 THR A C 1
ATOM 2973 O O . THR A 1 390 ? -25.734 -19.766 -9.094 1 70.94 390 THR A O 1
ATOM 2976 N N . GLU A 1 391 ? -27.156 -19.406 -7.418 1 70.69 391 GLU A N 1
ATOM 2977 C CA . GLU A 1 391 ? -28.234 -20.094 -8.094 1 70.69 391 GLU A CA 1
ATOM 2978 C C . GLU A 1 391 ? -28.922 -19.188 -9.117 1 70.69 391 GLU A C 1
ATOM 2980 O O . GLU A 1 391 ? -29.625 -19.672 -10.008 1 70.69 391 GLU A O 1
ATOM 2985 N N . VAL A 1 392 ? -28.625 -18.031 -8.969 1 82.5 392 VAL A N 1
ATOM 2986 C CA . VAL A 1 392 ? -29.25 -17.094 -9.891 1 82.5 392 VAL A CA 1
ATOM 2987 C C . VAL A 1 392 ? -28.328 -16.844 -11.078 1 82.5 392 VAL A C 1
ATOM 2989 O O . VAL A 1 392 ? -27.25 -16.266 -10.922 1 82.5 392 VAL A O 1
ATOM 2992 N N . LEU A 1 393 ? -28.812 -17.297 -12.258 1 80.12 393 LEU A N 1
ATOM 2993 C CA . LEU A 1 393 ? -28.047 -17.094 -13.484 1 80.12 393 LEU A CA 1
ATOM 2994 C C . LEU A 1 393 ? -28.188 -15.656 -13.977 1 80.12 393 LEU A C 1
ATOM 2996 O O . LEU A 1 393 ? -29.266 -15.078 -13.938 1 80.12 393 LEU A O 1
ATOM 3000 N N . CYS A 1 394 ? -27.062 -15.133 -14.32 1 84.88 394 CYS A N 1
ATOM 3001 C CA . CYS A 1 394 ? -27.078 -13.781 -14.867 1 84.88 394 CYS A CA 1
ATOM 3002 C C . CYS A 1 394 ? -27.797 -13.742 -16.203 1 84.88 394 CYS A C 1
ATOM 3004 O O . CYS A 1 394 ? -27.547 -14.57 -17.078 1 84.88 394 CYS A O 1
ATOM 3006 N N . GLY A 1 395 ? -28.766 -12.805 -16.422 1 86.25 395 GLY A N 1
ATOM 3007 C CA . GLY A 1 395 ? -29.578 -12.695 -17.625 1 86.25 395 GLY A CA 1
ATOM 3008 C C . GLY A 1 395 ? -30.922 -13.391 -17.5 1 86.25 395 GLY A C 1
ATOM 3009 O O . GLY A 1 395 ? -31.766 -13.273 -18.391 1 86.25 395 GLY A O 1
ATOM 3010 N N . SER A 1 396 ? -31.172 -14.07 -16.469 1 86.75 396 SER A N 1
ATOM 3011 C CA . SER A 1 396 ? -32.438 -14.742 -16.219 1 86.75 396 SER A CA 1
ATOM 3012 C C . SER A 1 396 ? -33.5 -13.766 -15.734 1 86.75 396 SER A C 1
ATOM 3014 O O . SER A 1 396 ? -33.219 -12.586 -15.531 1 86.75 396 SER A O 1
ATOM 3016 N N . GLY A 1 397 ? -34.719 -14.227 -15.648 1 87.25 397 GLY A N 1
ATOM 3017 C CA . GLY A 1 397 ? -35.812 -13.398 -15.133 1 87.25 397 GLY A CA 1
ATOM 3018 C C . GLY A 1 397 ? -35.625 -13.008 -13.68 1 87.25 397 GLY A C 1
ATOM 3019 O O . GLY A 1 397 ? -35.906 -11.875 -13.297 1 87.25 397 GLY A O 1
ATOM 3020 N N . GLU A 1 398 ? -35.156 -13.93 -12.898 1 87.5 398 GLU A N 1
ATOM 3021 C CA . GLU A 1 398 ? -34.875 -13.641 -11.5 1 87.5 398 GLU A CA 1
ATOM 3022 C C . GLU A 1 398 ? -33.781 -12.586 -11.367 1 87.5 398 GLU A C 1
ATOM 3024 O O . GLU A 1 398 ? -33.844 -11.711 -10.5 1 87.5 398 GLU A O 1
ATOM 3029 N N . HIS A 1 399 ? -32.812 -12.672 -12.258 1 92.38 399 HIS A N 1
ATOM 3030 C CA . HIS A 1 399 ? -31.734 -11.703 -12.25 1 92.38 399 HIS A CA 1
ATOM 3031 C C . HIS A 1 399 ? -32.25 -10.312 -12.609 1 92.38 399 HIS A C 1
ATOM 3033 O O . HIS A 1 399 ? -31.766 -9.312 -12.062 1 92.38 399 HIS A O 1
ATOM 3039 N N . LEU A 1 400 ? -33.156 -10.312 -13.5 1 93.38 400 LEU A N 1
ATOM 3040 C CA . LEU A 1 400 ? -33.719 -9.023 -13.906 1 93.38 400 LEU A CA 1
ATOM 3041 C C . LEU A 1 400 ? -34.406 -8.336 -12.734 1 93.38 400 LEU A C 1
ATOM 3043 O O . LEU A 1 400 ? -34.281 -7.121 -12.562 1 93.38 400 LEU A O 1
ATOM 3047 N N . VAL A 1 401 ? -35.125 -9.086 -11.961 1 93 401 VAL A N 1
ATOM 3048 C CA . VAL A 1 401 ? -35.781 -8.523 -10.789 1 93 401 VAL A CA 1
ATOM 3049 C C . VAL A 1 401 ? -34.719 -8.016 -9.797 1 93 401 VAL A C 1
ATOM 3051 O O . VAL A 1 401 ? -34.875 -6.926 -9.234 1 93 401 VAL A O 1
ATOM 3054 N N . MET A 1 402 ? -33.719 -8.695 -9.664 1 94.69 402 MET A N 1
ATOM 3055 C CA . MET A 1 402 ? -32.625 -8.289 -8.758 1 94.69 402 MET A CA 1
ATOM 3056 C C . MET A 1 402 ? -31.953 -7.027 -9.266 1 94.69 402 MET A C 1
ATOM 3058 O O . MET A 1 402 ? -31.578 -6.16 -8.469 1 94.69 402 MET A O 1
ATOM 3062 N N . LYS A 1 403 ? -31.766 -6.918 -10.602 1 95.19 403 LYS A N 1
ATOM 3063 C CA . LYS A 1 403 ? -31.141 -5.738 -11.188 1 95.19 403 LYS A CA 1
ATOM 3064 C C . LYS A 1 403 ? -32 -4.496 -10.977 1 95.19 403 LYS A C 1
ATOM 3066 O O . LYS A 1 403 ? -31.484 -3.404 -10.734 1 95.19 403 LYS A O 1
ATOM 3071 N N . ILE A 1 404 ? -33.281 -4.699 -11.008 1 95.25 404 ILE A N 1
ATOM 3072 C CA . ILE A 1 404 ? -34.188 -3.568 -10.828 1 95.25 404 ILE A CA 1
ATOM 3073 C C . ILE A 1 404 ? -34.125 -3.104 -9.375 1 95.25 404 ILE A C 1
ATOM 3075 O O . ILE A 1 404 ? -34 -1.91 -9.102 1 95.25 404 ILE A O 1
ATOM 3079 N N . VAL A 1 405 ? -34.188 -4.02 -8.469 1 94.81 405 VAL A N 1
ATOM 3080 C CA . VAL A 1 405 ? -34.188 -3.684 -7.047 1 94.81 405 VAL A CA 1
ATOM 3081 C C . VAL A 1 405 ? -32.812 -3.09 -6.684 1 94.81 405 VAL A C 1
ATOM 3083 O O . VAL A 1 405 ? -32.75 -2.105 -5.945 1 94.81 405 VAL A O 1
ATOM 3086 N N . GLY A 1 406 ? -31.797 -3.676 -7.23 1 94.5 406 GLY A N 1
ATOM 3087 C CA . GLY A 1 406 ? -30.453 -3.145 -6.988 1 94.5 406 GLY A CA 1
ATOM 3088 C C . GLY A 1 406 ? -30.266 -1.738 -7.527 1 94.5 406 GLY A C 1
ATOM 3089 O O . GLY A 1 406 ? -29.641 -0.897 -6.875 1 94.5 406 GLY A O 1
ATOM 3090 N N . SER A 1 407 ? -30.812 -1.478 -8.656 1 94.56 407 SER A N 1
ATOM 3091 C CA . SER A 1 407 ? -30.719 -0.146 -9.25 1 94.56 407 SER A CA 1
ATOM 3092 C C . SER A 1 407 ? -31.5 0.878 -8.438 1 94.56 407 SER A C 1
ATOM 3094 O O . SER A 1 407 ? -31.109 2.045 -8.352 1 94.56 407 SER A O 1
ATOM 3096 N N . MET A 1 408 ? -32.531 0.441 -7.762 1 94.25 408 MET A N 1
ATOM 3097 C CA . MET A 1 408 ? -33.312 1.338 -6.895 1 94.25 408 MET A CA 1
ATOM 3098 C C . MET A 1 408 ? -32.5 1.716 -5.66 1 94.25 408 MET A C 1
ATOM 3100 O O . MET A 1 408 ? -32.469 2.881 -5.262 1 94.25 408 MET A O 1
ATOM 3104 N N . VAL A 1 409 ? -31.828 0.8 -5.125 1 94.88 409 VAL A N 1
ATOM 3105 C CA . VAL A 1 409 ? -30.984 1.065 -3.957 1 94.88 409 VAL A CA 1
ATOM 3106 C C . VAL A 1 409 ? -29.812 1.962 -4.355 1 94.88 409 VAL A C 1
ATOM 3108 O O . VAL A 1 409 ? -29.469 2.889 -3.625 1 94.88 409 VAL A O 1
ATOM 3111 N N . MET A 1 410 ? -29.266 1.732 -5.504 1 93.62 410 MET A N 1
ATOM 3112 C CA . MET A 1 410 ? -28.141 2.549 -5.977 1 93.62 410 MET A CA 1
ATOM 3113 C C . MET A 1 410 ? -28.609 3.969 -6.289 1 93.62 410 MET A C 1
ATOM 3115 O O . MET A 1 410 ? -27.859 4.926 -6.102 1 93.62 410 MET A O 1
ATOM 3119 N N . SER A 1 411 ? -29.828 4.035 -6.762 1 94 411 SER A N 1
ATOM 3120 C CA . SER A 1 411 ? -30.375 5.367 -7 1 94 411 SER A CA 1
ATOM 3121 C C . SER A 1 411 ? -30.578 6.121 -5.691 1 94 411 SER A C 1
ATOM 3123 O O . SER A 1 411 ? -30.297 7.32 -5.609 1 94 411 SER A O 1
ATOM 3125 N N . LEU A 1 412 ? -31.016 5.418 -4.699 1 93.38 412 LEU A N 1
ATOM 3126 C CA . LEU A 1 412 ? -31.156 6.031 -3.381 1 93.38 412 LEU A CA 1
ATOM 3127 C C . LEU A 1 412 ? -29.797 6.465 -2.842 1 93.38 412 LEU A C 1
ATOM 3129 O O . LEU A 1 412 ? -29.656 7.562 -2.293 1 93.38 412 LEU A O 1
ATOM 3133 N N . ALA A 1 413 ? -28.844 5.672 -3.004 1 93.5 413 ALA A N 1
ATOM 3134 C CA . ALA A 1 413 ? -27.484 6 -2.574 1 93.5 413 ALA A CA 1
ATOM 3135 C C . ALA A 1 413 ? -26.938 7.191 -3.354 1 93.5 413 ALA A C 1
ATOM 3137 O O . ALA A 1 413 ? -26.281 8.07 -2.781 1 93.5 413 ALA A O 1
ATOM 3138 N N . GLY A 1 414 ? -27.219 7.211 -4.66 1 92.81 414 GLY A N 1
ATOM 3139 C CA . GLY A 1 414 ? -26.781 8.328 -5.477 1 92.81 414 GLY A CA 1
ATOM 3140 C C . GLY A 1 414 ? -27.422 9.641 -5.09 1 92.81 414 GLY A C 1
ATOM 3141 O O . GLY A 1 414 ? -26.75 10.68 -5.031 1 92.81 414 GLY A O 1
ATOM 3142 N N . VAL A 1 415 ? -28.641 9.594 -4.723 1 94.06 415 VAL A N 1
ATOM 3143 C CA . VAL A 1 415 ? -29.344 10.789 -4.297 1 94.06 415 VAL A CA 1
ATOM 3144 C C . VAL A 1 415 ? -28.797 11.266 -2.951 1 94.06 415 VAL A C 1
ATOM 3146 O O . VAL A 1 415 ? -28.547 12.453 -2.76 1 94.06 415 VAL A O 1
ATOM 3149 N N . PHE A 1 416 ? -28.641 10.367 -2.084 1 94.44 416 PHE A N 1
ATOM 3150 C CA . PHE A 1 416 ? -28.094 10.719 -0.778 1 94.44 416 PHE A CA 1
ATOM 3151 C C . PHE A 1 416 ? -26.703 11.352 -0.921 1 94.44 416 PHE A C 1
ATOM 3153 O O . PHE A 1 416 ? -26.406 12.359 -0.279 1 94.44 416 PHE A O 1
ATOM 3160 N N . PHE A 1 417 ? -25.891 10.789 -1.767 1 94.94 417 PHE A N 1
ATOM 3161 C CA . PHE A 1 417 ? -24.547 11.32 -1.975 1 94.94 417 PHE A CA 1
ATOM 3162 C C . PHE A 1 417 ? -24.609 12.719 -2.574 1 94.94 417 PHE A C 1
ATOM 3164 O O . PHE A 1 417 ? -23.844 13.609 -2.166 1 94.94 417 PHE A O 1
ATOM 3171 N N . SER A 1 418 ? -25.5 12.93 -3.498 1 94.56 418 SER A N 1
ATOM 3172 C CA . SER A 1 418 ? -25.641 14.242 -4.121 1 94.56 418 SER A CA 1
ATOM 3173 C C . SER A 1 418 ? -26.141 15.273 -3.117 1 94.56 418 SER A C 1
ATOM 3175 O O . SER A 1 418 ? -25.688 16.422 -3.119 1 94.56 418 SER A O 1
ATOM 3177 N N . VAL A 1 419 ? -27 14.852 -2.238 1 94.44 419 VAL A N 1
ATOM 3178 C CA . VAL A 1 419 ? -27.516 15.75 -1.209 1 94.44 419 VAL A CA 1
ATOM 3179 C C . VAL A 1 419 ? -26.391 16.109 -0.23 1 94.44 419 VAL A C 1
ATOM 3181 O O . VAL A 1 419 ? -26.281 17.25 0.214 1 94.44 419 VAL A O 1
ATOM 3184 N N . CYS A 1 420 ? -25.562 15.164 0.085 1 94.75 420 CYS A N 1
ATOM 3185 C CA . CYS A 1 420 ? -24.453 15.422 0.994 1 94.75 420 CYS A CA 1
ATOM 3186 C C . CYS A 1 420 ? -23.422 16.359 0.354 1 94.75 420 CYS A C 1
ATOM 3188 O O . CYS A 1 420 ? -22.859 17.219 1.028 1 94.75 420 CYS A O 1
ATOM 3190 N N . CYS A 1 421 ? -23.172 16.219 -0.937 1 93.38 421 CYS A N 1
ATOM 3191 C CA . CYS A 1 421 ? -22.281 17.141 -1.636 1 93.38 421 CYS A CA 1
ATOM 3192 C C . CYS A 1 421 ? -22.844 18.562 -1.623 1 93.38 421 CYS A C 1
ATOM 3194 O O . CYS A 1 421 ? -22.109 19.516 -1.363 1 93.38 421 CYS A O 1
ATOM 3196 N N . TYR A 1 422 ? -24.188 18.672 -1.824 1 93.56 422 TYR A N 1
ATOM 3197 C CA . TYR A 1 422 ? -24.844 19.969 -1.781 1 93.56 422 TYR A CA 1
ATOM 3198 C C . TYR A 1 422 ? -24.812 20.547 -0.375 1 93.56 422 TYR A C 1
ATOM 3200 O O . TYR A 1 422 ? -24.547 21.75 -0.199 1 93.56 422 TYR A O 1
ATOM 3208 N N . ALA A 1 423 ? -25.016 19.672 0.59 1 91.38 423 ALA A N 1
ATOM 3209 C CA . ALA A 1 423 ? -24.984 20.125 1.979 1 91.38 423 ALA A CA 1
ATOM 3210 C C . ALA A 1 423 ? -23.594 20.625 2.371 1 91.38 423 ALA A C 1
ATOM 3212 O O . ALA A 1 423 ? -23.469 21.625 3.086 1 91.38 423 ALA A O 1
ATOM 3213 N N . ALA A 1 424 ? -22.562 19.938 1.92 1 89.62 424 ALA A N 1
ATOM 3214 C CA . ALA A 1 424 ? -21.188 20.359 2.221 1 89.62 424 ALA A CA 1
ATOM 3215 C C . ALA A 1 424 ? -20.875 21.703 1.55 1 89.62 424 ALA A C 1
ATOM 3217 O O . ALA A 1 424 ? -20.141 22.516 2.105 1 89.62 424 ALA A O 1
ATOM 3218 N N . TRP A 1 425 ? -21.484 21.922 0.433 1 87.12 425 TRP A N 1
ATOM 3219 C CA . TRP A 1 425 ? -21.266 23.156 -0.298 1 87.12 425 TRP A CA 1
ATOM 3220 C C . TRP A 1 425 ? -21.953 24.328 0.388 1 87.12 425 TRP A C 1
ATOM 3222 O O . TRP A 1 425 ? -21.406 25.422 0.488 1 87.12 425 TRP A O 1
ATOM 3232 N N . VAL A 1 426 ? -23.125 24.156 1 1 86.81 426 VAL A N 1
ATOM 3233 C CA . VAL A 1 426 ? -23.922 25.219 1.582 1 86.81 426 VAL A CA 1
ATOM 3234 C C . VAL A 1 426 ? -23.625 25.344 3.076 1 86.81 426 VAL A C 1
ATOM 3236 O O . VAL A 1 426 ? -24.047 26.297 3.727 1 86.81 426 VAL A O 1
ATOM 3239 N N . ALA A 1 427 ? -22.875 24.469 3.594 1 86.12 427 ALA A N 1
ATOM 3240 C CA . ALA A 1 427 ? -22.641 24.391 5.035 1 86.12 427 ALA A CA 1
ATOM 3241 C C . ALA A 1 427 ? -22.109 25.719 5.574 1 86.12 427 ALA A C 1
ATOM 3243 O O . ALA A 1 427 ? -22.562 26.203 6.609 1 86.12 427 ALA A O 1
ATOM 3244 N N . PRO A 1 428 ? -21.219 26.375 4.824 1 76.06 428 PRO A N 1
ATOM 3245 C CA . PRO A 1 428 ? -20.719 27.641 5.363 1 76.06 428 PRO A CA 1
ATOM 3246 C C . PRO A 1 428 ? -21.797 28.734 5.414 1 76.06 428 PRO A C 1
ATOM 3248 O O . PRO A 1 428 ? -21.766 29.594 6.301 1 76.06 428 PRO A O 1
ATOM 3251 N N . SER A 1 429 ? -22.781 28.609 4.57 1 78.38 429 SER A N 1
ATOM 3252 C CA . SER A 1 429 ? -23.844 29.609 4.543 1 78.38 429 SER A CA 1
ATOM 3253 C C . SER A 1 429 ? -24.891 29.312 5.613 1 78.38 429 SER A C 1
ATOM 3255 O O . SER A 1 429 ? -25.625 30.219 6.039 1 78.38 429 SER A O 1
ATOM 3257 N N . LEU A 1 430 ? -24.938 28.094 6.074 1 77.5 430 LEU A N 1
ATOM 3258 C CA . LEU A 1 430 ? -25.906 27.688 7.082 1 77.5 430 LEU A CA 1
ATOM 3259 C C . LEU A 1 430 ? -25.359 27.891 8.484 1 77.5 430 LEU A C 1
ATOM 3261 O O . LEU A 1 430 ? -26.078 27.703 9.477 1 77.5 430 LEU A O 1
ATOM 3265 N N . SER A 1 431 ? -24.156 28.375 8.469 1 73.81 431 SER A N 1
ATOM 3266 C CA . SER A 1 431 ? -23.516 28.547 9.766 1 73.81 431 SER A CA 1
ATOM 3267 C C . SER A 1 431 ? -24.234 29.594 10.602 1 73.81 431 SER A C 1
ATOM 3269 O O . SER A 1 431 ? -24.547 30.688 10.102 1 73.81 431 SER A O 1
ATOM 3271 N N . GLY A 1 432 ? -24.734 29.297 11.812 1 69.81 432 GLY A N 1
ATOM 3272 C CA . GLY A 1 432 ? -25.438 30.219 12.688 1 69.81 432 GLY A CA 1
ATOM 3273 C C . GLY A 1 432 ? -26.938 30.031 12.664 1 69.81 432 GLY A C 1
ATOM 3274 O O . GLY A 1 432 ? -27.656 30.578 13.508 1 69.81 432 GLY A O 1
ATOM 3275 N N . ARG A 1 433 ? -27.375 29.312 11.688 1 77.12 433 ARG A N 1
ATOM 3276 C CA . ARG A 1 433 ? -28.797 29 11.617 1 77.12 433 ARG A CA 1
ATOM 3277 C C . ARG A 1 433 ? -29.109 27.672 12.273 1 77.12 433 ARG A C 1
ATOM 3279 O O . ARG A 1 433 ? -28.25 26.781 12.32 1 77.12 433 ARG A O 1
ATOM 3286 N N . PRO A 1 434 ? -30.234 27.547 12.773 1 81.06 434 PRO A N 1
ATOM 3287 C CA . PRO A 1 434 ? -30.609 26.266 13.367 1 81.06 434 PRO A CA 1
ATOM 3288 C C . PRO A 1 434 ? -30.656 25.125 12.344 1 81.06 434 PRO A C 1
ATOM 3290 O O . PRO A 1 434 ? -30.531 23.953 12.703 1 81.06 434 PRO A O 1
ATOM 3293 N N . SER A 1 435 ? -30.734 25.531 11.102 1 84.56 435 SER A N 1
ATOM 3294 C CA . SER A 1 435 ? -30.828 24.531 10.039 1 84.56 435 SER A CA 1
ATOM 3295 C C . SER A 1 435 ? -29.516 23.766 9.883 1 84.56 435 SER A C 1
ATOM 3297 O O . SER A 1 435 ? -29.469 22.719 9.25 1 84.56 435 SER A O 1
ATOM 3299 N N . ILE A 1 436 ? -28.484 24.219 10.531 1 84.62 436 ILE A N 1
ATOM 3300 C CA . ILE A 1 436 ? -27.188 23.547 10.43 1 84.62 436 ILE A CA 1
ATOM 3301 C C . ILE A 1 436 ? -27.266 22.203 11.148 1 84.62 436 ILE A C 1
ATOM 3303 O O . ILE A 1 436 ? -26.5 21.281 10.852 1 84.62 436 ILE A O 1
ATOM 3307 N N . ALA A 1 437 ? -28.281 22.109 11.992 1 82.5 437 ALA A N 1
ATOM 3308 C CA . ALA A 1 437 ? -28.453 20.859 12.734 1 82.5 437 ALA A CA 1
ATOM 3309 C C . ALA A 1 437 ? -28.859 19.719 11.812 1 82.5 437 ALA A C 1
ATOM 3311 O O . ALA A 1 437 ? -28.688 18.547 12.148 1 82.5 437 ALA A O 1
ATOM 3312 N N . THR A 1 438 ? -29.344 20.078 10.594 1 87.38 438 THR A N 1
ATOM 3313 C CA . THR A 1 438 ? -29.75 19.062 9.625 1 87.38 438 THR A CA 1
ATOM 3314 C C . THR A 1 438 ? -28.531 18.297 9.094 1 87.38 438 THR A C 1
ATOM 3316 O O . THR A 1 438 ? -28.625 17.125 8.766 1 87.38 438 THR A O 1
ATOM 3319 N N . ILE A 1 439 ? -27.375 19.031 9.109 1 87.81 439 ILE A N 1
ATOM 3320 C CA . ILE A 1 439 ? -26.203 18.391 8.492 1 87.81 439 ILE A CA 1
ATOM 3321 C C . ILE A 1 439 ? -25.156 18.109 9.562 1 87.81 439 ILE A C 1
ATOM 3323 O O . ILE A 1 439 ? -23.969 17.984 9.25 1 87.81 439 ILE A O 1
ATOM 3327 N N . ARG A 1 440 ? -25.562 18 10.758 1 81.31 440 ARG A N 1
ATOM 3328 C CA . ARG A 1 440 ? -24.641 17.766 11.867 1 81.31 440 ARG A CA 1
ATOM 3329 C C . ARG A 1 440 ? -23.922 16.438 11.68 1 81.31 440 ARG A C 1
ATOM 3331 O O . ARG A 1 440 ? -22.734 16.312 12.031 1 81.31 440 ARG A O 1
ATOM 3338 N N . PHE A 1 441 ? -24.531 15.445 11.047 1 82.88 441 PHE A N 1
ATOM 3339 C CA . PHE A 1 441 ? -23.938 14.125 10.875 1 82.88 441 PHE A CA 1
ATOM 3340 C C . PHE A 1 441 ? -22.781 14.18 9.891 1 82.88 441 PHE A C 1
ATOM 3342 O O . PHE A 1 441 ? -21.875 13.344 9.953 1 82.88 441 PHE A O 1
ATOM 3349 N N . LEU A 1 442 ? -22.703 15.227 9.094 1 86.81 442 LEU A N 1
ATOM 3350 C CA . LEU A 1 442 ? -21.719 15.32 8.016 1 86.81 442 LEU A CA 1
ATOM 3351 C C . LEU A 1 442 ? -20.547 16.188 8.43 1 86.81 442 LEU A C 1
ATOM 3353 O O . LEU A 1 442 ? -19.406 15.891 8.055 1 86.81 442 LEU A O 1
ATOM 3357 N N . VAL A 1 443 ? -20.734 17.219 9.273 1 82.5 443 VAL A N 1
ATOM 3358 C CA . VAL A 1 443 ? -19.719 18.234 9.438 1 82.5 443 VAL A CA 1
ATOM 3359 C C . VAL A 1 443 ? -19.203 18.219 10.883 1 82.5 443 VAL A C 1
ATOM 3361 O O . VAL A 1 443 ? -18.062 18.625 11.141 1 82.5 443 VAL A O 1
ATOM 3364 N N . PHE A 1 444 ? -19.859 17.719 11.867 1 75.81 444 PHE A N 1
ATOM 3365 C CA . PHE A 1 444 ? -19.578 17.969 13.281 1 75.81 444 PHE A CA 1
ATOM 3366 C C . PHE A 1 444 ? -18.359 17.203 13.734 1 75.81 444 PHE A C 1
ATOM 3368 O O . PHE A 1 444 ? -17.688 17.594 14.695 1 75.81 444 PHE A O 1
ATOM 3375 N N . ARG A 1 445 ? -17.922 16.266 13.07 1 78.75 445 ARG A N 1
ATOM 3376 C CA . ARG A 1 445 ? -16.828 15.422 13.539 1 78.75 445 ARG A CA 1
ATOM 3377 C C . ARG A 1 445 ? -15.492 15.883 12.969 1 78.75 445 ARG A C 1
ATOM 3379 O O . ARG A 1 445 ? -14.43 15.445 13.422 1 78.75 445 ARG A O 1
ATOM 3386 N N . PHE A 1 446 ? -15.508 16.797 12.078 1 82.06 446 PHE A N 1
ATOM 3387 C CA . PHE A 1 446 ? -14.297 17.203 11.383 1 82.06 446 PHE A CA 1
ATOM 3388 C C . PHE A 1 446 ? -13.891 18.609 11.789 1 82.06 446 PHE A C 1
ATOM 3390 O O . PHE A 1 446 ? -14.695 19.359 12.328 1 82.06 446 PHE A O 1
ATOM 3397 N N . ARG A 1 447 ? -12.625 18.875 11.57 1 78.5 447 ARG A N 1
ATOM 3398 C CA . ARG A 1 447 ? -12.102 20.219 11.82 1 78.5 447 ARG A CA 1
ATOM 3399 C C . ARG A 1 447 ? -12.828 21.25 10.969 1 78.5 447 ARG A C 1
ATOM 3401 O O . ARG A 1 447 ? -13.234 20.969 9.844 1 78.5 447 ARG A O 1
ATOM 3408 N N . PRO A 1 448 ? -12.969 22.359 11.469 1 72.62 448 PRO A N 1
ATOM 3409 C CA . PRO A 1 448 ? -13.719 23.391 10.75 1 72.62 448 PRO A CA 1
ATOM 3410 C C . PRO A 1 448 ? -13.047 23.812 9.438 1 72.62 448 PRO A C 1
ATOM 3412 O O . PRO A 1 448 ? -13.727 24.281 8.516 1 72.62 448 PRO A O 1
ATOM 3415 N N . ASP A 1 449 ? -11.656 23.625 9.328 1 73.94 449 ASP A N 1
ATOM 3416 C CA . ASP A 1 449 ? -10.984 24.016 8.094 1 73.94 449 ASP A CA 1
ATOM 3417 C C . ASP A 1 449 ? -11.133 22.953 7.02 1 73.94 449 ASP A C 1
ATOM 3419 O O . ASP A 1 449 ? -10.945 23.219 5.832 1 73.94 449 ASP A O 1
ATOM 3423 N N . VAL A 1 450 ? -11.469 21.797 7.496 1 84.31 450 VAL A N 1
ATOM 3424 C CA . VAL A 1 450 ? -11.664 20.703 6.559 1 84.31 450 VAL A CA 1
ATOM 3425 C C . VAL A 1 450 ? -13.023 20.031 6.816 1 84.31 450 VAL A C 1
ATOM 3427 O O . VAL A 1 450 ? -13.109 18.812 6.938 1 84.31 450 VAL A O 1
ATOM 3430 N N . TRP A 1 451 ? -14.125 20.75 6.805 1 82.69 451 TRP A N 1
ATOM 3431 C CA . TRP A 1 451 ? -15.461 20.25 7.109 1 82.69 451 TRP A CA 1
ATOM 3432 C C . TRP A 1 451 ? -15.992 19.375 5.984 1 82.69 451 TRP A C 1
ATOM 3434 O O . TRP A 1 451 ? -16.859 18.531 6.207 1 82.69 451 TRP A O 1
ATOM 3444 N N . TRP A 1 452 ? -15.445 19.547 4.766 1 87.25 452 TRP A N 1
ATOM 3445 C CA . TRP A 1 452 ? -15.953 18.859 3.58 1 87.25 452 TRP A CA 1
ATOM 3446 C C . TRP A 1 452 ? -15.445 17.422 3.525 1 87.25 452 TRP A C 1
ATOM 3448 O O . TRP A 1 452 ? -15.836 16.656 2.648 1 87.25 452 TRP A O 1
ATOM 3458 N N . PHE A 1 453 ? -14.562 17.062 4.492 1 91.25 453 PHE A N 1
ATOM 3459 C CA . PHE A 1 453 ? -13.961 15.734 4.434 1 91.25 453 PHE A CA 1
ATOM 3460 C C . PHE A 1 453 ? -14.992 14.648 4.723 1 91.25 453 PHE A C 1
ATOM 3462 O O . PHE A 1 453 ? -14.773 13.477 4.414 1 91.25 453 PHE A O 1
ATOM 3469 N N . GLY A 1 454 ? -16.141 15.047 5.238 1 88.56 454 GLY A N 1
ATOM 3470 C CA . GLY A 1 454 ? -17.203 14.078 5.438 1 88.56 454 GLY A CA 1
ATOM 3471 C C . GLY A 1 454 ? -17.688 13.453 4.148 1 88.56 454 GLY A C 1
ATOM 3472 O O . GLY A 1 454 ? -18.016 12.266 4.109 1 88.56 454 GLY A O 1
ATOM 3473 N N . VAL A 1 455 ? -17.672 14.25 3.102 1 91.94 455 VAL A N 1
ATOM 3474 C CA . VAL A 1 455 ? -18.125 13.758 1.801 1 91.94 455 VAL A CA 1
ATOM 3475 C C . VAL A 1 455 ? -17.078 12.812 1.221 1 91.94 455 VAL A C 1
ATOM 3477 O O . VAL A 1 455 ? -17.422 11.797 0.611 1 91.94 455 VAL A O 1
ATOM 3480 N N . ILE A 1 456 ? -15.828 13.07 1.487 1 90.75 456 ILE A N 1
ATOM 3481 C CA . ILE A 1 456 ? -14.742 12.227 0.988 1 90.75 456 ILE A CA 1
ATOM 3482 C C . ILE A 1 456 ? -14.758 10.891 1.718 1 90.75 456 ILE A C 1
ATOM 3484 O O . ILE A 1 456 ? -14.594 9.836 1.098 1 90.75 456 ILE A O 1
ATOM 3488 N N . LEU A 1 457 ? -15.031 11 2.967 1 89.19 457 LEU A N 1
ATOM 3489 C CA . LEU A 1 457 ? -15.07 9.781 3.76 1 89.19 457 LEU A CA 1
ATOM 3490 C C . LEU A 1 457 ? -16.25 8.906 3.355 1 89.19 457 LEU A C 1
ATOM 3492 O O . LEU A 1 457 ? -16.156 7.676 3.363 1 89.19 457 LEU A O 1
ATOM 3496 N N . LEU A 1 458 ? -17.312 9.539 2.959 1 90.69 458 LEU A N 1
ATOM 3497 C CA . LEU A 1 458 ? -18.5 8.812 2.521 1 90.69 458 LEU A CA 1
ATOM 3498 C C . LEU A 1 458 ? -18.219 8.062 1.225 1 90.69 458 LEU A C 1
ATOM 3500 O O . LEU A 1 458 ? -18.797 6.992 0.991 1 90.69 458 LEU A O 1
ATOM 3504 N N . GLY A 1 459 ? -17.359 8.531 0.434 1 88.31 459 GLY A N 1
ATOM 3505 C CA . GLY A 1 459 ? -17.078 7.914 -0.852 1 88.31 459 GLY A CA 1
ATOM 3506 C C . GLY A 1 459 ? -16.156 6.719 -0.748 1 88.31 459 GLY A C 1
ATOM 3507 O O . GLY A 1 459 ? -16.078 5.902 -1.667 1 88.31 459 GLY A O 1
ATOM 3508 N N . ARG A 1 460 ? -15.531 6.457 0.354 1 86.5 460 ARG A N 1
ATOM 3509 C CA . ARG A 1 460 ? -14.562 5.375 0.518 1 86.5 460 ARG A CA 1
ATOM 3510 C C . ARG A 1 460 ? -15.25 4.012 0.445 1 86.5 460 ARG A C 1
ATOM 3512 O O . ARG A 1 460 ? -14.789 3.119 -0.268 1 86.5 460 ARG A O 1
ATOM 3519 N N . GLY A 1 461 ? -16.375 3.887 1.038 1 83.75 461 GLY A N 1
ATOM 3520 C CA . GLY A 1 461 ? -17.078 2.611 1.128 1 83.75 461 GLY A CA 1
ATOM 3521 C C . GLY A 1 461 ? -17.594 2.121 -0.21 1 83.75 461 GLY A C 1
ATOM 3522 O O . GLY A 1 461 ? -17.188 1.062 -0.691 1 83.75 461 GLY A O 1
ATOM 3523 N N . PRO A 1 462 ? -18.328 2.967 -0.854 1 86.94 462 PRO A N 1
ATOM 3524 C CA . PRO A 1 462 ? -18.875 2.559 -2.154 1 86.94 462 PRO A CA 1
ATOM 3525 C C . PRO A 1 462 ? -17.781 2.332 -3.197 1 86.94 462 PRO A C 1
ATOM 3527 O O . PRO A 1 462 ? -17.906 1.443 -4.043 1 86.94 462 PRO A O 1
ATOM 3530 N N . LEU A 1 463 ? -16.734 3.068 -3.076 1 91.56 463 LEU A N 1
ATOM 3531 C CA . LEU A 1 463 ? -15.648 2.881 -4.031 1 91.56 463 LEU A CA 1
ATOM 3532 C C . LEU A 1 463 ? -14.961 1.538 -3.814 1 91.56 463 LEU A C 1
ATOM 3534 O O . LEU A 1 463 ? -14.477 0.924 -4.77 1 91.56 463 LEU A O 1
ATOM 3538 N N . LEU A 1 464 ? -14.984 1.068 -2.625 1 92.56 464 LEU A N 1
ATOM 3539 C CA . LEU A 1 464 ? -14.352 -0.206 -2.303 1 92.56 464 LEU A CA 1
ATOM 3540 C C . LEU A 1 464 ? -15.188 -1.372 -2.822 1 92.56 464 LEU A C 1
ATOM 3542 O O . LEU A 1 464 ? -14.672 -2.479 -3.002 1 92.56 464 LEU A O 1
ATOM 3546 N N . SER A 1 465 ? -16.453 -1.162 -3.104 1 91.69 465 SER A N 1
ATOM 3547 C CA . SER A 1 465 ? -17.328 -2.232 -3.574 1 91.69 465 SER A CA 1
ATOM 3548 C C . SER A 1 465 ? -17.359 -2.289 -5.098 1 91.69 465 SER A C 1
ATOM 3550 O O . SER A 1 465 ? -17.797 -3.285 -5.68 1 91.69 465 SER A O 1
ATOM 3552 N N . LEU A 1 466 ? -16.797 -1.31 -5.742 1 90.5 466 LEU A N 1
ATOM 3553 C CA . LEU A 1 466 ? -16.875 -1.21 -7.195 1 90.5 466 LEU A CA 1
ATOM 3554 C C . LEU A 1 466 ? -15.969 -2.24 -7.863 1 90.5 466 LEU A C 1
ATOM 3556 O O . LEU A 1 466 ? -16.328 -2.811 -8.898 1 90.5 466 LEU A O 1
ATOM 3560 N N . PRO A 1 467 ? -14.836 -2.553 -7.281 1 90.25 467 PRO A N 1
ATOM 3561 C CA . PRO A 1 467 ? -13.945 -3.51 -7.945 1 90.25 467 PRO A CA 1
ATOM 3562 C C . PRO A 1 467 ? -14.562 -4.902 -8.062 1 90.25 467 PRO A C 1
ATOM 3564 O O . PRO A 1 467 ? -14.219 -5.656 -8.977 1 90.25 467 PRO A O 1
ATOM 3567 N N . ALA A 1 468 ? -15.484 -5.246 -7.227 1 88.5 468 ALA A N 1
ATOM 3568 C CA . ALA A 1 468 ? -16.125 -6.555 -7.289 1 88.5 468 ALA A CA 1
ATOM 3569 C C . ALA A 1 468 ? -17.016 -6.672 -8.531 1 88.5 468 ALA A C 1
ATOM 3571 O O . ALA A 1 468 ? -17.281 -7.777 -9.008 1 88.5 468 ALA A O 1
ATOM 3572 N N . VAL A 1 469 ? -17.438 -5.516 -9.047 1 89.31 469 VAL A N 1
ATOM 3573 C CA . VAL A 1 469 ? -18.297 -5.508 -10.234 1 89.31 469 VAL A CA 1
ATOM 3574 C C . VAL A 1 469 ? -17.422 -5.523 -11.492 1 89.31 469 VAL A C 1
ATOM 3576 O O . VAL A 1 469 ? -17.719 -6.246 -12.445 1 89.31 469 VAL A O 1
ATOM 3579 N N . VAL A 1 470 ? -16.297 -4.828 -11.461 1 84.81 470 VAL A N 1
ATOM 3580 C CA . VAL A 1 470 ? -15.453 -4.664 -12.641 1 84.81 470 VAL A CA 1
ATOM 3581 C C . VAL A 1 470 ? -14.586 -5.91 -12.844 1 84.81 470 VAL A C 1
ATOM 3583 O O . VAL A 1 470 ? -14.367 -6.34 -13.977 1 84.81 470 VAL A O 1
ATOM 3586 N N . ALA A 1 471 ? -14.133 -6.488 -11.773 1 84.19 471 ALA A N 1
ATOM 3587 C CA . ALA A 1 471 ? -13.203 -7.613 -11.859 1 84.19 471 ALA A CA 1
ATOM 3588 C C . ALA A 1 471 ? -13.695 -8.797 -11.031 1 84.19 471 ALA A C 1
ATOM 3590 O O . ALA A 1 471 ? -12.945 -9.359 -10.227 1 84.19 471 ALA A O 1
ATOM 3591 N N . THR A 1 472 ? -14.867 -9.242 -11.414 1 78.62 472 THR A N 1
ATOM 3592 C CA . THR A 1 472 ? -15.438 -10.352 -10.648 1 78.62 472 THR A CA 1
ATOM 3593 C C . THR A 1 472 ? -14.656 -11.641 -10.906 1 78.62 472 THR A C 1
ATOM 3595 O O . THR A 1 472 ? -14.438 -12.43 -9.984 1 78.62 472 THR A O 1
ATOM 3598 N N . ASP A 1 473 ? -14.062 -11.773 -12.055 1 74.31 473 ASP A N 1
ATOM 3599 C CA . ASP A 1 473 ? -13.438 -13.039 -12.43 1 74.31 473 ASP A CA 1
ATOM 3600 C C . ASP A 1 473 ? -11.945 -13.039 -12.094 1 74.31 473 ASP A C 1
ATOM 3602 O O . ASP A 1 473 ? -11.305 -14.086 -12.109 1 74.31 473 ASP A O 1
ATOM 3606 N N . THR A 1 474 ? -11.438 -11.883 -11.867 1 79 474 THR A N 1
ATOM 3607 C CA . THR A 1 474 ? -10.016 -11.773 -11.578 1 79 474 THR A CA 1
ATOM 3608 C C . THR A 1 474 ? -9.789 -11.242 -10.164 1 79 474 THR A C 1
ATOM 3610 O O . THR A 1 474 ? -9.742 -10.031 -9.945 1 79 474 THR A O 1
ATOM 3613 N N . PRO A 1 475 ? -9.602 -12.164 -9.234 1 80.56 475 PRO A N 1
ATOM 3614 C CA . PRO A 1 475 ? -9.422 -11.742 -7.844 1 80.56 475 PRO A CA 1
ATOM 3615 C C . PRO A 1 475 ? -8.18 -10.867 -7.648 1 80.56 475 PRO A C 1
ATOM 3617 O O . PRO A 1 475 ? -8.18 -9.977 -6.797 1 80.56 475 PRO A O 1
ATOM 3620 N N . ALA A 1 476 ? -7.09 -11.125 -8.461 1 83.44 476 ALA A N 1
ATOM 3621 C CA . ALA A 1 476 ? -5.883 -10.32 -8.305 1 83.44 476 ALA A CA 1
ATOM 3622 C C . ALA A 1 476 ? -6.156 -8.859 -8.656 1 83.44 476 ALA A C 1
ATOM 3624 O O . ALA A 1 476 ? -5.742 -7.953 -7.926 1 83.44 476 ALA A O 1
ATOM 3625 N N . LEU A 1 477 ? -6.906 -8.664 -9.742 1 85.88 477 LEU A N 1
ATOM 3626 C CA . LEU A 1 477 ? -7.25 -7.305 -10.133 1 85.88 477 LEU A CA 1
ATOM 3627 C C . LEU A 1 477 ? -8.195 -6.668 -9.117 1 85.88 477 LEU A C 1
ATOM 3629 O O . LEU A 1 477 ? -8.094 -5.477 -8.828 1 85.88 477 LEU A O 1
ATOM 3633 N N . HIS A 1 478 ? -9.102 -7.523 -8.625 1 88.56 478 HIS A N 1
ATOM 3634 C CA . HIS A 1 478 ? -10.016 -7.078 -7.582 1 88.56 478 HIS A CA 1
ATOM 3635 C C . HIS A 1 478 ? -9.258 -6.535 -6.375 1 88.56 478 HIS A C 1
ATOM 3637 O O . HIS A 1 478 ? -9.539 -5.43 -5.906 1 88.56 478 HIS A O 1
ATOM 3643 N N . LEU A 1 479 ? -8.281 -7.176 -6.012 1 90 479 LEU A N 1
ATOM 3644 C CA . LEU A 1 479 ? -7.504 -6.812 -4.828 1 90 479 LEU A CA 1
ATOM 3645 C C . LEU A 1 479 ? -6.609 -5.609 -5.113 1 90 479 LEU A C 1
ATOM 3647 O O . LEU A 1 479 ? -6.453 -4.734 -4.258 1 90 479 LEU A O 1
ATOM 3651 N N . VAL A 1 480 ? -6.008 -5.492 -6.289 1 91 480 VAL A N 1
ATOM 3652 C CA . VAL A 1 480 ? -5.137 -4.375 -6.637 1 91 480 VAL A CA 1
ATOM 3653 C C . VAL A 1 480 ? -5.949 -3.082 -6.68 1 91 480 VAL A C 1
ATOM 3655 O O . VAL A 1 480 ? -5.496 -2.041 -6.195 1 91 480 VAL A O 1
ATOM 3658 N N . LEU A 1 481 ? -7.152 -3.146 -7.188 1 91.94 481 LEU A N 1
ATOM 3659 C CA . LEU A 1 481 ? -7.996 -1.958 -7.258 1 91.94 481 LEU A CA 1
ATOM 3660 C C . LEU A 1 481 ? -8.438 -1.524 -5.863 1 91.94 481 LEU A C 1
ATOM 3662 O O . LEU A 1 481 ? -8.461 -0.33 -5.559 1 91.94 481 LEU A O 1
ATOM 3666 N N . MET A 1 482 ? -8.789 -2.49 -5.035 1 94 482 MET A N 1
ATOM 3667 C CA . MET A 1 482 ? -9.141 -2.156 -3.658 1 94 482 MET A CA 1
ATOM 3668 C C . MET A 1 482 ? -7.961 -1.517 -2.938 1 94 482 MET A C 1
ATOM 3670 O O . MET A 1 482 ? -8.133 -0.555 -2.186 1 94 482 MET A O 1
ATOM 3674 N N . LEU A 1 483 ? -6.793 -2.062 -3.189 1 94.81 483 LEU A N 1
ATOM 3675 C CA . LEU A 1 483 ? -5.586 -1.522 -2.574 1 94.81 483 LEU A CA 1
ATOM 3676 C C . LEU A 1 483 ? -5.34 -0.087 -3.027 1 94.81 483 LEU A C 1
ATOM 3678 O O . LEU A 1 483 ? -4.992 0.773 -2.219 1 94.81 483 LEU A O 1
ATOM 3682 N N . GLY A 1 484 ? -5.527 0.143 -4.32 1 93.75 484 GLY A N 1
ATOM 3683 C CA . GLY A 1 484 ? -5.363 1.497 -4.824 1 93.75 484 GLY A CA 1
ATOM 3684 C C . GLY A 1 484 ? -6.328 2.486 -4.199 1 93.75 484 GLY A C 1
ATOM 3685 O O . GLY A 1 484 ? -5.949 3.613 -3.877 1 93.75 484 GLY A O 1
ATOM 3686 N N . ILE A 1 485 ? -7.5 2.066 -3.971 1 94.81 485 ILE A N 1
ATOM 3687 C CA . ILE A 1 485 ? -8.516 2.934 -3.383 1 94.81 485 ILE A CA 1
ATOM 3688 C C . ILE A 1 485 ? -8.164 3.225 -1.926 1 94.81 485 ILE A C 1
ATOM 3690 O O . ILE A 1 485 ? -8.234 4.375 -1.482 1 94.81 485 ILE A O 1
ATOM 3694 N N . LEU A 1 486 ? -7.77 2.238 -1.19 1 95.06 486 LEU A N 1
ATOM 3695 C CA . LEU A 1 486 ? -7.414 2.426 0.212 1 95.06 486 LEU A CA 1
ATOM 3696 C C . LEU A 1 486 ? -6.145 3.26 0.344 1 95.06 486 LEU A C 1
ATOM 3698 O O . LEU A 1 486 ? -6.027 4.074 1.262 1 95.06 486 LEU A O 1
ATOM 3702 N N . LEU A 1 487 ? -5.207 3.023 -0.582 1 96 487 LEU A N 1
ATOM 3703 C CA . LEU A 1 487 ? -3.971 3.797 -0.555 1 96 487 LEU A CA 1
ATOM 3704 C C . LEU A 1 487 ? -4.25 5.277 -0.793 1 96 487 LEU A C 1
ATOM 3706 O O . LEU A 1 487 ? -3.719 6.137 -0.085 1 96 487 LEU A O 1
ATOM 3710 N N . THR A 1 488 ? -5.074 5.566 -1.749 1 93.81 488 THR A N 1
ATOM 3711 C CA . THR A 1 488 ? -5.43 6.953 -2.033 1 93.81 488 THR A CA 1
ATOM 3712 C C . THR A 1 488 ? -6.191 7.566 -0.862 1 93.81 488 THR A C 1
ATOM 3714 O O . THR A 1 488 ? -5.949 8.719 -0.495 1 93.81 488 THR A O 1
ATOM 3717 N N . SER A 1 489 ? -7.074 6.773 -0.285 1 94.38 489 SER A N 1
ATOM 3718 C CA . SER A 1 489 ? -7.809 7.258 0.879 1 94.38 489 SER A CA 1
ATOM 3719 C C . SER A 1 489 ? -6.871 7.523 2.053 1 94.38 489 SER A C 1
ATOM 3721 O O . SER A 1 489 ? -7.047 8.5 2.787 1 94.38 489 SER A O 1
ATOM 3723 N N . LEU A 1 490 ? -5.875 6.703 2.203 1 95.25 490 LEU A N 1
ATOM 3724 C CA . LEU A 1 490 ? -4.906 6.859 3.283 1 95.25 490 LEU A CA 1
ATOM 3725 C C . LEU A 1 490 ? -4.086 8.133 3.1 1 95.25 490 LEU A C 1
ATOM 3727 O O . LEU A 1 490 ? -3.924 8.906 4.043 1 95.25 490 LEU A O 1
ATOM 3731 N N . VAL A 1 491 ? -3.629 8.367 1.91 1 94.88 491 VAL A N 1
ATOM 3732 C CA . VAL A 1 491 ? -2.797 9.539 1.646 1 94.88 491 VAL A CA 1
ATOM 3733 C C . VAL A 1 491 ? -3.615 10.812 1.853 1 94.88 491 VAL A C 1
ATOM 3735 O O . VAL A 1 491 ? -3.137 11.766 2.465 1 94.88 491 VAL A O 1
ATOM 3738 N N . LEU A 1 492 ? -4.867 10.797 1.414 1 93.75 492 LEU A N 1
ATOM 3739 C CA . LEU A 1 492 ? -5.723 11.961 1.581 1 93.75 492 LEU A CA 1
ATOM 3740 C C . LEU A 1 492 ? -6.027 12.211 3.055 1 93.75 492 LEU A C 1
ATOM 3742 O O . LEU A 1 492 ? -5.992 13.352 3.52 1 93.75 492 LEU A O 1
ATOM 3746 N N . GLN A 1 493 ? -6.285 11.172 3.744 1 93.81 493 GLN A N 1
ATOM 3747 C CA . GLN A 1 493 ? -6.621 11.305 5.156 1 93.81 493 GLN A CA 1
ATOM 3748 C C . GLN A 1 493 ? -5.426 11.812 5.961 1 93.81 493 GLN A C 1
ATOM 3750 O O . GLN A 1 493 ? -5.574 12.695 6.809 1 93.81 493 GLN A O 1
ATOM 3755 N N . VAL A 1 494 ? -4.242 11.305 5.688 1 93.75 494 VAL A N 1
ATOM 3756 C CA . VAL A 1 494 ? -3.07 11.703 6.461 1 93.75 494 VAL A CA 1
ATOM 3757 C C . VAL A 1 494 ? -2.617 13.094 6.027 1 93.75 494 VAL A C 1
ATOM 3759 O O . VAL A 1 494 ? -2.133 13.875 6.848 1 93.75 494 VAL A O 1
ATOM 3762 N N . TRP A 1 495 ? -2.844 13.398 4.812 1 91.25 495 TRP A N 1
ATOM 3763 C CA . TRP A 1 495 ? -2.465 14.719 4.316 1 91.25 495 TRP A CA 1
ATOM 3764 C C . TRP A 1 495 ? -3.281 15.812 4.996 1 91.25 495 TRP A C 1
ATOM 3766 O O . TRP A 1 495 ? -2.738 16.844 5.383 1 91.25 495 TRP A O 1
ATOM 3776 N N . PHE A 1 496 ? -4.574 15.586 5.234 1 89.12 496 PHE A N 1
ATOM 3777 C CA . PHE A 1 496 ? -5.445 16.641 5.746 1 89.12 496 PHE A CA 1
ATOM 3778 C C . PHE A 1 496 ? -5.684 16.469 7.238 1 89.12 496 PHE A C 1
ATOM 3780 O O . PHE A 1 496 ? -6.109 17.406 7.918 1 89.12 496 PHE A O 1
ATOM 3787 N N . LEU A 1 497 ? -5.422 15.375 7.828 1 88.69 497 LEU A N 1
ATOM 3788 C CA . LEU A 1 497 ? -5.719 15.117 9.234 1 88.69 497 LEU A CA 1
ATOM 3789 C C . LEU A 1 497 ? -7.055 15.727 9.633 1 88.69 497 LEU A C 1
ATOM 3791 O O . LEU A 1 497 ? -7.105 16.625 10.477 1 88.69 497 LEU A O 1
ATOM 3795 N N . PRO A 1 498 ? -8.203 15.18 9.117 1 88.19 498 PRO A N 1
ATOM 3796 C CA . PRO A 1 498 ? -9.5 15.852 9.172 1 88.19 498 PRO A CA 1
ATOM 3797 C C . PRO A 1 498 ? -10.188 15.703 10.523 1 88.19 498 PRO A C 1
ATOM 3799 O O . PRO A 1 498 ? -10.992 16.562 10.914 1 88.19 498 PRO A O 1
ATOM 3802 N N . TRP A 1 499 ? -9.953 14.695 11.305 1 84.56 499 TRP A N 1
ATOM 3803 C CA . TRP A 1 499 ? -10.656 14.453 12.562 1 84.56 499 TRP A CA 1
ATOM 3804 C C . TRP A 1 499 ? -10.289 15.516 13.602 1 84.56 499 TRP A C 1
ATOM 3806 O O . TRP A 1 499 ? -9.133 15.914 13.703 1 84.56 499 TRP A O 1
ATOM 3816 N N . LYS A 1 500 ? -11.266 15.961 14.391 1 77.62 500 LYS A N 1
ATOM 3817 C CA . LYS A 1 500 ? -11.07 16.984 15.414 1 77.62 500 LYS A CA 1
ATOM 3818 C C . LYS A 1 500 ? -10.102 16.516 16.5 1 77.62 500 LYS A C 1
ATOM 3820 O O . LYS A 1 500 ? -9.266 17.281 16.969 1 77.62 500 LYS A O 1
ATOM 3825 N N . SER A 1 501 ? -10.258 15.188 16.891 1 76.88 501 SER A N 1
ATOM 3826 C CA . SER A 1 501 ? -9.336 14.609 17.875 1 76.88 501 SER A CA 1
ATOM 3827 C C . SER A 1 501 ? -8.125 13.984 17.188 1 76.88 501 SER A C 1
ATOM 3829 O O . SER A 1 501 ? -8.273 13.117 16.312 1 76.88 501 SER A O 1
ATOM 3831 N N . PRO A 1 502 ? -6.965 14.422 17.562 1 78.44 502 PRO A N 1
ATOM 3832 C CA . PRO A 1 502 ? -5.754 13.938 16.891 1 78.44 502 PRO A CA 1
ATOM 3833 C C . PRO A 1 502 ? -5.59 12.422 16.984 1 78.44 502 PRO A C 1
ATOM 3835 O O . PRO A 1 502 ? -5.051 11.797 16.062 1 78.44 502 PRO A O 1
ATOM 3838 N N . ILE A 1 503 ? -6.031 11.797 18.031 1 80.75 503 ILE A N 1
ATOM 3839 C CA . ILE A 1 503 ? -5.855 10.352 18.172 1 80.75 503 ILE A CA 1
ATOM 3840 C C . ILE A 1 503 ? -6.68 9.625 17.109 1 80.75 503 ILE A C 1
ATOM 3842 O O . ILE A 1 503 ? -6.293 8.555 16.641 1 80.75 503 ILE A O 1
ATOM 3846 N N . LEU A 1 504 ? -7.801 10.242 16.734 1 84.19 504 LEU A N 1
ATOM 3847 C CA . LEU A 1 504 ? -8.656 9.609 15.727 1 84.19 504 LEU A CA 1
ATOM 3848 C C . LEU A 1 504 ? -7.973 9.594 14.359 1 84.19 504 LEU A C 1
ATOM 3850 O O . LEU A 1 504 ? -8.188 8.672 13.57 1 84.19 504 LEU A O 1
ATOM 3854 N N . ASN A 1 505 ? -7.125 10.57 14.164 1 87.88 505 ASN A N 1
ATOM 3855 C CA . ASN A 1 505 ? -6.359 10.562 12.922 1 87.88 505 ASN A CA 1
ATOM 3856 C C . ASN A 1 505 ? -5.328 9.438 12.906 1 87.88 505 ASN A C 1
ATOM 3858 O O . ASN A 1 505 ? -5.105 8.805 11.875 1 87.88 505 ASN A O 1
ATOM 3862 N N . LEU A 1 506 ? -4.746 9.195 14.047 1 86.75 506 LEU A N 1
ATOM 3863 C CA . LEU A 1 506 ? -3.76 8.125 14.148 1 86.75 506 LEU A CA 1
ATOM 3864 C C . LEU A 1 506 ? -4.422 6.758 14.008 1 86.75 506 LEU A C 1
ATOM 3866 O O . LEU A 1 506 ? -3.902 5.883 13.32 1 86.75 506 LEU A O 1
ATOM 3870 N N . VAL A 1 507 ? -5.539 6.656 14.617 1 86.88 507 VAL A N 1
ATOM 3871 C CA . VAL A 1 507 ? -6.246 5.379 14.578 1 86.88 507 VAL A CA 1
ATOM 3872 C C . VAL A 1 507 ? -6.738 5.109 13.156 1 86.88 507 VAL A C 1
ATOM 3874 O O . VAL A 1 507 ? -6.613 3.99 12.656 1 86.88 507 VAL A O 1
ATOM 3877 N N . ASP A 1 508 ? -7.289 6.086 12.516 1 89.06 508 ASP A N 1
ATOM 3878 C CA . ASP A 1 508 ? -7.77 5.934 11.148 1 89.06 508 ASP A CA 1
ATOM 3879 C C . ASP A 1 508 ? -6.629 5.582 10.195 1 89.06 508 ASP A C 1
ATOM 3881 O O . ASP A 1 508 ? -6.758 4.684 9.367 1 89.06 508 ASP A O 1
ATOM 3885 N N . ALA A 1 509 ? -5.52 6.227 10.352 1 92.62 509 ALA A N 1
ATOM 3886 C CA . ALA A 1 509 ? -4.363 5.953 9.5 1 92.62 509 ALA A CA 1
ATOM 3887 C C . ALA A 1 509 ? -3.818 4.551 9.75 1 92.62 509 ALA A C 1
ATOM 3889 O O . ALA A 1 509 ? -3.484 3.832 8.797 1 92.62 509 ALA A O 1
ATOM 3890 N N . ALA A 1 510 ? -3.738 4.152 10.984 1 91.94 510 ALA A N 1
ATOM 3891 C CA . ALA A 1 510 ? -3.201 2.838 11.328 1 91.94 510 ALA A CA 1
ATOM 3892 C C . ALA A 1 510 ? -4.109 1.725 10.82 1 91.94 510 ALA A C 1
ATOM 3894 O O . ALA A 1 510 ? -3.633 0.732 10.266 1 91.94 510 ALA A O 1
ATOM 3895 N N . THR A 1 511 ? -5.379 1.905 10.961 1 91.38 511 THR A N 1
ATOM 3896 C CA . THR A 1 511 ? -6.305 0.858 10.547 1 91.38 511 THR A CA 1
ATOM 3897 C C . THR A 1 511 ? -6.312 0.72 9.023 1 91.38 511 THR A C 1
ATOM 3899 O O . THR A 1 511 ? -6.324 -0.395 8.5 1 91.38 511 THR A O 1
ATOM 3902 N N . VAL A 1 512 ? -6.316 1.826 8.32 1 92.88 512 VAL A N 1
ATOM 3903 C CA . VAL A 1 512 ? -6.309 1.761 6.859 1 92.88 512 VAL A CA 1
ATOM 3904 C C . VAL A 1 512 ? -4.98 1.178 6.379 1 92.88 512 VAL A C 1
ATOM 3906 O O . VAL A 1 512 ? -4.945 0.402 5.422 1 92.88 512 VAL A O 1
ATOM 3909 N N . SER A 1 513 ? -3.875 1.524 7.051 1 95.19 513 SER A N 1
ATOM 3910 C CA . SER A 1 513 ? -2.582 0.954 6.688 1 95.19 513 SER A CA 1
ATOM 3911 C C . SER A 1 513 ? -2.566 -0.557 6.895 1 95.19 513 SER A C 1
ATOM 3913 O O . SER A 1 513 ? -2.031 -1.296 6.066 1 95.19 513 SER A O 1
ATOM 3915 N N . LEU A 1 514 ? -3.137 -0.959 7.953 1 93.94 514 LEU A N 1
ATOM 3916 C CA . LEU A 1 514 ? -3.184 -2.389 8.242 1 93.94 514 LEU A CA 1
ATOM 3917 C C . LEU A 1 514 ? -4.09 -3.111 7.25 1 93.94 514 LEU A C 1
ATOM 3919 O O . LEU A 1 514 ? -3.828 -4.258 6.883 1 93.94 514 LEU A O 1
ATOM 3923 N N . MET A 1 515 ? -5.148 -2.469 6.824 1 93.19 515 MET A N 1
ATOM 3924 C CA . MET A 1 515 ? -6.008 -3.053 5.797 1 93.19 515 MET A CA 1
ATOM 3925 C C . MET A 1 515 ? -5.262 -3.176 4.469 1 93.19 515 MET A C 1
ATOM 3927 O O . MET A 1 515 ? -5.43 -4.16 3.748 1 93.19 515 MET A O 1
ATOM 3931 N N . VAL A 1 516 ? -4.465 -2.174 4.18 1 94.38 516 VAL A N 1
ATOM 3932 C CA . VAL A 1 516 ? -3.658 -2.234 2.963 1 94.38 516 VAL A CA 1
ATOM 3933 C C . VAL A 1 516 ? -2.68 -3.404 3.049 1 94.38 516 VAL A C 1
ATOM 3935 O O . VAL A 1 516 ? -2.498 -4.141 2.076 1 94.38 516 VAL A O 1
ATOM 3938 N N . MET A 1 517 ? -2.113 -3.584 4.18 1 93.25 517 MET A N 1
ATOM 3939 C CA . MET A 1 517 ? -1.185 -4.695 4.371 1 93.25 517 MET A CA 1
ATOM 3940 C C . MET A 1 517 ? -1.908 -6.031 4.258 1 93.25 517 MET A C 1
ATOM 3942 O O . MET A 1 517 ? -1.362 -6.992 3.709 1 93.25 517 MET A O 1
ATOM 3946 N N . LEU A 1 518 ? -3.092 -6.074 4.742 1 90.75 518 LEU A N 1
ATOM 3947 C CA . LEU A 1 518 ? -3.885 -7.293 4.633 1 90.75 518 LEU A CA 1
ATOM 3948 C C . LEU A 1 518 ? -4.207 -7.605 3.176 1 90.75 518 LEU A C 1
ATOM 3950 O O . LEU A 1 518 ? -4.137 -8.766 2.756 1 90.75 518 LEU A O 1
ATOM 3954 N N . LEU A 1 519 ? -4.562 -6.613 2.434 1 90.94 519 LEU A N 1
ATOM 3955 C CA . LEU A 1 519 ? -4.84 -6.809 1.016 1 90.94 519 LEU A CA 1
ATOM 3956 C C . LEU A 1 519 ? -3.586 -7.262 0.274 1 90.94 519 LEU A C 1
ATOM 3958 O O . LEU A 1 519 ? -3.654 -8.133 -0.594 1 90.94 519 LEU A O 1
ATOM 3962 N N . ALA A 1 520 ? -2.465 -6.703 0.667 1 90.38 520 ALA A N 1
ATOM 3963 C CA . ALA A 1 520 ? -1.209 -7.074 0.021 1 90.38 520 ALA A CA 1
ATOM 3964 C C . ALA A 1 520 ? -0.849 -8.523 0.323 1 90.38 520 ALA A C 1
ATOM 3966 O O . ALA A 1 520 ? -0.408 -9.258 -0.564 1 90.38 520 ALA A O 1
ATOM 3967 N N . THR A 1 521 ? -1.018 -8.906 1.52 1 87.81 521 THR A N 1
ATOM 3968 C CA . THR A 1 521 ? -0.715 -10.281 1.886 1 87.81 521 THR A CA 1
ATOM 3969 C C . THR A 1 521 ? -1.677 -11.25 1.198 1 87.81 521 THR A C 1
ATOM 3971 O O . THR A 1 521 ? -1.277 -12.336 0.779 1 87.81 521 THR A O 1
ATOM 3974 N N . SER A 1 522 ? -2.922 -10.812 1.029 1 83.94 522 SER A N 1
ATOM 3975 C CA . SER A 1 522 ? -3.896 -11.641 0.329 1 83.94 522 SER A CA 1
ATOM 3976 C C . SER A 1 522 ? -3.549 -11.773 -1.15 1 83.94 522 SER A C 1
ATOM 3978 O O . SER A 1 522 ? -3.787 -12.82 -1.758 1 83.94 522 SER A O 1
ATOM 3980 N N . LEU A 1 523 ? -3.064 -10.766 -1.646 1 83.81 523 LEU A N 1
ATOM 3981 C CA . LEU A 1 523 ? -2.621 -10.797 -3.037 1 83.81 523 LEU A CA 1
ATOM 3982 C C . LEU A 1 523 ? -1.49 -11.805 -3.229 1 83.81 523 LEU A C 1
ATOM 3984 O O . LEU A 1 523 ? -1.423 -12.477 -4.254 1 83.81 523 LEU A O 1
ATOM 3988 N N . GLY A 1 524 ? -0.673 -11.922 -2.232 1 79.06 524 GLY A N 1
ATOM 3989 C CA . GLY A 1 524 ? 0.411 -12.891 -2.285 1 79.06 524 GLY A CA 1
ATOM 3990 C C . GLY A 1 524 ? -0.062 -14.328 -2.139 1 79.06 524 GLY A C 1
ATOM 3991 O O . GLY A 1 524 ? 0.588 -15.25 -2.627 1 79.06 524 GLY A O 1
ATOM 3992 N N . LEU A 1 525 ? -1.223 -14.516 -1.554 1 73.62 525 LEU A N 1
ATOM 3993 C CA . LEU A 1 525 ? -1.732 -15.859 -1.28 1 73.62 525 LEU A CA 1
ATOM 3994 C C . LEU A 1 525 ? -2.576 -16.359 -2.445 1 73.62 525 LEU A C 1
ATOM 3996 O O . LEU A 1 525 ? -2.834 -17.562 -2.551 1 73.62 525 LEU A O 1
ATOM 4000 N N . VAL A 1 526 ? -3.244 -15.523 -3.297 1 66.88 526 VAL A N 1
ATOM 4001 C CA . VAL A 1 526 ? -4.141 -15.93 -4.375 1 66.88 526 VAL A CA 1
ATOM 4002 C C . VAL A 1 526 ? -3.508 -17.062 -5.172 1 66.88 526 VAL A C 1
ATOM 4004 O O . VAL A 1 526 ? -4.18 -18.031 -5.531 1 66.88 526 VAL A O 1
ATOM 4007 N N . ASN A 1 527 ? -2.256 -17.078 -5.633 1 52.91 527 ASN A N 1
ATOM 4008 C CA . ASN A 1 527 ? -1.819 -18.141 -6.531 1 52.91 527 ASN A CA 1
ATOM 4009 C C . ASN A 1 527 ? -0.58 -18.859 -6 1 52.91 527 ASN A C 1
ATOM 4011 O O . ASN A 1 527 ? 0.133 -19.516 -6.754 1 52.91 527 ASN A O 1
ATOM 4015 N N . THR A 1 528 ? -0.302 -18.703 -4.723 1 52.88 528 THR A N 1
ATOM 4016 C CA . THR A 1 528 ? 0.923 -19.359 -4.285 1 52.88 528 THR A CA 1
ATOM 4017 C C . THR A 1 528 ? 0.616 -20.734 -3.688 1 52.88 528 THR A C 1
ATOM 4019 O O . THR A 1 528 ? -0.237 -20.844 -2.807 1 52.88 528 THR A O 1
ATOM 4022 N N . ALA A 1 529 ? 0.807 -21.75 -4.457 1 45.94 529 ALA A N 1
ATOM 4023 C CA . ALA A 1 529 ? 0.681 -23.141 -4.031 1 45.94 529 ALA A CA 1
ATOM 4024 C C . ALA A 1 529 ? 1.486 -23.406 -2.76 1 45.94 529 ALA A C 1
ATOM 4026 O O . ALA A 1 529 ? 1.106 -24.25 -1.937 1 45.94 529 ALA A O 1
ATOM 4027 N N . GLY A 1 530 ? 2.803 -22.812 -2.561 1 44.16 530 GLY A N 1
ATOM 4028 C CA . GLY A 1 530 ? 3.783 -23.344 -1.63 1 44.16 530 GLY A CA 1
ATOM 4029 C C . GLY A 1 530 ? 3.707 -22.719 -0.254 1 44.16 530 GLY A C 1
ATOM 4030 O O . GLY A 1 530 ? 2.639 -22.266 0.172 1 44.16 530 GLY A O 1
ATOM 4031 N N . ASP A 1 531 ? 4.965 -22.656 0.43 1 50.66 531 ASP A N 1
ATOM 4032 C CA . ASP A 1 531 ? 5.324 -22.375 1.815 1 50.66 531 ASP A CA 1
ATOM 4033 C C . ASP A 1 531 ? 4.852 -20.984 2.225 1 50.66 531 ASP A C 1
ATOM 4035 O O . ASP A 1 531 ? 5.602 -20.016 2.113 1 50.66 531 ASP A O 1
ATOM 4039 N N . VAL A 1 532 ? 3.506 -20.812 2.352 1 64.19 532 VAL A N 1
ATOM 4040 C CA . VAL A 1 532 ? 2.611 -19.688 2.584 1 64.19 532 VAL A CA 1
ATOM 4041 C C . VAL A 1 532 ? 2.617 -19.312 4.066 1 64.19 532 VAL A C 1
ATOM 4043 O O . VAL A 1 532 ? 1.901 -18.406 4.488 1 64.19 532 VAL A O 1
ATOM 4046 N N . ALA A 1 533 ? 3.539 -19.953 4.82 1 69.44 533 ALA A N 1
ATOM 4047 C CA . ALA A 1 533 ? 3.424 -19.781 6.266 1 69.44 533 ALA A CA 1
ATOM 4048 C C . ALA A 1 533 ? 3.76 -18.344 6.68 1 69.44 533 ALA A C 1
ATOM 4050 O O . ALA A 1 533 ? 3.062 -17.766 7.508 1 69.44 533 ALA A O 1
ATOM 4051 N N . LEU A 1 534 ? 4.77 -17.812 6.07 1 75.81 534 LEU A N 1
ATOM 4052 C CA . LEU A 1 534 ? 5.172 -16.469 6.48 1 75.81 534 LEU A CA 1
ATOM 4053 C C . LEU A 1 534 ? 4.164 -15.43 6 1 75.81 534 LEU A C 1
ATOM 4055 O O . LEU A 1 534 ? 3.922 -14.43 6.684 1 75.81 534 LEU A O 1
ATOM 4059 N N . LEU A 1 535 ? 3.598 -15.703 4.926 1 80.19 535 LEU A N 1
ATOM 4060 C CA . LEU A 1 535 ? 2.559 -14.797 4.449 1 80.19 535 LEU A CA 1
ATOM 4061 C C . LEU A 1 535 ? 1.319 -14.875 5.332 1 80.19 535 LEU A C 1
ATOM 4063 O O . LEU A 1 535 ? 0.698 -13.852 5.629 1 80.19 535 LEU A O 1
ATOM 4067 N N . GLN A 1 536 ? 1.075 -16.062 5.848 1 80 536 GLN A N 1
ATOM 4068 C CA . GLN A 1 536 ? -0.061 -16.234 6.742 1 80 536 GLN A CA 1
ATOM 4069 C C . GLN A 1 536 ? 0.192 -15.578 8.094 1 80 536 GLN A C 1
ATOM 4071 O O . GLN A 1 536 ? -0.724 -15.008 8.695 1 80 536 GLN A O 1
ATOM 4076 N N . THR A 1 537 ? 1.426 -15.617 8.523 1 82.88 537 THR A N 1
ATOM 4077 C CA . THR A 1 537 ? 1.773 -14.953 9.773 1 82.88 537 THR A CA 1
ATOM 4078 C C . THR A 1 537 ? 1.638 -13.438 9.641 1 82.88 537 THR A C 1
ATOM 4080 O O . THR A 1 537 ? 1.158 -12.773 10.562 1 82.88 537 THR A O 1
ATOM 4083 N N . CYS A 1 538 ? 2.02 -12.914 8.492 1 84 538 CYS A N 1
ATOM 4084 C CA . CYS A 1 538 ? 1.875 -11.477 8.273 1 84 538 CYS A CA 1
ATOM 4085 C C . CYS A 1 538 ? 0.407 -11.07 8.273 1 84 538 CYS A C 1
ATOM 4087 O O . CYS A 1 538 ? 0.046 -10.031 8.836 1 84 538 CYS A O 1
ATOM 4089 N N . ALA A 1 539 ? -0.438 -11.867 7.73 1 85.5 539 ALA A N 1
ATOM 4090 C CA . ALA A 1 539 ? -1.87 -11.586 7.699 1 85.5 539 ALA A CA 1
ATOM 4091 C C . ALA A 1 539 ? -2.475 -11.664 9.102 1 85.5 539 ALA A C 1
ATOM 4093 O O . ALA A 1 539 ? -3.316 -10.844 9.469 1 85.5 539 ALA A O 1
ATOM 4094 N N . THR A 1 540 ? -2.004 -12.586 9.922 1 86.06 540 THR A N 1
ATOM 4095 C CA . THR A 1 540 ? -2.506 -12.742 11.281 1 86.06 540 THR A CA 1
ATOM 4096 C C . THR A 1 540 ? -2.055 -11.578 12.156 1 86.06 540 THR A C 1
ATOM 4098 O O . THR A 1 540 ? -2.83 -11.07 12.969 1 86.06 540 THR A O 1
ATOM 4101 N N . VAL A 1 541 ? -0.84 -11.148 11.922 1 87.38 541 VAL A N 1
ATOM 4102 C CA . VAL A 1 541 ? -0.337 -10.023 12.703 1 87.38 541 VAL A CA 1
ATOM 4103 C C . VAL A 1 541 ? -1.111 -8.758 12.352 1 87.38 541 VAL A C 1
ATOM 4105 O O . VAL A 1 541 ? -1.49 -7.988 13.242 1 87.38 541 VAL A O 1
ATOM 4108 N N . ALA A 1 542 ? -1.369 -8.562 11.102 1 88.56 542 ALA A N 1
ATOM 4109 C CA . ALA A 1 542 ? -2.125 -7.383 10.68 1 88.56 542 ALA A CA 1
ATOM 4110 C C . ALA A 1 542 ? -3.543 -7.414 11.242 1 88.56 542 ALA A C 1
ATOM 4112 O O . ALA A 1 542 ? -4.035 -6.406 11.758 1 88.56 542 ALA A O 1
ATOM 4113 N N . SER A 1 543 ? -4.188 -8.586 11.281 1 87.94 543 SER A N 1
ATOM 4114 C CA . SER A 1 543 ? -5.559 -8.703 11.766 1 87.94 543 SER A CA 1
ATOM 4115 C C . SER A 1 543 ? -5.621 -8.586 13.289 1 87.94 543 SER A C 1
ATOM 4117 O O . SER A 1 543 ? -6.512 -7.926 13.828 1 87.94 543 SER A O 1
ATOM 4119 N N . CYS A 1 544 ? -4.66 -9.094 13.938 1 87.31 544 CYS A N 1
ATOM 4120 C CA . CYS A 1 544 ? -4.633 -9.008 15.391 1 87.31 544 CYS A CA 1
ATOM 4121 C C . CYS A 1 544 ? -4.344 -7.582 15.852 1 87.31 544 CYS A C 1
ATOM 4123 O O . CYS A 1 544 ? -4.91 -7.117 16.844 1 87.31 544 CYS A O 1
ATOM 4125 N N . THR A 1 545 ? -3.5 -6.941 15.125 1 90.38 545 THR A N 1
ATOM 4126 C CA . THR A 1 545 ? -3.211 -5.559 15.477 1 90.38 545 THR A CA 1
ATOM 4127 C C . THR A 1 545 ? -4.43 -4.672 15.227 1 90.38 545 THR A C 1
ATOM 4129 O O . THR A 1 545 ? -4.699 -3.75 16 1 90.38 545 THR A O 1
ATOM 4132 N N . MET A 1 546 ? -5.16 -4.945 14.25 1 88.31 546 MET A N 1
ATOM 4133 C CA . MET A 1 546 ? -6.363 -4.168 13.961 1 88.31 546 MET A CA 1
ATOM 4134 C C . MET A 1 546 ? -7.402 -4.352 15.062 1 88.31 546 MET A C 1
ATOM 4136 O O . MET A 1 546 ? -7.984 -3.375 15.539 1 88.31 546 MET A O 1
ATOM 4140 N N . ILE A 1 547 ? -7.559 -5.598 15.523 1 84 547 ILE A N 1
ATOM 4141 C CA . ILE A 1 547 ? -8.508 -5.887 16.594 1 84 547 ILE A CA 1
ATOM 4142 C C . ILE A 1 547 ? -8 -5.285 17.906 1 84 547 ILE A C 1
ATOM 4144 O O . ILE A 1 547 ? -8.789 -4.797 18.719 1 84 547 ILE A O 1
ATOM 4148 N N . GLY A 1 548 ? -6.684 -5.277 18.062 1 85 548 GLY A N 1
ATOM 4149 C CA . GLY A 1 548 ? -6.098 -4.652 19.25 1 85 548 GLY A CA 1
ATOM 4150 C C . GLY A 1 548 ? -6.336 -3.154 19.297 1 85 548 GLY A C 1
ATOM 4151 O O . GLY A 1 548 ? -6.637 -2.609 20.375 1 85 548 GLY A O 1
ATOM 4152 N N . ILE A 1 549 ? -6.258 -2.463 18.172 1 84.56 549 ILE A N 1
ATOM 4153 C CA . ILE A 1 549 ? -6.504 -1.025 18.109 1 84.56 549 ILE A CA 1
ATOM 4154 C C . ILE A 1 549 ? -7.969 -0.739 18.438 1 84.56 549 ILE A C 1
ATOM 4156 O O . ILE A 1 549 ? -8.281 0.205 19.172 1 84.56 549 ILE A O 1
ATOM 4160 N N . LEU A 1 550 ? -8.852 -1.62 17.938 1 78.5 550 LEU A N 1
ATOM 4161 C CA . LEU A 1 550 ? -10.273 -1.436 18.203 1 78.5 550 LEU A CA 1
ATOM 4162 C C . LEU A 1 550 ? -10.578 -1.65 19.688 1 78.5 550 LEU A C 1
ATOM 4164 O O . LEU A 1 550 ? -11.352 -0.902 20.281 1 78.5 550 LEU A O 1
ATOM 4168 N N . ALA A 1 551 ? -9.922 -2.596 20.234 1 81.19 551 ALA A N 1
ATOM 4169 C CA . ALA A 1 551 ? -10.109 -2.861 21.656 1 81.19 551 ALA A CA 1
ATOM 4170 C C . ALA A 1 551 ? -9.562 -1.712 22.5 1 81.19 551 ALA A C 1
ATOM 4172 O O . ALA A 1 551 ? -10.18 -1.323 23.5 1 81.19 551 ALA A O 1
ATOM 4173 N N . LEU A 1 552 ? -8.461 -1.169 22.078 1 78.06 552 LEU A N 1
ATOM 4174 C CA . LEU A 1 552 ? -7.887 -0.034 22.797 1 78.06 552 LEU A CA 1
ATOM 4175 C C . LEU A 1 552 ? -8.797 1.184 22.703 1 78.06 552 LEU A C 1
ATOM 4177 O O . LEU A 1 552 ? -8.984 1.898 23.703 1 78.06 552 LEU A O 1
ATOM 4181 N N . MET A 1 553 ? -9.383 1.375 21.547 1 77.06 553 MET A N 1
ATOM 4182 C CA . MET A 1 553 ? -10.273 2.518 21.375 1 77.06 553 MET A CA 1
ATOM 4183 C C . MET A 1 553 ? -11.539 2.336 22.219 1 77.06 553 MET A C 1
ATOM 4185 O O . MET A 1 553 ? -12.062 3.303 22.766 1 77.06 553 MET A O 1
ATOM 4189 N N . LEU A 1 554 ? -12.039 1.075 22.328 1 76.56 554 LEU A N 1
ATOM 4190 C CA . LEU A 1 554 ? -13.203 0.793 23.156 1 76.56 554 LEU A CA 1
ATOM 4191 C C . LEU A 1 554 ? -12.875 1.017 24.641 1 76.56 554 LEU A C 1
ATOM 4193 O O . LEU A 1 554 ? -13.695 1.559 25.375 1 76.56 554 LEU A O 1
ATOM 4197 N N . CYS A 1 555 ? -11.68 0.67 25 1 76.44 555 CYS A N 1
ATOM 4198 C CA . CYS A 1 555 ? -11.258 0.872 26.391 1 76.44 555 CYS A CA 1
ATOM 4199 C C . CYS A 1 555 ? -11.102 2.355 26.703 1 76.44 555 CYS A C 1
ATOM 4201 O O . CYS A 1 555 ? -11.531 2.822 27.75 1 76.44 555 CYS A O 1
ATOM 4203 N N . LEU A 1 556 ? -10.555 3.047 25.766 1 73.38 556 LEU A N 1
ATOM 4204 C CA . LEU A 1 556 ? -10.375 4.48 25.969 1 73.38 556 LEU A CA 1
ATOM 4205 C C . LEU A 1 556 ? -11.719 5.195 26.031 1 73.38 556 LEU A C 1
ATOM 4207 O O . LEU A 1 556 ? -11.898 6.133 26.812 1 73.38 556 LEU A O 1
ATOM 4211 N N . SER A 1 557 ? -12.672 4.707 25.25 1 72.19 557 SER A N 1
ATOM 4212 C CA . SER A 1 557 ? -14.016 5.285 25.281 1 72.19 557 SER A CA 1
ATOM 4213 C C . SER A 1 557 ? -14.711 5 26.609 1 72.19 557 SER A C 1
ATOM 4215 O O . SER A 1 557 ? -15.375 5.871 27.172 1 72.19 557 SER A O 1
ATOM 4217 N N . ALA A 1 558 ? -14.492 3.832 27.125 1 71.94 558 ALA A N 1
ATOM 4218 C CA . ALA A 1 558 ? -15.086 3.477 28.406 1 71.94 558 ALA A CA 1
ATOM 4219 C C . ALA A 1 558 ? -14.477 4.305 29.547 1 71.94 558 ALA A C 1
ATOM 4221 O O . ALA A 1 558 ? -15.203 4.793 30.422 1 71.94 558 ALA A O 1
ATOM 4222 N N . VAL A 1 559 ? -13.219 4.555 29.469 1 71.69 559 VAL A N 1
ATOM 4223 C CA . VAL A 1 559 ? -12.539 5.332 30.5 1 71.69 559 VAL A CA 1
ATOM 4224 C C . VAL A 1 559 ? -12.969 6.793 30.406 1 71.69 559 VAL A C 1
ATOM 4226 O O . VAL A 1 559 ? -13.172 7.445 31.438 1 71.69 559 VAL A O 1
ATOM 4229 N N . ALA A 1 560 ? -13.102 7.254 29.188 1 68 560 ALA A N 1
ATOM 4230 C CA . ALA A 1 560 ? -13.523 8.641 29.016 1 68 560 ALA A CA 1
ATOM 4231 C C . ALA A 1 560 ? -14.945 8.852 29.531 1 68 560 ALA A C 1
ATOM 4233 O O . ALA A 1 560 ? -15.25 9.906 30.094 1 68 560 ALA A O 1
ATOM 4234 N N . LEU A 1 561 ? -15.836 7.801 29.375 1 66.06 561 LEU A N 1
ATOM 4235 C CA . LEU A 1 561 ? -17.219 7.898 29.844 1 66.06 561 LEU A CA 1
ATOM 4236 C C . LEU A 1 561 ? -17.266 7.855 31.375 1 66.06 561 LEU A C 1
ATOM 4238 O O . LEU A 1 561 ? -18.109 8.516 31.984 1 66.06 561 LEU A O 1
ATOM 4242 N N . VAL A 1 562 ? -16.344 7.133 31.938 1 67.56 562 VAL A N 1
ATOM 4243 C CA . VAL A 1 562 ? -16.359 7.008 33.406 1 67.56 562 VAL A CA 1
ATOM 4244 C C . VAL A 1 562 ? -15.789 8.281 34.031 1 67.56 562 VAL A C 1
ATOM 4246 O O . VAL A 1 562 ? -16.297 8.758 35.031 1 67.56 562 VAL A O 1
ATOM 4249 N N . GLN A 1 563 ? -14.75 8.859 33.5 1 63.62 563 GLN A N 1
ATOM 4250 C CA . GLN A 1 563 ? -14.117 10.016 34.125 1 63.62 563 GLN A CA 1
ATOM 4251 C C . GLN A 1 563 ? -14.898 11.297 33.812 1 63.62 563 GLN A C 1
ATOM 4253 O O . GLN A 1 563 ? -14.633 12.344 34.406 1 63.62 563 GLN A O 1
ATOM 4258 N N . ARG A 1 564 ? -16.016 11.289 33.25 1 57.62 564 ARG A N 1
ATOM 4259 C CA . ARG A 1 564 ? -16.969 12.367 33 1 57.62 564 ARG A CA 1
ATOM 4260 C C . ARG A 1 564 ? -16.25 13.656 32.594 1 57.62 564 ARG A C 1
ATOM 4262 O O . ARG A 1 564 ? -16.625 14.742 33.062 1 57.62 564 ARG A O 1
ATOM 4269 N N . HIS A 1 565 ? -14.945 13.75 32.219 1 52.34 565 HIS A N 1
ATOM 4270 C CA . HIS A 1 565 ? -14.336 15.039 31.891 1 52.34 565 HIS A CA 1
ATOM 4271 C C . HIS A 1 565 ? -14.727 15.477 30.484 1 52.34 565 HIS A C 1
ATOM 4273 O O . HIS A 1 565 ? -14.969 14.641 29.625 1 52.34 565 HIS A O 1
ATOM 4279 N N . ALA A 1 566 ? -15.305 16.812 30.469 1 48.31 566 ALA A N 1
ATOM 4280 C CA . ALA A 1 566 ? -15.828 17.5 29.297 1 48.31 566 ALA A CA 1
ATOM 4281 C C . ALA A 1 566 ? -14.797 17.516 28.172 1 48.31 566 ALA A C 1
ATOM 4283 O O . ALA A 1 566 ? -13.609 17.734 28.406 1 48.31 566 ALA A O 1
ATOM 4284 N N . LEU A 1 567 ? -14.875 17 27.016 1 44.47 567 LEU A N 1
ATOM 4285 C CA . LEU A 1 567 ? -14.211 16.812 25.719 1 44.47 567 LEU A CA 1
ATOM 4286 C C . LEU A 1 567 ? -14.234 18.109 24.906 1 44.47 567 LEU A C 1
ATOM 4288 O O . LEU A 1 567 ? -15.258 18.797 24.859 1 44.47 567 LEU A O 1
ATOM 4292 N N . GLY A 1 568 ? -13.195 18.812 24.484 1 47.38 568 GLY A N 1
ATOM 4293 C CA . GLY A 1 568 ? -12.969 19.906 23.547 1 47.38 568 GLY A CA 1
ATOM 4294 C C . GLY A 1 568 ? -12.164 21.047 24.125 1 47.38 568 GLY A C 1
ATOM 4295 O O . GLY A 1 568 ? -11.992 22.078 23.484 1 47.38 568 GLY A O 1
ATOM 4296 N N . SER A 1 569 ? -12.102 21.031 25.453 1 52.5 569 SER A N 1
ATOM 4297 C CA . SER A 1 569 ? -11.367 22.109 26.094 1 52.5 569 SER A CA 1
ATOM 4298 C C . SER A 1 569 ? -9.938 21.703 26.422 1 52.5 569 SER A C 1
ATOM 4300 O O . SER A 1 569 ? -9.578 20.531 26.281 1 52.5 569 SER A O 1
ATOM 4302 N N . GLN A 1 570 ? -9.125 22.688 26.438 1 57.22 570 GLN A N 1
ATOM 4303 C CA . GLN A 1 570 ? -7.777 22.562 26.984 1 57.22 570 GLN A CA 1
ATOM 4304 C C . GLN A 1 570 ? -7.742 21.578 28.141 1 57.22 570 GLN A C 1
ATOM 4306 O O . GLN A 1 570 ? -6.672 21.078 28.516 1 57.22 570 GLN A O 1
ATOM 4311 N N . GLN A 1 571 ? -8.922 21.078 28.516 1 58.88 571 GLN A N 1
ATOM 4312 C CA . GLN A 1 571 ? -8.945 20.203 29.688 1 58.88 571 GLN A CA 1
ATOM 4313 C C . GLN A 1 571 ? -9.055 18.734 29.281 1 58.88 571 GLN A C 1
ATOM 4315 O O . GLN A 1 571 ? -9.156 17.844 30.125 1 58.88 571 GLN A O 1
ATOM 4320 N N . GLU A 1 572 ? -8.875 18.5 28.016 1 64.25 572 GLU A N 1
ATOM 4321 C CA . GLU A 1 572 ? -9.023 17.125 27.547 1 64.25 572 GLU A CA 1
ATOM 4322 C C . GLU A 1 572 ? -7.812 16.281 27.922 1 64.25 572 GLU A C 1
ATOM 4324 O O . GLU A 1 572 ? -6.766 16.812 28.297 1 64.25 572 GLU A O 1
ATOM 4329 N N . MET A 1 573 ? -8.094 14.906 28.031 1 67.56 573 MET A N 1
ATOM 4330 C CA . MET A 1 573 ? -7.016 13.969 28.328 1 67.56 573 MET A CA 1
ATOM 4331 C C . MET A 1 573 ? -5.871 14.125 27.328 1 67.56 573 MET A C 1
ATOM 4333 O O . MET A 1 573 ? -6.098 14.312 26.141 1 67.56 573 MET A O 1
ATOM 4337 N N . TRP A 1 574 ? -4.66 14.078 27.922 1 69.69 574 TRP A N 1
ATOM 4338 C CA . TRP A 1 574 ? -3.451 14.305 27.125 1 69.69 574 TRP A CA 1
ATOM 4339 C C . TRP A 1 574 ? -3.293 13.25 26.047 1 69.69 574 TRP A C 1
ATOM 4341 O O . TRP A 1 574 ? -2.779 13.531 24.969 1 69.69 574 TRP A O 1
ATOM 4351 N N . LEU A 1 575 ? -3.746 12.102 26.266 1 69.88 575 LEU A N 1
ATOM 4352 C CA . LEU A 1 575 ? -3.572 11.016 25.312 1 69.88 575 LEU A CA 1
ATOM 4353 C C . LEU A 1 575 ? -4.402 11.266 24.047 1 69.88 575 LEU A C 1
ATOM 4355 O O . LEU A 1 575 ? -3.969 10.945 22.953 1 69.88 575 LEU A O 1
ATOM 4359 N N . LEU A 1 576 ? -5.535 11.875 24.234 1 71.12 576 LEU A N 1
ATOM 4360 C CA . LEU A 1 576 ? -6.422 12.117 23.109 1 71.12 576 LEU A CA 1
ATOM 4361 C C . LEU A 1 576 ? -5.891 13.25 22.234 1 71.12 576 LEU A C 1
ATOM 4363 O O . LEU A 1 576 ? -6.203 13.32 21.047 1 71.12 576 LEU A O 1
ATOM 4367 N N . ASN A 1 577 ? -4.992 14.086 22.906 1 71.88 577 ASN A N 1
ATOM 4368 C CA . ASN A 1 577 ? -4.41 15.211 22.172 1 71.88 577 ASN A CA 1
ATOM 4369 C C . ASN A 1 577 ? -2.982 14.914 21.734 1 71.88 577 ASN A C 1
ATOM 4371 O O . ASN A 1 577 ? -2.338 15.75 21.094 1 71.88 577 ASN A O 1
ATOM 4375 N N . LEU A 1 578 ? -2.527 13.781 21.828 1 70.25 578 LEU A N 1
ATOM 4376 C CA . LEU A 1 578 ? -1.161 13.391 21.5 1 70.25 578 LEU A CA 1
ATOM 4377 C C . LEU A 1 578 ? -0.16 14.398 22.047 1 70.25 578 LEU A C 1
ATOM 4379 O O . LEU A 1 578 ? 0.788 14.781 21.359 1 70.25 578 LEU A O 1
ATOM 4383 N N . GLY A 1 579 ? -0.488 15.016 23.266 1 68.31 579 GLY A N 1
ATOM 4384 C CA . GLY A 1 579 ? 0.405 15.984 23.891 1 68.31 579 GLY A CA 1
ATOM 4385 C C . GLY A 1 579 ? -0.283 16.844 24.938 1 68.31 579 GLY A C 1
ATOM 4386 O O . GLY A 1 579 ? -1.513 16.875 25.016 1 68.31 579 GLY A O 1
ATOM 4387 N N . ARG A 1 580 ? 0.542 17.438 25.734 1 69.38 580 ARG A N 1
ATOM 4388 C CA . ARG A 1 580 ? 0.028 18.359 26.75 1 69.38 580 ARG A CA 1
ATOM 4389 C C . ARG A 1 580 ? -0.044 19.781 26.203 1 69.38 580 ARG A C 1
ATOM 4391 O O . ARG A 1 580 ? 0.888 20.25 25.547 1 69.38 580 ARG A O 1
ATOM 4398 N N . LEU A 1 581 ? -1.276 20.391 26.281 1 74.19 581 LEU A N 1
ATOM 4399 C CA . LEU A 1 581 ? -1.441 21.781 25.844 1 74.19 581 LEU A CA 1
ATOM 4400 C C . LEU A 1 581 ? -1.143 22.75 27 1 74.19 581 LEU A C 1
ATOM 4402 O O . LEU A 1 581 ? -1.463 22.453 28.156 1 74.19 581 LEU A O 1
ATOM 4406 N N . PRO A 1 582 ? -0.434 23.734 26.656 1 75.44 582 PRO A N 1
ATOM 4407 C CA . PRO A 1 582 ? -0.172 24.719 27.703 1 75.44 582 PRO A CA 1
ATOM 4408 C C . PRO A 1 582 ? -1.445 25.406 28.203 1 75.44 582 PRO A C 1
ATOM 4410 O O . PRO A 1 582 ? -2.477 25.359 27.516 1 75.44 582 PRO A O 1
ATOM 4413 N N . ASP A 1 583 ? -1.293 25.938 29.406 1 77.62 583 ASP A N 1
ATOM 4414 C CA . ASP A 1 583 ? -2.416 26.656 30.016 1 77.62 583 ASP A CA 1
ATOM 4415 C C . ASP A 1 583 ? -2.785 27.891 29.188 1 77.62 583 ASP A C 1
ATOM 4417 O O . ASP A 1 583 ? -1.908 28.578 28.656 1 77.62 583 ASP A O 1
ATOM 4421 N N . ALA A 1 584 ? -4.113 28.172 29.078 1 82.88 584 ALA A N 1
ATOM 4422 C CA . ALA A 1 584 ? -4.629 29.281 28.281 1 82.88 584 ALA A CA 1
ATOM 4423 C C . ALA A 1 584 ? -4.059 30.609 28.766 1 82.88 584 ALA A C 1
ATOM 4425 O O . ALA A 1 584 ? -3.83 31.516 27.969 1 82.88 584 ALA A O 1
ATOM 4426 N N . ASN A 1 585 ? -3.822 30.734 30.109 1 81.06 585 ASN A N 1
ATOM 4427 C CA . ASN A 1 585 ? -3.248 31.969 30.641 1 81.06 585 ASN A CA 1
ATOM 4428 C C . ASN A 1 585 ? -1.817 32.188 30.156 1 81.06 585 ASN A C 1
ATOM 4430 O O . ASN A 1 585 ? -1.412 33.312 29.875 1 81.06 585 ASN A O 1
ATOM 4434 N N . GLU A 1 586 ? -1.185 31.141 30.078 1 81.12 586 GLU A N 1
ATOM 4435 C CA . GLU A 1 586 ? 0.188 31.219 29.578 1 81.12 586 GLU A CA 1
ATOM 4436 C C . GLU A 1 586 ? 0.222 31.578 28.094 1 81.12 586 GLU A C 1
ATOM 4438 O O . GLU A 1 586 ? 1.077 32.344 27.672 1 81.12 586 GLU A O 1
ATOM 4443 N N . VAL A 1 587 ? -0.697 31.031 27.391 1 82.94 587 VAL A N 1
ATOM 4444 C CA . VAL A 1 587 ? -0.769 31.312 25.953 1 82.94 587 VAL A CA 1
ATOM 4445 C C . VAL A 1 587 ? -1.122 32.781 25.734 1 82.94 587 VAL A C 1
ATOM 4447 O O . VAL A 1 587 ? -0.529 33.438 24.891 1 82.94 587 VAL A O 1
ATOM 4450 N N . PHE A 1 588 ? -1.997 33.25 26.547 1 85.44 588 PHE A N 1
ATOM 4451 C CA . PHE A 1 588 ? -2.416 34.656 26.422 1 85.44 588 PHE A CA 1
ATOM 4452 C C . PHE A 1 588 ? -1.285 35.594 26.812 1 85.44 588 PHE A C 1
ATOM 4454 O O . PHE A 1 588 ? -1.073 36.625 26.156 1 85.44 588 PHE A O 1
ATOM 4461 N N . SER A 1 589 ? -0.639 35.25 27.828 1 83.25 589 SER A N 1
ATOM 4462 C CA . SER A 1 589 ? 0.478 36.094 28.25 1 83.25 589 SER A CA 1
ATOM 4463 C C . SER A 1 589 ? 1.559 36.156 27.188 1 83.25 589 SER A C 1
ATOM 4465 O O . SER A 1 589 ? 2.102 37.219 26.906 1 83.25 589 SER A O 1
ATOM 4467 N N . ASN A 1 590 ? 1.844 35.094 26.562 1 82.56 590 ASN A N 1
ATOM 4468 C CA . ASN A 1 590 ? 2.85 35.062 25.5 1 82.56 590 ASN A CA 1
ATOM 4469 C C . ASN A 1 590 ? 2.389 35.812 24.266 1 82.56 590 ASN A C 1
ATOM 4471 O O . ASN A 1 590 ? 3.193 36.469 23.609 1 82.56 590 ASN A O 1
ATOM 4475 N N . LEU A 1 591 ? 1.138 35.688 23.984 1 85.44 591 LEU A N 1
ATOM 4476 C CA . LEU A 1 591 ? 0.588 36.438 22.844 1 85.44 591 LEU A CA 1
ATOM 4477 C C . LEU A 1 591 ? 0.668 37.938 23.078 1 85.44 591 LEU A C 1
ATOM 4479 O O . LEU A 1 591 ? 0.947 38.688 22.141 1 85.44 591 LEU A O 1
ATOM 4483 N N . THR A 1 592 ? 0.45 38.281 24.312 1 85.12 592 THR A N 1
ATOM 4484 C CA . THR A 1 592 ? 0.52 39.719 24.641 1 85.12 592 THR A CA 1
ATOM 4485 C C . THR A 1 592 ? 1.958 40.219 24.562 1 85.12 592 THR A C 1
ATOM 4487 O O . THR A 1 592 ? 2.205 41.344 24.109 1 85.12 592 THR A O 1
ATOM 4490 N N . ASP A 1 593 ? 2.816 39.406 24.984 1 83 593 ASP A N 1
ATOM 4491 C CA . ASP A 1 593 ? 4.223 39.781 24.906 1 83 593 ASP A CA 1
ATOM 4492 C C . ASP A 1 593 ? 4.664 39.969 23.453 1 83 593 ASP A C 1
ATOM 4494 O O . ASP A 1 593 ? 5.398 40.906 23.141 1 83 593 ASP A O 1
ATOM 4498 N N . ILE A 1 594 ? 4.23 39.094 22.625 1 83.69 594 ILE A N 1
ATOM 4499 C CA . ILE A 1 594 ? 4.547 39.188 21.203 1 83.69 594 ILE A CA 1
ATOM 4500 C C . ILE A 1 594 ? 3.891 40.406 20.594 1 83.69 594 ILE A C 1
ATOM 4502 O O . ILE A 1 594 ? 4.492 41.094 19.766 1 83.69 594 ILE A O 1
ATOM 4506 N N . GLY A 1 595 ? 2.668 40.719 21.016 1 83.19 595 GLY A N 1
ATOM 4507 C CA . GLY A 1 595 ? 1.976 41.906 20.547 1 83.19 595 GLY A CA 1
ATOM 4508 C C . GLY A 1 595 ? 2.684 43.188 20.906 1 83.19 595 GLY A C 1
ATOM 4509 O O . GLY A 1 595 ? 2.777 44.125 20.094 1 83.19 595 GLY A O 1
ATOM 4510 N N . GLU A 1 596 ? 3.164 43.25 22.094 1 82.56 596 GLU A N 1
ATOM 4511 C CA . GLU A 1 596 ? 3.893 44.406 22.547 1 82.56 596 GLU A CA 1
ATOM 4512 C C . GLU A 1 596 ? 5.199 44.594 21.781 1 82.56 596 GLU A C 1
ATOM 4514 O O . GLU A 1 596 ? 5.57 45.719 21.422 1 82.56 596 GLU A O 1
ATOM 4519 N N . SER A 1 597 ? 5.797 43.469 21.516 1 82.31 597 SER A N 1
ATOM 4520 C CA . SER A 1 597 ? 7.043 43.531 20.75 1 82.31 597 SER A CA 1
ATOM 4521 C C . SER A 1 597 ? 6.797 43.969 19.328 1 82.31 597 SER A C 1
ATOM 4523 O O . SER A 1 597 ? 7.625 44.688 18.734 1 82.31 597 SER A O 1
ATOM 4525 N N . LEU A 1 598 ? 5.711 43.562 18.812 1 83.44 598 LEU A N 1
ATOM 4526 C CA . LEU A 1 598 ? 5.359 43.938 17.453 1 83.44 598 LEU A CA 1
ATOM 4527 C C . LEU A 1 598 ? 5.023 45.438 17.375 1 83.44 598 LEU A C 1
ATOM 4529 O O . LEU A 1 598 ? 5.391 46.094 16.406 1 83.44 598 LEU A O 1
ATOM 4533 N N . SER A 1 599 ? 4.406 45.969 18.375 1 81.12 599 SER A N 1
ATOM 4534 C CA . SER A 1 599 ? 4.051 47.406 18.422 1 81.12 599 SER A CA 1
ATOM 4535 C C . SER A 1 599 ? 5.289 48.281 18.578 1 81.12 599 SER A C 1
ATOM 4537 O O . SER A 1 599 ? 5.375 49.344 17.984 1 81.12 599 SER A O 1
ATOM 4539 N N . GLU A 1 600 ? 6.133 47.781 19.359 1 81.75 600 GLU A N 1
ATOM 4540 C CA . GLU A 1 600 ? 7.379 48.5 19.547 1 81.75 600 GLU A CA 1
ATOM 4541 C C . GLU A 1 600 ? 8.203 48.531 18.25 1 81.75 600 GLU A C 1
ATOM 4543 O O . GLU A 1 600 ? 8.836 49.531 17.938 1 81.75 600 GLU A O 1
ATOM 4548 N N . ALA A 1 601 ? 8.18 47.438 17.609 1 81.56 601 ALA A N 1
ATOM 4549 C CA . ALA A 1 601 ? 8.938 47.344 16.359 1 81.56 601 ALA A CA 1
ATOM 4550 C C . ALA A 1 601 ? 8.32 48.219 15.273 1 81.56 601 ALA A C 1
ATOM 4552 O O . ALA A 1 601 ? 9.031 48.75 14.414 1 81.56 601 ALA A O 1
ATOM 4553 N N . SER A 1 602 ? 7.023 48.312 15.266 1 79.75 602 SER A N 1
ATOM 4554 C CA . SER A 1 602 ? 6.332 49.094 14.258 1 79.75 602 SER A CA 1
ATOM 4555 C C . SER A 1 602 ? 6.633 50.594 14.414 1 79.75 602 SER A C 1
ATOM 4557 O O . SER A 1 602 ? 6.68 51.344 13.43 1 79.75 602 SER A O 1
ATOM 4559 N N . SER A 1 603 ? 6.789 51.062 15.609 1 76.5 603 SER A N 1
ATOM 4560 C CA . SER A 1 603 ? 7.012 52.469 15.891 1 76.5 603 SER A CA 1
ATOM 4561 C C . SER A 1 603 ? 8.477 52.844 15.719 1 76.5 603 SER A C 1
ATOM 4563 O O . SER A 1 603 ? 8.812 54.031 15.594 1 76.5 603 SER A O 1
ATOM 4565 N N . SER A 1 604 ? 9.258 51.812 15.68 1 75.25 604 SER A N 1
ATOM 4566 C CA . SER A 1 604 ? 10.688 52.125 15.594 1 75.25 604 SER A CA 1
ATOM 4567 C C . SER A 1 604 ? 11.242 51.781 14.211 1 75.25 604 SER A C 1
ATOM 4569 O O . SER A 1 604 ? 10.508 51.344 13.336 1 75.25 604 SER A O 1
ATOM 4571 N N . ASN A 1 605 ? 12.523 52.125 13.859 1 72.31 605 ASN A N 1
ATOM 4572 C CA . ASN A 1 605 ? 13.289 51.844 12.648 1 72.31 605 ASN A CA 1
ATOM 4573 C C . ASN A 1 605 ? 13.461 50.344 12.414 1 72.31 605 ASN A C 1
ATOM 4575 O O . ASN A 1 605 ? 14.047 49.938 11.414 1 72.31 605 ASN A O 1
ATOM 4579 N N . ARG A 1 606 ? 12.68 49.531 13.219 1 80.25 606 ARG A N 1
ATOM 4580 C CA . ARG A 1 606 ? 12.859 48.094 13.102 1 80.25 606 ARG A CA 1
ATOM 4581 C C . ARG A 1 606 ? 11.789 47.469 12.211 1 80.25 606 ARG A C 1
ATOM 4583 O O . ARG A 1 606 ? 11.836 46.281 11.914 1 80.25 606 ARG A O 1
ATOM 4590 N N . ALA A 1 607 ? 10.906 48.281 11.703 1 84 607 ALA A N 1
ATOM 4591 C CA . ALA A 1 607 ? 9.844 47.781 10.844 1 84 607 ALA A CA 1
ATOM 4592 C C . ALA A 1 607 ? 10.414 47.188 9.547 1 84 607 ALA A C 1
ATOM 4594 O O . ALA A 1 607 ? 10.008 46.125 9.109 1 84 607 ALA A O 1
ATOM 4595 N N . LYS A 1 608 ? 11.359 47.844 9.023 1 84.5 608 LYS A N 1
ATOM 4596 C CA . LYS A 1 608 ? 11.961 47.375 7.781 1 84.5 608 LYS A CA 1
ATOM 4597 C C . LYS A 1 608 ? 12.742 46.094 8.008 1 84.5 608 LYS A C 1
ATOM 4599 O O . LYS A 1 608 ? 12.766 45.188 7.141 1 84.5 608 LYS A O 1
ATOM 4604 N N . GLU A 1 609 ? 13.312 46.031 9.148 1 83.31 609 GLU A N 1
ATOM 4605 C CA . GLU A 1 609 ? 14.062 44.844 9.484 1 83.31 609 GLU A CA 1
ATOM 4606 C C . GLU A 1 609 ? 13.133 43.625 9.648 1 83.31 609 GLU A C 1
ATOM 4608 O O . GLU A 1 609 ? 13.445 42.531 9.203 1 83.31 609 GLU A O 1
ATOM 4613 N N . MET A 1 610 ? 12.039 43.875 10.227 1 84.56 610 MET A N 1
ATOM 4614 C CA . MET A 1 610 ? 11.078 42.812 10.438 1 84.56 610 MET A CA 1
ATOM 4615 C C . MET A 1 610 ? 10.477 42.344 9.117 1 84.56 610 MET A C 1
ATOM 4617 O O . MET A 1 610 ? 10.266 41.156 8.906 1 84.56 610 MET A O 1
ATOM 4621 N N . VAL A 1 611 ? 10.203 43.219 8.234 1 83.94 611 VAL A N 1
ATOM 4622 C CA . VAL A 1 611 ? 9.656 42.875 6.926 1 83.94 611 VAL A CA 1
ATOM 4623 C C . VAL A 1 611 ? 10.68 42.062 6.129 1 83.94 611 VAL A C 1
ATOM 4625 O O . VAL A 1 611 ? 10.312 41.125 5.434 1 83.94 611 VAL A O 1
ATOM 4628 N N . SER A 1 612 ? 11.891 42.438 6.281 1 78.38 612 SER A N 1
ATOM 4629 C CA . SER A 1 612 ? 12.938 41.688 5.594 1 78.38 612 SER A CA 1
ATOM 4630 C C . SER A 1 612 ? 13.062 40.281 6.141 1 78.38 612 SER A C 1
ATOM 4632 O O . SER A 1 612 ? 13.305 39.312 5.387 1 78.38 612 SER A O 1
ATOM 4634 N N . ARG A 1 613 ? 12.883 40.094 7.418 1 78.5 613 ARG A N 1
ATOM 4635 C CA . ARG A 1 613 ? 12.945 38.75 8.023 1 78.5 613 ARG A CA 1
ATOM 4636 C C . ARG A 1 613 ? 11.734 37.906 7.621 1 78.5 613 ARG A C 1
ATOM 4638 O O . ARG A 1 613 ? 11.852 36.719 7.434 1 78.5 613 ARG A O 1
ATOM 4645 N N . LEU A 1 614 ? 10.664 38.562 7.512 1 80.31 614 LEU A N 1
ATOM 4646 C CA . LEU A 1 614 ? 9.453 37.875 7.086 1 80.31 614 LEU A CA 1
ATOM 4647 C C . LEU A 1 614 ? 9.586 37.375 5.652 1 80.31 614 LEU A C 1
ATOM 4649 O O . LEU A 1 614 ? 9.062 36.312 5.305 1 80.31 614 LEU A O 1
ATOM 4653 N N . GLU A 1 615 ? 10.273 38.094 4.863 1 75.19 615 GLU A N 1
ATOM 4654 C CA . GLU A 1 615 ? 10.477 37.688 3.469 1 75.19 615 GLU A CA 1
ATOM 4655 C C . GLU A 1 615 ? 11.383 36.469 3.357 1 75.19 615 GLU A C 1
ATOM 4657 O O . GLU A 1 615 ? 11.281 35.719 2.398 1 75.19 615 GLU A O 1
ATOM 4662 N N . LYS A 1 616 ? 12.164 36.344 4.406 1 70.25 616 LYS A N 1
ATOM 4663 C CA . LYS A 1 616 ? 13.141 35.25 4.359 1 70.25 616 LYS A CA 1
ATOM 4664 C C . LYS A 1 616 ? 12.586 34 5 1 70.25 616 LYS A C 1
ATOM 4666 O O . LYS A 1 616 ? 13.219 32.938 4.949 1 70.25 616 LYS A O 1
ATOM 4671 N N . LEU A 1 617 ? 11.367 34.094 5.527 1 74.31 617 LEU A N 1
ATOM 4672 C CA . LEU A 1 617 ? 10.773 32.906 6.145 1 74.31 617 LEU A CA 1
ATOM 4673 C C . LEU A 1 617 ? 10.383 31.891 5.09 1 74.31 617 LEU A C 1
ATOM 4675 O O . LEU A 1 617 ? 10.031 32.25 3.965 1 74.31 617 LEU A O 1
ATOM 4679 N N . SER A 1 618 ? 10.477 30.688 5.531 1 71.06 618 SER A N 1
ATOM 4680 C CA . SER A 1 618 ? 10.016 29.625 4.633 1 71.06 618 SER A CA 1
ATOM 4681 C C . SER A 1 618 ? 8.508 29.719 4.402 1 71.06 618 SER A C 1
ATOM 4683 O O . SER A 1 618 ? 7.789 30.328 5.191 1 71.06 618 SER A O 1
ATOM 4685 N N . VAL A 1 619 ? 8.078 29.094 3.299 1 73.25 619 VAL A N 1
ATOM 4686 C CA . VAL A 1 619 ? 6.656 29.109 2.951 1 73.25 619 VAL A CA 1
ATOM 4687 C C . VAL A 1 619 ? 5.852 28.453 4.07 1 73.25 619 VAL A C 1
ATOM 4689 O O . VAL A 1 619 ? 4.762 28.922 4.414 1 73.25 619 VAL A O 1
ATOM 4692 N N . TYR A 1 620 ? 6.332 27.469 4.676 1 73.38 620 TYR A N 1
ATOM 4693 C CA . TYR A 1 620 ? 5.637 26.766 5.75 1 73.38 620 TYR A CA 1
ATOM 4694 C C . TYR A 1 620 ? 5.473 27.656 6.973 1 73.38 620 TYR A C 1
ATOM 4696 O O . TYR A 1 620 ? 4.41 27.688 7.594 1 73.38 620 TYR A O 1
ATOM 4704 N N . ASP A 1 621 ? 6.496 28.344 7.238 1 76.88 621 ASP A N 1
ATOM 4705 C CA . ASP A 1 621 ? 6.445 29.234 8.398 1 76.88 621 ASP A CA 1
ATOM 4706 C C . ASP A 1 621 ? 5.473 30.391 8.172 1 76.88 621 ASP A C 1
ATOM 4708 O O . ASP A 1 621 ? 4.719 30.766 9.07 1 76.88 621 ASP A O 1
ATOM 4712 N N . VAL A 1 622 ? 5.496 30.859 6.938 1 79.44 622 VAL A N 1
ATOM 4713 C CA . VAL A 1 622 ? 4.578 31.938 6.629 1 79.44 622 VAL A CA 1
ATOM 4714 C C . VAL A 1 622 ? 3.139 31.438 6.68 1 79.44 622 VAL A C 1
ATOM 4716 O O . VAL A 1 622 ? 2.248 32.125 7.188 1 79.44 622 VAL A O 1
ATOM 4719 N N . ASN A 1 623 ? 2.936 30.25 6.152 1 76.94 623 ASN A N 1
ATOM 4720 C CA . ASN A 1 623 ? 1.59 29.688 6.176 1 76.94 623 ASN A CA 1
ATOM 4721 C C . ASN A 1 623 ? 1.105 29.438 7.602 1 76.94 623 ASN A C 1
ATOM 4723 O O . ASN A 1 623 ? -0.076 29.625 7.898 1 76.94 623 ASN A O 1
ATOM 4727 N N . VAL A 1 624 ? 1.977 29.016 8.461 1 79.38 624 VAL A N 1
ATOM 4728 C CA . VAL A 1 624 ? 1.616 28.797 9.852 1 79.38 624 VAL A CA 1
ATOM 4729 C C . VAL A 1 624 ? 1.239 30.125 10.508 1 79.38 624 VAL A C 1
ATOM 4731 O O . VAL A 1 624 ? 0.269 30.203 11.266 1 79.38 624 VAL A O 1
ATOM 4734 N N . VAL A 1 625 ? 1.97 31.188 10.195 1 82.31 625 VAL A N 1
ATOM 4735 C CA . VAL A 1 625 ? 1.691 32.5 10.742 1 82.31 625 VAL A CA 1
ATOM 4736 C C . VAL A 1 625 ? 0.361 33.031 10.203 1 82.31 625 VAL A C 1
ATOM 4738 O O . VAL A 1 625 ? -0.457 33.562 10.961 1 82.31 625 VAL A O 1
ATOM 4741 N N . LEU A 1 626 ? 0.152 32.781 8.938 1 79.88 626 LEU A N 1
ATOM 4742 C CA . LEU A 1 626 ? -1.097 33.25 8.336 1 79.88 626 LEU A CA 1
ATOM 4743 C C . LEU A 1 626 ? -2.289 32.5 8.945 1 79.88 626 LEU A C 1
ATOM 4745 O O . LEU A 1 626 ? -3.312 33.125 9.242 1 79.88 626 LEU A O 1
ATOM 4749 N N . ARG A 1 627 ? -2.145 31.266 9.18 1 78.94 627 ARG A N 1
ATOM 4750 C CA . ARG A 1 627 ? -3.225 30.5 9.789 1 78.94 627 ARG A CA 1
ATOM 4751 C C . ARG A 1 627 ? -3.482 30.953 11.219 1 78.94 627 ARG A C 1
ATOM 4753 O O . ARG A 1 627 ? -4.633 31.016 11.664 1 78.94 627 ARG A O 1
ATOM 4760 N N . ALA A 1 628 ? -2.455 31.156 11.891 1 82.31 628 ALA A N 1
ATOM 4761 C CA . ALA A 1 628 ? -2.607 31.656 13.258 1 82.31 628 ALA A CA 1
ATOM 4762 C C . ALA A 1 628 ? -3.312 33 13.281 1 82.31 628 ALA A C 1
ATOM 4764 O O . ALA A 1 628 ? -4.129 33.281 14.172 1 82.31 628 ALA A O 1
ATOM 4765 N N . MET A 1 629 ? -3.01 33.875 12.328 1 83 629 MET A N 1
ATOM 4766 C CA . MET A 1 629 ? -3.664 35.156 12.234 1 83 629 MET A CA 1
ATOM 4767 C C . MET A 1 629 ? -5.16 35 11.992 1 83 629 MET A C 1
ATOM 4769 O O . MET A 1 629 ? -5.973 35.719 12.57 1 83 629 MET A O 1
ATOM 4773 N N . ASP A 1 630 ? -5.484 34.062 11.203 1 76.56 630 ASP A N 1
ATOM 4774 C CA . ASP A 1 630 ? -6.891 33.781 10.93 1 76.56 630 ASP A CA 1
ATOM 4775 C C . ASP A 1 630 ? -7.617 33.312 12.188 1 76.56 630 ASP A C 1
ATOM 4777 O O . ASP A 1 630 ? -8.75 33.719 12.445 1 76.56 630 ASP A O 1
ATOM 4781 N N . VAL A 1 631 ? -7.031 32.5 12.977 1 79.12 631 VAL A N 1
ATOM 4782 C CA . VAL A 1 631 ? -7.625 31.969 14.203 1 79.12 631 VAL A CA 1
ATOM 4783 C C . VAL A 1 631 ? -7.797 33.125 15.211 1 79.12 631 VAL A C 1
ATOM 4785 O O . VAL A 1 631 ? -8.844 33.219 15.859 1 79.12 631 VAL A O 1
ATOM 4788 N N . LEU A 1 632 ? -6.82 33.938 15.281 1 81.81 632 LEU A N 1
ATOM 4789 C CA . LEU A 1 632 ? -6.859 35.062 16.234 1 81.81 632 LEU A CA 1
ATOM 4790 C C . LEU A 1 632 ? -7.883 36.094 15.812 1 81.81 632 LEU A C 1
ATOM 4792 O O . LEU A 1 632 ? -8.625 36.625 16.641 1 81.81 632 LEU A O 1
ATOM 4796 N N . ALA A 1 633 ? -7.941 36.312 14.555 1 76.88 633 ALA A N 1
ATOM 4797 C CA . ALA A 1 633 ? -8.867 37.344 14.062 1 76.88 633 ALA A CA 1
ATOM 4798 C C . ALA A 1 633 ? -10.312 36.844 14.164 1 76.88 633 ALA A C 1
ATOM 4800 O O . ALA A 1 633 ? -11.188 37.594 14.625 1 76.88 633 ALA A O 1
ATOM 4801 N N . ASP A 1 634 ? -10.523 35.688 13.812 1 72.94 634 ASP A N 1
ATOM 4802 C CA . ASP A 1 634 ? -11.883 35.188 13.734 1 72.94 634 ASP A CA 1
ATOM 4803 C C . ASP A 1 634 ? -12.367 34.688 15.094 1 72.94 634 ASP A C 1
ATOM 4805 O O . ASP A 1 634 ? -13.383 35.156 15.609 1 72.94 634 ASP A O 1
ATOM 4809 N N . ASP A 1 635 ? -11.609 33.844 15.766 1 71.19 635 ASP A N 1
ATOM 4810 C CA . ASP A 1 635 ? -12.086 33.188 16.969 1 71.19 635 ASP A CA 1
ATOM 4811 C C . ASP A 1 635 ? -11.898 34.062 18.203 1 71.19 635 ASP A C 1
ATOM 4813 O O . ASP A 1 635 ? -12.688 34 19.141 1 71.19 635 ASP A O 1
ATOM 4817 N N . LEU A 1 636 ? -10.867 34.938 18.094 1 73.62 636 LEU A N 1
ATOM 4818 C CA . LEU A 1 636 ? -10.617 35.781 19.266 1 73.62 636 LEU A CA 1
ATOM 4819 C C . LEU A 1 636 ? -11.109 37.188 19.016 1 73.62 636 LEU A C 1
ATOM 4821 O O . LEU A 1 636 ? -10.953 38.062 19.859 1 73.62 636 LEU A O 1
ATOM 4825 N N . GLU A 1 637 ? -11.781 37.438 17.766 1 71.81 637 GLU A N 1
ATOM 4826 C CA . GLU A 1 637 ? -12.406 38.688 17.391 1 71.81 637 GLU A CA 1
ATOM 4827 C C . GLU A 1 637 ? -11.414 39.844 17.438 1 71.81 637 GLU A C 1
ATOM 4829 O O . GLU A 1 637 ? -11.703 40.875 18.031 1 71.81 637 GLU A O 1
ATOM 4834 N N . MET A 1 638 ? -10.328 39.469 16.922 1 76.19 638 MET A N 1
ATOM 4835 C CA . MET A 1 638 ? -9.32 40.531 16.828 1 76.19 638 MET A CA 1
ATOM 4836 C C . MET A 1 638 ? -9.367 41.219 15.461 1 76.19 638 MET A C 1
ATOM 4838 O O . MET A 1 638 ? -9.727 40.594 14.461 1 76.19 638 MET A O 1
ATOM 4842 N N . GLU A 1 639 ? -9.297 42.531 15.391 1 64.69 639 GLU A N 1
ATOM 4843 C CA . GLU A 1 639 ? -9.406 43.312 14.156 1 64.69 639 GLU A CA 1
ATOM 4844 C C . GLU A 1 639 ? -8.195 43.094 13.258 1 64.69 639 GLU A C 1
ATOM 4846 O O . GLU A 1 639 ? -7.055 43.094 13.727 1 64.69 639 GLU A O 1
ATOM 4851 N N . MET A 1 640 ? -8.359 42.438 12.109 1 63.88 640 MET A N 1
ATOM 4852 C CA . MET A 1 640 ? -7.355 42.344 11.055 1 63.88 640 MET A CA 1
ATOM 4853 C C . MET A 1 640 ? -7.723 43.25 9.883 1 63.88 640 MET A C 1
ATOM 4855 O O . MET A 1 640 ? -8.898 43.531 9.641 1 63.88 640 MET A O 1
ATOM 4859 N N . SER A 1 641 ? -6.672 43.969 9.359 1 50.38 641 SER A N 1
ATOM 4860 C CA . SER A 1 641 ? -6.988 44.625 8.086 1 50.38 641 SER A CA 1
ATOM 4861 C C . SER A 1 641 ? -7.477 43.594 7.062 1 50.38 641 SER A C 1
ATOM 4863 O O . SER A 1 641 ? -7.227 42.375 7.207 1 50.38 641 SER A O 1
ATOM 4865 N N . ARG A 1 642 ? -8.258 43.812 5.914 1 46.88 642 ARG A N 1
ATOM 4866 C CA . ARG A 1 642 ? -9.117 43.125 4.969 1 46.88 642 ARG A CA 1
ATOM 4867 C C . ARG A 1 642 ? -8.477 41.812 4.5 1 46.88 642 ARG A C 1
ATOM 4869 O O . ARG A 1 642 ? -9.164 40.938 4 1 46.88 642 ARG A O 1
ATOM 4876 N N . ALA A 1 643 ? -7.227 41.688 4.148 1 38.28 643 ALA A N 1
ATOM 4877 C CA . ALA A 1 643 ? -6.988 40.938 2.916 1 38.28 643 ALA A CA 1
ATOM 4878 C C . ALA A 1 643 ? -6.883 39.438 3.193 1 38.28 643 ALA A C 1
ATOM 4880 O O . ALA A 1 643 ? -6.766 38.625 2.266 1 38.28 643 ALA A O 1
ATOM 4881 N N . PHE A 1 644 ? -6.539 38.844 4.277 1 39.94 644 PHE A N 1
ATOM 4882 C CA . PHE A 1 644 ? -6.086 37.469 3.99 1 39.94 644 PHE A CA 1
ATOM 4883 C C . PHE A 1 644 ? -7.207 36.469 4.227 1 39.94 644 PHE A C 1
ATOM 4885 O O . PHE A 1 644 ? -7.676 36.312 5.355 1 39.94 644 PHE A O 1
ATOM 4892 N N . ALA A 1 645 ? -8.156 36.344 3.35 1 38.16 645 ALA A N 1
ATOM 4893 C CA . ALA A 1 645 ? -9.234 35.375 3.172 1 38.16 645 ALA A CA 1
ATOM 4894 C C . ALA A 1 645 ? -8.688 33.938 3.225 1 38.16 645 ALA A C 1
ATOM 4896 O O . ALA A 1 645 ? -9.406 33 2.912 1 38.16 645 ALA A O 1
ATOM 4897 N N . TYR A 1 646 ? -7.469 33.844 3.385 1 36 646 TYR A N 1
ATOM 4898 C CA . TYR A 1 646 ? -7.152 32.469 3.016 1 36 646 TYR A CA 1
ATOM 4899 C C . TYR A 1 646 ? -8.078 31.484 3.73 1 36 646 TYR A C 1
ATOM 4901 O O . TYR A 1 646 ? -8.711 30.641 3.092 1 36 646 TYR A O 1
ATOM 4909 N N . SER A 1 647 ? -7.496 31 4.883 1 37.88 647 SER A N 1
ATOM 4910 C CA . SER A 1 647 ? -8.102 29.828 5.523 1 37.88 647 SER A CA 1
ATOM 4911 C C . SER A 1 647 ? -9.422 30.203 6.195 1 37.88 647 SER A C 1
ATOM 4913 O O . SER A 1 647 ? -9.93 29.438 7.023 1 37.88 647 SER A O 1
ATOM 4915 N N . SER A 1 648 ? -9.812 31.406 6.379 1 35.03 648 SER A N 1
ATOM 4916 C CA . SER A 1 648 ? -11.047 31.875 7.008 1 35.03 648 SER A CA 1
ATOM 4917 C C . SER A 1 648 ? -12.25 31.078 6.527 1 35.03 648 SER A C 1
ATOM 4919 O O . SER A 1 648 ? -13.359 31.234 7.059 1 35.03 648 SER A O 1
ATOM 4921 N N . ARG A 1 649 ? -12.227 30.766 5.379 1 35.75 649 ARG A N 1
ATOM 4922 C CA . ARG A 1 649 ? -13.523 30.328 4.875 1 35.75 649 ARG A CA 1
ATOM 4923 C C . ARG A 1 649 ? -14.062 29.156 5.703 1 35.75 649 ARG A C 1
ATOM 4925 O O . ARG A 1 649 ? -15.266 28.891 5.691 1 35.75 649 ARG A O 1
ATOM 4932 N N . ILE A 1 650 ? -13.148 28.266 6.223 1 33.94 650 ILE A N 1
ATOM 4933 C CA . ILE A 1 650 ? -13.867 27.219 6.941 1 33.94 650 ILE A CA 1
ATOM 4934 C C . ILE A 1 650 ? -14.234 27.719 8.336 1 33.94 650 ILE A C 1
ATOM 4936 O O . ILE A 1 650 ? -15.188 27.219 8.945 1 33.94 650 ILE A O 1
ATOM 4940 N N . SER A 1 651 ? -13.57 28.547 9.094 1 33.31 651 SER A N 1
ATOM 4941 C CA . SER A 1 651 ? -13.867 28.984 10.453 1 33.31 651 SER A CA 1
ATOM 4942 C C . SER A 1 651 ? -15.117 29.859 10.5 1 33.31 651 SER A C 1
ATOM 4944 O O . SER A 1 651 ? -15.664 30.109 11.57 1 33.31 651 SER A O 1
ATOM 4946 N N . MET A 1 652 ? -15.398 30.672 9.734 1 32.19 652 MET A N 1
ATOM 4947 C CA . MET A 1 652 ? -16.547 31.578 9.828 1 32.19 652 MET A CA 1
ATOM 4948 C C . MET A 1 652 ? -17.844 30.797 10.039 1 32.19 652 MET A C 1
ATOM 4950 O O . MET A 1 652 ? -18.828 31.344 10.516 1 32.19 652 MET A O 1
ATOM 4954 N N . ALA A 1 653 ? -17.938 29.656 9.57 1 32.62 653 ALA A N 1
ATOM 4955 C CA . ALA A 1 653 ? -19.281 29.109 9.664 1 32.62 653 ALA A CA 1
ATOM 4956 C C . ALA A 1 653 ? -19.609 28.703 11.094 1 32.62 653 ALA A C 1
ATOM 4958 O O . ALA A 1 653 ? -20.781 28.641 11.477 1 32.62 653 ALA A O 1
ATOM 4959 N N . ILE A 1 654 ? -18.672 28.453 11.992 1 32.81 654 ILE A N 1
ATOM 4960 C CA . ILE A 1 654 ? -19.078 28.031 13.328 1 32.81 654 ILE A CA 1
ATOM 4961 C C . ILE A 1 654 ? -19.359 29.266 14.188 1 32.81 654 ILE A C 1
ATOM 4963 O O . ILE A 1 654 ? -19.938 29.156 15.273 1 32.81 654 ILE A O 1
ATOM 4967 N N . ARG A 1 655 ? -19.031 30.469 14.148 1 35.91 655 ARG A N 1
ATOM 4968 C CA . ARG A 1 655 ? -19.375 31.594 15 1 35.91 655 ARG A CA 1
ATOM 4969 C C . ARG A 1 655 ? -20.891 31.75 15.141 1 35.91 655 ARG A C 1
ATOM 4971 O O . ARG A 1 655 ? -21.391 32.062 16.219 1 35.91 655 ARG A O 1
ATOM 4978 N N . SER A 1 656 ? -21.609 31.75 14.109 1 33.31 656 SER A N 1
ATOM 4979 C CA . SER A 1 656 ? -22.984 32.188 14.266 1 33.31 656 SER A CA 1
ATOM 4980 C C . SER A 1 656 ? -23.797 31.219 15.109 1 33.31 656 SER A C 1
ATOM 4982 O O . SER A 1 656 ? -24.938 31.516 15.492 1 33.31 656 SER A O 1
ATOM 4984 N N . CYS A 1 657 ? -23.25 30.062 15.406 1 32.56 657 CYS A N 1
ATOM 4985 C CA . CYS A 1 657 ? -24.141 29.234 16.219 1 32.56 657 CYS A CA 1
ATOM 4986 C C . CYS A 1 657 ? -24.016 29.578 17.688 1 32.56 657 CYS A C 1
ATOM 4988 O O . CYS A 1 657 ? -24.906 29.281 18.484 1 32.56 657 CYS A O 1
ATOM 4990 N N . ARG A 1 658 ? -22.969 30.125 18.312 1 35.44 658 ARG A N 1
ATOM 4991 C CA . ARG A 1 658 ? -22.969 30.328 19.75 1 35.44 658 ARG A CA 1
ATOM 4992 C C . ARG A 1 658 ? -23.719 31.609 20.125 1 35.44 658 ARG A C 1
ATOM 4994 O O . ARG A 1 658 ? -24.141 31.781 21.266 1 35.44 658 ARG A O 1
ATOM 5001 N N . SER A 1 659 ? -23.828 32.625 19.375 1 32.12 659 SER A N 1
ATOM 5002 C CA . SER A 1 659 ? -24.5 33.781 19.938 1 32.12 659 SER A CA 1
ATOM 5003 C C . SER A 1 659 ? -25.969 33.469 20.234 1 32.12 659 SER A C 1
ATOM 5005 O O . SER A 1 659 ? -26.641 34.25 20.922 1 32.12 659 SER A O 1
ATOM 5007 N N . GLY A 1 660 ? -26.594 32.469 19.703 1 31.16 660 GLY A N 1
ATOM 5008 C CA . GLY A 1 660 ? -28 32.469 20.031 1 31.16 660 GLY A CA 1
ATOM 5009 C C . GLY A 1 660 ? -28.281 32.031 21.469 1 31.16 660 GLY A C 1
ATOM 5010 O O . GLY A 1 660 ? -29.422 32.156 21.938 1 31.16 660 GLY A O 1
ATOM 5011 N N . ASP A 1 661 ? -27.422 31.344 22.188 1 31.38 661 ASP A N 1
ATOM 5012 C CA . ASP A 1 661 ? -28.047 30.938 23.453 1 31.38 661 ASP A CA 1
ATOM 5013 C C . ASP A 1 661 ? -27.953 32.031 24.5 1 31.38 661 ASP A C 1
ATOM 5015 O O . ASP A 1 661 ? -28.594 31.969 25.547 1 31.38 661 ASP A O 1
ATOM 5019 N N . SER A 1 662 ? -27.031 33.031 24.453 1 29.88 662 SER A N 1
ATOM 5020 C CA . SER A 1 662 ? -27.047 33.812 25.672 1 29.88 662 SER A CA 1
ATOM 5021 C C . SER A 1 662 ? -28.25 34.75 25.703 1 29.88 662 SER A C 1
ATOM 5023 O O . SER A 1 662 ? -28.438 35.531 26.656 1 29.88 662 SER A O 1
ATOM 5025 N N . ALA A 1 663 ? -29.016 35.062 24.688 1 30.53 663 ALA A N 1
ATOM 5026 C CA . ALA A 1 663 ? -30.016 36.094 24.969 1 30.53 663 ALA A CA 1
ATOM 5027 C C . ALA A 1 663 ? -31.094 35.531 25.922 1 30.53 663 ALA A C 1
ATOM 5029 O O . ALA A 1 663 ? -31.891 36.312 26.469 1 30.53 663 ALA A O 1
ATOM 5030 N N . LYS A 1 664 ? -31.531 34.25 25.969 1 33.28 664 LYS A N 1
ATOM 5031 C CA . LYS A 1 664 ? -32.812 34.188 26.641 1 33.28 664 LYS A CA 1
ATOM 5032 C C . LYS A 1 664 ? -32.625 34.188 28.156 1 33.28 664 LYS A C 1
ATOM 5034 O O . LYS A 1 664 ? -33.594 34.031 28.906 1 33.28 664 LYS A O 1
ATOM 5039 N N . SER A 1 665 ? -31.469 34.312 28.766 1 27.48 665 SER A N 1
ATOM 5040 C CA . SER A 1 665 ? -31.719 34.219 30.203 1 27.48 665 SER A CA 1
ATOM 5041 C C . SER A 1 665 ? -32.375 35.5 30.734 1 27.48 665 SER A C 1
ATOM 5043 O O . SER A 1 665 ? -32.688 35.594 31.906 1 27.48 665 SER A O 1
ATOM 5045 N N . SER A 1 666 ? -32.25 36.656 30.156 1 23.38 666 SER A N 1
ATOM 5046 C CA . SER A 1 666 ? -32.656 37.719 31.094 1 23.38 666 SER A CA 1
ATOM 5047 C C . SER A 1 666 ? -34.156 37.719 31.312 1 23.38 666 SER A C 1
ATOM 5049 O O . SER A 1 666 ? -34.656 38.344 32.25 1 23.38 666 SER A O 1
ATOM 5051 N N . THR A 1 667 ? -35 37.531 30.359 1 23.81 667 THR A N 1
ATOM 5052 C CA . THR A 1 667 ? -36.281 38.156 30.625 1 23.81 667 THR A CA 1
ATOM 5053 C C . THR A 1 667 ? -37.125 37.312 31.594 1 23.81 667 THR A C 1
ATOM 5055 O O . THR A 1 667 ? -38.25 37.656 31.906 1 23.81 667 THR A O 1
ATOM 5058 N N . GLY A 1 668 ? -36.906 36.062 32.062 1 20.17 668 GLY A N 1
ATOM 5059 C CA . GLY A 1 668 ? -37.969 35.656 32.969 1 20.17 668 GLY A CA 1
ATOM 5060 C C . GLY A 1 668 ? -37.938 36.438 34.281 1 20.17 668 GLY A C 1
ATOM 5061 O O . GLY A 1 668 ? -36.969 36.375 35.062 1 20.17 668 GLY A O 1
ATOM 5062 N N . ARG A 1 669 ? -38.375 37.812 34.25 1 17.27 669 ARG A N 1
ATOM 5063 C CA . ARG A 1 669 ? -39.531 38.062 35.125 1 17.27 669 ARG A CA 1
ATOM 5064 C C . ARG A 1 669 ? -40.75 37.312 34.656 1 17.27 669 ARG A C 1
ATOM 5066 O O . ARG A 1 669 ? -41 37.219 33.438 1 17.27 669 ARG A O 1
ATOM 5073 N N . MET B 1 1 ? -18.859 -16.969 1.492 1 16.59 1 MET B N 1
ATOM 5074 C CA . MET B 1 1 ? -17.484 -17.141 1.043 1 16.59 1 MET B CA 1
ATOM 5075 C C . MET B 1 1 ? -17.016 -18.578 1.254 1 16.59 1 MET B C 1
ATOM 5077 O O . MET B 1 1 ? -17.422 -19.234 2.213 1 16.59 1 MET B O 1
ATOM 5081 N N . VAL B 1 2 ? -16.578 -19.109 0.149 1 18.81 2 VAL B N 1
ATOM 5082 C CA . VAL B 1 2 ? -16.156 -20.484 -0.066 1 18.81 2 VAL B CA 1
ATOM 5083 C C . VAL B 1 2 ? -14.93 -20.797 0.799 1 18.81 2 VAL B C 1
ATOM 5085 O O . VAL B 1 2 ? -13.883 -20.156 0.644 1 18.81 2 VAL B O 1
ATOM 5088 N N . PHE B 1 3 ? -15.07 -21.094 1.938 1 18.17 3 PHE B N 1
ATOM 5089 C CA . PHE B 1 3 ? -13.992 -21.656 2.746 1 18.17 3 PHE B CA 1
ATOM 5090 C C . PHE B 1 3 ? -13.477 -22.953 2.131 1 18.17 3 PHE B C 1
ATOM 5092 O O . PHE B 1 3 ? -14.148 -23.984 2.17 1 18.17 3 PHE B O 1
ATOM 5099 N N . CYS B 1 4 ? -12.914 -22.859 0.987 1 21.86 4 CYS B N 1
ATOM 5100 C CA . CYS B 1 4 ? -12.227 -24.078 0.532 1 21.86 4 CYS B CA 1
ATOM 5101 C C . CYS B 1 4 ? -11.281 -24.594 1.602 1 21.86 4 CYS B C 1
ATOM 5103 O O . CYS B 1 4 ? -10.375 -23.891 2.037 1 21.86 4 CYS B O 1
ATOM 5105 N N . LEU B 1 5 ? -11.711 -25.203 2.559 1 20.94 5 LEU B N 1
ATOM 5106 C CA . LEU B 1 5 ? -10.75 -25.891 3.406 1 20.94 5 LEU B CA 1
ATOM 5107 C C . LEU B 1 5 ? -9.641 -26.516 2.568 1 20.94 5 LEU B C 1
ATOM 5109 O O . LEU B 1 5 ? -9.883 -27 1.461 1 20.94 5 LEU B O 1
ATOM 5113 N N . ARG B 1 6 ? -8.391 -26.219 2.74 1 22 6 ARG B N 1
ATOM 5114 C CA . ARG B 1 6 ? -7.219 -27.078 2.838 1 22 6 ARG B CA 1
ATOM 5115 C C . ARG B 1 6 ? -7.551 -28.375 3.561 1 22 6 ARG B C 1
ATOM 5117 O O . ARG B 1 6 ? -8.578 -28.469 4.234 1 22 6 ARG B O 1
ATOM 5124 N N . GLU B 1 7 ? -6.469 -29.141 3.924 1 23.16 7 GLU B N 1
ATOM 5125 C CA . GLU B 1 7 ? -5.895 -30.422 4.328 1 23.16 7 GLU B CA 1
ATOM 5126 C C . GLU B 1 7 ? -6.289 -30.781 5.762 1 23.16 7 GLU B C 1
ATOM 5128 O O . GLU B 1 7 ? -6.039 -30 6.688 1 23.16 7 GLU B O 1
ATOM 5133 N N . SER B 1 8 ? -7.387 -31.266 6.086 1 22.23 8 SER B N 1
ATOM 5134 C CA . SER B 1 8 ? -7.594 -32.094 7.273 1 22.23 8 SER B CA 1
ATOM 5135 C C . SER B 1 8 ? -6.473 -33.094 7.445 1 22.23 8 SER B C 1
ATOM 5137 O O . SER B 1 8 ? -6.434 -34.125 6.742 1 22.23 8 SER B O 1
ATOM 5139 N N . VAL B 1 9 ? -5.203 -32.75 7.418 1 23.23 9 VAL B N 1
ATOM 5140 C CA . VAL B 1 9 ? -4.215 -33.656 7.973 1 23.23 9 VAL B CA 1
ATOM 5141 C C . VAL B 1 9 ? -4.617 -34.062 9.391 1 23.23 9 VAL B C 1
ATOM 5143 O O . VAL B 1 9 ? -4.801 -33.188 10.25 1 23.23 9 VAL B O 1
ATOM 5146 N N . TRP B 1 10 ? -5.336 -35.094 9.562 1 22.69 10 TRP B N 1
ATOM 5147 C CA . TRP B 1 10 ? -5.395 -36.031 10.688 1 22.69 10 TRP B CA 1
ATOM 5148 C C . TRP B 1 10 ? -4.062 -36.062 11.43 1 22.69 10 TRP B C 1
ATOM 5150 O O . TRP B 1 10 ? -3.006 -36.25 10.812 1 22.69 10 TRP B O 1
ATOM 5160 N N . SER B 1 11 ? -3.85 -35.25 12.328 1 22.28 11 SER B N 1
ATOM 5161 C CA . SER B 1 11 ? -2.809 -35.469 13.32 1 22.28 11 SER B CA 1
ATOM 5162 C C . SER B 1 11 ? -2.75 -36.938 13.734 1 22.28 11 SER B C 1
ATOM 5164 O O . SER B 1 11 ? -3.754 -37.5 14.164 1 22.28 11 SER B O 1
ATOM 5166 N N . ARG B 1 12 ? -1.924 -37.688 13.102 1 26.52 12 ARG B N 1
ATOM 5167 C CA . ARG B 1 12 ? -1.239 -38.938 13.477 1 26.52 12 ARG B CA 1
ATOM 5168 C C . ARG B 1 12 ? -0.894 -38.938 14.961 1 26.52 12 ARG B C 1
ATOM 5170 O O . ARG B 1 12 ? -0.666 -40 15.547 1 26.52 12 ARG B O 1
ATOM 5177 N N . LYS B 1 13 ? -0.761 -37.844 15.617 1 26.5 13 LYS B N 1
ATOM 5178 C CA . LYS B 1 13 ? -0.066 -38.094 16.875 1 26.5 13 LYS B CA 1
ATOM 5179 C C . LYS B 1 13 ? -0.963 -38.844 17.859 1 26.5 13 LYS B C 1
ATOM 5181 O O . LYS B 1 13 ? -0.506 -39.75 18.562 1 26.5 13 LYS B O 1
ATOM 5186 N N . GLU B 1 14 ? -2.111 -38.438 18 1 26.08 14 GLU B N 1
ATOM 5187 C CA . GLU B 1 14 ? -2.648 -39.156 19.156 1 26.08 14 GLU B CA 1
ATOM 5188 C C . GLU B 1 14 ? -2.91 -40.625 18.828 1 26.08 14 GLU B C 1
ATOM 5190 O O . GLU B 1 14 ? -2.939 -41.469 19.719 1 26.08 14 GLU B O 1
ATOM 5195 N N . ASN B 1 15 ? -3.162 -40.781 17.484 1 24.77 15 ASN B N 1
ATOM 5196 C CA . ASN B 1 15 ? -3.115 -42.219 17.312 1 24.77 15 ASN B CA 1
ATOM 5197 C C . ASN B 1 15 ? -1.68 -42.75 17.266 1 24.77 15 ASN B C 1
ATOM 5199 O O . ASN B 1 15 ? -1.442 -43.906 16.953 1 24.77 15 ASN B O 1
ATOM 5203 N N . ARG B 1 16 ? -0.736 -41.875 17.469 1 26.5 16 ARG B N 1
ATOM 5204 C CA . ARG B 1 16 ? 0.636 -42.344 17.656 1 26.5 16 ARG B CA 1
ATOM 5205 C C . ARG B 1 16 ? 0.734 -43.281 18.844 1 26.5 16 ARG B C 1
ATOM 5207 O O . ARG B 1 16 ? 1.47 -44.281 18.797 1 26.5 16 ARG B O 1
ATOM 5214 N N . GLU B 1 17 ? 0.102 -42.938 19.891 1 27.03 17 GLU B N 1
ATOM 5215 C CA . GLU B 1 17 ? 0.342 -43.781 21.047 1 27.03 17 GLU B CA 1
ATOM 5216 C C . GLU B 1 17 ? -0.222 -45.188 20.828 1 27.03 17 GLU B C 1
ATOM 5218 O O . GLU B 1 17 ? 0.349 -46.188 21.281 1 27.03 17 GLU B O 1
ATOM 5223 N N . LYS B 1 18 ? -1.367 -45.219 20.141 1 29.39 18 LYS B N 1
ATOM 5224 C CA . LYS B 1 18 ? -1.749 -46.594 19.922 1 29.39 18 LYS B CA 1
ATOM 5225 C C . LYS B 1 18 ? -0.831 -47.281 18.906 1 29.39 18 LYS B C 1
ATOM 5227 O O . LYS B 1 18 ? -0.64 -48.5 18.938 1 29.39 18 LYS B O 1
ATOM 5232 N N . TRP B 1 19 ? -0.325 -46.406 18.094 1 27.55 19 TRP B N 1
ATOM 5233 C CA . TRP B 1 19 ? 0.655 -47.031 17.203 1 27.55 19 TRP B CA 1
ATOM 5234 C C . TRP B 1 19 ? 1.924 -47.406 17.953 1 27.55 19 TRP B C 1
ATOM 5236 O O . TRP B 1 19 ? 2.707 -48.25 17.5 1 27.55 19 TRP B O 1
ATOM 5246 N N . GLN B 1 20 ? 2.236 -46.719 18.938 1 27.62 20 GLN B N 1
ATOM 5247 C CA . GLN B 1 20 ? 3.455 -47.094 19.641 1 27.62 20 GLN B CA 1
ATOM 5248 C C . GLN B 1 20 ? 3.338 -48.531 20.188 1 27.62 20 GLN B C 1
ATOM 5250 O O . GLN B 1 20 ? 4.348 -49.219 20.344 1 27.62 20 GLN B O 1
ATOM 5255 N N . SER B 1 21 ? 2.145 -48.812 20.812 1 28.81 21 SER B N 1
ATOM 5256 C CA . SER B 1 21 ? 2.234 -50.156 21.406 1 28.81 21 SER B CA 1
ATOM 5257 C C . SER B 1 21 ? 2.406 -51.219 20.344 1 28.81 21 SER B C 1
ATOM 5259 O O . SER B 1 21 ? 2.33 -52.406 20.641 1 28.81 21 SER B O 1
ATOM 5261 N N . TRP B 1 22 ? 2.148 -50.969 19.156 1 28.02 22 TRP B N 1
ATOM 5262 C CA . TRP B 1 22 ? 2.588 -52.062 18.266 1 28.02 22 TRP B CA 1
ATOM 5263 C C . TRP B 1 22 ? 4.078 -52.312 18.453 1 28.02 22 TRP B C 1
ATOM 5265 O O . TRP B 1 22 ? 4.922 -51.531 18.016 1 28.02 22 TRP B O 1
ATOM 5275 N N . VAL B 1 23 ? 4.469 -52.531 19.594 1 30.11 23 VAL B N 1
ATOM 5276 C CA . VAL B 1 23 ? 5.754 -53.156 19.922 1 30.11 23 VAL B CA 1
ATOM 5277 C C . VAL B 1 23 ? 6.066 -54.281 18.938 1 30.11 23 VAL B C 1
ATOM 5279 O O . VAL B 1 23 ? 5.203 -55.094 18.641 1 30.11 23 VAL B O 1
ATOM 5282 N N . PRO B 1 24 ? 7.184 -54.219 18.188 1 32.41 24 PRO B N 1
ATOM 5283 C CA . PRO B 1 24 ? 7.828 -55.375 17.531 1 32.41 24 PRO B CA 1
ATOM 5284 C C . PRO B 1 24 ? 7.828 -56.625 18.406 1 32.41 24 PRO B C 1
ATOM 5286 O O . PRO B 1 24 ? 8.352 -56.594 19.531 1 32.41 24 PRO B O 1
ATOM 5289 N N . ILE B 1 25 ? 7.09 -57.312 18.906 1 37.12 25 ILE B N 1
ATOM 5290 C CA . ILE B 1 25 ? 7.797 -58.562 18.719 1 37.12 25 ILE B CA 1
ATOM 5291 C C . ILE B 1 25 ? 8.344 -58.656 17.297 1 37.12 25 ILE B C 1
ATOM 5293 O O . ILE B 1 25 ? 9.523 -58.938 17.094 1 37.12 25 ILE B O 1
ATOM 5297 N N . LYS B 1 26 ? 7.559 -59.438 16.141 1 48.41 26 LYS B N 1
ATOM 5298 C CA . LYS B 1 26 ? 7.91 -59.812 14.773 1 48.41 26 LYS B CA 1
ATOM 5299 C C . LYS B 1 26 ? 7.914 -58.594 13.859 1 48.41 26 LYS B C 1
ATOM 5301 O O . LYS B 1 26 ? 7.008 -57.75 13.914 1 48.41 26 LYS B O 1
ATOM 5306 N N . THR B 1 27 ? 9.102 -57.938 13.508 1 56 27 THR B N 1
ATOM 5307 C CA . THR B 1 27 ? 9.406 -56.844 12.594 1 56 27 THR B CA 1
ATOM 5308 C C . THR B 1 27 ? 8.547 -56.906 11.336 1 56 27 THR B C 1
ATOM 5310 O O . THR B 1 27 ? 9.062 -57.219 10.25 1 56 27 THR B O 1
ATOM 5313 N N . ALA B 1 28 ? 7.289 -57 11.438 1 65.19 28 ALA B N 1
ATOM 5314 C CA . ALA B 1 28 ? 6.363 -56.969 10.305 1 65.19 28 ALA B CA 1
ATOM 5315 C C . ALA B 1 28 ? 5.965 -55.531 9.977 1 65.19 28 ALA B C 1
ATOM 5317 O O . ALA B 1 28 ? 5.004 -55 10.539 1 65.19 28 ALA B O 1
ATOM 5318 N N . CYS B 1 29 ? 6.676 -54.969 9.109 1 71.81 29 CYS B N 1
ATOM 5319 C CA . CYS B 1 29 ? 6.461 -53.594 8.711 1 71.81 29 CYS B CA 1
ATOM 5320 C C . CYS B 1 29 ? 5.305 -53.469 7.727 1 71.81 29 CYS B C 1
ATOM 5322 O O . CYS B 1 29 ? 4.996 -54.438 7.012 1 71.81 29 CYS B O 1
ATOM 5324 N N . PHE B 1 30 ? 4.617 -52.375 7.84 1 68.5 30 PHE B N 1
ATOM 5325 C CA . PHE B 1 30 ? 3.545 -52.125 6.883 1 68.5 30 PHE B CA 1
ATOM 5326 C C . PHE B 1 30 ? 4.059 -51.312 5.695 1 68.5 30 PHE B C 1
ATOM 5328 O O . PHE B 1 30 ? 5.156 -50.75 5.75 1 68.5 30 PHE B O 1
ATOM 5335 N N . GLU B 1 31 ? 3.18 -51.281 4.699 1 75.56 31 GLU B N 1
ATOM 5336 C CA . GLU B 1 31 ? 3.51 -50.531 3.494 1 75.56 31 GLU B CA 1
ATOM 5337 C C . GLU B 1 31 ? 3.818 -49.062 3.824 1 75.56 31 GLU B C 1
ATOM 5339 O O . GLU B 1 31 ? 3.115 -48.438 4.625 1 75.56 31 GLU B O 1
ATOM 5344 N N . GLY B 1 32 ? 4.898 -48.562 3.316 1 78.88 32 GLY B N 1
ATOM 5345 C CA . GLY B 1 32 ? 5.387 -47.219 3.588 1 78.88 32 GLY B CA 1
ATOM 5346 C C . GLY B 1 32 ? 6.48 -47.188 4.637 1 78.88 32 GLY B C 1
ATOM 5347 O O . GLY B 1 32 ? 7.215 -46.188 4.742 1 78.88 32 GLY B O 1
ATOM 5348 N N . PHE B 1 33 ? 6.461 -48.156 5.359 1 76.44 33 PHE B N 1
ATOM 5349 C CA . PHE B 1 33 ? 7.477 -48.312 6.395 1 76.44 33 PHE B CA 1
ATOM 5350 C C . PHE B 1 33 ? 8.445 -49.406 6.035 1 76.44 33 PHE B C 1
ATOM 5352 O O . PHE B 1 33 ? 8.156 -50.25 5.172 1 76.44 33 PHE B O 1
ATOM 5359 N N . GLY B 1 34 ? 9.617 -49.312 6.633 1 83 34 GLY B N 1
ATOM 5360 C CA . GLY B 1 34 ? 10.602 -50.344 6.371 1 83 34 GLY B CA 1
ATOM 5361 C C . GLY B 1 34 ? 11.383 -50.75 7.605 1 83 34 GLY B C 1
ATOM 5362 O O . GLY B 1 34 ? 11.242 -50.156 8.664 1 83 34 GLY B O 1
ATOM 5363 N N . LEU B 1 35 ? 12.133 -51.781 7.398 1 81.81 35 LEU B N 1
ATOM 5364 C CA . LEU B 1 35 ? 12.914 -52.406 8.477 1 81.81 35 LEU B CA 1
ATOM 5365 C C . LEU B 1 35 ? 14.102 -51.5 8.852 1 81.81 35 LEU B C 1
ATOM 5367 O O . LEU B 1 35 ? 14.836 -51.062 7.98 1 81.81 35 LEU B O 1
ATOM 5371 N N . ILE B 1 36 ? 14.219 -51.188 10.219 1 82.88 36 ILE B N 1
ATOM 5372 C CA . ILE B 1 36 ? 15.359 -50.406 10.672 1 82.88 36 ILE B CA 1
ATOM 5373 C C . ILE B 1 36 ? 16.094 -51.156 11.781 1 82.88 36 ILE B C 1
ATOM 5375 O O . ILE B 1 36 ? 15.477 -51.906 12.547 1 82.88 36 ILE B O 1
ATOM 5379 N N . ASP B 1 37 ? 17.438 -51.031 11.773 1 80 37 ASP B N 1
ATOM 5380 C CA . ASP B 1 37 ? 18.234 -51.656 12.812 1 80 37 ASP B CA 1
ATOM 5381 C C . ASP B 1 37 ? 18.312 -50.781 14.062 1 80 37 ASP B C 1
ATOM 5383 O O . ASP B 1 37 ? 17.688 -49.719 14.125 1 80 37 ASP B O 1
ATOM 5387 N N . ALA B 1 38 ? 19.062 -51.312 15.031 1 73.94 38 ALA B N 1
ATOM 5388 C CA . ALA B 1 38 ? 19.203 -50.656 16.328 1 73.94 38 ALA B CA 1
ATOM 5389 C C . ALA B 1 38 ? 19.844 -49.281 16.203 1 73.94 38 ALA B C 1
ATOM 5391 O O . ALA B 1 38 ? 19.625 -48.406 17.031 1 73.94 38 ALA B O 1
ATOM 5392 N N . GLN B 1 39 ? 20.562 -49 15.172 1 73.88 39 GLN B N 1
ATOM 5393 C CA . GLN B 1 39 ? 21.25 -47.719 14.984 1 73.88 39 GLN B CA 1
ATOM 5394 C C . GLN B 1 39 ? 20.406 -46.781 14.156 1 73.88 39 GLN B C 1
ATOM 5396 O O . GLN B 1 39 ? 20.797 -45.625 13.953 1 73.88 39 GLN B O 1
ATOM 5401 N N . GLY B 1 40 ? 19.234 -47.219 13.781 1 74.38 40 GLY B N 1
ATOM 5402 C CA . GLY B 1 40 ? 18.328 -46.344 13.008 1 74.38 40 GLY B CA 1
ATOM 5403 C C . GLY B 1 40 ? 18.531 -46.469 11.516 1 74.38 40 GLY B C 1
ATOM 5404 O O . GLY B 1 40 ? 17.984 -45.688 10.742 1 74.38 40 GLY B O 1
ATOM 5405 N N . GLY B 1 41 ? 19.312 -47.438 11.133 1 80.12 41 GLY B N 1
ATOM 5406 C CA . GLY B 1 41 ? 19.562 -47.656 9.719 1 80.12 41 GLY B CA 1
ATOM 5407 C C . GLY B 1 41 ? 18.594 -48.625 9.078 1 80.12 41 GLY B C 1
ATOM 5408 O O . GLY B 1 41 ? 18.156 -49.562 9.719 1 80.12 41 GLY B O 1
ATOM 5409 N N . PHE B 1 42 ? 18.297 -48.344 7.809 1 85.69 42 PHE B N 1
ATOM 5410 C CA . PHE B 1 42 ? 17.391 -49.219 7.105 1 85.69 42 PHE B CA 1
ATOM 5411 C C . PHE B 1 42 ? 18.094 -5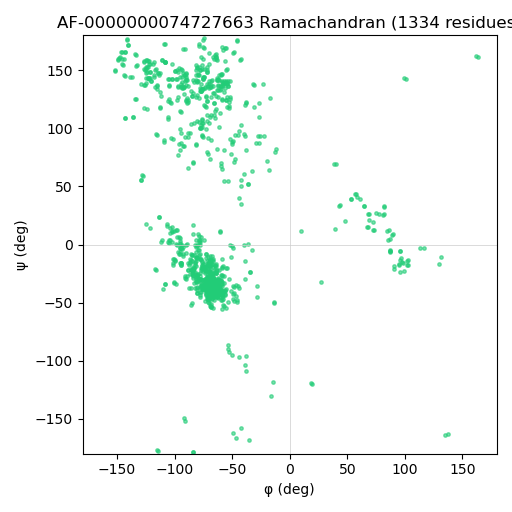0.531 6.699 1 85.69 42 PHE B C 1
ATOM 5413 O O . PHE B 1 42 ? 19.234 -50.469 6.223 1 85.69 42 PHE B O 1
ATOM 5420 N N . VAL B 1 43 ? 17.422 -51.625 6.953 1 81.56 43 VAL B N 1
ATOM 5421 C CA . VAL B 1 43 ? 18.016 -52.906 6.688 1 81.56 43 VAL B CA 1
ATOM 5422 C C . VAL B 1 43 ? 17.156 -53.688 5.707 1 81.56 43 VAL B C 1
ATOM 5424 O O . VAL B 1 43 ? 15.945 -53.438 5.602 1 81.56 43 VAL B O 1
ATOM 5427 N N . ASP B 1 44 ? 17.797 -54.688 4.938 1 78.19 44 ASP B N 1
ATOM 5428 C CA . ASP B 1 44 ? 17.109 -55.438 3.883 1 78.19 44 ASP B CA 1
ATOM 5429 C C . ASP B 1 44 ? 16.562 -56.781 4.406 1 78.19 44 ASP B C 1
ATOM 5431 O O . ASP B 1 44 ? 15.828 -57.469 3.709 1 78.19 44 ASP B O 1
ATOM 5435 N N . ASN B 1 45 ? 17.078 -57.156 5.559 1 77.06 45 ASN B N 1
ATOM 5436 C CA . ASN B 1 45 ? 16.672 -58.438 6.129 1 77.06 45 ASN B CA 1
ATOM 5437 C C . ASN B 1 45 ? 16.031 -58.25 7.504 1 77.06 45 ASN B C 1
ATOM 5439 O O . ASN B 1 45 ? 16.5 -57.438 8.305 1 77.06 45 ASN B O 1
ATOM 5443 N N . ARG B 1 46 ? 15.016 -59.031 7.695 1 79.31 46 ARG B N 1
ATOM 5444 C CA . ARG B 1 46 ? 14.234 -59 8.93 1 79.31 46 ARG B CA 1
ATOM 5445 C C . ARG B 1 46 ? 15.086 -59.375 10.133 1 79.31 46 ARG B C 1
ATOM 5447 O O . ARG B 1 46 ? 14.844 -58.875 11.242 1 79.31 46 ARG B O 1
ATOM 5454 N N . THR B 1 47 ? 16.109 -60.188 9.93 1 76.62 47 THR B N 1
ATOM 5455 C CA . THR B 1 47 ? 16.922 -60.688 11.031 1 76.62 47 THR B CA 1
ATOM 5456 C C . THR B 1 47 ? 17.734 -59.531 11.664 1 76.62 47 THR B C 1
ATOM 5458 O O . THR B 1 47 ? 18.031 -59.594 12.852 1 76.62 47 THR B O 1
ATOM 5461 N N . LEU B 1 48 ? 18 -58.531 10.867 1 76.75 48 LEU B N 1
ATOM 5462 C CA . LEU B 1 48 ? 18.812 -57.406 11.359 1 76.75 48 LEU B CA 1
ATOM 5463 C C . LEU B 1 48 ? 17.922 -56.281 11.859 1 76.75 48 LEU B C 1
ATOM 5465 O O . LEU B 1 48 ? 18.422 -55.281 12.414 1 76.75 48 LEU B O 1
ATOM 5469 N N . ALA B 1 49 ? 16.656 -56.438 11.734 1 78.5 49 ALA B N 1
ATOM 5470 C CA . ALA B 1 49 ? 15.742 -55.344 12.008 1 78.5 49 ALA B CA 1
ATOM 5471 C C . ALA B 1 49 ? 15.273 -55.375 13.461 1 78.5 49 ALA B C 1
ATOM 5473 O O . ALA B 1 49 ? 15.016 -56.438 14.016 1 78.5 49 ALA B O 1
ATOM 5474 N N . THR B 1 50 ? 15.25 -54.188 14.148 1 76.38 50 THR B N 1
ATOM 5475 C CA . THR B 1 50 ? 14.773 -54.094 15.516 1 76.38 50 THR B CA 1
ATOM 5476 C C . THR B 1 50 ? 13.422 -53.375 15.57 1 76.38 50 THR B C 1
ATOM 5478 O O . THR B 1 50 ? 12.602 -53.625 16.453 1 76.38 50 THR B O 1
ATOM 5481 N N . GLU B 1 51 ? 13.273 -52.438 14.688 1 76.88 51 GLU B N 1
ATOM 5482 C CA . GLU B 1 51 ? 12.023 -51.688 14.633 1 76.88 51 GLU B CA 1
ATOM 5483 C C . GLU B 1 51 ? 11.688 -51.281 13.195 1 76.88 51 GLU B C 1
ATOM 5485 O O . GLU B 1 51 ? 12.438 -51.594 12.266 1 76.88 51 GLU B O 1
ATOM 5490 N N . CYS B 1 52 ? 10.414 -50.844 12.953 1 76.25 52 CYS B N 1
ATOM 5491 C CA . CYS B 1 52 ? 9.992 -50.312 11.664 1 76.25 52 CYS B CA 1
ATOM 5492 C C . CYS B 1 52 ? 10.148 -48.812 11.625 1 76.25 52 CYS B C 1
ATOM 5494 O O . CYS B 1 52 ? 9.961 -48.125 12.641 1 76.25 52 CYS B O 1
ATOM 5496 N N . GLY B 1 53 ? 10.703 -48.312 10.523 1 74.94 53 GLY B N 1
ATOM 5497 C CA . GLY B 1 53 ? 10.82 -46.875 10.312 1 74.94 53 GLY B CA 1
ATOM 5498 C C . GLY B 1 53 ? 10.172 -46.406 9.023 1 74.94 53 GLY B C 1
ATOM 5499 O O . GLY B 1 53 ? 9.977 -47.188 8.102 1 74.94 53 GLY B O 1
ATOM 5500 N N . LEU B 1 54 ? 9.758 -45.125 9.07 1 74.81 54 LEU B N 1
ATOM 5501 C CA . LEU B 1 54 ? 9.211 -44.531 7.867 1 74.81 54 LEU B CA 1
ATOM 5502 C C . LEU B 1 54 ? 10.25 -44.469 6.758 1 74.81 54 LEU B C 1
ATOM 5504 O O . LEU B 1 54 ? 11.398 -44.062 6.992 1 74.81 54 LEU B O 1
ATOM 5508 N N . CYS B 1 55 ? 9.766 -44.906 5.59 1 80.38 55 CYS B N 1
ATOM 5509 C CA . CYS B 1 55 ? 10.68 -44.812 4.457 1 80.38 55 CYS B CA 1
ATOM 5510 C C . CYS B 1 55 ? 10.852 -43.375 3.994 1 80.38 55 CYS B C 1
ATOM 5512 O O . CYS B 1 55 ? 9.883 -42.719 3.615 1 80.38 55 CYS B O 1
ATOM 5514 N N . PRO B 1 56 ? 11.977 -42.906 4.039 1 78.62 56 PRO B N 1
ATOM 5515 C CA . PRO B 1 56 ? 12.219 -41.531 3.594 1 78.62 56 PRO B CA 1
ATOM 5516 C C . PRO B 1 56 ? 12.188 -41.375 2.074 1 78.62 56 PRO B C 1
ATOM 5518 O O . PRO B 1 56 ? 12.102 -42.375 1.358 1 78.62 56 PRO B O 1
ATOM 5521 N N . ALA B 1 57 ? 12.367 -40.094 1.64 1 79.44 57 ALA B N 1
ATOM 5522 C CA . ALA B 1 57 ? 12.508 -39.844 0.207 1 79.44 57 ALA B CA 1
ATOM 5523 C C . ALA B 1 57 ? 13.758 -40.531 -0.344 1 79.44 57 ALA B C 1
ATOM 5525 O O . ALA B 1 57 ? 14.758 -40.656 0.358 1 79.44 57 ALA B O 1
ATOM 5526 N N . GLY B 1 58 ? 13.57 -41.031 -1.529 1 85.19 58 GLY B N 1
ATOM 5527 C CA . GLY B 1 58 ? 14.664 -41.75 -2.16 1 85.19 58 GLY B CA 1
ATOM 5528 C C . GLY B 1 58 ? 14.57 -43.25 -1.965 1 85.19 58 GLY B C 1
ATOM 5529 O O . GLY B 1 58 ? 15.352 -44.031 -2.547 1 85.19 58 GLY B O 1
ATOM 5530 N N . ARG B 1 59 ? 13.703 -43.656 -1.091 1 84.88 59 ARG B N 1
ATOM 5531 C CA . ARG B 1 59 ? 13.469 -45.062 -0.806 1 84.88 59 ARG B CA 1
ATOM 5532 C C . ARG B 1 59 ? 11.992 -45.406 -0.972 1 84.88 59 ARG B C 1
ATOM 5534 O O . ARG B 1 59 ? 11.125 -44.562 -0.789 1 84.88 59 ARG B O 1
ATOM 5541 N N . ALA B 1 60 ? 11.828 -46.688 -1.418 1 87.19 60 ALA B N 1
ATOM 5542 C CA . ALA B 1 60 ? 10.461 -47.156 -1.541 1 87.19 60 ALA B CA 1
ATOM 5543 C C . ALA B 1 60 ? 10.242 -48.406 -0.671 1 87.19 60 ALA B C 1
ATOM 5545 O O . ALA B 1 60 ? 11.141 -49.219 -0.523 1 87.19 60 ALA B O 1
ATOM 5546 N N . SER B 1 61 ? 9.016 -48.406 -0.126 1 82.75 61 SER B N 1
ATOM 5547 C CA . SER B 1 61 ? 8.641 -49.531 0.69 1 82.75 61 SER B CA 1
ATOM 5548 C C . SER B 1 61 ? 8.305 -50.75 -0.178 1 82.75 61 SER B C 1
ATOM 5550 O O . SER B 1 61 ? 7.328 -50.719 -0.928 1 82.75 61 SER B O 1
ATOM 5552 N N . GLU B 1 62 ? 9.25 -51.719 -0.145 1 84 62 GLU B N 1
ATOM 5553 C CA . GLU B 1 62 ? 9.07 -52.938 -0.946 1 84 62 GLU B CA 1
ATOM 5554 C C . GLU B 1 62 ? 8.672 -54.125 -0.075 1 84 62 GLU B C 1
ATOM 5556 O O . GLU B 1 62 ? 9.188 -54.281 1.03 1 84 62 GLU B O 1
ATOM 5561 N N . GLU B 1 63 ? 7.809 -54.875 -0.676 1 81.69 63 GLU B N 1
ATOM 5562 C CA . GLU B 1 63 ? 7.336 -56.062 0.053 1 81.69 63 GLU B CA 1
ATOM 5563 C C . GLU B 1 63 ? 8.422 -57.125 0.138 1 81.69 63 GLU B C 1
ATOM 5565 O O . GLU B 1 63 ? 9.078 -57.438 -0.858 1 81.69 63 GLU B O 1
ATOM 5570 N N . LEU B 1 64 ? 8.688 -57.469 1.325 1 80.19 64 LEU B N 1
ATOM 5571 C CA . LEU B 1 64 ? 9.602 -58.562 1.61 1 80.19 64 LEU B CA 1
ATOM 5572 C C . LEU B 1 64 ? 8.859 -59.75 2.234 1 80.19 64 LEU B C 1
ATOM 5574 O O . LEU B 1 64 ? 8.156 -59.594 3.234 1 80.19 64 LEU B O 1
ATOM 5578 N N . VAL B 1 65 ? 8.867 -60.938 1.56 1 79.69 65 VAL B N 1
ATOM 5579 C CA . VAL B 1 65 ? 8.242 -62.156 2.092 1 79.69 65 VAL B CA 1
ATOM 5580 C C . VAL B 1 65 ? 9.312 -63.125 2.572 1 79.69 65 VAL B C 1
ATOM 5582 O O . VAL B 1 65 ? 10.156 -63.562 1.789 1 79.69 65 VAL B O 1
ATOM 5585 N N . ASP B 1 66 ? 9.43 -63.281 3.83 1 72.88 66 ASP B N 1
ATOM 5586 C CA . ASP B 1 66 ? 10.383 -64.25 4.387 1 72.88 66 ASP B CA 1
ATOM 5587 C C . ASP B 1 66 ? 9.656 -65.375 5.117 1 72.88 66 ASP B C 1
ATOM 5589 O O . ASP B 1 66 ? 8.438 -65.5 5.031 1 72.88 66 ASP B O 1
ATOM 5593 N N . LEU B 1 67 ? 10.531 -66.312 5.711 1 73.12 67 LEU B N 1
ATOM 5594 C CA . LEU B 1 67 ? 10 -67.5 6.383 1 73.12 67 LEU B CA 1
ATOM 5595 C C . LEU B 1 67 ? 9.039 -67.125 7.5 1 73.12 67 LEU B C 1
ATOM 5597 O O . LEU B 1 67 ? 8.141 -67.875 7.852 1 73.12 67 LEU B O 1
ATOM 5601 N N . THR B 1 68 ? 9.164 -65.938 8.117 1 67.94 68 THR B N 1
ATOM 5602 C CA . THR B 1 68 ? 8.359 -65.438 9.242 1 67.94 68 THR B CA 1
ATOM 5603 C C . THR B 1 68 ? 7.082 -64.812 8.75 1 67.94 68 THR B C 1
ATOM 5605 O O . THR B 1 68 ? 6.121 -64.625 9.508 1 67.94 68 THR B O 1
ATOM 5608 N N . GLY B 1 69 ? 7.09 -64.438 7.375 1 74.75 69 GLY B N 1
ATOM 5609 C CA . GLY B 1 69 ? 5.895 -63.812 6.816 1 74.75 69 GLY B CA 1
ATOM 5610 C C . GLY B 1 69 ? 6.195 -62.594 5.953 1 74.75 69 GLY B C 1
ATOM 5611 O O . GLY B 1 69 ? 7.336 -62.406 5.527 1 74.75 69 GLY B O 1
ATOM 5612 N N . ARG B 1 70 ? 5.047 -61.844 5.746 1 78.44 70 ARG B N 1
ATOM 5613 C CA . ARG B 1 70 ? 5.145 -60.656 4.883 1 78.44 70 ARG B CA 1
ATOM 5614 C C . ARG B 1 70 ? 5.621 -59.438 5.664 1 78.44 70 ARG B C 1
ATOM 5616 O O . ARG B 1 70 ? 5.215 -59.219 6.809 1 78.44 70 ARG B O 1
ATOM 5623 N N . THR B 1 71 ? 6.605 -58.812 5.188 1 78.44 71 THR B N 1
ATOM 5624 C CA . THR B 1 71 ? 7.07 -57.531 5.73 1 78.44 71 THR B CA 1
ATOM 5625 C C . THR B 1 71 ? 7.5 -56.594 4.605 1 78.44 71 THR B C 1
ATOM 5627 O O . THR B 1 71 ? 7.328 -56.906 3.428 1 78.44 71 THR B O 1
ATOM 5630 N N . PHE B 1 72 ? 7.902 -55.312 5.074 1 81.12 72 PHE B N 1
ATOM 5631 C CA . PHE B 1 72 ? 8.336 -54.312 4.086 1 81.12 72 PHE B CA 1
ATOM 5632 C C . PHE B 1 72 ? 9.711 -53.781 4.434 1 81.12 72 PHE B C 1
ATOM 5634 O O . PHE B 1 72 ? 10.039 -53.594 5.609 1 81.12 72 PHE B O 1
ATOM 5641 N N . ARG B 1 73 ? 10.445 -53.688 3.395 1 84.56 73 ARG B N 1
ATOM 5642 C CA . ARG B 1 73 ? 11.742 -53.031 3.527 1 84.56 73 ARG B CA 1
ATOM 5643 C C . ARG B 1 73 ? 11.789 -51.75 2.736 1 84.56 73 ARG B C 1
ATOM 5645 O O . ARG B 1 73 ? 11.055 -51.562 1.756 1 84.56 73 ARG B O 1
ATOM 5652 N N . CYS B 1 74 ? 12.555 -50.844 3.316 1 84.88 74 CYS B N 1
ATOM 5653 C CA . CYS B 1 74 ? 12.773 -49.594 2.58 1 84.88 74 CYS B CA 1
ATOM 5654 C C . CYS B 1 74 ? 13.984 -49.719 1.66 1 84.88 74 CYS B C 1
ATOM 5656 O O . CYS B 1 74 ? 15.125 -49.594 2.107 1 84.88 74 CYS B O 1
ATOM 5658 N N . ALA B 1 75 ? 13.688 -50.031 0.433 1 85.25 75 ALA B N 1
ATOM 5659 C CA . ALA B 1 75 ? 14.758 -50.188 -0.544 1 85.25 75 ALA B CA 1
ATOM 5660 C C . ALA B 1 75 ? 15.055 -48.844 -1.248 1 85.25 75 ALA B C 1
ATOM 5662 O O . ALA B 1 75 ? 14.141 -48.062 -1.533 1 85.25 75 ALA B O 1
ATOM 5663 N N . GLN B 1 76 ? 16.359 -48.719 -1.45 1 85.38 76 GLN B N 1
ATOM 5664 C CA . GLN B 1 76 ? 16.75 -47.531 -2.215 1 85.38 76 GLN B CA 1
ATOM 5665 C C . GLN B 1 76 ? 16.281 -47.625 -3.664 1 85.38 76 GLN B C 1
ATOM 5667 O O . GLN B 1 76 ? 16.359 -48.688 -4.273 1 85.38 76 GLN B O 1
ATOM 5672 N N . CYS B 1 77 ? 15.797 -46.531 -4.113 1 87.06 77 CYS B N 1
ATOM 5673 C CA . CYS B 1 77 ? 15.398 -46.531 -5.52 1 87.06 77 CYS B CA 1
ATOM 5674 C C . CYS B 1 77 ? 16.609 -46.75 -6.426 1 87.06 77 CYS B C 1
ATOM 5676 O O . CYS B 1 77 ? 17.672 -46.156 -6.211 1 87.06 77 CYS B O 1
ATOM 5678 N N . PRO B 1 78 ? 16.469 -47.75 -7.316 1 84.75 78 PRO B N 1
ATOM 5679 C CA . PRO B 1 78 ? 17.578 -48 -8.219 1 84.75 78 PRO B CA 1
ATOM 5680 C C . PRO B 1 78 ? 17.859 -46.844 -9.172 1 84.75 78 PRO B C 1
ATOM 5682 O O . PRO B 1 78 ? 17.016 -45.969 -9.328 1 84.75 78 PRO B O 1
ATOM 5685 N N . PRO B 1 79 ? 19.141 -46.906 -9.719 1 84.12 79 PRO B N 1
ATOM 5686 C CA . PRO B 1 79 ? 19.406 -45.906 -10.734 1 84.12 79 PRO B CA 1
ATOM 5687 C C . PRO B 1 79 ? 18.344 -45.875 -11.836 1 84.12 79 PRO B C 1
ATOM 5689 O O . PRO B 1 79 ? 17.859 -46.906 -12.258 1 84.12 79 PRO B O 1
ATOM 5692 N N . GLY B 1 80 ? 18 -44.656 -12.281 1 87.12 80 GLY B N 1
ATOM 5693 C CA . GLY B 1 80 ? 16.938 -44.438 -13.266 1 87.12 80 GLY B CA 1
ATOM 5694 C C . GLY B 1 80 ? 15.594 -44.125 -12.633 1 87.12 80 GLY B C 1
ATOM 5695 O O . GLY B 1 80 ? 14.641 -43.781 -13.336 1 87.12 80 GLY B O 1
ATOM 5696 N N . TYR B 1 81 ? 15.469 -44.438 -11.383 1 84.31 81 TYR B N 1
ATOM 5697 C CA . TYR B 1 81 ? 14.234 -44.219 -10.633 1 84.31 81 TYR B CA 1
ATOM 5698 C C . TYR B 1 81 ? 14.445 -43.25 -9.477 1 84.31 81 TYR B C 1
ATOM 5700 O O . TYR B 1 81 ? 15.586 -43.031 -9.055 1 84.31 81 TYR B O 1
ATOM 5708 N N . TYR B 1 82 ? 13.336 -42.656 -9.078 1 83.31 82 TYR B N 1
ATOM 5709 C CA . TYR B 1 82 ? 13.383 -41.75 -7.953 1 83.31 82 TYR B CA 1
ATOM 5710 C C . TYR B 1 82 ? 12.109 -41.812 -7.121 1 83.31 82 TYR B C 1
ATOM 5712 O O . TYR B 1 82 ? 11.125 -42.438 -7.543 1 83.31 82 TYR B O 1
ATOM 5720 N N . GLN B 1 83 ? 12.195 -41.375 -5.922 1 79.31 83 GLN B N 1
ATOM 5721 C CA . GLN B 1 83 ? 11.039 -41.219 -5.043 1 79.31 83 GLN B CA 1
ATOM 5722 C C . GLN B 1 83 ? 11.18 -39.969 -4.164 1 79.31 83 GLN B C 1
ATOM 5724 O O . GLN B 1 83 ? 12.039 -39.938 -3.275 1 79.31 83 GLN B O 1
ATOM 5729 N N . SER B 1 84 ? 10.359 -38.969 -4.473 1 72.94 84 SER B N 1
ATOM 5730 C CA . SER B 1 84 ? 10.461 -37.688 -3.771 1 72.94 84 SER B CA 1
ATOM 5731 C C . SER B 1 84 ? 9.664 -37.719 -2.475 1 72.94 84 SER B C 1
ATOM 5733 O O . SER B 1 84 ? 9.93 -36.938 -1.561 1 72.94 84 SER B O 1
ATOM 5735 N N . ASN B 1 85 ? 8.781 -38.531 -2.402 1 65.19 85 ASN B N 1
ATOM 5736 C CA . ASN B 1 85 ? 7.883 -38.531 -1.257 1 65.19 85 ASN B CA 1
ATOM 5737 C C . ASN B 1 85 ? 8.312 -39.562 -0.216 1 65.19 85 ASN B C 1
ATOM 5739 O O . ASN B 1 85 ? 8.898 -40.594 -0.56 1 65.19 85 ASN B O 1
ATOM 5743 N N . THR B 1 86 ? 7.965 -39.156 0.953 1 68.06 86 THR B N 1
ATOM 5744 C CA . THR B 1 86 ? 8.148 -40.125 2.023 1 68.06 86 THR B CA 1
ATOM 5745 C C . THR B 1 86 ? 6.988 -41.125 2.059 1 68.06 86 THR B C 1
ATOM 5747 O O . THR B 1 86 ? 5.906 -40.844 1.542 1 68.06 86 THR B O 1
ATOM 5750 N N . TYR B 1 87 ? 7.223 -42.406 2.514 1 65.75 87 TYR B N 1
ATOM 5751 C CA . TYR B 1 87 ? 6.262 -43.469 2.727 1 65.75 87 TYR B CA 1
ATOM 5752 C C . TYR B 1 87 ? 5.746 -44.031 1.397 1 65.75 87 TYR B C 1
ATOM 5754 O O . TYR B 1 87 ? 4.664 -44.594 1.338 1 65.75 87 TYR B O 1
ATOM 5762 N N . SER B 1 88 ? 6.559 -43.75 0.365 1 76.81 88 SER B N 1
ATOM 5763 C CA . SER B 1 88 ? 6.137 -44.219 -0.945 1 76.81 88 SER B CA 1
ATOM 5764 C C . SER B 1 88 ? 6.426 -45.719 -1.104 1 76.81 88 SER B C 1
ATOM 5766 O O . SER B 1 88 ? 7.371 -46.25 -0.508 1 76.81 88 SER B O 1
ATOM 5768 N N . THR B 1 89 ? 5.52 -46.406 -1.97 1 77.75 89 THR B N 1
ATOM 5769 C CA . THR B 1 89 ? 5.625 -47.875 -2.133 1 77.75 89 THR B CA 1
ATOM 5770 C C . THR B 1 89 ? 6.363 -48.219 -3.424 1 77.75 89 THR B C 1
ATOM 5772 O O . THR B 1 89 ? 6.668 -49.375 -3.678 1 77.75 89 THR B O 1
ATOM 5775 N N . SER B 1 90 ? 6.523 -47.281 -4.242 1 80 90 SER B N 1
ATOM 5776 C CA . SER B 1 90 ? 7.211 -47.531 -5.504 1 80 90 SER B CA 1
ATOM 5777 C C . SER B 1 90 ? 8.055 -46.344 -5.93 1 80 90 SER B C 1
ATOM 5779 O O . SER B 1 90 ? 7.809 -45.219 -5.484 1 80 90 SER B O 1
ATOM 5781 N N . CYS B 1 91 ? 9.125 -46.844 -6.539 1 80.5 91 CYS B N 1
ATOM 5782 C CA . CYS B 1 91 ? 9.93 -45.812 -7.152 1 80.5 91 CYS B CA 1
ATOM 5783 C C . CYS B 1 91 ? 9.359 -45.406 -8.508 1 80.5 91 CYS B C 1
ATOM 5785 O O . CYS B 1 91 ? 8.797 -46.219 -9.219 1 80.5 91 CYS B O 1
ATOM 5787 N N . GLU B 1 92 ? 9.43 -44.188 -8.758 1 80.06 92 GLU B N 1
ATOM 5788 C CA . GLU B 1 92 ? 8.984 -43.656 -10.047 1 80.06 92 GLU B CA 1
ATOM 5789 C C . GLU B 1 92 ? 10.148 -43.531 -11.031 1 80.06 92 GLU B C 1
ATOM 5791 O O . GLU B 1 92 ? 11.258 -43.188 -10.641 1 80.06 92 GLU B O 1
ATOM 5796 N N . PRO B 1 93 ? 9.828 -43.938 -12.305 1 81.12 93 PRO B N 1
ATOM 5797 C CA . PRO B 1 93 ? 10.891 -43.75 -13.297 1 81.12 93 PRO B CA 1
ATOM 5798 C C . PRO B 1 93 ? 11.156 -42.312 -13.641 1 81.12 93 PRO B C 1
ATOM 5800 O O . PRO B 1 93 ? 10.219 -41.5 -13.695 1 81.12 93 PRO B O 1
ATOM 5803 N N . CYS B 1 94 ? 12.422 -42.156 -13.711 1 82.38 94 CYS B N 1
ATOM 5804 C CA . CYS B 1 94 ? 12.766 -40.812 -14.188 1 82.38 94 CYS B CA 1
ATOM 5805 C C . CYS B 1 94 ? 12.164 -40.562 -15.562 1 82.38 94 CYS B C 1
ATOM 5807 O O . CYS B 1 94 ? 12.125 -41.438 -16.406 1 82.38 94 CYS B O 1
ATOM 5809 N N . SER B 1 95 ? 11.688 -39.406 -15.781 1 78.31 95 SER B N 1
ATOM 5810 C CA . SER B 1 95 ? 11.055 -39.031 -17.047 1 78.31 95 SER B CA 1
ATOM 5811 C C . SER B 1 95 ? 12.094 -38.812 -18.141 1 78.31 95 SER B C 1
ATOM 5813 O O . SER B 1 95 ? 13.297 -38.812 -17.875 1 78.31 95 SER B O 1
ATOM 5815 N N . LYS B 1 96 ? 11.508 -38.688 -19.344 1 76 96 LYS B N 1
ATOM 5816 C CA . LYS B 1 96 ? 12.391 -38.344 -20.453 1 76 96 LYS B CA 1
ATOM 5817 C C . LYS B 1 96 ? 13.133 -37.031 -20.172 1 76 96 LYS B C 1
ATOM 5819 O O . LYS B 1 96 ? 12.562 -36.094 -19.609 1 76 96 LYS B O 1
ATOM 5824 N N . GLY B 1 97 ? 14.367 -37.094 -20.547 1 76.88 97 GLY B N 1
ATOM 5825 C CA . GLY B 1 97 ? 15.203 -35.906 -20.359 1 76.88 97 GLY B CA 1
ATOM 5826 C C . GLY B 1 97 ? 15.852 -35.844 -18.984 1 76.88 97 GLY B C 1
ATOM 5827 O O . GLY B 1 97 ? 16.625 -34.938 -18.688 1 76.88 97 GLY B O 1
ATOM 5828 N N . THR B 1 98 ? 15.5 -36.75 -18.172 1 80.06 98 THR B N 1
ATOM 5829 C CA . THR B 1 98 ? 16.078 -36.844 -16.828 1 80.06 98 THR B CA 1
ATOM 5830 C C . THR B 1 98 ? 16.688 -38.219 -16.609 1 80.06 98 THR B C 1
ATOM 5832 O O . THR B 1 98 ? 16.469 -39.156 -17.391 1 80.06 98 THR B O 1
ATOM 5835 N N . TYR B 1 99 ? 17.609 -38.188 -15.602 1 83.94 99 TYR B N 1
ATOM 5836 C CA . TYR B 1 99 ? 18.266 -39.438 -15.258 1 83.94 99 TYR B CA 1
ATOM 5837 C C . TYR B 1 99 ? 18.625 -39.469 -13.773 1 83.94 99 TYR B C 1
ATOM 5839 O O . TYR B 1 99 ? 18.562 -38.438 -13.086 1 83.94 99 TYR B O 1
ATOM 5847 N N . SER B 1 100 ? 18.828 -40.656 -13.242 1 86.06 100 SER B N 1
ATOM 5848 C CA . SER B 1 100 ? 19.391 -40.875 -11.914 1 86.06 100 SER B CA 1
ATOM 5849 C C . SER B 1 100 ? 20.469 -41.969 -11.945 1 86.06 100 SER B C 1
ATOM 5851 O O . SER B 1 100 ? 20.25 -43.031 -12.5 1 86.06 100 SER B O 1
ATOM 5853 N N . ASN B 1 101 ? 21.688 -41.562 -11.422 1 80.12 101 ASN B N 1
ATOM 5854 C CA . ASN B 1 101 ? 22.828 -42.469 -11.57 1 80.12 101 ASN B CA 1
ATOM 5855 C C . ASN B 1 101 ? 23.156 -43.156 -10.258 1 80.12 101 ASN B C 1
ATOM 5857 O O . ASN B 1 101 ? 24.141 -43.906 -10.18 1 80.12 101 ASN B O 1
ATOM 5861 N N . SER B 1 102 ? 22.438 -42.906 -9.25 1 79.06 102 SER B N 1
ATOM 5862 C CA . SER B 1 102 ? 22.766 -43.531 -7.969 1 79.06 102 SER B CA 1
ATOM 5863 C C . SER B 1 102 ? 21.516 -44.094 -7.301 1 79.06 102 SER B C 1
ATOM 5865 O O . SER B 1 102 ? 20.406 -43.875 -7.781 1 79.06 102 SER B O 1
ATOM 5867 N N . TYR B 1 103 ? 21.828 -44.906 -6.367 1 82.19 103 TYR B N 1
ATOM 5868 C CA . TYR B 1 103 ? 20.734 -45.438 -5.555 1 82.19 103 TYR B CA 1
ATOM 5869 C C . TYR B 1 103 ? 20.219 -44.375 -4.574 1 82.19 103 TYR B C 1
ATOM 5871 O O . TYR B 1 103 ? 20.984 -43.531 -4.098 1 82.19 103 TYR B O 1
ATOM 5879 N N . GLY B 1 104 ? 18.859 -44.438 -4.383 1 83.25 104 GLY B N 1
ATOM 5880 C CA . GLY B 1 104 ? 18.281 -43.594 -3.338 1 83.25 104 GLY B CA 1
ATOM 5881 C C . GLY B 1 104 ? 18.047 -42.156 -3.77 1 83.25 104 GLY B C 1
ATOM 5882 O O . GLY B 1 104 ? 18.125 -41.25 -2.953 1 83.25 104 GLY B O 1
ATOM 5883 N N . ASN B 1 105 ? 17.766 -42.031 -4.988 1 79.19 105 ASN B N 1
ATOM 5884 C CA . ASN B 1 105 ? 17.562 -40.688 -5.5 1 79.19 105 ASN B CA 1
ATOM 5885 C C . ASN B 1 105 ? 16.203 -40.125 -5.109 1 79.19 105 ASN B C 1
ATOM 5887 O O . ASN B 1 105 ? 15.188 -40.812 -5.215 1 79.19 105 ASN B O 1
ATOM 5891 N N . VAL B 1 106 ? 16.234 -38.969 -4.637 1 78.38 106 VAL B N 1
ATOM 5892 C CA . VAL B 1 106 ? 15 -38.312 -4.234 1 78.38 106 VAL B CA 1
ATOM 5893 C C . VAL B 1 106 ? 14.398 -37.562 -5.434 1 78.38 106 VAL B C 1
ATOM 5895 O O . VAL B 1 106 ? 13.18 -37.375 -5.508 1 78.38 106 VAL B O 1
ATOM 5898 N N . GLN B 1 107 ? 15.305 -37.312 -6.328 1 74.25 107 GLN B N 1
ATOM 5899 C CA . GLN B 1 107 ? 14.883 -36.656 -7.551 1 74.25 107 GLN B CA 1
ATOM 5900 C C . GLN B 1 107 ? 15.789 -37.031 -8.719 1 74.25 107 GLN B C 1
ATOM 5902 O O . GLN B 1 107 ? 16.922 -37.469 -8.516 1 74.25 107 GLN B O 1
ATOM 5907 N N . CYS B 1 108 ? 15.125 -37 -9.914 1 77.5 108 CYS B N 1
ATOM 5908 C CA . CYS B 1 108 ? 15.914 -37.25 -11.117 1 77.5 108 CYS B CA 1
ATOM 5909 C C . CYS B 1 108 ? 16.688 -36.031 -11.539 1 77.5 108 CYS B C 1
ATOM 5911 O O . CYS B 1 108 ? 16.266 -34.906 -11.273 1 77.5 108 CYS B O 1
ATOM 5913 N N . GLN B 1 109 ? 17.844 -36.344 -12.078 1 70.88 109 GLN B N 1
ATOM 5914 C CA . GLN B 1 109 ? 18.672 -35.281 -12.617 1 70.88 109 GLN B CA 1
ATOM 5915 C C . GLN B 1 109 ? 18.359 -35 -14.086 1 70.88 109 GLN B C 1
ATOM 5917 O O . GLN B 1 109 ? 18.047 -35.938 -14.836 1 70.88 109 GLN B O 1
ATOM 5922 N N . TYR B 1 110 ? 18.391 -33.844 -14.398 1 67.88 110 TYR B N 1
ATOM 5923 C CA . TYR B 1 110 ? 18.203 -33.5 -15.812 1 67.88 110 TYR B CA 1
ATOM 5924 C C . TYR B 1 110 ? 19.469 -33.812 -16.609 1 67.88 110 TYR B C 1
ATOM 5926 O O . TYR B 1 110 ? 20.578 -33.625 -16.109 1 67.88 110 TYR B O 1
ATOM 5934 N N . CYS B 1 111 ? 19.141 -34.25 -17.734 1 75.56 111 CYS B N 1
ATOM 5935 C CA . CYS B 1 111 ? 20.266 -34.469 -18.641 1 75.56 111 CYS B CA 1
ATOM 5936 C C . CYS B 1 111 ? 21 -33.156 -18.875 1 75.56 111 CYS B C 1
ATOM 5938 O O . CYS B 1 111 ? 20.375 -32.125 -19.078 1 75.56 111 CYS B O 1
ATOM 5940 N N . ASP B 1 112 ? 22.344 -33.25 -18.844 1 67.44 112 ASP B N 1
ATOM 5941 C CA . ASP B 1 112 ? 23.188 -32.094 -19.094 1 67.44 112 ASP B CA 1
ATOM 5942 C C . ASP B 1 112 ? 23.031 -31.594 -20.531 1 67.44 112 ASP B C 1
ATOM 5944 O O . ASP B 1 112 ? 22.484 -32.312 -21.375 1 67.44 112 ASP B O 1
ATOM 5948 N N . GLN B 1 113 ? 23.547 -30.25 -20.641 1 65.19 113 GLN B N 1
ATOM 5949 C CA . GLN B 1 113 ? 23.578 -29.766 -22.016 1 65.19 113 GLN B CA 1
ATOM 5950 C C . GLN B 1 113 ? 24.406 -30.672 -22.922 1 65.19 113 GLN B C 1
ATOM 5952 O O . GLN B 1 113 ? 25.484 -31.125 -22.531 1 65.19 113 GLN B O 1
ATOM 5957 N N . GLY B 1 114 ? 23.875 -30.859 -24.062 1 72.75 114 GLY B N 1
ATOM 5958 C CA . GLY B 1 114 ? 24.547 -31.75 -25 1 72.75 114 GLY B CA 1
ATOM 5959 C C . GLY B 1 114 ? 24.156 -33.219 -24.828 1 72.75 114 GLY B C 1
ATOM 5960 O O . GLY B 1 114 ? 24.656 -34.062 -25.547 1 72.75 114 GLY B O 1
ATOM 5961 N N . PHE B 1 115 ? 23.391 -33.406 -23.828 1 79.12 115 PHE B N 1
ATOM 5962 C CA . PHE B 1 115 ? 22.906 -34.75 -23.578 1 79.12 115 PHE B CA 1
ATOM 5963 C C . PHE B 1 115 ? 21.391 -34.812 -23.672 1 79.12 115 PHE B C 1
ATOM 5965 O O . PHE B 1 115 ? 20.703 -33.844 -23.438 1 79.12 115 PHE B O 1
ATOM 5972 N N . TYR B 1 116 ? 20.969 -35.875 -24.156 1 79.62 116 TYR B N 1
ATOM 5973 C CA . TYR B 1 116 ? 19.516 -36.125 -24.203 1 79.62 116 TYR B CA 1
ATOM 5974 C C . TYR B 1 116 ? 19.172 -37.5 -23.703 1 79.62 116 TYR B C 1
ATOM 5976 O O . TYR B 1 116 ? 20.031 -38.375 -23.625 1 79.62 116 TYR B O 1
ATOM 5984 N N . GLN B 1 117 ? 17.922 -37.688 -23.188 1 80.38 117 GLN B N 1
ATOM 5985 C CA . GLN B 1 117 ? 17.422 -39 -22.75 1 80.38 117 GLN B CA 1
ATOM 5986 C C . GLN B 1 117 ? 15.992 -39.219 -23.234 1 80.38 117 GLN B C 1
ATOM 5988 O O . GLN B 1 117 ? 15.062 -38.531 -22.812 1 80.38 117 GLN B O 1
ATOM 5993 N N . GLU B 1 118 ? 15.922 -40.188 -24.219 1 79.56 118 GLU B N 1
ATOM 5994 C CA . GLU B 1 118 ? 14.656 -40.438 -24.922 1 79.56 118 GLU B CA 1
ATOM 5995 C C . GLU B 1 118 ? 13.789 -41.438 -24.156 1 79.56 118 GLU B C 1
ATOM 5997 O O . GLU B 1 118 ? 12.594 -41.531 -24.406 1 79.56 118 GLU B O 1
ATOM 6002 N N . GLN B 1 119 ? 14.391 -42.125 -23.234 1 80.06 119 GLN B N 1
ATOM 6003 C CA . GLN B 1 119 ? 13.664 -43.188 -22.547 1 80.06 119 GLN B CA 1
ATOM 6004 C C . GLN B 1 119 ? 13.516 -42.875 -21.062 1 80.06 119 GLN B C 1
ATOM 6006 O O . GLN B 1 119 ? 14.305 -42.094 -20.5 1 80.06 119 GLN B O 1
ATOM 6011 N N . GLN B 1 120 ? 12.484 -43.375 -20.578 1 80.88 120 GLN B N 1
ATOM 6012 C CA . GLN B 1 120 ? 12.273 -43.25 -19.125 1 80.88 120 GLN B CA 1
ATOM 6013 C C . GLN B 1 120 ? 13.164 -44.25 -18.375 1 80.88 120 GLN B C 1
ATOM 6015 O O . GLN B 1 120 ? 13.672 -45.219 -18.953 1 80.88 120 GLN B O 1
ATOM 6020 N N . ALA B 1 121 ? 13.359 -44 -17.094 1 83.38 121 ALA B N 1
ATOM 6021 C CA . ALA B 1 121 ? 14.047 -44.875 -16.156 1 83.38 121 ALA B CA 1
ATOM 6022 C C . ALA B 1 121 ? 15.477 -45.156 -16.609 1 83.38 121 ALA B C 1
ATOM 6024 O O . ALA B 1 121 ? 15.961 -46.281 -16.531 1 83.38 121 ALA B O 1
ATOM 6025 N N . GLN B 1 122 ? 16.141 -44.094 -17.125 1 83.19 122 GLN B N 1
ATOM 6026 C CA . GLN B 1 122 ? 17.5 -44.25 -17.609 1 83.19 122 GLN B CA 1
ATOM 6027 C C . GLN B 1 122 ? 18.516 -43.75 -16.562 1 83.19 122 GLN B C 1
ATOM 6029 O O . GLN B 1 122 ? 18.188 -42.906 -15.734 1 83.19 122 GLN B O 1
ATOM 6034 N N . THR B 1 123 ? 19.703 -44.406 -16.594 1 83.88 123 THR B N 1
ATOM 6035 C CA . THR B 1 123 ? 20.734 -44.125 -15.586 1 83.88 123 THR B CA 1
ATOM 6036 C C . THR B 1 123 ? 21.719 -43.062 -16.109 1 83.88 123 THR B C 1
ATOM 6038 O O . THR B 1 123 ? 22.594 -42.625 -15.359 1 83.88 123 THR B O 1
ATOM 6041 N N . SER B 1 124 ? 21.703 -42.906 -17.297 1 82.94 124 SER B N 1
ATOM 6042 C CA . SER B 1 124 ? 22.578 -41.938 -17.922 1 82.94 124 SER B CA 1
ATOM 6043 C C . SER B 1 124 ? 21.906 -41.281 -19.125 1 82.94 124 SER B C 1
ATOM 6045 O O . SER B 1 124 ? 20.859 -41.75 -19.594 1 82.94 124 SER B O 1
ATOM 6047 N N . CYS B 1 125 ? 22.391 -40.094 -19.391 1 83.75 125 CYS B N 1
ATOM 6048 C CA . CYS B 1 125 ? 21.922 -39.406 -20.594 1 83.75 125 CYS B CA 1
ATOM 6049 C C . CYS B 1 125 ? 22.844 -39.719 -21.781 1 83.75 125 CYS B C 1
ATOM 6051 O O . CYS B 1 125 ? 24.016 -40 -21.594 1 83.75 125 CYS B O 1
ATOM 6053 N N . THR B 1 126 ? 22.203 -39.781 -22.938 1 84.69 126 THR B N 1
ATOM 6054 C CA . THR B 1 126 ? 22.953 -40 -24.172 1 84.69 126 THR B CA 1
ATOM 6055 C C . THR B 1 126 ? 23.516 -38.688 -24.719 1 84.69 126 THR B C 1
ATOM 6057 O O . THR B 1 126 ? 22.828 -37.688 -24.75 1 84.69 126 THR B O 1
ATOM 6060 N N . LYS B 1 127 ? 24.766 -38.75 -25.016 1 81.56 127 LYS B N 1
ATOM 6061 C CA . LYS B 1 127 ? 25.422 -37.594 -25.578 1 81.56 127 LYS B CA 1
ATOM 6062 C C . LYS B 1 127 ? 24.906 -37.312 -27 1 81.56 127 LYS B C 1
ATOM 6064 O O . LYS B 1 127 ? 24.75 -38.219 -27.797 1 81.56 127 LYS B O 1
ATOM 6069 N N . CYS B 1 128 ? 24.656 -36.062 -27.203 1 79.19 128 CYS B N 1
ATOM 6070 C CA . CYS B 1 128 ? 24.281 -35.688 -28.562 1 79.19 128 CYS B CA 1
ATOM 6071 C C . CYS B 1 128 ? 25.406 -36 -29.547 1 79.19 128 CYS B C 1
ATOM 6073 O O . CYS B 1 128 ? 26.578 -36.062 -29.156 1 79.19 128 CYS B O 1
ATOM 6075 N N . PRO B 1 129 ? 25 -36.406 -30.859 1 77.81 129 PRO B N 1
ATOM 6076 C CA . PRO B 1 129 ? 26.047 -36.625 -31.859 1 77.81 129 PRO B CA 1
ATOM 6077 C C . PRO B 1 129 ? 27.062 -35.5 -31.938 1 77.81 129 PRO B C 1
ATOM 6079 O O . PRO B 1 129 ? 26.812 -34.406 -31.422 1 77.81 129 PRO B O 1
ATOM 6082 N N . ALA B 1 130 ? 28.188 -35.719 -32.594 1 73.38 130 ALA B N 1
ATOM 6083 C CA . ALA B 1 130 ? 29.281 -34.781 -32.688 1 73.38 130 ALA B CA 1
ATOM 6084 C C . ALA B 1 130 ? 28.797 -33.438 -33.281 1 73.38 130 ALA B C 1
ATOM 6086 O O . ALA B 1 130 ? 27.984 -33.438 -34.219 1 73.38 130 ALA B O 1
ATOM 6087 N N . SER B 1 131 ? 29.234 -32.219 -32.844 1 70.44 131 SER B N 1
ATOM 6088 C CA . SER B 1 131 ? 28.953 -30.844 -33.25 1 70.44 131 SER B CA 1
ATOM 6089 C C . SER B 1 131 ? 27.5 -30.453 -32.938 1 70.44 131 SER B C 1
ATOM 6091 O O . SER B 1 131 ? 26.953 -29.516 -33.5 1 70.44 131 SER B O 1
ATOM 6093 N N . ARG B 1 132 ? 26.844 -31.297 -32.062 1 73.38 132 ARG B N 1
ATOM 6094 C CA . ARG B 1 132 ? 25.484 -30.969 -31.625 1 73.38 132 ARG B CA 1
ATOM 6095 C C . ARG B 1 132 ? 25.406 -30.828 -30.109 1 73.38 132 ARG B C 1
ATOM 6097 O O . ARG B 1 132 ? 26.203 -31.422 -29.391 1 73.38 132 ARG B O 1
ATOM 6104 N N . THR B 1 133 ? 24.547 -29.984 -29.719 1 70.56 133 THR B N 1
ATOM 6105 C CA . THR B 1 133 ? 24.25 -29.812 -28.297 1 70.56 133 THR B CA 1
ATOM 6106 C C . THR B 1 133 ? 22.766 -29.547 -28.078 1 70.56 133 THR B C 1
ATOM 6108 O O . THR B 1 133 ? 22 -29.453 -29.047 1 70.56 133 THR B O 1
ATOM 6111 N N . THR B 1 134 ? 22.438 -29.688 -26.891 1 65.5 134 THR B N 1
ATOM 6112 C CA . THR B 1 134 ? 21.031 -29.422 -26.594 1 65.5 134 THR B CA 1
ATOM 6113 C C . THR B 1 134 ? 20.844 -28 -26.078 1 65.5 134 THR B C 1
ATOM 6115 O O . THR B 1 134 ? 21.75 -27.438 -25.453 1 65.5 134 THR B O 1
ATOM 6118 N N . GLN B 1 135 ? 19.938 -27.422 -26.531 1 56 135 GLN B N 1
ATOM 6119 C CA . GLN B 1 135 ? 19.688 -26.047 -26.094 1 56 135 GLN B CA 1
ATOM 6120 C C . GLN B 1 135 ? 19.344 -26 -24.609 1 56 135 GLN B C 1
ATOM 6122 O O . GLN B 1 135 ? 19.719 -25.047 -23.906 1 56 135 GLN B O 1
ATOM 6127 N N . LEU B 1 136 ? 18.688 -27.125 -24.219 1 54.25 136 LEU B N 1
ATOM 6128 C CA . LEU B 1 136 ? 18.203 -27.172 -22.844 1 54.25 136 LEU B CA 1
ATOM 6129 C C . LEU B 1 136 ? 18.703 -28.422 -22.141 1 54.25 136 LEU B C 1
ATOM 6131 O O . LEU B 1 136 ? 19.172 -29.359 -22.781 1 54.25 136 LEU B O 1
ATOM 6135 N N . LEU B 1 137 ? 18.672 -28.172 -20.797 1 57.16 137 LEU B N 1
ATOM 6136 C CA . LEU B 1 137 ? 18.859 -29.391 -20.016 1 57.16 137 LEU B CA 1
ATOM 6137 C C . LEU B 1 137 ? 17.641 -30.281 -20.094 1 57.16 137 LEU B C 1
ATOM 6139 O O . LEU B 1 137 ? 16.531 -29.812 -20.391 1 57.16 137 LEU B O 1
ATOM 6143 N N . GLY B 1 138 ? 17.922 -31.453 -19.938 1 65.94 138 GLY B N 1
ATOM 6144 C CA . GLY B 1 138 ? 16.828 -32.406 -19.859 1 65.94 138 GLY B CA 1
ATOM 6145 C C . GLY B 1 138 ? 16.188 -32.688 -21.203 1 65.94 138 GLY B C 1
ATOM 6146 O O . GLY B 1 138 ? 14.969 -32.875 -21.297 1 65.94 138 GLY B O 1
ATOM 6147 N N . ALA B 1 139 ? 16.953 -32.531 -22.234 1 66.44 139 ALA B N 1
ATOM 6148 C CA . ALA B 1 139 ? 16.453 -32.875 -23.578 1 66.44 139 ALA B CA 1
ATOM 6149 C C . ALA B 1 139 ? 15.906 -34.312 -23.625 1 66.44 139 ALA B C 1
ATOM 6151 O O . ALA B 1 139 ? 16.531 -35.219 -23.109 1 66.44 139 ALA B O 1
ATOM 6152 N N . THR B 1 140 ? 14.734 -34.344 -24.312 1 70.56 140 THR B N 1
ATOM 6153 C CA . THR B 1 140 ? 14.016 -35.625 -24.25 1 70.56 140 THR B CA 1
ATOM 6154 C C . THR B 1 140 ? 14.234 -36.438 -25.516 1 70.56 140 THR B C 1
ATOM 6156 O O . THR B 1 140 ? 13.82 -37.594 -25.594 1 70.56 140 THR B O 1
ATOM 6159 N N . SER B 1 141 ? 14.766 -35.844 -26.516 1 74.56 141 SER B N 1
ATOM 6160 C CA . SER B 1 141 ? 14.906 -36.562 -27.766 1 74.56 141 SER B CA 1
ATOM 6161 C C . SER B 1 141 ? 16.141 -36.125 -28.531 1 74.56 141 SER B C 1
ATOM 6163 O O . SER B 1 141 ? 16.703 -35.062 -28.25 1 74.56 141 SER B O 1
ATOM 6165 N N . LEU B 1 142 ? 16.484 -37 -29.422 1 73.88 142 LEU B N 1
ATOM 6166 C CA . LEU B 1 142 ? 17.594 -36.688 -30.312 1 73.88 142 LEU B CA 1
ATOM 6167 C C . LEU B 1 142 ? 17.312 -35.438 -31.125 1 73.88 142 LEU B C 1
ATOM 6169 O O . LEU B 1 142 ? 18.234 -34.719 -31.484 1 73.88 142 LEU B O 1
ATOM 6173 N N . THR B 1 143 ? 16.109 -35.188 -31.312 1 67 143 THR B N 1
ATOM 6174 C CA . THR B 1 143 ? 15.734 -34.062 -32.125 1 67 143 THR B CA 1
ATOM 6175 C C . THR B 1 143 ? 16.047 -32.75 -31.406 1 67 143 THR B C 1
ATOM 6177 O O . THR B 1 143 ? 16.172 -31.688 -32.031 1 67 143 THR B O 1
ATOM 6180 N N . SER B 1 144 ? 16.266 -33 -30.172 1 66.25 144 SER B N 1
ATOM 6181 C CA . SER B 1 144 ? 16.609 -31.812 -29.375 1 66.25 144 SER B CA 1
ATOM 6182 C C . SER B 1 144 ? 18.094 -31.5 -29.469 1 66.25 144 SER B C 1
ATOM 6184 O O . SER B 1 144 ? 18.547 -30.469 -28.969 1 66.25 144 SER B O 1
ATOM 6186 N N . CYS B 1 145 ? 18.734 -32.344 -30.016 1 71.38 145 CYS B N 1
ATOM 6187 C CA . CYS B 1 145 ? 20.141 -32.125 -30.297 1 71.38 145 CYS B CA 1
ATOM 6188 C C . CYS B 1 145 ? 20.312 -31.234 -31.531 1 71.38 145 CYS B C 1
ATOM 6190 O O . CYS B 1 145 ? 20.125 -31.703 -32.656 1 71.38 145 CYS B O 1
ATOM 6192 N N . VAL B 1 146 ? 20.672 -30 -31.234 1 66.88 146 VAL B N 1
ATOM 6193 C CA . VAL B 1 146 ? 20.844 -29.047 -32.312 1 66.88 146 VAL B CA 1
ATOM 6194 C C . VAL B 1 146 ? 22.328 -28.75 -32.5 1 66.88 146 VAL B C 1
ATOM 6196 O O . VAL B 1 146 ? 23.156 -29.031 -31.641 1 66.88 146 VAL B O 1
ATOM 6199 N N . CYS B 1 147 ? 22.594 -28.297 -33.75 1 64.88 147 CYS B N 1
ATOM 6200 C CA . CYS B 1 147 ? 23.984 -28.016 -34.094 1 64.88 147 CYS B CA 1
ATOM 6201 C C . CYS B 1 147 ? 24.547 -26.938 -33.156 1 64.88 147 CYS B C 1
ATOM 6203 O O . CYS B 1 147 ? 23.844 -26 -32.781 1 64.88 147 CYS B O 1
ATOM 6205 N N . THR B 1 148 ? 25.719 -27.188 -32.656 1 66.12 148 THR B N 1
ATOM 6206 C CA . THR B 1 148 ? 26.422 -26.219 -31.812 1 66.12 148 THR B CA 1
ATOM 6207 C C . THR B 1 148 ? 26.594 -24.891 -32.531 1 66.12 148 THR B C 1
ATOM 6209 O O . THR B 1 148 ? 26.375 -24.781 -33.719 1 66.12 148 THR B O 1
ATOM 6212 N N . GLU B 1 149 ? 27.047 -23.828 -31.688 1 62.12 149 GLU B N 1
ATOM 6213 C CA . GLU B 1 149 ? 27.312 -22.531 -32.281 1 62.12 149 GLU B CA 1
ATOM 6214 C C . GLU B 1 149 ? 28.344 -22.625 -33.375 1 62.12 149 GLU B C 1
ATOM 6216 O O . GLU B 1 149 ? 29.281 -23.422 -33.312 1 62.12 149 GLU B O 1
ATOM 6221 N N . SER B 1 150 ? 28.125 -21.938 -34.5 1 61.59 150 SER B N 1
ATOM 6222 C CA . SER B 1 150 ? 29 -21.859 -35.656 1 61.59 150 SER B CA 1
ATOM 6223 C C . SER B 1 150 ? 28.766 -23.031 -36.625 1 61.59 150 SER B C 1
ATOM 6225 O O . SER B 1 150 ? 29.484 -23.188 -37.594 1 61.59 150 SER B O 1
ATOM 6227 N N . HIS B 1 151 ? 27.766 -23.766 -36.188 1 67.75 151 HIS B N 1
ATOM 6228 C CA . HIS B 1 151 ? 27.438 -24.875 -37.094 1 67.75 151 HIS B CA 1
ATOM 6229 C C . HIS B 1 151 ? 25.984 -24.797 -37.531 1 67.75 151 HIS B C 1
ATOM 6231 O O . HIS B 1 151 ? 25.125 -24.281 -36.812 1 67.75 151 HIS B O 1
ATOM 6237 N N . ILE B 1 152 ? 25.828 -25.156 -38.719 1 60.59 152 ILE B N 1
ATOM 6238 C CA . ILE B 1 152 ? 24.5 -25.156 -39.312 1 60.59 152 ILE B CA 1
ATOM 6239 C C . ILE B 1 152 ? 24.078 -26.594 -39.656 1 60.59 152 ILE B C 1
ATOM 6241 O O . ILE B 1 152 ? 24.891 -27.375 -40.156 1 60.59 152 ILE B O 1
ATOM 6245 N N . ASP B 1 153 ? 22.875 -26.984 -39.312 1 63.22 153 ASP B N 1
ATOM 6246 C CA . ASP B 1 153 ? 22.375 -28.328 -39.625 1 63.22 153 ASP B CA 1
ATOM 6247 C C . ASP B 1 153 ? 21.984 -28.438 -41.094 1 63.22 153 ASP B C 1
ATOM 6249 O O . ASP B 1 153 ? 21.031 -27.781 -41.531 1 63.22 153 ASP B O 1
ATOM 6253 N N . ASP B 1 154 ? 22.766 -29.078 -41.906 1 61.56 154 ASP B N 1
ATOM 6254 C CA . ASP B 1 154 ? 22.531 -29.344 -43.312 1 61.56 154 ASP B CA 1
ATOM 6255 C C . ASP B 1 154 ? 22.094 -30.797 -43.531 1 61.56 154 ASP B C 1
ATOM 6257 O O . ASP B 1 154 ? 22.922 -31.672 -43.812 1 61.56 154 ASP B O 1
ATOM 6261 N N . GLY B 1 155 ? 20.766 -31.078 -43.531 1 60.53 155 GLY B N 1
ATOM 6262 C CA . GLY B 1 155 ? 20.266 -32.406 -43.875 1 60.53 155 GLY B CA 1
ATOM 6263 C C . GLY B 1 155 ? 20.703 -33.469 -42.875 1 60.53 155 GLY B C 1
ATOM 6264 O O . GLY B 1 155 ? 21.078 -34.562 -43.25 1 60.53 155 GLY B O 1
ATOM 6265 N N . GLY B 1 156 ? 20.844 -33.094 -41.531 1 65.19 156 GLY B N 1
ATOM 6266 C CA . GLY B 1 156 ? 21.203 -34.062 -40.531 1 65.19 156 GLY B CA 1
ATOM 6267 C C . GLY B 1 156 ? 22.672 -34 -40.125 1 65.19 156 GLY B C 1
ATOM 6268 O O . GLY B 1 156 ? 23.078 -34.656 -39.156 1 65.19 156 GLY B O 1
ATOM 6269 N N . VAL B 1 157 ? 23.484 -33.344 -41 1 67.69 157 VAL B N 1
ATOM 6270 C CA . VAL B 1 157 ? 24.891 -33.188 -40.656 1 67.69 157 VAL B CA 1
ATOM 6271 C C . VAL B 1 157 ? 25.172 -31.75 -40.219 1 67.69 157 VAL B C 1
ATOM 6273 O O . VAL B 1 157 ? 24.703 -30.797 -40.875 1 67.69 157 VAL B O 1
ATOM 6276 N N . CYS B 1 158 ? 25.75 -31.5 -39.031 1 69.88 158 CYS B N 1
ATOM 6277 C CA . CYS B 1 158 ? 26.125 -30.172 -38.531 1 69.88 158 CYS B CA 1
ATOM 6278 C C . CYS B 1 158 ? 27.391 -29.672 -39.219 1 69.88 158 CYS B C 1
ATOM 6280 O O . CYS B 1 158 ? 28.5 -30.125 -38.906 1 69.88 158 CYS B O 1
ATOM 6282 N N . ALA B 1 159 ? 27.234 -28.875 -40.344 1 68.5 159 ALA B N 1
ATOM 6283 C CA . ALA B 1 159 ? 28.375 -28.328 -41.094 1 68.5 159 ALA B CA 1
ATOM 6284 C C . ALA B 1 159 ? 28.781 -26.969 -40.562 1 68.5 159 ALA B C 1
ATOM 6286 O O . ALA B 1 159 ? 27.953 -26.266 -39.938 1 68.5 159 ALA B O 1
ATOM 6287 N N . VAL B 1 160 ? 30.094 -26.594 -40.594 1 64.44 160 VAL B N 1
ATOM 6288 C CA . VAL B 1 160 ? 30.625 -25.312 -40.125 1 64.44 160 VAL B CA 1
ATOM 6289 C C . VAL B 1 160 ? 29.953 -24.172 -40.906 1 64.44 160 VAL B C 1
ATOM 6291 O O . VAL B 1 160 ? 29.797 -24.25 -42.125 1 64.44 160 VAL B O 1
ATOM 6294 N N . CYS B 1 161 ? 29.344 -23.203 -40.156 1 57.94 161 CYS B N 1
ATOM 6295 C CA . CYS B 1 161 ? 28.688 -22.047 -40.75 1 57.94 161 CYS B CA 1
ATOM 6296 C C . CYS B 1 161 ? 29.656 -21.297 -41.688 1 57.94 161 CYS B C 1
ATOM 6298 O O . CYS B 1 161 ? 30.859 -21.25 -41.438 1 57.94 161 CYS B O 1
ATOM 6300 N N . GLY B 1 162 ? 29.297 -21.234 -42.969 1 48.44 162 GLY B N 1
ATOM 6301 C CA . GLY B 1 162 ? 30.156 -20.547 -43.906 1 48.44 162 GLY B CA 1
ATOM 6302 C C . GLY B 1 162 ? 30.719 -19.234 -43.344 1 48.44 162 GLY B C 1
ATOM 6303 O O . GLY B 1 162 ? 30.219 -18.719 -42.344 1 48.44 162 GLY B O 1
ATOM 6304 N N . GLU B 1 163 ? 31.781 -18.656 -43.812 1 46.84 163 GLU B N 1
ATOM 6305 C CA . GLU B 1 163 ? 32.469 -17.406 -43.438 1 46.84 163 GLU B CA 1
ATOM 6306 C C . GLU B 1 163 ? 31.5 -16.219 -43.5 1 46.84 163 GLU B C 1
ATOM 6308 O O . GLU B 1 163 ? 30.734 -16.094 -44.469 1 46.84 163 GLU B O 1
ATOM 6313 N N . GLY B 1 164 ? 31.297 -15.344 -42.312 1 44.75 164 GLY B N 1
ATOM 6314 C CA . GLY B 1 164 ? 30.469 -14.148 -42.219 1 44.75 164 GLY B CA 1
ATOM 6315 C C . GLY B 1 164 ? 29.109 -14.422 -41.594 1 44.75 164 GLY B C 1
ATOM 6316 O O . GLY B 1 164 ? 28.328 -13.492 -41.375 1 44.75 164 GLY B O 1
ATOM 6317 N N . LEU B 1 165 ? 28.734 -15.633 -41.531 1 41.31 165 LEU B N 1
ATOM 6318 C CA . LEU B 1 165 ? 27.406 -15.914 -41 1 41.31 165 LEU B CA 1
ATOM 6319 C C . LEU B 1 165 ? 27.469 -16.297 -39.531 1 41.31 165 LEU B C 1
ATOM 6321 O O . LEU B 1 165 ? 28.422 -16.938 -39.094 1 41.31 165 LEU B O 1
ATOM 6325 N N . SER B 1 166 ? 26.781 -15.734 -38.625 1 44.09 166 SER B N 1
ATOM 6326 C CA . SER B 1 166 ? 26.641 -16.141 -37.219 1 44.09 166 SER B CA 1
ATOM 6327 C C . SER B 1 166 ? 25.531 -17.172 -37.062 1 44.09 166 SER B C 1
ATOM 6329 O O . SER B 1 166 ? 24.375 -16.938 -37.438 1 44.09 166 SER B O 1
ATOM 6331 N N . CYS B 1 167 ? 25.844 -18.359 -36.906 1 49 167 CYS B N 1
ATOM 6332 C CA . CYS B 1 167 ? 24.922 -19.469 -36.719 1 49 167 CYS B CA 1
ATOM 6333 C C . CYS B 1 167 ? 24.703 -19.781 -35.25 1 49 167 CYS B C 1
ATOM 6335 O O . CYS B 1 167 ? 25.531 -20.453 -34.625 1 49 167 CYS B O 1
ATOM 6337 N N . PRO B 1 168 ? 23.781 -19.109 -34.719 1 46.84 168 PRO B N 1
ATOM 6338 C CA . PRO B 1 168 ? 23.5 -19.391 -33.312 1 46.84 168 PRO B CA 1
ATOM 6339 C C . PRO B 1 168 ? 23.125 -20.844 -33.062 1 46.84 168 PRO B C 1
ATOM 6341 O O . PRO B 1 168 ? 22.906 -21.609 -34 1 46.84 168 PRO B O 1
ATOM 6344 N N . LEU B 1 169 ? 23.094 -21.281 -31.828 1 51.91 169 LEU B N 1
ATOM 6345 C CA . LEU B 1 169 ? 22.766 -22.625 -31.375 1 51.91 169 LEU B CA 1
ATOM 6346 C C . LEU B 1 169 ? 21.438 -23.078 -31.969 1 51.91 169 LEU B C 1
ATOM 6348 O O . LEU B 1 169 ? 20.438 -22.359 -31.922 1 51.91 169 LEU B O 1
ATOM 6352 N N . GLY B 1 170 ? 21.438 -24.156 -32.562 1 53.47 170 GLY B N 1
ATOM 6353 C CA . GLY B 1 170 ? 20.25 -24.766 -33.156 1 53.47 170 GLY B CA 1
ATOM 6354 C C . GLY B 1 170 ? 19.938 -24.266 -34.531 1 53.47 170 GLY B C 1
ATOM 6355 O O . GLY B 1 170 ? 18.844 -24.469 -35.062 1 53.47 170 GLY B O 1
ATOM 6356 N N . SER B 1 171 ? 20.906 -23.516 -35.156 1 47.88 171 SER B N 1
ATOM 6357 C CA . SER B 1 171 ? 20.719 -23 -36.5 1 47.88 171 SER B CA 1
ATOM 6358 C C . SER B 1 171 ? 20.625 -24.125 -37.531 1 47.88 171 SER B C 1
ATOM 6360 O O . SER B 1 171 ? 21.312 -25.141 -37.406 1 47.88 171 SER B O 1
ATOM 6362 N N . THR B 1 172 ? 19.5 -24.25 -38.125 1 49.22 172 THR B N 1
ATOM 6363 C CA . THR B 1 172 ? 19.359 -25.172 -39.219 1 49.22 172 THR B CA 1
ATOM 6364 C C . THR B 1 172 ? 19.594 -24.469 -40.562 1 49.22 172 THR B C 1
ATOM 6366 O O . THR B 1 172 ? 19.422 -23.25 -40.656 1 49.22 172 THR B O 1
ATOM 6369 N N . LEU B 1 173 ? 20.203 -25.125 -41.562 1 45.25 173 LEU B N 1
ATOM 6370 C CA . LEU B 1 173 ? 20.391 -24.578 -42.906 1 45.25 173 LEU B CA 1
ATOM 6371 C C . LEU B 1 173 ? 19.109 -23.922 -43.406 1 45.25 173 LEU B C 1
ATOM 6373 O O . LEU B 1 173 ? 19.172 -22.906 -44.094 1 45.25 173 LEU B O 1
ATOM 6377 N N . SER B 1 174 ? 17.922 -24.391 -43.125 1 42.5 174 SER B N 1
ATOM 6378 C CA . SER B 1 174 ? 16.656 -23.828 -43.562 1 42.5 174 SER B CA 1
ATOM 6379 C C . SER B 1 174 ? 16.344 -22.531 -42.812 1 42.5 174 SER B C 1
ATOM 6381 O O . SER B 1 174 ? 15.773 -21.609 -43.406 1 42.5 174 SER B O 1
ATOM 6383 N N . LEU B 1 175 ? 16.703 -22.406 -41.5 1 39.03 175 LEU B N 1
ATOM 6384 C CA . LEU B 1 175 ? 16.5 -21.172 -40.75 1 39.03 175 LEU B CA 1
ATOM 6385 C C . LEU B 1 175 ? 17.453 -20.078 -41.219 1 39.03 175 LEU B C 1
ATOM 6387 O O . LEU B 1 175 ? 17.094 -18.906 -41.281 1 39.03 175 LEU B O 1
ATOM 6391 N N . LEU B 1 176 ? 18.609 -20.312 -41.406 1 37.56 176 LEU B N 1
ATOM 6392 C CA . LEU B 1 176 ? 19.547 -19.344 -41.969 1 37.56 176 LEU B CA 1
ATOM 6393 C C . LEU B 1 176 ? 19.078 -18.859 -43.344 1 37.56 176 LEU B C 1
ATOM 6395 O O . LEU B 1 176 ? 19.281 -17.703 -43.688 1 37.56 176 LEU B O 1
ATOM 6399 N N . LYS B 1 177 ? 18.547 -19.656 -44.219 1 38.94 177 LYS B N 1
ATOM 6400 C CA . LYS B 1 177 ? 18.016 -19.219 -45.5 1 38.94 177 LYS B CA 1
ATOM 6401 C C . LYS B 1 177 ? 16.812 -18.297 -45.312 1 38.94 177 LYS B C 1
ATOM 6403 O O . LYS B 1 177 ? 16.578 -17.391 -46.094 1 38.94 177 LYS B O 1
ATOM 6408 N N . SER B 1 178 ? 15.859 -18.531 -44.344 1 33.19 178 SER B N 1
ATOM 6409 C CA . SER B 1 178 ? 14.695 -17.688 -44.125 1 33.19 178 SER B CA 1
ATOM 6410 C C . SER B 1 178 ? 15.062 -16.469 -43.281 1 33.19 178 SER B C 1
ATOM 6412 O O . SER B 1 178 ? 14.203 -15.617 -43 1 33.19 178 SER B O 1
ATOM 6414 N N . VAL B 1 179 ? 15.984 -16.359 -42.469 1 33.16 179 VAL B N 1
ATOM 6415 C CA . VAL B 1 179 ? 16.281 -15.188 -41.656 1 33.16 179 VAL B CA 1
ATOM 6416 C C . VAL B 1 179 ? 16.312 -13.945 -42.562 1 33.16 179 VAL B C 1
ATOM 6418 O O . VAL B 1 179 ? 16.609 -12.844 -42.094 1 33.16 179 VAL B O 1
ATOM 6421 N N . ASN B 1 180 ? 16.188 -13.844 -43.75 1 30.89 180 ASN B N 1
ATOM 6422 C CA . ASN B 1 180 ? 15.93 -12.508 -44.281 1 30.89 180 ASN B CA 1
ATOM 6423 C C . ASN B 1 180 ? 14.656 -11.914 -43.688 1 30.89 180 ASN B C 1
ATOM 6425 O O . ASN B 1 180 ? 14.359 -10.734 -43.906 1 30.89 180 ASN B O 1
ATOM 6429 N N . GLY B 1 181 ? 13.422 -12.477 -43.719 1 28.08 181 GLY B N 1
ATOM 6430 C CA . GLY B 1 181 ? 12.227 -11.914 -43.125 1 28.08 181 GLY B CA 1
ATOM 6431 C C . GLY B 1 181 ? 12.242 -11.938 -41.594 1 28.08 181 GLY B C 1
ATOM 6432 O O . GLY B 1 181 ? 13.055 -12.648 -41 1 28.08 181 GLY B O 1
ATOM 6433 N N . THR B 1 182 ? 11.312 -10.836 -40.938 1 27.69 182 THR B N 1
ATOM 6434 C CA . THR B 1 182 ? 11.508 -10.312 -39.594 1 27.69 182 THR B CA 1
ATOM 6435 C C . THR B 1 182 ? 11.57 -11.445 -38.562 1 27.69 182 THR B C 1
ATOM 6437 O O . THR B 1 182 ? 12.5 -11.508 -37.75 1 27.69 182 THR B O 1
ATOM 6440 N N . ASN B 1 183 ? 10.172 -11.812 -38.094 1 26.86 183 ASN B N 1
ATOM 6441 C CA . ASN B 1 183 ? 9.805 -12.211 -36.75 1 26.86 183 ASN B CA 1
ATOM 6442 C C . ASN B 1 183 ? 10.18 -13.664 -36.469 1 26.86 183 ASN B C 1
ATOM 6444 O O . ASN B 1 183 ? 9.312 -14.539 -36.469 1 26.86 183 ASN B O 1
ATOM 6448 N N . ALA B 1 184 ? 10.703 -14.227 -37.25 1 28.14 184 ALA B N 1
ATOM 6449 C CA . ALA B 1 184 ? 10.938 -15.641 -36.969 1 28.14 184 ALA B CA 1
ATOM 6450 C C . ALA B 1 184 ? 11.383 -15.859 -35.531 1 28.14 184 ALA B C 1
ATOM 6452 O O . ALA B 1 184 ? 12.57 -15.797 -35.219 1 28.14 184 ALA B O 1
ATOM 6453 N N . GLN B 1 185 ? 10.727 -14.922 -34.719 1 28.12 185 GLN B N 1
ATOM 6454 C CA . GLN B 1 185 ? 11.203 -15.18 -33.344 1 28.12 185 GLN B CA 1
ATOM 6455 C C . GLN B 1 185 ? 11.078 -16.656 -33 1 28.12 185 GLN B C 1
ATOM 6457 O O . GLN B 1 185 ? 10.062 -17.281 -33.312 1 28.12 185 GLN B O 1
ATOM 6462 N N . LEU B 1 186 ? 12.039 -17.406 -33.281 1 27.77 186 LEU B N 1
ATOM 6463 C CA . LEU B 1 186 ? 12.195 -18.703 -32.625 1 27.77 186 LEU B CA 1
ATOM 6464 C C . LEU B 1 186 ? 11.445 -18.734 -31.297 1 27.77 186 LEU B C 1
ATOM 6466 O O . LEU B 1 186 ? 11.453 -17.766 -30.547 1 27.77 186 LEU B O 1
ATOM 6470 N N . PRO B 1 187 ? 10.195 -19.234 -31.438 1 26.31 187 PRO B N 1
ATOM 6471 C CA . PRO B 1 187 ? 9.531 -19.344 -30.141 1 26.31 187 PRO B CA 1
ATOM 6472 C C . PRO B 1 187 ? 10.523 -19.531 -29 1 26.31 187 PRO B C 1
ATOM 6474 O O . PRO B 1 187 ? 11.461 -20.328 -29.109 1 26.31 187 PRO B O 1
ATOM 6477 N N . HIS B 1 188 ? 10.852 -18.547 -28.484 1 25.94 188 HIS B N 1
ATOM 6478 C CA . HIS B 1 188 ? 11.719 -18.516 -27.312 1 25.94 188 HIS B CA 1
ATOM 6479 C C . HIS B 1 188 ? 11.484 -19.734 -26.422 1 25.94 188 HIS B C 1
ATOM 6481 O O . HIS B 1 188 ? 10.359 -19.953 -25.953 1 25.94 188 HIS B O 1
ATOM 6487 N N . VAL B 1 189 ? 11.75 -20.969 -26.906 1 25.78 189 VAL B N 1
ATOM 6488 C CA . VAL B 1 189 ? 12.188 -21.891 -25.875 1 25.78 189 VAL B CA 1
ATOM 6489 C C . VAL B 1 189 ? 12.641 -21.109 -24.641 1 25.78 189 VAL B C 1
ATOM 6491 O O . VAL B 1 189 ? 13.562 -20.297 -24.719 1 25.78 189 VAL B O 1
ATOM 6494 N N . LEU B 1 190 ? 11.852 -20.453 -24.031 1 24.59 190 LEU B N 1
ATOM 6495 C CA . LEU B 1 190 ? 12.438 -20.016 -22.781 1 24.59 190 LEU B CA 1
ATOM 6496 C C . LEU B 1 190 ? 13.672 -20.844 -22.422 1 24.59 190 LEU B C 1
ATOM 6498 O O . LEU B 1 190 ? 13.734 -22.031 -22.75 1 24.59 190 LEU B O 1
ATOM 6502 N N . SER B 1 191 ? 14.805 -20.281 -22.172 1 22.73 191 SER B N 1
ATOM 6503 C CA . SER B 1 191 ? 16.125 -20.844 -21.922 1 22.73 191 SER B CA 1
ATOM 6504 C C . SER B 1 191 ? 16.031 -22.281 -21.422 1 22.73 191 SER B C 1
ATOM 6506 O O . SER B 1 191 ? 15.016 -22.672 -20.828 1 22.73 191 SER B O 1
ATOM 6508 N N . GLY B 1 192 ? 16.859 -23.344 -21.828 1 23.14 192 GLY B N 1
ATOM 6509 C CA . GLY B 1 192 ? 18.031 -24.188 -21.812 1 23.14 192 GLY B CA 1
ATOM 6510 C C . GLY B 1 192 ? 18.719 -24.234 -20.453 1 23.14 192 GLY B C 1
ATOM 6511 O O . GLY B 1 192 ? 19.891 -24.609 -20.344 1 23.14 192 GLY B O 1
ATOM 6512 N N . TYR B 1 193 ? 18.75 -23.219 -19.594 1 25.45 193 TYR B N 1
ATOM 6513 C CA . TYR B 1 193 ? 19.844 -23.312 -18.625 1 25.45 193 TYR B CA 1
ATOM 6514 C C . TYR B 1 193 ? 19.938 -24.719 -18.062 1 25.45 193 TYR B C 1
ATOM 6516 O O . TYR B 1 193 ? 18.938 -25.312 -17.656 1 25.45 193 TYR B O 1
ATOM 6524 N N . ARG B 1 194 ? 20.797 -25.469 -18.703 1 27.86 194 ARG B N 1
ATOM 6525 C CA . ARG B 1 194 ? 21.328 -26.734 -18.203 1 27.86 194 ARG B CA 1
ATOM 6526 C C . ARG B 1 194 ? 21.047 -26.906 -16.719 1 27.86 194 ARG B C 1
ATOM 6528 O O . ARG B 1 194 ? 20.359 -27.859 -16.312 1 27.86 194 ARG B O 1
ATOM 6535 N N . SER B 1 195 ? 22.453 -26.984 -16.062 1 26.61 195 SER B N 1
ATOM 6536 C CA . SER B 1 195 ? 22.938 -27.234 -14.703 1 26.61 195 SER B CA 1
ATOM 6537 C C . SER B 1 195 ? 22.203 -26.359 -13.695 1 26.61 195 SER B C 1
ATOM 6539 O O . SER B 1 195 ? 21.516 -25.406 -14.07 1 26.61 195 SER B O 1
ATOM 6541 N N . VAL B 1 196 ? 22.812 -26.188 -12.375 1 29.75 196 VAL B N 1
ATOM 6542 C CA . VAL B 1 196 ? 22.641 -25.312 -11.211 1 29.75 196 VAL B CA 1
ATOM 6543 C C . VAL B 1 196 ? 22.344 -23.891 -11.672 1 29.75 196 VAL B C 1
ATOM 6545 O O . VAL B 1 196 ? 21.312 -23.312 -11.305 1 29.75 196 VAL B O 1
ATOM 6548 N N . THR B 1 197 ? 23.594 -22.75 -11.578 1 32.31 197 THR B N 1
ATOM 6549 C CA . THR B 1 197 ? 23.812 -21.312 -11.695 1 32.31 197 THR B CA 1
ATOM 6550 C C . THR B 1 197 ? 23.781 -20.875 -13.156 1 32.31 197 THR B C 1
ATOM 6552 O O . THR B 1 197 ? 24.25 -21.609 -14.039 1 32.31 197 THR B O 1
ATOM 6555 N N . CYS B 1 198 ? 22.859 -20.438 -13.953 1 36.78 198 CYS B N 1
ATOM 6556 C CA . CYS B 1 198 ? 22.906 -19.594 -15.141 1 36.78 198 CYS B CA 1
ATOM 6557 C C . CYS B 1 198 ? 24.281 -18.953 -15.281 1 36.78 198 CYS B C 1
ATOM 6559 O O . CYS B 1 198 ? 24.719 -18.203 -14.406 1 36.78 198 CYS B O 1
ATOM 6561 N N . GLY B 1 199 ? 25.297 -19.594 -15.828 1 41.28 199 GLY B N 1
ATOM 6562 C CA . GLY B 1 199 ? 26.719 -19.266 -15.867 1 41.28 199 GLY B CA 1
ATOM 6563 C C . GLY B 1 199 ? 27 -17.953 -16.594 1 41.28 199 GLY B C 1
ATOM 6564 O O . GLY B 1 199 ? 26.141 -17.438 -17.312 1 41.28 199 GLY B O 1
ATOM 6565 N N . ASP B 1 200 ? 27.875 -17.125 -16.25 1 50.84 200 ASP B N 1
ATOM 6566 C CA . ASP B 1 200 ? 28.5 -15.898 -16.734 1 50.84 200 ASP B CA 1
ATOM 6567 C C . ASP B 1 200 ? 29.062 -16.094 -18.141 1 50.84 200 ASP B C 1
ATOM 6569 O O . ASP B 1 200 ? 29.422 -17.203 -18.531 1 50.84 200 ASP B O 1
ATOM 6573 N N . CYS B 1 201 ? 28.766 -15.273 -19.188 1 56.09 201 CYS B N 1
ATOM 6574 C CA . CYS B 1 201 ? 29.453 -15.211 -20.469 1 56.09 201 CYS B CA 1
ATOM 6575 C C . CYS B 1 201 ? 30.938 -15.531 -20.297 1 56.09 201 CYS B C 1
ATOM 6577 O O . CYS B 1 201 ? 31.5 -15.344 -19.234 1 56.09 201 CYS B O 1
ATOM 6579 N N . PRO B 1 202 ? 31.469 -16.422 -21.375 1 53.16 202 PRO B N 1
ATOM 6580 C CA . PRO B 1 202 ? 32.906 -16.672 -21.297 1 53.16 202 PRO B CA 1
ATOM 6581 C C . PRO B 1 202 ? 33.719 -15.398 -21.047 1 53.16 202 PRO B C 1
ATOM 6583 O O . PRO B 1 202 ? 33.156 -14.297 -21.094 1 53.16 202 PRO B O 1
ATOM 6586 N N . ALA B 1 203 ? 35.031 -15.734 -20.891 1 55.22 203 ALA B N 1
ATOM 6587 C CA . ALA B 1 203 ? 35.938 -14.633 -20.641 1 55.22 203 ALA B CA 1
ATOM 6588 C C . ALA B 1 203 ? 36.031 -13.703 -21.844 1 55.22 203 ALA B C 1
ATOM 6590 O O . ALA B 1 203 ? 35.969 -14.156 -22.984 1 55.22 203 ALA B O 1
ATOM 6591 N N . ASP B 1 204 ? 35.594 -12.531 -21.891 1 64 204 ASP B N 1
ATOM 6592 C CA . ASP B 1 204 ? 35.688 -11.484 -22.906 1 64 204 ASP B CA 1
ATOM 6593 C C . ASP B 1 204 ? 34.312 -11.164 -23.516 1 64 204 ASP B C 1
ATOM 6595 O O . ASP B 1 204 ? 34.25 -10.508 -24.547 1 64 204 ASP B O 1
ATOM 6599 N N . HIS B 1 205 ? 33.469 -11.906 -23.047 1 63.94 205 HIS B N 1
ATOM 6600 C CA . HIS B 1 205 ? 32.125 -11.609 -23.5 1 63.94 205 HIS B CA 1
ATOM 6601 C C . HIS B 1 205 ? 31.25 -11.094 -22.359 1 63.94 205 HIS B C 1
ATOM 6603 O O . HIS B 1 205 ? 31.578 -11.312 -21.188 1 63.94 205 HIS B O 1
ATOM 6609 N N . TYR B 1 206 ? 30.375 -10.258 -22.656 1 68.38 206 TYR B N 1
ATOM 6610 C CA . TYR B 1 206 ? 29.391 -9.812 -21.656 1 68.38 206 TYR B CA 1
ATOM 6611 C C . TYR B 1 206 ? 27.969 -10 -22.188 1 68.38 206 TYR B C 1
ATOM 6613 O O . TYR B 1 206 ? 27.75 -10.109 -23.391 1 68.38 206 TYR B O 1
ATOM 6621 N N . TRP B 1 207 ? 27.094 -10.219 -21.266 1 62.09 207 TRP B N 1
ATOM 6622 C CA . TRP B 1 207 ? 25.703 -10.508 -21.625 1 62.09 207 TRP B CA 1
ATOM 6623 C C . TRP B 1 207 ? 24.969 -9.234 -22.031 1 62.09 207 TRP B C 1
ATOM 6625 O O . TRP B 1 207 ? 24.828 -8.305 -21.234 1 62.09 207 TRP B O 1
ATOM 6635 N N . ALA B 1 208 ? 24.797 -8.977 -23.297 1 58.12 208 ALA B N 1
ATOM 6636 C CA . ALA B 1 208 ? 24.031 -7.836 -23.797 1 58.12 208 ALA B CA 1
ATOM 6637 C C . ALA B 1 208 ? 22.953 -8.289 -24.797 1 58.12 208 ALA B C 1
ATOM 6639 O O . ALA B 1 208 ? 23.25 -9.055 -25.719 1 58.12 208 ALA B O 1
ATOM 6640 N N . SER B 1 209 ? 21.797 -7.73 -24.672 1 49.28 209 SER B N 1
ATOM 6641 C CA . SER B 1 209 ? 20.703 -7.93 -25.625 1 49.28 209 SER B CA 1
ATOM 6642 C C . SER B 1 209 ? 20.422 -9.414 -25.844 1 49.28 209 SER B C 1
ATOM 6644 O O . SER B 1 209 ? 20.359 -9.883 -26.984 1 49.28 209 SER B O 1
ATOM 6646 N N . ASN B 1 210 ? 20.484 -10.258 -24.75 1 46.72 210 ASN B N 1
ATOM 6647 C CA . ASN B 1 210 ? 20.125 -11.672 -24.734 1 46.72 210 ASN B CA 1
ATOM 6648 C C . ASN B 1 210 ? 21.156 -12.523 -25.453 1 46.72 210 ASN B C 1
ATOM 6650 O O . ASN B 1 210 ? 20.844 -13.594 -25.969 1 46.72 210 ASN B O 1
ATOM 6654 N N . GLU B 1 211 ? 22.328 -11.844 -25.734 1 50 211 GLU B N 1
ATOM 6655 C CA . GLU B 1 211 ? 23.438 -12.578 -26.344 1 50 211 GLU B CA 1
ATOM 6656 C C . GLU B 1 211 ? 24.766 -12.203 -25.703 1 50 211 GLU B C 1
ATOM 6658 O O . GLU B 1 211 ? 24.906 -11.125 -25.125 1 50 211 GLU B O 1
ATOM 6663 N N . CYS B 1 212 ? 25.703 -13.195 -25.562 1 59.09 212 CYS B N 1
ATOM 6664 C CA . CYS B 1 212 ? 27.062 -12.883 -25.156 1 59.09 212 CYS B CA 1
ATOM 6665 C C . CYS B 1 212 ? 27.828 -12.148 -26.25 1 59.09 212 CYS B C 1
ATOM 6667 O O . CYS B 1 212 ? 27.938 -12.656 -27.375 1 59.09 212 CYS B O 1
ATOM 6669 N N . THR B 1 213 ? 28 -10.914 -26.094 1 65.56 213 THR B N 1
ATOM 6670 C CA . THR B 1 213 ? 28.672 -10.055 -27.047 1 65.56 213 THR B CA 1
ATOM 6671 C C . THR B 1 213 ? 30.125 -9.836 -26.641 1 65.56 213 THR B C 1
ATOM 6673 O O . TH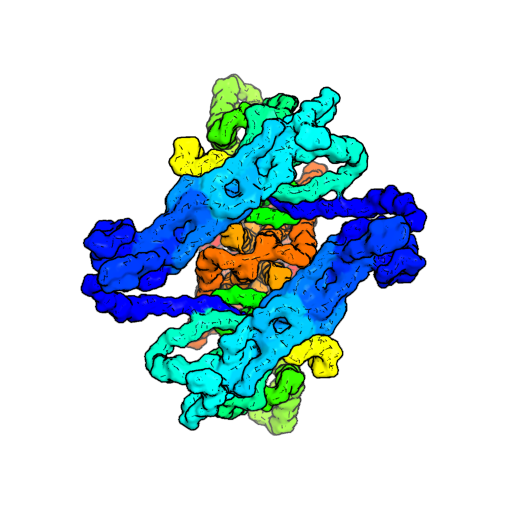R B 1 213 ? 30.453 -9.805 -25.453 1 65.56 213 THR B O 1
ATOM 6676 N N . ARG B 1 214 ? 31.078 -9.789 -27.75 1 69.56 214 ARG B N 1
ATOM 6677 C CA . ARG B 1 214 ? 32.5 -9.57 -27.484 1 69.56 214 ARG B CA 1
ATOM 6678 C C . ARG B 1 214 ? 32.719 -8.211 -26.844 1 69.56 214 ARG B C 1
ATOM 6680 O O . ARG B 1 214 ? 32.094 -7.227 -27.203 1 69.56 214 ARG B O 1
ATOM 6687 N N . CYS B 1 215 ? 33.594 -8.094 -25.781 1 77.69 215 CYS B N 1
ATOM 6688 C CA . CYS B 1 215 ? 33.875 -6.883 -25.031 1 77.69 215 CYS B CA 1
ATOM 6689 C C . CYS B 1 215 ? 34.406 -5.777 -25.938 1 77.69 215 CYS B C 1
ATOM 6691 O O . CYS B 1 215 ? 34.125 -4.598 -25.703 1 77.69 215 CYS B O 1
ATOM 6693 N N . GLY B 1 216 ? 34.906 -6.027 -27.062 1 72.44 216 GLY B N 1
ATOM 6694 C CA . GLY B 1 216 ? 35.438 -5.051 -28 1 72.44 216 GLY B CA 1
ATOM 6695 C C . GLY B 1 216 ? 35.781 -3.725 -27.359 1 72.44 216 GLY B C 1
ATOM 6696 O O . GLY B 1 216 ? 36.562 -3.684 -26.391 1 72.44 216 GLY B O 1
ATOM 6697 N N . ALA B 1 217 ? 35.125 -2.656 -27.844 1 75.69 217 ALA B N 1
ATOM 6698 C CA . ALA B 1 217 ? 35.406 -1.279 -27.453 1 75.69 217 ALA B CA 1
ATOM 6699 C C . ALA B 1 217 ? 34.781 -0.945 -26.109 1 75.69 217 ALA B C 1
ATOM 6701 O O . ALA B 1 217 ? 34.969 0.149 -25.578 1 75.69 217 ALA B O 1
ATOM 6702 N N . VAL B 1 218 ? 34.156 -1.913 -25.516 1 79.81 218 VAL B N 1
ATOM 6703 C CA . VAL B 1 218 ? 33.438 -1.677 -24.266 1 79.81 218 VAL B CA 1
ATOM 6704 C C . VAL B 1 218 ? 34.438 -1.445 -23.141 1 79.81 218 VAL B C 1
ATOM 6706 O O . VAL B 1 218 ? 34.188 -0.666 -22.219 1 79.81 218 VAL B O 1
ATOM 6709 N N . MET B 1 219 ? 35.625 -2.041 -23.281 1 78.25 219 MET B N 1
ATOM 6710 C CA . MET B 1 219 ? 36.656 -1.848 -22.281 1 78.25 219 MET B CA 1
ATOM 6711 C C . MET B 1 219 ? 37.125 -0.396 -22.25 1 78.25 219 MET B C 1
ATOM 6713 O O . MET B 1 219 ? 37.312 0.176 -21.172 1 78.25 219 MET B O 1
ATOM 6717 N N . TRP B 1 220 ? 37.156 0.123 -23.453 1 79.5 220 TRP B N 1
ATOM 6718 C CA . TRP B 1 220 ? 37.594 1.511 -23.531 1 79.5 220 TRP B CA 1
ATOM 6719 C C . TRP B 1 220 ? 36.531 2.459 -23.016 1 79.5 220 TRP B C 1
ATOM 6721 O O . TRP B 1 220 ? 36.844 3.496 -22.422 1 79.5 220 TRP B O 1
ATOM 6731 N N . ALA B 1 221 ? 35.375 2.025 -23.219 1 82.38 221 ALA B N 1
ATOM 6732 C CA . ALA B 1 221 ? 34.281 2.838 -22.719 1 82.38 221 ALA B CA 1
ATOM 6733 C C . ALA B 1 221 ? 34.25 2.865 -21.188 1 82.38 221 ALA B C 1
ATOM 6735 O O . ALA B 1 221 ? 33.969 3.906 -20.594 1 82.38 221 ALA B O 1
ATOM 6736 N N . TRP B 1 222 ? 34.656 1.83 -20.594 1 84.31 222 TRP B N 1
ATOM 6737 C CA . TRP B 1 222 ? 34.656 1.761 -19.141 1 84.31 222 TRP B CA 1
ATOM 6738 C C . TRP B 1 222 ? 35.844 2.496 -18.547 1 84.31 222 TRP B C 1
ATOM 6740 O O . TRP B 1 222 ? 35.75 3.096 -17.484 1 84.31 222 TRP B O 1
ATOM 6750 N N . ILE B 1 223 ? 36.875 2.543 -19.266 1 83.31 223 ILE B N 1
ATOM 6751 C CA . ILE B 1 223 ? 38.031 3.312 -18.812 1 83.31 223 ILE B CA 1
ATOM 6752 C C . ILE B 1 223 ? 37.719 4.805 -18.875 1 83.31 223 ILE B C 1
ATOM 6754 O O . ILE B 1 223 ? 38.062 5.559 -17.969 1 83.31 223 ILE B O 1
ATOM 6758 N N . LEU B 1 224 ? 37.031 5.105 -19.906 1 85.25 224 LEU B N 1
ATOM 6759 C CA . LEU B 1 224 ? 36.625 6.496 -20.016 1 85.25 224 LEU B CA 1
ATOM 6760 C C . LEU B 1 224 ? 35.625 6.855 -18.922 1 85.25 224 LEU B C 1
ATOM 6762 O O . LEU B 1 224 ? 35.656 7.953 -18.359 1 85.25 224 LEU B O 1
ATOM 6766 N N . ALA B 1 225 ? 34.812 5.961 -18.656 1 83.81 225 ALA B N 1
ATOM 6767 C CA . ALA B 1 225 ? 33.812 6.195 -17.609 1 83.81 225 ALA B CA 1
ATOM 6768 C C . ALA B 1 225 ? 34.469 6.355 -16.25 1 83.81 225 ALA B C 1
ATOM 6770 O O . ALA B 1 225 ? 34.062 7.184 -15.438 1 83.81 225 ALA B O 1
ATOM 6771 N N . LEU B 1 226 ? 35.469 5.598 -16.047 1 82.44 226 LEU B N 1
ATOM 6772 C CA . LEU B 1 226 ? 36.188 5.691 -14.773 1 82.44 226 LEU B CA 1
ATOM 6773 C C . LEU B 1 226 ? 36.906 7.027 -14.664 1 82.44 226 LEU B C 1
ATOM 6775 O O . LEU B 1 226 ? 36.906 7.641 -13.594 1 82.44 226 LEU B O 1
ATOM 6779 N N . LEU B 1 227 ? 37.375 7.477 -15.789 1 85.94 227 LEU B N 1
ATOM 6780 C CA . LEU B 1 227 ? 38.062 8.766 -15.797 1 85.94 227 LEU B CA 1
ATOM 6781 C C . LEU B 1 227 ? 37.062 9.906 -15.594 1 85.94 227 LEU B C 1
ATOM 6783 O O . LEU B 1 227 ? 37.344 10.859 -14.859 1 85.94 227 LEU B O 1
ATOM 6787 N N . MET B 1 228 ? 36 9.695 -16.109 1 85.38 228 MET B N 1
ATOM 6788 C CA . MET B 1 228 ? 34.969 10.703 -15.93 1 85.38 228 MET B CA 1
ATOM 6789 C C . MET B 1 228 ? 34.438 10.695 -14.5 1 85.38 228 MET B C 1
ATOM 6791 O O . MET B 1 228 ? 34.094 11.742 -13.953 1 85.38 228 MET B O 1
ATOM 6795 N N . LEU B 1 229 ? 34.406 9.562 -13.961 1 82.31 229 LEU B N 1
ATOM 6796 C CA . LEU B 1 229 ? 33.938 9.453 -12.578 1 82.31 229 LEU B CA 1
ATOM 6797 C C . LEU B 1 229 ? 34.938 10.125 -11.625 1 82.31 229 LEU B C 1
ATOM 6799 O O . LEU B 1 229 ? 34.531 10.812 -10.688 1 82.31 229 LEU B O 1
ATOM 6803 N N . ILE B 1 230 ? 36.156 9.93 -11.945 1 82.56 230 ILE B N 1
ATOM 6804 C CA . ILE B 1 230 ? 37.188 10.57 -11.125 1 82.56 230 ILE B CA 1
ATOM 6805 C C . ILE B 1 230 ? 37.094 12.086 -11.289 1 82.56 230 ILE B C 1
ATOM 6807 O O . ILE B 1 230 ? 37.094 12.82 -10.297 1 82.56 230 ILE B O 1
ATOM 6811 N N . GLY B 1 231 ? 36.875 12.492 -12.484 1 80.62 231 GLY B N 1
ATOM 6812 C CA . GLY B 1 231 ? 36.719 13.914 -12.727 1 80.62 231 GLY B CA 1
ATOM 6813 C C . GLY B 1 231 ? 35.438 14.469 -12.109 1 80.62 231 GLY B C 1
ATOM 6814 O O . GLY B 1 231 ? 35.438 15.578 -11.578 1 80.62 231 GLY B O 1
ATOM 6815 N N . GLY B 1 232 ? 34.469 13.656 -12.133 1 79.88 232 GLY B N 1
ATOM 6816 C CA . GLY B 1 232 ? 33.188 14.055 -11.555 1 79.88 232 GLY B CA 1
ATOM 6817 C C . GLY B 1 232 ? 33.25 14.203 -10.039 1 79.88 232 GLY B C 1
ATOM 6818 O O . GLY B 1 232 ? 32.688 15.148 -9.484 1 79.88 232 GLY B O 1
ATOM 6819 N N . ILE B 1 233 ? 33.906 13.328 -9.43 1 78.31 233 ILE B N 1
ATOM 6820 C CA . ILE B 1 233 ? 34 13.352 -7.977 1 78.31 233 ILE B CA 1
ATOM 6821 C C . ILE B 1 233 ? 34.781 14.602 -7.539 1 78.31 233 ILE B C 1
ATOM 6823 O O . ILE B 1 233 ? 34.375 15.289 -6.605 1 78.31 233 ILE B O 1
ATOM 6827 N N . PHE B 1 234 ? 35.719 14.961 -8.375 1 77.75 234 PHE B N 1
ATOM 6828 C CA . PHE B 1 234 ? 36.5 16.141 -8.055 1 77.75 234 PHE B CA 1
ATOM 6829 C C . PHE B 1 234 ? 35.719 17.406 -8.352 1 77.75 234 PHE B C 1
ATOM 6831 O O . PHE B 1 234 ? 35.75 18.359 -7.57 1 77.75 234 PHE B O 1
ATOM 6838 N N . SER B 1 235 ? 35 17.328 -9.328 1 78 235 SER B N 1
ATOM 6839 C CA . SER B 1 235 ? 34.188 18.484 -9.695 1 78 235 SER B CA 1
ATOM 6840 C C . SER B 1 235 ? 32.969 18.625 -8.773 1 78 235 SER B C 1
ATOM 6842 O O . SER B 1 235 ? 32.406 19.719 -8.641 1 78 235 SER B O 1
ATOM 6844 N N . SER B 1 236 ? 32.656 17.516 -8.172 1 78.25 236 SER B N 1
ATOM 6845 C CA . SER B 1 236 ? 31.5 17.547 -7.305 1 78.25 236 SER B CA 1
ATOM 6846 C C . SER B 1 236 ? 31.75 18.391 -6.059 1 78.25 236 SER B C 1
ATOM 6848 O O . SER B 1 236 ? 30.828 19.047 -5.547 1 78.25 236 SER B O 1
ATOM 6850 N N . TYR B 1 237 ? 33 18.391 -5.582 1 82.06 237 TYR B N 1
ATOM 6851 C CA . TYR B 1 237 ? 33.312 19.25 -4.441 1 82.06 237 TYR B CA 1
ATOM 6852 C C . TYR B 1 237 ? 33.031 20.703 -4.758 1 82.06 237 TYR B C 1
ATOM 6854 O O . TYR B 1 237 ? 32.406 21.406 -3.961 1 82.06 237 TYR B O 1
ATOM 6862 N N . TYR B 1 238 ? 33.344 21.125 -5.949 1 78.31 238 TYR B N 1
ATOM 6863 C CA . TYR B 1 238 ? 33.188 22.531 -6.305 1 78.31 238 TYR B CA 1
ATOM 6864 C C . TYR B 1 238 ? 31.734 22.844 -6.617 1 78.31 238 TYR B C 1
ATOM 6866 O O . TYR B 1 238 ? 31.25 23.938 -6.34 1 78.31 238 TYR B O 1
ATOM 6874 N N . LEU B 1 239 ? 31.062 21.875 -7.105 1 72.69 239 LEU B N 1
ATOM 6875 C CA . LEU B 1 239 ? 29.656 22.094 -7.461 1 72.69 239 LEU B CA 1
ATOM 6876 C C . LEU B 1 239 ? 28.781 22.094 -6.215 1 72.69 239 LEU B C 1
ATOM 6878 O O . LEU B 1 239 ? 27.844 22.906 -6.113 1 72.69 239 LEU B O 1
ATOM 6882 N N . LEU B 1 240 ? 29.125 21.234 -5.27 1 73.5 240 LEU B N 1
ATOM 6883 C CA . LEU B 1 240 ? 28.25 21.078 -4.102 1 73.5 240 LEU B CA 1
ATOM 6884 C C . LEU B 1 240 ? 28.562 22.156 -3.055 1 73.5 240 LEU B C 1
ATOM 6886 O O . LEU B 1 240 ? 27.734 22.438 -2.191 1 73.5 240 LEU B O 1
ATOM 6890 N N . THR B 1 241 ? 29.781 22.719 -3.139 1 72 241 THR B N 1
ATOM 6891 C CA . THR B 1 241 ? 30.156 23.703 -2.133 1 72 241 THR B CA 1
ATOM 6892 C C . THR B 1 241 ? 30.047 25.109 -2.693 1 72 241 THR B C 1
ATOM 6894 O O . THR B 1 241 ? 30.297 26.094 -1.988 1 72 241 THR B O 1
ATOM 6897 N N . SER B 1 242 ? 29.594 25.203 -3.959 1 67.44 242 SER B N 1
ATOM 6898 C CA . SER B 1 242 ? 29.5 26.516 -4.57 1 67.44 242 SER B CA 1
ATOM 6899 C C . SER B 1 242 ? 28.391 27.344 -3.939 1 67.44 242 SER B C 1
ATOM 6901 O O . SER B 1 242 ? 27.422 26.797 -3.412 1 67.44 242 SER B O 1
ATOM 6903 N N . SER B 1 243 ? 28.594 28.625 -3.736 1 61.12 243 SER B N 1
ATOM 6904 C CA . SER B 1 243 ? 27.641 29.578 -3.178 1 61.12 243 SER B CA 1
ATOM 6905 C C . SER B 1 243 ? 26.359 29.625 -4.008 1 61.12 243 SER B C 1
ATOM 6907 O O . SER B 1 243 ? 25.312 30.031 -3.512 1 61.12 243 SER B O 1
ATOM 6909 N N . TYR B 1 244 ? 26.484 29.125 -5.27 1 59.75 244 TYR B N 1
ATOM 6910 C CA . TYR B 1 244 ? 25.281 29.125 -6.086 1 59.75 244 TYR B CA 1
ATOM 6911 C C . TYR B 1 244 ? 24.312 28.031 -5.625 1 59.75 244 TYR B C 1
ATOM 6913 O O . TYR B 1 244 ? 23.094 28.188 -5.734 1 59.75 244 TYR B O 1
ATOM 6921 N N . THR B 1 245 ? 24.984 27.016 -5.098 1 57.12 245 THR B N 1
ATOM 6922 C CA . THR B 1 245 ? 24.141 25.906 -4.652 1 57.12 245 THR B CA 1
ATOM 6923 C C . THR B 1 245 ? 23.484 26.234 -3.316 1 57.12 245 THR B C 1
ATOM 6925 O O . THR B 1 245 ? 22.562 25.531 -2.887 1 57.12 245 THR B O 1
ATOM 6928 N N . ALA B 1 246 ? 23.953 27.359 -2.764 1 54.09 246 ALA B N 1
ATOM 6929 C CA . ALA B 1 246 ? 23.391 27.734 -1.465 1 54.09 246 ALA B CA 1
ATOM 6930 C C . ALA B 1 246 ? 22.047 28.438 -1.623 1 54.09 246 ALA B C 1
ATOM 6932 O O . ALA B 1 246 ? 21.297 28.578 -0.653 1 54.09 246 ALA B O 1
ATOM 6933 N N . LYS B 1 247 ? 21.859 28.812 -2.936 1 56.09 247 LYS B N 1
ATOM 6934 C CA . LYS B 1 247 ? 20.547 29.406 -3.133 1 56.09 247 LYS B CA 1
ATOM 6935 C C . LYS B 1 247 ? 19.438 28.375 -2.963 1 56.09 247 LYS B C 1
ATOM 6937 O O . LYS B 1 247 ? 19.562 27.234 -3.422 1 56.09 247 LYS B O 1
ATOM 6942 N N . ALA B 1 248 ? 18.609 28.75 -2.166 1 55.47 248 ALA B N 1
ATOM 6943 C CA . ALA B 1 248 ? 17.531 27.844 -1.765 1 55.47 248 ALA B CA 1
ATOM 6944 C C . ALA B 1 248 ? 16.859 27.219 -2.982 1 55.47 248 ALA B C 1
ATOM 6946 O O . ALA B 1 248 ? 16.516 26.031 -2.965 1 55.47 248 ALA B O 1
ATOM 6947 N N . SER B 1 249 ? 16.766 28 -4.031 1 58.59 249 SER B N 1
ATOM 6948 C CA . SER B 1 249 ? 16.094 27.469 -5.219 1 58.59 249 SER B CA 1
ATOM 6949 C C . SER B 1 249 ? 16.938 26.391 -5.891 1 58.59 249 SER B C 1
ATOM 6951 O O . SER B 1 249 ? 16.406 25.375 -6.328 1 58.59 249 SER B O 1
ATOM 6953 N N . VAL B 1 250 ? 18.156 26.688 -5.867 1 60.75 250 VAL B N 1
ATOM 6954 C CA . VAL B 1 250 ? 19.031 25.734 -6.52 1 60.75 250 VAL B CA 1
ATOM 6955 C C . VAL B 1 250 ? 19.109 24.453 -5.684 1 60.75 250 VAL B C 1
ATOM 6957 O O . VAL B 1 250 ? 19.094 23.344 -6.223 1 60.75 250 VAL B O 1
ATOM 6960 N N . MET B 1 251 ? 19.016 24.688 -4.473 1 62.69 251 MET B N 1
ATOM 6961 C CA . MET B 1 251 ? 19.094 23.531 -3.596 1 62.69 251 MET B CA 1
ATOM 6962 C C . MET B 1 251 ? 17.844 22.656 -3.721 1 62.69 251 MET B C 1
ATOM 6964 O O . MET B 1 251 ? 17.938 21.438 -3.766 1 62.69 251 MET B O 1
ATOM 6968 N N . ALA B 1 252 ? 16.797 23.391 -3.789 1 62.5 252 ALA B N 1
ATOM 6969 C CA . ALA B 1 252 ? 15.539 22.641 -3.916 1 62.5 252 ALA B CA 1
ATOM 6970 C C . ALA B 1 252 ? 15.484 21.891 -5.238 1 62.5 252 ALA B C 1
ATOM 6972 O O . ALA B 1 252 ? 15.055 20.734 -5.281 1 62.5 252 ALA B O 1
ATOM 6973 N N . CYS B 1 253 ? 15.984 22.578 -6.188 1 62 253 CYS B N 1
ATOM 6974 C CA . CYS B 1 253 ? 15.945 21.938 -7.5 1 62 253 CYS B CA 1
ATOM 6975 C C . CYS B 1 253 ? 16.922 20.781 -7.566 1 62 253 CYS B C 1
ATOM 6977 O O . CYS B 1 253 ? 16.609 19.719 -8.117 1 62 253 CYS B O 1
ATOM 6979 N N . THR B 1 254 ? 18.062 21.016 -6.949 1 64.75 254 THR B N 1
ATOM 6980 C CA . THR B 1 254 ? 19.031 19.938 -6.965 1 64.75 254 THR B CA 1
ATOM 6981 C C . THR B 1 254 ? 18.547 18.75 -6.113 1 64.75 254 THR B C 1
ATOM 6983 O O . THR B 1 254 ? 18.734 17.594 -6.488 1 64.75 254 THR B O 1
ATOM 6986 N N . THR B 1 255 ? 17.891 19.172 -5.074 1 63.75 255 THR B N 1
ATOM 6987 C CA . THR B 1 255 ? 17.359 18.094 -4.242 1 63.75 255 THR B CA 1
ATOM 6988 C C . THR B 1 255 ? 16.266 17.328 -4.98 1 63.75 255 THR B C 1
ATOM 6990 O O . THR B 1 255 ? 16.234 16.094 -4.941 1 63.75 255 THR B O 1
ATOM 6993 N N . ALA B 1 256 ? 15.438 18.188 -5.531 1 60.12 256 ALA B N 1
ATOM 6994 C CA . ALA B 1 256 ? 14.312 17.531 -6.191 1 60.12 256 ALA B CA 1
ATOM 6995 C C . ALA B 1 256 ? 14.773 16.734 -7.406 1 60.12 256 ALA B C 1
ATOM 6997 O O . ALA B 1 256 ? 14.406 15.562 -7.559 1 60.12 256 ALA B O 1
ATOM 6998 N N . SER B 1 257 ? 15.469 17.484 -8.266 1 62.31 257 SER B N 1
ATOM 6999 C CA . SER B 1 257 ? 15.711 16.844 -9.555 1 62.31 257 SER B CA 1
ATOM 7000 C C . SER B 1 257 ? 16.797 15.773 -9.438 1 62.31 257 SER B C 1
ATOM 7002 O O . SER B 1 257 ? 16.609 14.648 -9.914 1 62.31 257 SER B O 1
ATOM 7004 N N . LEU B 1 258 ? 17.766 16.047 -8.664 1 70.62 258 LEU B N 1
ATOM 7005 C CA . LEU B 1 258 ? 18.844 15.07 -8.734 1 70.62 258 LEU B CA 1
ATOM 7006 C C . LEU B 1 258 ? 18.75 14.078 -7.586 1 70.62 258 LEU B C 1
ATOM 7008 O O . LEU B 1 258 ? 18.875 12.867 -7.789 1 70.62 258 LEU B O 1
ATOM 7012 N N . GLY B 1 259 ? 18.312 14.602 -6.523 1 77.38 259 GLY B N 1
ATOM 7013 C CA . GLY B 1 259 ? 18.266 13.703 -5.383 1 77.38 259 GLY B CA 1
ATOM 7014 C C . GLY B 1 259 ? 17.094 12.75 -5.418 1 77.38 259 GLY B C 1
ATOM 7015 O O . GLY B 1 259 ? 17.266 11.531 -5.352 1 77.38 259 GLY B O 1
ATOM 7016 N N . MET B 1 260 ? 15.992 13.258 -5.754 1 82.5 260 MET B N 1
ATOM 7017 C CA . MET B 1 260 ? 14.797 12.422 -5.715 1 82.5 260 MET B CA 1
ATOM 7018 C C . MET B 1 260 ? 14.742 11.484 -6.922 1 82.5 260 MET B C 1
ATOM 7020 O O . MET B 1 260 ? 14.281 10.352 -6.812 1 82.5 260 MET B O 1
ATOM 7024 N N . MET B 1 261 ? 15.234 12.023 -7.977 1 83.88 261 MET B N 1
ATOM 7025 C CA . MET B 1 261 ? 15.258 11.18 -9.164 1 83.88 261 MET B CA 1
ATOM 7026 C C . MET B 1 261 ? 16.234 10.016 -8.992 1 83.88 261 MET B C 1
ATOM 7028 O O . MET B 1 261 ? 15.898 8.867 -9.305 1 83.88 261 MET B O 1
ATOM 7032 N N . LEU B 1 262 ? 17.328 10.336 -8.523 1 85.94 262 LEU B N 1
ATOM 7033 C CA . LEU B 1 262 ? 18.312 9.281 -8.305 1 85.94 262 LEU B CA 1
ATOM 7034 C C . LEU B 1 262 ? 17.812 8.273 -7.281 1 85.94 262 LEU B C 1
ATOM 7036 O O . LEU B 1 262 ? 17.984 7.062 -7.457 1 85.94 262 LEU B O 1
ATOM 7040 N N . ALA B 1 263 ? 17.203 8.781 -6.281 1 87.44 263 ALA B N 1
ATOM 7041 C CA . ALA B 1 263 ? 16.672 7.871 -5.27 1 87.44 263 ALA B CA 1
ATOM 7042 C C . ALA B 1 263 ? 15.578 6.977 -5.859 1 87.44 263 ALA B C 1
ATOM 7044 O O . ALA B 1 263 ? 15.492 5.797 -5.52 1 87.44 263 ALA B O 1
ATOM 7045 N N . LEU B 1 264 ? 14.836 7.574 -6.684 1 88.88 264 LEU B N 1
ATOM 7046 C CA . LEU B 1 264 ? 13.789 6.797 -7.328 1 88.88 264 LEU B CA 1
ATOM 7047 C C . LEU B 1 264 ? 14.383 5.688 -8.188 1 88.88 264 LEU B C 1
ATOM 7049 O O . LEU B 1 264 ? 13.93 4.543 -8.133 1 88.88 264 LEU B O 1
ATOM 7053 N N . PHE B 1 265 ? 15.375 6.039 -8.906 1 89.25 265 PHE B N 1
ATOM 7054 C CA . PHE B 1 265 ? 16.016 5.035 -9.758 1 89.25 265 PHE B CA 1
ATOM 7055 C C . PHE B 1 265 ? 16.703 3.975 -8.906 1 89.25 265 PHE B C 1
ATOM 7057 O O . PHE B 1 265 ? 16.703 2.791 -9.258 1 89.25 265 PHE B O 1
ATOM 7064 N N . GLN B 1 266 ? 17.25 4.406 -7.879 1 91.5 266 GLN B N 1
ATOM 7065 C CA . GLN B 1 266 ? 17.891 3.441 -6.984 1 91.5 266 GLN B CA 1
ATOM 7066 C C . GLN B 1 266 ? 16.859 2.508 -6.359 1 91.5 266 GLN B C 1
ATOM 7068 O O . GLN B 1 266 ? 17.078 1.299 -6.27 1 91.5 266 GLN B O 1
ATOM 7073 N N . ASN B 1 267 ? 15.75 3.053 -6.016 1 91.06 267 ASN B N 1
ATOM 7074 C CA . ASN B 1 267 ? 14.695 2.223 -5.441 1 91.06 267 ASN B CA 1
ATOM 7075 C C . ASN B 1 267 ? 14.125 1.251 -6.469 1 91.06 267 ASN B C 1
ATOM 7077 O O . ASN B 1 267 ? 13.828 0.099 -6.145 1 91.06 267 ASN B O 1
ATOM 7081 N N . LEU B 1 268 ? 14.008 1.746 -7.613 1 90.12 268 LEU B N 1
ATOM 7082 C CA . LEU B 1 268 ? 13.531 0.872 -8.68 1 90.12 268 LEU B CA 1
ATOM 7083 C C . LEU B 1 268 ? 14.555 -0.216 -8.984 1 90.12 268 LEU B C 1
ATOM 7085 O O . LEU B 1 268 ? 14.188 -1.343 -9.328 1 90.12 268 LEU B O 1
ATOM 7089 N N . GLY B 1 269 ? 15.781 0.143 -8.859 1 89.81 269 GLY B N 1
ATOM 7090 C CA . GLY B 1 269 ? 16.828 -0.848 -9.047 1 89.81 269 GLY B CA 1
ATOM 7091 C C . GLY B 1 269 ? 16.797 -1.956 -8.016 1 89.81 269 GLY B C 1
ATOM 7092 O O . GLY B 1 269 ? 17.047 -3.121 -8.336 1 89.81 269 GLY B O 1
ATOM 7093 N N . VAL B 1 270 ? 16.5 -1.56 -6.863 1 90.25 270 VAL B N 1
ATOM 7094 C CA . VAL B 1 270 ? 16.375 -2.559 -5.805 1 90.25 270 VAL B CA 1
ATOM 7095 C C . VAL B 1 270 ? 15.18 -3.465 -6.082 1 90.25 270 VAL B C 1
ATOM 7097 O O . VAL B 1 270 ? 15.242 -4.672 -5.844 1 90.25 270 VAL B O 1
ATOM 7100 N N . LEU B 1 271 ? 14.18 -2.908 -6.668 1 87.88 271 LEU B N 1
ATOM 7101 C CA . LEU B 1 271 ? 12.984 -3.682 -7 1 87.88 271 LEU B CA 1
ATOM 7102 C C . LEU B 1 271 ? 13.289 -4.711 -8.086 1 87.88 271 LEU B C 1
ATOM 7104 O O . LEU B 1 271 ? 12.656 -5.766 -8.141 1 87.88 271 LEU B O 1
ATOM 7108 N N . SER B 1 272 ? 14.219 -4.461 -8.836 1 83.69 272 SER B N 1
ATOM 7109 C CA . SER B 1 272 ? 14.555 -5.348 -9.945 1 83.69 272 SER B CA 1
ATOM 7110 C C . SER B 1 272 ? 15.211 -6.633 -9.453 1 83.69 272 SER B C 1
ATOM 7112 O O . SER B 1 272 ? 15.289 -7.617 -10.188 1 83.69 272 SER B O 1
ATOM 7114 N N . THR B 1 273 ? 15.516 -6.66 -8.203 1 81.31 273 THR B N 1
ATOM 7115 C CA . THR B 1 273 ? 16.156 -7.844 -7.652 1 81.31 273 THR B CA 1
ATOM 7116 C C . THR B 1 273 ? 15.133 -8.93 -7.344 1 81.31 273 THR B C 1
ATOM 7118 O O . THR B 1 273 ? 15.492 -10.094 -7.141 1 81.31 273 THR B O 1
ATOM 7121 N N . VAL B 1 274 ? 13.914 -8.547 -7.402 1 79.19 274 VAL B N 1
ATOM 7122 C CA . VAL B 1 274 ? 12.867 -9.531 -7.141 1 79.19 274 VAL B CA 1
ATOM 7123 C C . VAL B 1 274 ? 12.688 -10.43 -8.359 1 79.19 274 VAL B C 1
ATOM 7125 O O . VAL B 1 274 ? 12.602 -9.945 -9.492 1 79.19 274 VAL B O 1
ATOM 7128 N N . ASP B 1 275 ? 12.664 -11.641 -8.023 1 69.56 275 ASP B N 1
ATOM 7129 C CA . ASP B 1 275 ? 12.586 -12.617 -9.102 1 69.56 275 ASP B CA 1
ATOM 7130 C C . ASP B 1 275 ? 11.141 -12.828 -9.555 1 69.56 275 ASP B C 1
ATOM 7132 O O . ASP B 1 275 ? 10.516 -13.828 -9.203 1 69.56 275 ASP B O 1
ATOM 7136 N N . VAL B 1 276 ? 10.586 -11.844 -10.195 1 69.38 276 VAL B N 1
ATOM 7137 C CA . VAL B 1 276 ? 9.242 -11.938 -10.766 1 69.38 276 VAL B CA 1
ATOM 7138 C C . VAL B 1 276 ? 9.289 -11.602 -12.258 1 69.38 276 VAL B C 1
ATOM 7140 O O . VAL B 1 276 ? 10.18 -10.875 -12.711 1 69.38 276 VAL B O 1
ATOM 7143 N N . ARG B 1 277 ? 8.328 -12.234 -12.953 1 61.59 277 ARG B N 1
ATOM 7144 C CA . ARG B 1 277 ? 8.219 -11.922 -14.375 1 61.59 277 ARG B CA 1
ATOM 7145 C C . ARG B 1 277 ? 7.52 -10.586 -14.586 1 61.59 277 ARG B C 1
ATOM 7147 O O . ARG B 1 277 ? 6.293 -10.492 -14.484 1 61.59 277 ARG B O 1
ATOM 7154 N N . TRP B 1 278 ? 8.422 -9.562 -14.836 1 71.06 278 TRP B N 1
ATOM 7155 C CA . TRP B 1 278 ? 7.879 -8.227 -15.07 1 71.06 278 TRP B CA 1
ATOM 7156 C C . TRP B 1 278 ? 7.359 -8.094 -16.5 1 71.06 278 TRP B C 1
ATOM 7158 O O . TRP B 1 278 ? 7.93 -8.664 -17.422 1 71.06 278 TRP B O 1
ATOM 7168 N N . PRO B 1 279 ? 6.199 -7.398 -16.688 1 67 279 PRO B N 1
ATOM 7169 C CA . PRO B 1 279 ? 5.773 -7.105 -18.062 1 67 279 PRO B CA 1
ATOM 7170 C C . PRO B 1 279 ? 6.848 -6.379 -18.875 1 67 279 PRO B C 1
ATOM 7172 O O . PRO B 1 279 ? 7.688 -5.68 -18.297 1 67 279 PRO B O 1
ATOM 7175 N N . GLY B 1 280 ? 6.902 -6.543 -20.188 1 66.94 280 GLY B N 1
ATOM 7176 C CA . GLY B 1 280 ? 7.961 -6.074 -21.078 1 66.94 280 GLY B CA 1
ATOM 7177 C C . GLY B 1 280 ? 8.328 -4.621 -20.844 1 66.94 280 GLY B C 1
ATOM 7178 O O . GLY B 1 280 ? 9.5 -4.281 -20.734 1 66.94 280 GLY B O 1
ATOM 7179 N N . GLU B 1 281 ? 7.387 -3.703 -20.766 1 71.19 281 GLU B N 1
ATOM 7180 C CA . GLU B 1 281 ? 7.68 -2.281 -20.609 1 71.19 281 GLU B CA 1
ATOM 7181 C C . GLU B 1 281 ? 8.297 -1.991 -19.25 1 71.19 281 GLU B C 1
ATOM 7183 O O . GLU B 1 281 ? 9.234 -1.199 -19.141 1 71.19 281 GLU B O 1
ATOM 7188 N N . ILE B 1 282 ? 7.895 -2.703 -18.297 1 79.88 282 ILE B N 1
ATOM 7189 C CA . ILE B 1 282 ? 8.383 -2.492 -16.938 1 79.88 282 ILE B CA 1
ATOM 7190 C C . ILE B 1 282 ? 9.75 -3.15 -16.781 1 79.88 282 ILE B C 1
ATOM 7192 O O . ILE B 1 282 ? 10.609 -2.645 -16.047 1 79.88 282 ILE B O 1
ATOM 7196 N N . ALA B 1 283 ? 9.867 -4.215 -17.5 1 77.94 283 ALA B N 1
ATOM 7197 C CA . ALA B 1 283 ? 11.156 -4.902 -17.438 1 77.94 283 ALA B CA 1
ATOM 7198 C C . ALA B 1 283 ? 12.281 -4.02 -17.969 1 77.94 283 ALA B C 1
ATOM 7200 O O . ALA B 1 283 ? 13.367 -3.98 -17.406 1 77.94 283 ALA B O 1
ATOM 7201 N N . ASN B 1 284 ? 12.016 -3.203 -18.969 1 77.38 284 ASN B N 1
ATOM 7202 C CA . ASN B 1 284 ? 13.008 -2.293 -19.531 1 77.38 284 ASN B CA 1
ATOM 7203 C C . ASN B 1 284 ? 13.328 -1.15 -18.578 1 77.38 284 ASN B C 1
ATOM 7205 O O . ASN B 1 284 ? 14.484 -0.76 -18.422 1 77.38 284 ASN B O 1
ATOM 7209 N N . LEU B 1 285 ? 12.336 -0.705 -17.984 1 83.75 285 LEU B N 1
ATOM 7210 C CA . LEU B 1 285 ? 12.539 0.369 -17.016 1 83.75 285 LEU B CA 1
ATOM 7211 C C . LEU B 1 285 ? 13.359 -0.116 -15.828 1 83.75 285 LEU B C 1
ATOM 7213 O O . LEU B 1 285 ? 14.25 0.593 -15.352 1 83.75 285 LEU B O 1
ATOM 7217 N N . LEU B 1 286 ? 13.07 -1.297 -15.453 1 85.56 286 LEU B N 1
ATOM 7218 C CA . LEU B 1 286 ? 13.781 -1.849 -14.305 1 85.56 286 LEU B CA 1
ATOM 7219 C C . LEU B 1 286 ? 15.219 -2.195 -14.672 1 85.56 286 LEU B C 1
ATOM 7221 O O . LEU B 1 286 ? 16.125 -2.033 -13.852 1 85.56 286 LEU B O 1
ATOM 7225 N N . ALA B 1 287 ? 15.422 -2.658 -15.844 1 82.31 287 ALA B N 1
ATOM 7226 C CA . ALA B 1 287 ? 16.781 -2.93 -16.312 1 82.31 287 ALA B CA 1
ATOM 7227 C C . ALA B 1 287 ? 17.609 -1.649 -16.359 1 82.31 287 ALA B C 1
ATOM 7229 O O . ALA B 1 287 ? 18.766 -1.639 -15.953 1 82.31 287 ALA B O 1
ATOM 7230 N N . PHE B 1 288 ? 17 -0.572 -16.766 1 85.19 288 PHE B N 1
ATOM 7231 C CA . PHE B 1 288 ? 17.672 0.721 -16.766 1 85.19 288 PHE B CA 1
ATOM 7232 C C . PHE B 1 288 ? 17.953 1.185 -15.344 1 85.19 288 PHE B C 1
ATOM 7234 O O . PHE B 1 288 ? 19.047 1.673 -15.055 1 85.19 288 PHE B O 1
ATOM 7241 N N . ALA B 1 289 ? 17.016 0.979 -14.5 1 89.12 289 ALA B N 1
ATOM 7242 C CA . ALA B 1 289 ? 17.156 1.434 -13.117 1 89.12 289 ALA B CA 1
ATOM 7243 C C . ALA B 1 289 ? 18.219 0.624 -12.383 1 89.12 289 ALA B C 1
ATOM 7245 O O . ALA B 1 289 ? 18.844 1.116 -11.438 1 89.12 289 ALA B O 1
ATOM 7246 N N . SER B 1 290 ? 18.469 -0.562 -12.828 1 88.19 290 SER B N 1
ATOM 7247 C CA . SER B 1 290 ? 19.422 -1.423 -12.148 1 88.19 290 SER B CA 1
ATOM 7248 C C . SER B 1 290 ? 20.844 -0.898 -12.312 1 88.19 290 SER B C 1
ATOM 7250 O O . SER B 1 290 ? 21.75 -1.26 -11.547 1 88.19 290 SER B O 1
ATOM 7252 N N . ILE B 1 291 ? 21.047 0.006 -13.188 1 86.62 291 ILE B N 1
ATOM 7253 C CA . ILE B 1 291 ? 22.344 0.628 -13.391 1 86.62 291 ILE B CA 1
ATOM 7254 C C . ILE B 1 291 ? 22.719 1.485 -12.188 1 86.62 291 ILE B C 1
ATOM 7256 O O . ILE B 1 291 ? 23.875 1.554 -11.789 1 86.62 291 ILE B O 1
ATOM 7260 N N . PHE B 1 292 ? 21.703 1.934 -11.562 1 87.62 292 PHE B N 1
ATOM 7261 C CA . PHE B 1 292 ? 21.922 2.846 -10.445 1 87.62 292 PHE B CA 1
ATOM 7262 C C . PHE B 1 292 ? 22.188 2.074 -9.156 1 87.62 292 PHE B C 1
ATOM 7264 O O . PHE B 1 292 ? 22.562 2.66 -8.141 1 87.62 292 PHE B O 1
ATOM 7271 N N . THR B 1 293 ? 22 0.785 -9.211 1 87.81 293 THR B N 1
ATOM 7272 C CA . THR B 1 293 ? 22.391 -0.067 -8.094 1 87.81 293 THR B CA 1
ATOM 7273 C C . THR B 1 293 ? 23.656 -0.861 -8.445 1 87.81 293 THR B C 1
ATOM 7275 O O . THR B 1 293 ? 23.938 -1.892 -7.832 1 87.81 293 THR B O 1
ATOM 7278 N N . PHE B 1 294 ? 24.375 -0.474 -9.461 1 85.94 294 PHE B N 1
ATOM 7279 C CA . PHE B 1 294 ? 25.672 -0.977 -9.891 1 85.94 294 PHE B CA 1
ATOM 7280 C C . PHE B 1 294 ? 25.547 -2.395 -10.438 1 85.94 294 PHE B C 1
ATOM 7282 O O . PHE B 1 294 ? 26.438 -3.225 -10.227 1 85.94 294 PHE B O 1
ATOM 7289 N N . ASN B 1 295 ? 24.375 -2.643 -10.898 1 79.62 295 ASN B N 1
ATOM 7290 C CA . ASN B 1 295 ? 24.281 -3.824 -11.75 1 79.62 295 ASN B CA 1
ATOM 7291 C C . ASN B 1 295 ? 24.734 -3.525 -13.18 1 79.62 295 ASN B C 1
ATOM 7293 O O . ASN B 1 295 ? 23.906 -3.205 -14.039 1 79.62 295 ASN B O 1
ATOM 7297 N N . LEU B 1 296 ? 26.016 -3.65 -13.383 1 76.38 296 LEU B N 1
ATOM 7298 C CA . LEU B 1 296 ? 26.625 -3.16 -14.617 1 76.38 296 LEU B CA 1
ATOM 7299 C C . LEU B 1 296 ? 26.938 -4.312 -15.562 1 76.38 296 LEU B C 1
ATOM 7301 O O . LEU B 1 296 ? 27.672 -4.137 -16.547 1 76.38 296 LEU B O 1
ATOM 7305 N N . ASP B 1 297 ? 26.375 -5.352 -15.242 1 71.31 297 ASP B N 1
ATOM 7306 C CA . ASP B 1 297 ? 26.688 -6.508 -16.078 1 71.31 297 ASP B CA 1
ATOM 7307 C C . ASP B 1 297 ? 26.125 -6.348 -17.484 1 71.31 297 ASP B C 1
ATOM 7309 O O . ASP B 1 297 ? 26.766 -6.734 -18.453 1 71.31 297 ASP B O 1
ATOM 7313 N N . ALA B 1 298 ? 25.031 -5.688 -17.5 1 66.81 298 ALA B N 1
ATOM 7314 C CA . ALA B 1 298 ? 24.391 -5.516 -18.797 1 66.81 298 ALA B CA 1
ATOM 7315 C C . ALA B 1 298 ? 25.172 -4.535 -19.672 1 66.81 298 ALA B C 1
ATOM 7317 O O . ALA B 1 298 ? 25.016 -4.535 -20.906 1 66.81 298 ALA B O 1
ATOM 7318 N N . LEU B 1 299 ? 26.031 -3.752 -18.938 1 74.75 299 LEU B N 1
ATOM 7319 C CA . LEU B 1 299 ? 26.812 -2.775 -19.688 1 74.75 299 LEU B CA 1
ATOM 7320 C C . LEU B 1 299 ? 28.219 -3.299 -19.969 1 74.75 299 LEU B C 1
ATOM 7322 O O . LEU B 1 299 ? 29.094 -2.547 -20.406 1 74.75 299 LEU B O 1
ATOM 7326 N N . GLY B 1 300 ? 28.453 -4.562 -19.75 1 74.31 300 GLY B N 1
ATOM 7327 C CA . GLY B 1 300 ? 29.719 -5.195 -20.094 1 74.31 300 GLY B CA 1
ATOM 7328 C C . GLY B 1 300 ? 30.797 -4.973 -19.062 1 74.31 300 GLY B C 1
ATOM 7329 O O . GLY B 1 300 ? 31.984 -4.93 -19.391 1 74.31 300 GLY B O 1
ATOM 7330 N N . PHE B 1 301 ? 30.453 -4.758 -17.828 1 78.12 301 PHE B N 1
ATOM 7331 C CA . PHE B 1 301 ? 31.438 -4.57 -16.797 1 78.12 301 PHE B CA 1
ATOM 7332 C C . PHE B 1 301 ? 32.25 -5.84 -16.578 1 78.12 301 PHE B C 1
ATOM 7334 O O . PHE B 1 301 ? 33.406 -5.777 -16.141 1 78.12 301 PHE B O 1
ATOM 7341 N N . GLY B 1 302 ? 31.688 -6.871 -16.953 1 73.62 302 GLY B N 1
ATOM 7342 C CA . GLY B 1 302 ? 32.375 -8.148 -16.844 1 73.62 302 GLY B CA 1
ATOM 7343 C C . GLY B 1 302 ? 33.594 -8.258 -17.75 1 73.62 302 GLY B C 1
ATOM 7344 O O . GLY B 1 302 ? 34.469 -9.086 -17.516 1 73.62 302 GLY B O 1
ATOM 7345 N N . CYS B 1 303 ? 33.656 -7.355 -18.641 1 75.38 303 CYS B N 1
ATOM 7346 C CA . CYS B 1 303 ? 34.781 -7.383 -19.578 1 75.38 303 CYS B CA 1
ATOM 7347 C C . CYS B 1 303 ? 36.031 -6.824 -18.922 1 75.38 303 CYS B C 1
ATOM 7349 O O . CYS B 1 303 ? 37.156 -7.105 -19.359 1 75.38 303 CYS B O 1
ATOM 7351 N N . LEU B 1 304 ? 35.906 -5.969 -17.906 1 75.38 304 LEU B N 1
ATOM 7352 C CA . LEU B 1 304 ? 37.062 -5.395 -17.219 1 75.38 304 LEU B CA 1
ATOM 7353 C C . LEU B 1 304 ? 37.625 -6.375 -16.203 1 75.38 304 LEU B C 1
ATOM 7355 O O . LEU B 1 304 ? 38.844 -6.375 -15.938 1 75.38 304 LEU B O 1
ATOM 7359 N N . SER B 1 305 ? 36.812 -6.98 -15.539 1 67.94 305 SER B N 1
ATOM 7360 C CA . SER B 1 305 ? 37.219 -7.891 -14.477 1 67.94 305 SER B CA 1
ATOM 7361 C C . SER B 1 305 ? 36.656 -9.281 -14.68 1 67.94 305 SER B C 1
ATOM 7363 O O . SER B 1 305 ? 35.438 -9.438 -14.859 1 67.94 305 SER B O 1
ATOM 7365 N N . HIS B 1 306 ? 37.625 -10.164 -14.852 1 67.62 306 HIS B N 1
ATOM 7366 C CA . HIS B 1 306 ? 37.156 -11.539 -15.047 1 67.62 306 HIS B CA 1
ATOM 7367 C C . HIS B 1 306 ? 36.875 -12.219 -13.711 1 67.62 306 HIS B C 1
ATOM 7369 O O . HIS B 1 306 ? 37.5 -11.898 -12.703 1 67.62 306 HIS B O 1
ATOM 7375 N N . GLY B 1 307 ? 35.906 -12.984 -13.477 1 75.12 307 GLY B N 1
ATOM 7376 C CA . GLY B 1 307 ? 35.531 -13.742 -12.297 1 75.12 307 GLY B CA 1
ATOM 7377 C C . GLY B 1 307 ? 34.438 -13.07 -11.492 1 75.12 307 GLY B C 1
ATOM 7378 O O . GLY B 1 307 ? 34.375 -11.836 -11.43 1 75.12 307 GLY B O 1
ATOM 7379 N N . ASN B 1 308 ? 33.625 -13.812 -11.008 1 79.5 308 ASN B N 1
ATOM 7380 C CA . ASN B 1 308 ? 32.469 -13.305 -10.266 1 79.5 308 ASN B CA 1
ATOM 7381 C C . ASN B 1 308 ? 32.906 -12.625 -8.969 1 79.5 308 ASN B C 1
ATOM 7383 O O . ASN B 1 308 ? 32.406 -11.555 -8.625 1 79.5 308 ASN B O 1
ATOM 7387 N N . VAL B 1 309 ? 33.938 -13.172 -8.328 1 86.06 309 VAL B N 1
ATOM 7388 C CA . VAL B 1 309 ? 34.406 -12.625 -7.051 1 86.06 309 VAL B CA 1
ATOM 7389 C C . VAL B 1 309 ? 35.125 -11.312 -7.289 1 86.06 309 VAL B C 1
ATOM 7391 O O . VAL B 1 309 ? 34.969 -10.359 -6.52 1 86.06 309 VAL B O 1
ATOM 7394 N N . TYR B 1 310 ? 35.906 -11.281 -8.375 1 83.38 310 TYR B N 1
ATOM 7395 C CA . TYR B 1 310 ? 36.656 -10.062 -8.672 1 83.38 310 TYR B CA 1
ATOM 7396 C C . TYR B 1 310 ? 35.719 -8.938 -9.094 1 83.38 310 TYR B C 1
ATOM 7398 O O . TYR B 1 310 ? 35.938 -7.777 -8.742 1 83.38 310 TYR B O 1
ATOM 7406 N N . ARG B 1 311 ? 34.781 -9.266 -9.789 1 83.88 311 ARG B N 1
ATOM 7407 C CA . ARG B 1 311 ? 33.781 -8.266 -10.203 1 83.88 311 ARG B CA 1
ATOM 7408 C C . ARG B 1 311 ? 33.062 -7.684 -8.992 1 83.88 311 ARG B C 1
ATOM 7410 O O . ARG B 1 311 ? 32.906 -6.465 -8.891 1 83.88 311 ARG B O 1
ATOM 7417 N N . TYR B 1 312 ? 32.656 -8.594 -8.102 1 90.69 312 TYR B N 1
ATOM 7418 C CA . TYR B 1 312 ? 31.969 -8.148 -6.902 1 90.69 312 TYR B CA 1
ATOM 7419 C C . TYR B 1 312 ? 32.875 -7.312 -6.016 1 90.69 312 TYR B C 1
ATOM 7421 O O . TYR B 1 312 ? 32.5 -6.254 -5.527 1 90.69 312 TYR B O 1
ATOM 7429 N N . THR B 1 313 ? 34.094 -7.754 -5.844 1 89.75 313 THR B N 1
ATOM 7430 C CA . THR B 1 313 ? 35 -7.07 -4.953 1 89.75 313 THR B CA 1
ATOM 7431 C C . THR B 1 313 ? 35.375 -5.695 -5.504 1 89.75 313 THR B C 1
ATOM 7433 O O . THR B 1 313 ? 35.531 -4.738 -4.746 1 89.75 313 THR B O 1
ATOM 7436 N N . SER B 1 314 ? 35.5 -5.57 -6.82 1 86.19 314 SER B N 1
ATOM 7437 C CA . SER B 1 314 ? 35.781 -4.27 -7.41 1 86.19 314 SER B CA 1
ATOM 7438 C C . SER B 1 314 ? 34.656 -3.285 -7.199 1 86.19 314 SER B C 1
ATOM 7440 O O . SER B 1 314 ? 34.875 -2.109 -6.914 1 86.19 314 SER B O 1
ATOM 7442 N N . THR B 1 315 ? 33.5 -3.748 -7.297 1 88.19 315 THR B N 1
ATOM 7443 C CA . THR B 1 315 ? 32.312 -2.893 -7.082 1 88.19 315 THR B CA 1
ATOM 7444 C C . THR B 1 315 ? 32.219 -2.494 -5.613 1 88.19 315 THR B C 1
ATOM 7446 O O . THR B 1 315 ? 31.891 -1.347 -5.301 1 88.19 315 THR B O 1
ATOM 7449 N N . ALA B 1 316 ? 32.469 -3.395 -4.727 1 91.5 316 ALA B N 1
ATOM 7450 C CA . ALA B 1 316 ? 32.375 -3.135 -3.293 1 91.5 316 ALA B CA 1
ATOM 7451 C C . ALA B 1 316 ? 33.469 -2.189 -2.828 1 91.5 316 ALA B C 1
ATOM 7453 O O . ALA B 1 316 ? 33.25 -1.327 -1.977 1 91.5 316 ALA B O 1
ATOM 7454 N N . LEU B 1 317 ? 34.656 -2.307 -3.414 1 88.38 317 LEU B N 1
ATOM 7455 C CA . LEU B 1 317 ? 35.781 -1.5 -2.977 1 88.38 317 LEU B CA 1
ATOM 7456 C C . LEU B 1 317 ? 35.688 -0.078 -3.52 1 88.38 317 LEU B C 1
ATOM 7458 O O . LEU B 1 317 ? 36.375 0.828 -3.031 1 88.38 317 LEU B O 1
ATOM 7462 N N . PHE B 1 318 ? 34.844 0.087 -4.414 1 88.19 318 PHE B N 1
ATOM 7463 C CA . PHE B 1 318 ? 34.625 1.416 -4.973 1 88.19 318 PHE B CA 1
ATOM 7464 C C . PHE B 1 318 ? 34.188 2.4 -3.887 1 88.19 318 PHE B C 1
ATOM 7466 O O . PHE B 1 318 ? 34.688 3.531 -3.846 1 88.19 318 PHE B O 1
ATOM 7473 N N . PHE B 1 319 ? 33.344 2.016 -3.002 1 90.75 319 PHE B N 1
ATOM 7474 C CA . PHE B 1 319 ? 32.844 2.9 -1.962 1 90.75 319 PHE B CA 1
ATOM 7475 C C . PHE B 1 319 ? 33.938 3.27 -0.974 1 90.75 319 PHE B C 1
ATOM 7477 O O . PHE B 1 319 ? 34.062 4.43 -0.577 1 90.75 319 PHE B O 1
ATOM 7484 N N . LEU B 1 320 ? 34.75 2.299 -0.714 1 88.75 320 LEU B N 1
ATOM 7485 C CA . LEU B 1 320 ? 35.844 2.545 0.225 1 88.75 320 LEU B CA 1
ATOM 7486 C C . LEU B 1 320 ? 36.906 3.455 -0.393 1 88.75 320 LEU B C 1
ATOM 7488 O O . LEU B 1 320 ? 37.438 4.344 0.278 1 88.75 320 LEU B O 1
ATOM 7492 N N . VAL B 1 321 ? 37.125 3.303 -1.623 1 88.12 321 VAL B N 1
ATOM 7493 C CA . VAL B 1 321 ? 38.125 4.094 -2.309 1 88.12 321 VAL B CA 1
ATOM 7494 C C . VAL B 1 321 ? 37.688 5.551 -2.389 1 88.12 321 VAL B C 1
ATOM 7496 O O . VAL B 1 321 ? 38.469 6.465 -2.137 1 88.12 321 VAL B O 1
ATOM 7499 N N . VAL B 1 322 ? 36.438 5.734 -2.615 1 87.81 322 VAL B N 1
ATOM 7500 C CA . VAL B 1 322 ? 35.938 7.102 -2.764 1 87.81 322 VAL B CA 1
ATOM 7501 C C . VAL B 1 322 ? 35.906 7.785 -1.399 1 87.81 322 VAL B C 1
ATOM 7503 O O . VAL B 1 322 ? 36.25 8.961 -1.274 1 87.81 322 VAL B O 1
ATOM 7506 N N . VAL B 1 323 ? 35.531 7.117 -0.355 1 89.69 323 VAL B N 1
ATOM 7507 C CA . VAL B 1 323 ? 35.406 7.684 0.984 1 89.69 323 VAL B CA 1
ATOM 7508 C C . VAL B 1 323 ? 36.781 8.078 1.507 1 89.69 323 VAL B C 1
ATOM 7510 O O . VAL B 1 323 ? 36.906 9.062 2.236 1 89.69 323 VAL B O 1
ATOM 7513 N N . LEU B 1 324 ? 37.781 7.391 1.06 1 88.5 324 LEU B N 1
ATOM 7514 C CA . LEU B 1 324 ? 39.156 7.707 1.504 1 88.5 324 LEU B CA 1
ATOM 7515 C C . LEU B 1 324 ? 39.812 8.727 0.578 1 88.5 324 LEU B C 1
ATOM 7517 O O . LEU B 1 324 ? 40.562 9.586 1.03 1 88.5 324 LEU B O 1
ATOM 7521 N N . ALA B 1 325 ? 39.438 8.711 -0.606 1 87.94 325 ALA B N 1
ATOM 7522 C CA . ALA B 1 325 ? 40.094 9.57 -1.601 1 87.94 325 ALA B CA 1
ATOM 7523 C C . ALA B 1 325 ? 39.656 11.023 -1.423 1 87.94 325 ALA B C 1
ATOM 7525 O O . ALA B 1 325 ? 40.469 11.938 -1.65 1 87.94 325 ALA B O 1
ATOM 7526 N N . LEU B 1 326 ? 38.438 11.242 -1.024 1 89.44 326 LEU B N 1
ATOM 7527 C CA . LEU B 1 326 ? 37.938 12.609 -0.938 1 89.44 326 LEU B CA 1
ATOM 7528 C C . LEU B 1 326 ? 38.656 13.375 0.184 1 89.44 326 LEU B C 1
ATOM 7530 O O . LEU B 1 326 ? 39.219 14.438 -0.048 1 89.44 326 LEU B O 1
ATOM 7534 N N . PRO B 1 327 ? 38.656 12.773 1.404 1 88.19 327 PRO B N 1
ATOM 7535 C CA . PRO B 1 327 ? 39.375 13.508 2.443 1 88.19 327 PRO B CA 1
ATOM 7536 C C . PRO B 1 327 ? 40.875 13.586 2.174 1 88.19 327 PRO B C 1
ATOM 7538 O O . PRO B 1 327 ? 41.531 14.57 2.533 1 88.19 327 PRO B O 1
ATOM 7541 N N . ILE B 1 328 ? 41.469 12.602 1.479 1 87.81 328 ILE B N 1
ATOM 7542 C CA . ILE B 1 328 ? 42.875 12.617 1.164 1 87.81 328 ILE B CA 1
ATOM 7543 C C . ILE B 1 328 ? 43.188 13.703 0.13 1 87.81 328 ILE B C 1
ATOM 7545 O O . ILE B 1 328 ? 44.156 14.438 0.246 1 87.81 328 ILE B O 1
ATOM 7549 N N . THR B 1 329 ? 42.344 13.789 -0.822 1 85 329 THR B N 1
ATOM 7550 C CA . THR B 1 329 ? 42.5 14.852 -1.811 1 85 329 THR B CA 1
ATOM 7551 C C . THR B 1 329 ? 42.344 16.219 -1.16 1 85 329 THR B C 1
ATOM 7553 O O . THR B 1 329 ? 43.094 17.156 -1.494 1 85 329 THR B O 1
ATOM 7556 N N . GLY B 1 330 ? 41.406 16.328 -0.279 1 83.94 330 GLY B N 1
ATOM 7557 C CA . GLY B 1 330 ? 41.25 17.578 0.449 1 83.94 330 GLY B CA 1
ATOM 7558 C C . GLY B 1 330 ? 42.469 17.938 1.27 1 83.94 330 GLY B C 1
ATOM 7559 O O . GLY B 1 330 ? 42.906 19.094 1.273 1 83.94 330 GLY B O 1
ATOM 7560 N N . ALA B 1 331 ? 43.125 16.969 1.85 1 84 331 ALA B N 1
ATOM 7561 C CA . ALA B 1 331 ? 44.344 17.188 2.643 1 84 331 ALA B CA 1
ATOM 7562 C C . ALA B 1 331 ? 45.531 17.531 1.748 1 84 331 ALA B C 1
ATOM 7564 O O . ALA B 1 331 ? 46.344 18.391 2.09 1 84 331 ALA B O 1
ATOM 7565 N N . LEU B 1 332 ? 45.531 16.844 0.632 1 82.5 332 LEU B N 1
ATOM 7566 C CA . LEU B 1 332 ? 46.625 17.062 -0.299 1 82.5 332 LEU B CA 1
ATOM 7567 C C . LEU B 1 332 ? 46.562 18.469 -0.903 1 82.5 332 LEU B C 1
ATOM 7569 O O . LEU B 1 332 ? 47.562 19.109 -1.108 1 82.5 332 LEU B O 1
ATOM 7573 N N . THR B 1 333 ? 45.312 18.828 -1.241 1 82.25 333 THR B N 1
ATOM 7574 C CA . THR B 1 333 ? 45.156 20.172 -1.801 1 82.25 333 THR B CA 1
ATOM 7575 C C . THR B 1 333 ? 45.531 21.234 -0.771 1 82.25 333 THR B C 1
ATOM 7577 O O . THR B 1 333 ? 46.031 22.312 -1.131 1 82.25 333 THR B O 1
ATOM 7580 N N . ARG B 1 334 ? 45.312 20.922 0.449 1 78.94 334 ARG B N 1
ATOM 7581 C CA . ARG B 1 334 ? 45.688 21.859 1.498 1 78.94 334 ARG B CA 1
ATOM 7582 C C . ARG B 1 334 ? 47.188 21.906 1.7 1 78.94 334 ARG B C 1
ATOM 7584 O O . ARG B 1 334 ? 47.75 22.953 2.006 1 78.94 334 ARG B O 1
ATOM 7591 N N . LEU B 1 335 ? 47.75 20.734 1.567 1 75.88 335 LEU B N 1
ATOM 7592 C CA . LEU B 1 335 ? 49.219 20.656 1.709 1 75.88 335 LEU B CA 1
ATOM 7593 C C . LEU B 1 335 ? 49.906 21.312 0.525 1 75.88 335 LEU B C 1
ATOM 7595 O O . LEU B 1 335 ? 50.906 22.016 0.699 1 75.88 335 LEU B O 1
ATOM 7599 N N . LEU B 1 336 ? 49.312 20.828 -0.542 1 66.88 336 LEU B N 1
ATOM 7600 C CA . LEU B 1 336 ? 49.938 21.406 -1.724 1 66.88 336 LEU B CA 1
ATOM 7601 C C . LEU B 1 336 ? 49.625 22.891 -1.824 1 66.88 336 LEU B C 1
ATOM 7603 O O . LEU B 1 336 ? 50.438 23.672 -2.348 1 66.88 336 LEU B O 1
ATOM 7607 N N . TRP B 1 337 ? 48.375 23.156 -1.519 1 54.78 337 TRP B N 1
ATOM 7608 C CA . TRP B 1 337 ? 48.031 24.562 -1.568 1 54.78 337 TRP B CA 1
ATOM 7609 C C . TRP B 1 337 ? 48.531 25.297 -0.319 1 54.78 337 TRP B C 1
ATOM 7611 O O . TRP B 1 337 ? 48.125 26.422 -0.042 1 54.78 337 TRP B O 1
ATOM 7621 N N . ILE B 1 338 ? 49.156 24.875 0.686 1 49.38 338 ILE B N 1
ATOM 7622 C CA . ILE B 1 338 ? 49.969 25.766 1.503 1 49.38 338 ILE B CA 1
ATOM 7623 C C . ILE B 1 338 ? 50.5 26.906 0.643 1 49.38 338 ILE B C 1
ATOM 7625 O O . ILE B 1 338 ? 51 27.906 1.166 1 49.38 338 ILE B O 1
ATOM 7629 N N . MET B 1 339 ? 50.812 26.641 -0.562 1 44.22 339 MET B N 1
ATOM 7630 C CA . MET B 1 339 ? 51.094 27.938 -1.143 1 44.22 339 MET B CA 1
ATOM 7631 C C . MET B 1 339 ? 49.844 28.797 -1.268 1 44.22 339 MET B C 1
ATOM 7633 O O . MET B 1 339 ? 48.844 28.344 -1.812 1 44.22 339 MET B O 1
ATOM 7637 N N . LYS B 1 340 ? 49.406 29.672 -0.24 1 47.62 340 LYS B N 1
ATOM 7638 C CA . LYS B 1 340 ? 48.406 30.594 0.306 1 47.62 340 LYS B CA 1
ATOM 7639 C C . LYS B 1 340 ? 47.406 31 -0.754 1 47.62 340 LYS B C 1
ATOM 7641 O O . LYS B 1 340 ? 46.25 31.281 -0.434 1 47.62 340 LYS B O 1
ATOM 7646 N N . LYS B 1 341 ? 47.75 31.438 -1.917 1 49.28 341 LYS B N 1
ATOM 7647 C CA . LYS B 1 341 ? 47.031 32.438 -2.701 1 49.28 341 LYS B CA 1
ATOM 7648 C C . LYS B 1 341 ? 45.938 31.766 -3.561 1 49.28 341 LYS B C 1
ATOM 7650 O O . LYS B 1 341 ? 45.25 32.438 -4.312 1 49.28 341 LYS B O 1
ATOM 7655 N N . HIS B 1 342 ? 45.781 30.312 -3.816 1 52.88 342 HIS B N 1
ATOM 7656 C CA . HIS B 1 342 ? 44.969 30.016 -4.992 1 52.88 342 HIS B CA 1
ATOM 7657 C C . HIS B 1 342 ? 43.656 29.375 -4.602 1 52.88 342 HIS B C 1
ATOM 7659 O O . HIS B 1 342 ? 43.531 28.75 -3.543 1 52.88 342 HIS B O 1
ATOM 7665 N N . GLY B 1 343 ? 42.375 29.875 -5.07 1 60.66 343 GLY B N 1
ATOM 7666 C CA . GLY B 1 343 ? 40.906 29.703 -5.121 1 60.66 343 GLY B CA 1
ATOM 7667 C C . GLY B 1 343 ? 40.5 28.25 -5.207 1 60.66 343 GLY B C 1
ATOM 7668 O O . GLY B 1 343 ? 39.281 27.953 -5.137 1 60.66 343 GLY B O 1
ATOM 7669 N N . LEU B 1 344 ? 41.469 27.219 -5.215 1 69.38 344 LEU B N 1
ATOM 7670 C CA . LEU B 1 344 ? 41.031 25.844 -5.453 1 69.38 344 LEU B CA 1
ATOM 7671 C C . LEU B 1 344 ? 41.188 25 -4.191 1 69.38 344 LEU B C 1
ATOM 7673 O O . LEU B 1 344 ? 40.969 23.781 -4.215 1 69.38 344 LEU B O 1
ATOM 7677 N N . ALA B 1 345 ? 41.594 25.453 -3.002 1 77.81 345 ALA B N 1
ATOM 7678 C CA . ALA B 1 345 ? 41.781 24.656 -1.792 1 77.81 345 ALA B CA 1
ATOM 7679 C C . ALA B 1 345 ? 40.438 24.266 -1.191 1 77.81 345 ALA B C 1
ATOM 7681 O O . ALA B 1 345 ? 39.5 25.094 -1.102 1 77.81 345 ALA B O 1
ATOM 7682 N N . TRP B 1 346 ? 40.406 22.875 -0.799 1 84.56 346 TRP B N 1
ATOM 7683 C CA . TRP B 1 346 ? 39.188 22.375 -0.191 1 84.56 346 TRP B CA 1
ATOM 7684 C C . TRP B 1 346 ? 39.125 22.734 1.29 1 84.56 346 TRP B C 1
ATOM 7686 O O . TRP B 1 346 ? 40.125 22.625 2.002 1 84.56 346 TRP B O 1
ATOM 7696 N N . GLU B 1 347 ? 38.031 23.312 1.712 1 83.56 347 GLU B N 1
ATOM 7697 C CA . GLU B 1 347 ? 37.812 23.594 3.127 1 83.56 347 GLU B CA 1
ATOM 7698 C C . GLU B 1 347 ? 37.469 22.328 3.895 1 83.56 347 GLU B C 1
ATOM 7700 O O . GLU B 1 347 ? 36.781 21.438 3.363 1 83.56 347 GLU B O 1
ATOM 7705 N N . LYS B 1 348 ? 37.906 22.234 5.066 1 85.25 348 LYS B N 1
ATOM 7706 C CA . LYS B 1 348 ? 37.75 21.031 5.875 1 85.25 348 LYS B CA 1
ATOM 7707 C C . LYS B 1 348 ? 36.281 20.656 6.051 1 85.25 348 LYS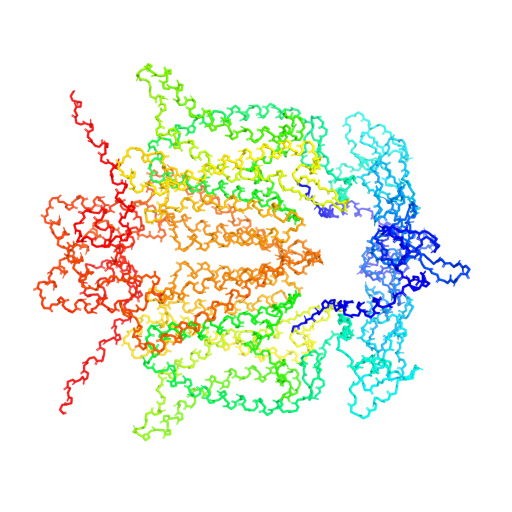 B C 1
ATOM 7709 O O . LYS B 1 348 ? 35.875 19.531 5.754 1 85.25 348 LYS B O 1
ATOM 7714 N N . PHE B 1 349 ? 35.438 21.578 6.484 1 86.88 349 PHE B N 1
ATOM 7715 C CA . PHE B 1 349 ? 34.062 21.266 6.785 1 86.88 349 PHE B CA 1
ATOM 7716 C C . PHE B 1 349 ? 33.281 20.969 5.504 1 86.88 349 PHE B C 1
ATOM 7718 O O . PHE B 1 349 ? 32.406 20.094 5.484 1 86.88 349 PHE B O 1
ATOM 7725 N N . LYS B 1 350 ? 33.656 21.594 4.457 1 83.56 350 LYS B N 1
ATOM 7726 C CA . LYS B 1 350 ? 33 21.359 3.172 1 83.56 350 LYS B CA 1
ATOM 7727 C C . LYS B 1 350 ? 33.438 20 2.594 1 83.56 350 LYS B C 1
ATOM 7729 O O . LYS B 1 350 ? 32.656 19.375 1.881 1 83.56 350 LYS B O 1
ATOM 7734 N N . THR B 1 351 ? 34.625 19.656 2.936 1 88.19 351 THR B N 1
ATOM 7735 C CA . THR B 1 351 ? 35.094 18.344 2.48 1 88.19 351 THR B CA 1
ATOM 7736 C C . THR B 1 351 ? 34.312 17.219 3.18 1 88.19 351 THR B C 1
ATOM 7738 O O . THR B 1 351 ? 33.938 16.25 2.545 1 88.19 351 THR B O 1
ATOM 7741 N N . TYR B 1 352 ? 34.094 17.438 4.465 1 89.38 352 TYR B N 1
ATOM 7742 C CA . TYR B 1 352 ? 33.344 16.438 5.199 1 89.38 352 TYR B CA 1
ATOM 7743 C C . TYR B 1 352 ? 31.891 16.391 4.734 1 89.38 352 TYR B C 1
ATOM 7745 O O . TYR B 1 352 ? 31.281 15.32 4.66 1 89.38 352 TYR B O 1
ATOM 7753 N N . SER B 1 353 ? 31.375 17.469 4.395 1 87.31 353 SER B N 1
ATOM 7754 C CA . SER B 1 353 ? 30 17.516 3.883 1 87.31 353 SER B CA 1
ATOM 7755 C C . SER B 1 353 ? 29.906 16.844 2.518 1 87.31 353 SER B C 1
ATOM 7757 O O . SER B 1 353 ? 28.922 16.156 2.227 1 87.31 353 SER B O 1
ATOM 7759 N N . THR B 1 354 ? 30.906 17.031 1.734 1 86.94 354 THR B N 1
ATOM 7760 C CA . THR B 1 354 ? 30.922 16.391 0.421 1 86.94 354 THR B CA 1
ATOM 7761 C C . THR B 1 354 ? 31.047 14.883 0.554 1 86.94 354 THR B C 1
ATOM 7763 O O . THR B 1 354 ? 30.391 14.133 -0.183 1 86.94 354 THR B O 1
ATOM 7766 N N . THR B 1 355 ? 31.859 14.492 1.459 1 90.44 355 THR B N 1
ATOM 7767 C CA . THR B 1 355 ? 31.969 13.055 1.712 1 90.44 355 THR B CA 1
ATOM 7768 C C . THR B 1 355 ? 30.656 12.484 2.229 1 90.44 355 THR B C 1
ATOM 7770 O O . THR B 1 355 ? 30.25 11.391 1.836 1 90.44 355 THR B O 1
ATOM 7773 N N . GLY B 1 356 ? 30.031 13.227 3.084 1 89.62 356 GLY B N 1
ATOM 7774 C CA . GLY B 1 356 ? 28.734 12.805 3.576 1 89.62 356 GLY B CA 1
ATOM 7775 C C . GLY B 1 356 ? 27.672 12.758 2.492 1 89.62 356 GLY B C 1
ATOM 7776 O O . GLY B 1 356 ? 26.844 11.844 2.469 1 89.62 356 GLY B O 1
ATOM 7777 N N . GLN B 1 357 ? 27.734 13.641 1.611 1 87 357 GLN B N 1
ATOM 7778 C CA . GLN B 1 357 ? 26.781 13.656 0.514 1 87 357 GLN B CA 1
ATOM 7779 C C . GLN B 1 357 ? 26.969 12.461 -0.411 1 87 357 GLN B C 1
ATOM 7781 O O . GLN B 1 357 ? 26 11.891 -0.907 1 87 357 GLN B O 1
ATOM 7786 N N . PHE B 1 358 ? 28.188 12.156 -0.636 1 88.81 358 PHE B N 1
ATOM 7787 C CA . PHE B 1 358 ? 28.469 10.984 -1.452 1 88.81 358 PHE B CA 1
ATOM 7788 C C . PHE B 1 358 ? 27.938 9.719 -0.786 1 88.81 358 PHE B C 1
ATOM 7790 O O . PHE B 1 358 ? 27.344 8.867 -1.445 1 88.81 358 PHE B O 1
ATOM 7797 N N . LEU B 1 359 ? 28.156 9.641 0.449 1 91.5 359 LEU B N 1
ATOM 7798 C CA . LEU B 1 359 ? 27.688 8.461 1.172 1 91.5 359 LEU B CA 1
ATOM 7799 C C . LEU B 1 359 ? 26.172 8.422 1.243 1 91.5 359 LEU B C 1
ATOM 7801 O O . LEU B 1 359 ? 25.562 7.348 1.195 1 91.5 359 LEU B O 1
ATOM 7805 N N . GLN B 1 360 ? 25.594 9.547 1.337 1 89.69 360 GLN B N 1
ATOM 7806 C CA . GLN B 1 360 ? 24.125 9.609 1.39 1 89.69 360 GLN B CA 1
ATOM 7807 C C . GLN B 1 360 ? 23.516 9.156 0.067 1 89.69 360 GLN B C 1
ATOM 7809 O O . GLN B 1 360 ? 22.562 8.383 0.054 1 89.69 360 GLN B O 1
ATOM 7814 N N . VAL B 1 361 ? 24.141 9.586 -1.008 1 85.69 361 VAL B N 1
ATOM 7815 C CA . VAL B 1 361 ? 23.609 9.25 -2.33 1 85.69 361 VAL B CA 1
ATOM 7816 C C . VAL B 1 361 ? 23.859 7.773 -2.627 1 85.69 361 VAL B C 1
ATOM 7818 O O . VAL B 1 361 ? 23.047 7.121 -3.279 1 85.69 361 VAL B O 1
ATOM 7821 N N . SER B 1 362 ? 24.891 7.324 -2.117 1 90 362 SER B N 1
ATOM 7822 C CA . SER B 1 362 ? 25.25 5.941 -2.424 1 90 362 SER B CA 1
ATOM 7823 C C . SER B 1 362 ? 24.766 4.988 -1.34 1 90 362 SER B C 1
ATOM 7825 O O . SER B 1 362 ? 25.078 3.799 -1.361 1 90 362 SER B O 1
ATOM 7827 N N . PHE B 1 363 ? 24.062 5.453 -0.442 1 92.81 363 PHE B N 1
ATOM 7828 C CA . PHE B 1 363 ? 23.719 4.637 0.716 1 92.81 363 PHE B CA 1
ATOM 7829 C C . PHE B 1 363 ? 22.844 3.459 0.31 1 92.81 363 PHE B C 1
ATOM 7831 O O . PHE B 1 363 ? 23.062 2.332 0.76 1 92.81 363 PHE B O 1
ATOM 7838 N N . THR B 1 364 ? 21.891 3.721 -0.515 1 91.81 364 THR B N 1
ATOM 7839 C CA . THR B 1 364 ? 21.016 2.654 -0.988 1 91.81 364 THR B CA 1
ATOM 7840 C C . THR B 1 364 ? 21.797 1.633 -1.808 1 91.81 364 THR B C 1
ATOM 7842 O O . THR B 1 364 ? 21.641 0.425 -1.62 1 91.81 364 THR B O 1
ATOM 7845 N N . THR B 1 365 ? 22.656 2.115 -2.588 1 92.12 365 THR B N 1
ATOM 7846 C CA . THR B 1 365 ? 23.469 1.234 -3.422 1 92.12 365 THR B CA 1
ATOM 7847 C C . THR B 1 365 ? 24.469 0.46 -2.572 1 92.12 365 THR B C 1
ATOM 7849 O O . THR B 1 365 ? 24.719 -0.725 -2.811 1 92.12 365 THR B O 1
ATOM 7852 N N . MET B 1 366 ? 25.016 1.14 -1.61 1 93.06 366 MET B N 1
ATOM 7853 C CA . MET B 1 366 ? 25.953 0.498 -0.701 1 93.06 366 MET B CA 1
ATOM 7854 C C . MET B 1 366 ? 25.281 -0.65 0.052 1 93.06 366 MET B C 1
ATOM 7856 O O . MET B 1 366 ? 25.875 -1.728 0.188 1 93.06 366 MET B O 1
ATOM 7860 N N . ALA B 1 367 ? 24.094 -0.439 0.464 1 92.25 367 ALA B N 1
ATOM 7861 C CA . ALA B 1 367 ? 23.375 -1.475 1.2 1 92.25 367 ALA B CA 1
ATOM 7862 C C . ALA B 1 367 ? 23.031 -2.648 0.292 1 92.25 367 ALA B C 1
ATOM 7864 O O . ALA B 1 367 ? 23.156 -3.809 0.687 1 92.25 367 ALA B O 1
ATOM 7865 N N . ASN B 1 368 ? 22.641 -2.367 -0.884 1 92.38 368 ASN B N 1
ATOM 7866 C CA . ASN B 1 368 ? 22.281 -3.43 -1.822 1 92.38 368 ASN B CA 1
ATOM 7867 C C . ASN B 1 368 ? 23.5 -4.273 -2.189 1 92.38 368 ASN B C 1
ATOM 7869 O O . ASN B 1 368 ? 23.422 -5.504 -2.229 1 92.38 368 ASN B O 1
ATOM 7873 N N . VAL B 1 369 ? 24.578 -3.619 -2.41 1 92.69 369 VAL B N 1
ATOM 7874 C CA . VAL B 1 369 ? 25.812 -4.316 -2.779 1 92.69 369 VAL B CA 1
ATOM 7875 C C . VAL B 1 369 ? 26.344 -5.094 -1.576 1 92.69 369 VAL B C 1
ATOM 7877 O O . VAL B 1 369 ? 26.797 -6.227 -1.718 1 92.69 369 VAL B O 1
ATOM 7880 N N . GLY B 1 370 ? 26.234 -4.496 -0.442 1 93.38 370 GLY B N 1
ATOM 7881 C CA . GLY B 1 370 ? 26.719 -5.168 0.757 1 93.38 370 GLY B CA 1
ATOM 7882 C C . GLY B 1 370 ? 25.906 -6.402 1.112 1 93.38 370 GLY B C 1
ATOM 7883 O O . GLY B 1 370 ? 26.453 -7.375 1.635 1 93.38 370 GLY B O 1
ATOM 7884 N N . LEU B 1 371 ? 24.672 -6.418 0.776 1 93.38 371 LEU B N 1
ATOM 7885 C CA . LEU B 1 371 ? 23.797 -7.516 1.166 1 93.38 371 LEU B CA 1
ATOM 7886 C C . LEU B 1 371 ? 23.734 -8.578 0.07 1 93.38 371 LEU B C 1
ATOM 7888 O O . LEU B 1 371 ? 23.203 -9.664 0.284 1 93.38 371 LEU B O 1
ATOM 7892 N N . MET B 1 372 ? 24.312 -8.422 -1.001 1 91.81 372 MET B N 1
ATOM 7893 C CA . MET B 1 372 ? 24.219 -9.289 -2.176 1 91.81 372 MET B CA 1
ATOM 7894 C C . MET B 1 372 ? 24.734 -10.688 -1.861 1 91.81 372 MET B C 1
ATOM 7896 O O . MET B 1 372 ? 24.109 -11.68 -2.248 1 91.81 372 MET B O 1
ATOM 7900 N N . PRO B 1 373 ? 25.812 -10.836 -1.084 1 93.75 373 PRO B N 1
ATOM 7901 C CA . PRO B 1 373 ? 26.312 -12.188 -0.798 1 93.75 373 PRO B CA 1
ATOM 7902 C C . PRO B 1 373 ? 25.375 -12.961 0.141 1 93.75 373 PRO B C 1
ATOM 7904 O O . PRO B 1 373 ? 25.469 -14.188 0.234 1 93.75 373 PRO B O 1
ATOM 7907 N N . PHE B 1 374 ? 24.562 -12.273 0.76 1 92.75 374 PHE B N 1
ATOM 7908 C CA . PHE B 1 374 ? 23.672 -12.93 1.715 1 92.75 374 PHE B CA 1
ATOM 7909 C C . PHE B 1 374 ? 22.344 -13.305 1.06 1 92.75 374 PHE B C 1
ATOM 7911 O O . PHE B 1 374 ? 21.484 -13.922 1.694 1 92.75 374 PHE B O 1
ATOM 7918 N N . MET B 1 375 ? 22.203 -12.992 -0.218 1 89.69 375 MET B N 1
ATOM 7919 C CA . MET B 1 375 ? 21 -13.344 -0.975 1 89.69 375 MET B CA 1
ATOM 7920 C C . MET B 1 375 ? 21.188 -14.695 -1.667 1 89.69 375 MET B C 1
ATOM 7922 O O . MET B 1 375 ? 21.484 -14.75 -2.859 1 89.69 375 MET B O 1
ATOM 7926 N N . CYS B 1 376 ? 20.922 -15.711 -0.91 1 85.62 376 CYS B N 1
ATOM 7927 C CA . CYS B 1 376 ? 21.094 -17.062 -1.424 1 85.62 376 CYS B CA 1
ATOM 7928 C C . CYS B 1 376 ? 19.75 -17.688 -1.792 1 85.62 376 CYS B C 1
ATOM 7930 O O . CYS B 1 376 ? 18.828 -17.688 -0.988 1 85.62 376 CYS B O 1
ATOM 7932 N N . TYR B 1 377 ? 19.641 -18.062 -3.006 1 76.44 377 TYR B N 1
ATOM 7933 C CA . TYR B 1 377 ? 18.406 -18.734 -3.43 1 76.44 377 TYR B CA 1
ATOM 7934 C C . TYR B 1 377 ? 18.625 -20.234 -3.535 1 76.44 377 TYR B C 1
ATOM 7936 O O . TYR B 1 377 ? 19.688 -20.703 -3.938 1 76.44 377 TYR B O 1
ATOM 7944 N N . LYS B 1 378 ? 17.625 -20.984 -3.145 1 67.5 378 LYS B N 1
ATOM 7945 C CA . LYS B 1 378 ? 17.672 -22.438 -3.062 1 67.5 378 LYS B CA 1
ATOM 7946 C C . LYS B 1 378 ? 17.266 -23.078 -4.387 1 67.5 378 LYS B C 1
ATOM 7948 O O . LYS B 1 378 ? 16.25 -22.703 -4.98 1 67.5 378 LYS B O 1
ATOM 7953 N N . HIS B 1 379 ? 18.172 -23.859 -4.875 1 53.41 379 HIS B N 1
ATOM 7954 C CA . HIS B 1 379 ? 17.859 -24.656 -6.047 1 53.41 379 HIS B CA 1
ATOM 7955 C C . HIS B 1 379 ? 17.062 -25.906 -5.656 1 53.41 379 HIS B C 1
ATOM 7957 O O . HIS B 1 379 ? 17.078 -26.328 -4.496 1 53.41 379 HIS B O 1
ATOM 7963 N N . PRO B 1 380 ? 16.281 -26.375 -6.559 1 46.56 380 PRO B N 1
ATOM 7964 C CA . PRO B 1 380 ? 15.547 -27.594 -6.258 1 46.56 380 PRO B CA 1
ATOM 7965 C C . PRO B 1 380 ? 16.469 -28.734 -5.828 1 46.56 380 PRO B C 1
ATOM 7967 O O . PRO B 1 380 ? 16.031 -29.641 -5.109 1 46.56 380 PRO B O 1
ATOM 7970 N N . THR B 1 381 ? 17.828 -28.641 -6.191 1 47.25 381 THR B N 1
ATOM 7971 C CA . THR B 1 381 ? 18.812 -29.672 -5.867 1 47.25 381 THR B CA 1
ATOM 7972 C C . THR B 1 381 ? 19.297 -29.531 -4.426 1 47.25 381 THR B C 1
ATOM 7974 O O . THR B 1 381 ? 20.016 -30.391 -3.914 1 47.25 381 THR B O 1
ATOM 7977 N N . GLY B 1 382 ? 18.797 -28.547 -3.697 1 55.88 382 GLY B N 1
ATOM 7978 C CA . GLY B 1 382 ? 19.188 -28.312 -2.314 1 55.88 382 GLY B CA 1
ATOM 7979 C C . GLY B 1 382 ? 20.359 -27.359 -2.176 1 55.88 382 GLY B C 1
ATOM 7980 O O . GLY B 1 382 ? 20.641 -26.859 -1.081 1 55.88 382 GLY B O 1
ATOM 7981 N N . GLN B 1 383 ? 21.141 -27.234 -3.305 1 62.06 383 GLN B N 1
ATOM 7982 C CA . GLN B 1 383 ? 22.234 -26.281 -3.262 1 62.06 383 GLN B CA 1
ATOM 7983 C C . GLN B 1 383 ? 21.719 -24.844 -3.365 1 62.06 383 GLN B C 1
ATOM 7985 O O . GLN B 1 383 ? 20.594 -24.609 -3.805 1 62.06 383 GLN B O 1
ATOM 7990 N N . GLU B 1 384 ? 22.5 -24 -2.758 1 76.25 384 GLU B N 1
ATOM 7991 C CA . GLU B 1 384 ? 22.141 -22.578 -2.795 1 76.25 384 GLU B CA 1
ATOM 7992 C C . GLU B 1 384 ? 23.172 -21.766 -3.564 1 76.25 384 GLU B C 1
ATOM 7994 O O . GLU B 1 384 ? 24.359 -22.047 -3.502 1 76.25 384 GLU B O 1
ATOM 7999 N N . SER B 1 385 ? 22.734 -20.891 -4.383 1 77.31 385 SER B N 1
ATOM 8000 C CA . SER B 1 385 ? 23.609 -19.969 -5.109 1 77.31 385 SER B CA 1
ATOM 8001 C C . SER B 1 385 ? 23.25 -18.516 -4.816 1 77.31 385 SER B C 1
ATOM 8003 O O . SER B 1 385 ? 22.156 -18.234 -4.34 1 77.31 385 SER B O 1
ATOM 8005 N N . VAL B 1 386 ? 24.234 -17.703 -5.039 1 85.19 386 VAL B N 1
ATOM 8006 C CA . VAL B 1 386 ? 24 -16.266 -4.875 1 85.19 386 VAL B CA 1
ATOM 8007 C C . VAL B 1 386 ? 23.078 -15.773 -5.988 1 85.19 386 VAL B C 1
ATOM 8009 O O . VAL B 1 386 ? 23.25 -16.125 -7.156 1 85.19 386 VAL B O 1
ATOM 8012 N N . LEU B 1 387 ? 22.156 -15 -5.648 1 80.12 387 LEU B N 1
ATOM 8013 C CA . LEU B 1 387 ? 21.094 -14.578 -6.547 1 80.12 387 LEU B CA 1
ATOM 8014 C C . LEU B 1 387 ? 21.656 -13.852 -7.762 1 80.12 387 LEU B C 1
ATOM 8016 O O . LEU B 1 387 ? 21.297 -14.148 -8.898 1 80.12 387 LEU B O 1
ATOM 8020 N N . LYS B 1 388 ? 22.547 -12.906 -7.574 1 79.75 388 LYS B N 1
ATOM 8021 C CA . LYS B 1 388 ? 23.094 -12.117 -8.68 1 79.75 388 LYS B CA 1
ATOM 8022 C C . LYS B 1 388 ? 24.188 -12.875 -9.414 1 79.75 388 LYS B C 1
ATOM 8024 O O . LYS B 1 388 ? 24.312 -12.766 -10.641 1 79.75 388 LYS B O 1
ATOM 8029 N N . TYR B 1 389 ? 24.938 -13.547 -8.562 1 79.75 389 TYR B N 1
ATOM 8030 C CA . TYR B 1 389 ? 26.016 -14.359 -9.117 1 79.75 389 TYR B CA 1
ATOM 8031 C C . TYR B 1 389 ? 25.688 -15.844 -8.984 1 79.75 389 TYR B C 1
ATOM 8033 O O . TYR B 1 389 ? 26.141 -16.5 -8.039 1 79.75 389 TYR B O 1
ATOM 8041 N N . THR B 1 390 ? 25.047 -16.344 -9.984 1 71 390 THR B N 1
ATOM 8042 C CA . THR B 1 390 ? 24.453 -17.672 -9.906 1 71 390 THR B CA 1
ATOM 8043 C C . THR B 1 390 ? 25.531 -18.75 -9.938 1 71 390 THR B C 1
ATOM 8045 O O . THR B 1 390 ? 25.297 -19.875 -9.516 1 71 390 THR B O 1
ATOM 8048 N N . GLU B 1 391 ? 26.734 -18.375 -10.305 1 70.75 391 GLU B N 1
ATOM 8049 C CA . GLU B 1 391 ? 27.812 -19.359 -10.398 1 70.75 391 GLU B CA 1
ATOM 8050 C C . GLU B 1 391 ? 28.5 -19.562 -9.047 1 70.75 391 GLU B C 1
ATOM 8052 O O . GLU B 1 391 ? 29.188 -20.562 -8.836 1 70.75 391 GLU B O 1
ATOM 8057 N N . VAL B 1 392 ? 28.203 -18.703 -8.258 1 82.69 392 VAL B N 1
ATOM 8058 C CA . VAL B 1 392 ? 28.828 -18.812 -6.945 1 82.69 392 VAL B CA 1
ATOM 8059 C C . VAL B 1 392 ? 27.891 -19.547 -5.988 1 82.69 392 VAL B C 1
ATOM 8061 O O . VAL B 1 392 ? 26.828 -19.031 -5.645 1 82.69 392 VAL B O 1
ATOM 8064 N N . LEU B 1 393 ? 28.359 -20.719 -5.562 1 79.94 393 LEU B N 1
ATOM 8065 C CA . LEU B 1 393 ? 27.578 -21.516 -4.621 1 79.94 393 LEU B CA 1
ATOM 8066 C C . LEU B 1 393 ? 27.703 -20.969 -3.205 1 79.94 393 LEU B C 1
ATOM 8068 O O . LEU B 1 393 ? 28.797 -20.578 -2.783 1 79.94 393 LEU B O 1
ATOM 8072 N N . CYS B 1 394 ? 26.578 -20.891 -2.596 1 84.75 394 CYS B N 1
ATOM 8073 C CA . CYS B 1 394 ? 26.594 -20.438 -1.208 1 84.75 394 CYS B CA 1
ATOM 8074 C C . CYS B 1 394 ? 27.297 -21.453 -0.314 1 84.75 394 CYS B C 1
ATOM 8076 O O . CYS B 1 394 ? 27.016 -22.641 -0.383 1 84.75 394 CYS B O 1
ATOM 8078 N N . GLY B 1 395 ? 28.281 -21.031 0.556 1 86.25 395 GLY B N 1
ATOM 8079 C CA . GLY B 1 395 ? 29.078 -21.891 1.415 1 86.25 395 GLY B CA 1
ATOM 8080 C C . GLY B 1 395 ? 30.422 -22.266 0.812 1 86.25 395 GLY B C 1
ATOM 8081 O O . GLY B 1 395 ? 31.25 -22.875 1.477 1 86.25 395 GLY B O 1
ATOM 8082 N N . SER B 1 396 ? 30.672 -21.906 -0.372 1 86.38 396 SER B N 1
ATOM 8083 C CA . SER B 1 396 ? 31.953 -22.172 -1.039 1 86.38 396 SER B CA 1
ATOM 8084 C C . SER B 1 396 ? 33.031 -21.188 -0.592 1 86.38 396 SER B C 1
ATOM 8086 O O . SER B 1 396 ? 32.75 -20.266 0.183 1 86.38 396 SER B O 1
ATOM 8088 N N . GLY B 1 397 ? 34.219 -21.422 -1.002 1 87.12 397 GLY B N 1
ATOM 8089 C CA . GLY B 1 397 ? 35.312 -20.516 -0.698 1 87.12 397 GLY B CA 1
ATOM 8090 C C . GLY B 1 397 ? 35.156 -19.141 -1.338 1 87.12 397 GLY B C 1
ATOM 8091 O O . GLY B 1 397 ? 35.438 -18.125 -0.716 1 87.12 397 GLY B O 1
ATOM 8092 N N . GLU B 1 398 ? 34.688 -19.156 -2.539 1 87.5 398 GLU B N 1
ATOM 8093 C CA . GLU B 1 398 ? 34.438 -17.891 -3.221 1 87.5 398 GLU B CA 1
ATOM 8094 C C . GLU B 1 398 ? 33.344 -17.094 -2.504 1 87.5 398 GLU B C 1
ATOM 8096 O O . GLU B 1 398 ? 33.438 -15.875 -2.393 1 87.5 398 GLU B O 1
ATOM 8101 N N . HIS B 1 399 ? 32.375 -17.828 -2.01 1 92.5 399 HIS B N 1
ATOM 8102 C CA . HIS B 1 399 ? 31.297 -17.188 -1.273 1 92.5 399 HIS B CA 1
ATOM 8103 C C . HIS B 1 399 ? 31.812 -16.578 0.026 1 92.5 399 HIS B C 1
ATOM 8105 O O . HIS B 1 399 ? 31.344 -15.508 0.435 1 92.5 399 HIS B O 1
ATOM 8111 N N . LEU B 1 400 ? 32.719 -17.266 0.595 1 93.31 400 LEU B N 1
ATOM 8112 C CA . LEU B 1 400 ? 33.25 -16.75 1.843 1 93.31 400 LEU B CA 1
ATOM 8113 C C . LEU B 1 400 ? 33.969 -15.422 1.617 1 93.31 400 LEU B C 1
ATOM 8115 O O . LEU B 1 400 ? 33.844 -14.5 2.434 1 93.31 400 LEU B O 1
ATOM 8119 N N . VAL B 1 401 ? 34.719 -15.328 0.547 1 93.06 401 VAL B N 1
ATOM 8120 C CA . VAL B 1 401 ? 35.375 -14.07 0.227 1 93.06 401 VAL B CA 1
ATOM 8121 C C . VAL B 1 401 ? 34.344 -12.977 -0.022 1 93.06 401 VAL B C 1
ATOM 8123 O O . VAL B 1 401 ? 34.5 -11.852 0.449 1 93.06 401 VAL B O 1
ATOM 8126 N N . MET B 1 402 ? 33.312 -13.297 -0.628 1 94.62 402 MET B N 1
ATOM 8127 C CA . MET B 1 402 ? 32.25 -12.328 -0.903 1 94.62 402 MET B CA 1
ATOM 8128 C C . MET B 1 402 ? 31.578 -11.891 0.387 1 94.62 402 MET B C 1
ATOM 8130 O O . MET B 1 402 ? 31.219 -10.727 0.542 1 94.62 402 MET B O 1
ATOM 8134 N N . LYS B 1 403 ? 31.391 -12.844 1.33 1 95.19 403 LYS B N 1
ATOM 8135 C CA . LYS B 1 403 ? 30.766 -12.516 2.607 1 95.19 403 LYS B CA 1
ATOM 8136 C C . LYS B 1 403 ? 31.641 -11.57 3.424 1 95.19 403 LYS B C 1
ATOM 8138 O O . LYS B 1 403 ? 31.125 -10.68 4.109 1 95.19 403 LYS B O 1
ATOM 8143 N N . ILE B 1 404 ? 32.906 -11.742 3.289 1 95.19 404 ILE B N 1
ATOM 8144 C CA . ILE B 1 404 ? 33.812 -10.891 4.043 1 95.19 404 ILE B CA 1
ATOM 8145 C C . ILE B 1 404 ? 33.781 -9.477 3.465 1 95.19 404 ILE B C 1
ATOM 8147 O O . ILE B 1 404 ? 33.656 -8.5 4.203 1 95.19 404 ILE B O 1
ATOM 8151 N N . VAL B 1 405 ? 33.875 -9.375 2.182 1 94.75 405 VAL B N 1
ATOM 8152 C CA . VAL B 1 405 ? 33.844 -8.078 1.525 1 94.75 405 VAL B CA 1
ATOM 8153 C C . VAL B 1 405 ? 32.5 -7.398 1.744 1 94.75 405 VAL B C 1
ATOM 8155 O O . VAL B 1 405 ? 32.438 -6.199 2.025 1 94.75 405 VAL B O 1
ATOM 8158 N N . GLY B 1 406 ? 31.469 -8.18 1.648 1 94.69 406 GLY B N 1
ATOM 8159 C CA . GLY B 1 406 ? 30.141 -7.637 1.897 1 94.69 406 GLY B CA 1
ATOM 8160 C C . GLY B 1 406 ? 29.953 -7.145 3.32 1 94.69 406 GLY B C 1
ATOM 8161 O O . GLY B 1 406 ? 29.344 -6.094 3.545 1 94.69 406 GLY B O 1
ATOM 8162 N N . SER B 1 407 ? 30.484 -7.832 4.242 1 94.56 407 SER B N 1
ATOM 8163 C CA . SER B 1 407 ? 30.391 -7.422 5.637 1 94.56 407 SER B CA 1
ATOM 8164 C C . SER B 1 407 ? 31.188 -6.152 5.898 1 94.56 407 SER B C 1
ATOM 8166 O O . SER B 1 407 ? 30.812 -5.332 6.738 1 94.56 407 SER B O 1
ATOM 8168 N N . MET B 1 408 ? 32.25 -5.938 5.133 1 94.25 408 MET B N 1
ATOM 8169 C CA . MET B 1 408 ? 33.031 -4.707 5.262 1 94.25 408 MET B CA 1
ATOM 8170 C C . MET B 1 408 ? 32.219 -3.508 4.754 1 94.25 408 MET B C 1
ATOM 8172 O O . MET B 1 408 ? 32.219 -2.453 5.391 1 94.25 408 MET B O 1
ATOM 8176 N N . VAL B 1 409 ? 31.562 -3.686 3.717 1 94.81 409 VAL B N 1
ATOM 8177 C CA . VAL B 1 409 ? 30.734 -2.609 3.168 1 94.81 409 VAL B CA 1
ATOM 8178 C C . VAL B 1 409 ? 29.578 -2.32 4.109 1 94.81 409 VAL B C 1
ATOM 8180 O O . VAL B 1 409 ? 29.234 -1.16 4.348 1 94.81 409 VAL B O 1
ATOM 8183 N N . MET B 1 410 ? 29 -3.322 4.664 1 93.75 410 MET B N 1
ATOM 8184 C CA . MET B 1 410 ? 27.875 -3.145 5.586 1 93.75 410 MET B CA 1
ATOM 8185 C C . MET B 1 410 ? 28.344 -2.48 6.879 1 93.75 410 MET B C 1
ATOM 8187 O O . MET B 1 410 ? 27.594 -1.709 7.488 1 93.75 410 MET B O 1
ATOM 8191 N N . SER B 1 411 ? 29.547 -2.809 7.246 1 94 411 SER B N 1
ATOM 8192 C CA . SER B 1 411 ? 30.094 -2.145 8.422 1 94 411 SER B CA 1
ATOM 8193 C C . SER B 1 411 ? 30.328 -0.66 8.156 1 94 411 SER B C 1
ATOM 8195 O O . SER B 1 411 ? 30.062 0.178 9.023 1 94 411 SER B O 1
ATOM 8197 N N . LEU B 1 412 ? 30.797 -0.358 6.98 1 93.44 412 LEU B N 1
ATOM 8198 C CA . LEU B 1 412 ? 30.953 1.042 6.602 1 93.44 412 LEU B CA 1
ATOM 8199 C C . LEU B 1 412 ? 29.594 1.754 6.586 1 93.44 412 LEU B C 1
ATOM 8201 O O . LEU B 1 412 ? 29.484 2.885 7.066 1 93.44 412 LEU B O 1
ATOM 8205 N N . ALA B 1 413 ? 28.656 1.121 6.082 1 93.56 413 ALA B N 1
ATOM 8206 C CA . ALA B 1 413 ? 27.297 1.684 6.051 1 93.56 413 ALA B CA 1
ATOM 8207 C C . ALA B 1 413 ? 26.75 1.863 7.465 1 93.56 413 ALA B C 1
ATOM 8209 O O . ALA B 1 413 ? 26.109 2.873 7.762 1 93.56 413 ALA B O 1
ATOM 8210 N N . GLY B 1 414 ? 27 0.879 8.32 1 92.94 414 GLY B N 1
ATOM 8211 C CA . GLY B 1 414 ? 26.562 0.979 9.703 1 92.94 414 GLY B CA 1
ATOM 8212 C C . GLY B 1 414 ? 27.219 2.111 10.461 1 92.94 414 GLY B C 1
ATOM 8213 O O . GLY B 1 414 ? 26.562 2.832 11.219 1 92.94 414 GLY B O 1
ATOM 8214 N N . VAL B 1 415 ? 28.453 2.32 10.188 1 93.88 415 VAL B N 1
ATOM 8215 C CA . VAL B 1 415 ? 29.172 3.408 10.836 1 93.88 415 VAL B CA 1
ATOM 8216 C C . VAL B 1 415 ? 28.656 4.75 10.328 1 93.88 415 VAL B C 1
ATOM 8218 O O . VAL B 1 415 ? 28.438 5.676 11.117 1 93.88 415 VAL B O 1
ATOM 8221 N N . PHE B 1 416 ? 28.5 4.852 9.117 1 94.06 416 PHE B N 1
ATOM 8222 C CA . PHE B 1 416 ? 27.969 6.082 8.547 1 94.06 416 PHE B CA 1
ATOM 8223 C C . PHE B 1 416 ? 26.594 6.398 9.109 1 94.06 416 PHE B C 1
ATOM 8225 O O . PHE B 1 416 ? 26.312 7.543 9.477 1 94.06 416 PHE B O 1
ATOM 8232 N N . PHE B 1 417 ? 25.734 5.422 9.188 1 95.06 417 PHE B N 1
ATOM 8233 C CA . PHE B 1 417 ? 24.391 5.621 9.719 1 95.06 417 PHE B CA 1
ATOM 8234 C C . PHE B 1 417 ? 24.453 6.066 11.172 1 95.06 417 PHE B C 1
ATOM 8236 O O . PHE B 1 417 ? 23.719 6.973 11.578 1 95.06 417 PHE B O 1
ATOM 8243 N N . SER B 1 418 ? 25.344 5.48 11.953 1 94.62 418 SER B N 1
ATOM 8244 C CA . SER B 1 418 ? 25.484 5.848 13.359 1 94.62 418 SER B CA 1
ATOM 8245 C C . SER B 1 418 ? 26.016 7.273 13.508 1 94.62 418 SER B C 1
ATOM 8247 O O . SER B 1 418 ? 25.562 8.016 14.383 1 94.62 418 SER B O 1
ATOM 8249 N N . VAL B 1 419 ? 26.875 7.664 12.625 1 94.5 419 VAL B N 1
ATOM 8250 C CA . VAL B 1 419 ? 27.406 9.023 12.648 1 94.5 419 VAL B CA 1
ATOM 8251 C C . VAL B 1 419 ? 26.297 10.016 12.289 1 94.5 419 VAL B C 1
ATOM 8253 O O . VAL B 1 419 ? 26.203 11.094 12.875 1 94.5 419 VAL B O 1
ATOM 8256 N N . CYS B 1 420 ? 25.469 9.656 11.367 1 94.69 420 CYS B N 1
ATOM 8257 C CA . CYS B 1 420 ? 24.375 10.531 10.977 1 94.69 420 CYS B CA 1
ATOM 8258 C C . CYS B 1 420 ? 23.359 10.656 12.109 1 94.69 420 CYS B C 1
ATOM 8260 O O . CYS B 1 420 ? 22.797 11.734 12.328 1 94.69 420 CYS B O 1
ATOM 8262 N N . CYS B 1 421 ? 23.062 9.594 12.828 1 93.38 421 CYS B N 1
ATOM 8263 C CA . CYS B 1 421 ? 22.172 9.656 13.984 1 93.38 421 CYS B CA 1
ATOM 8264 C C . CYS B 1 421 ? 22.75 10.57 15.062 1 93.38 421 CYS B C 1
ATOM 8266 O O . CYS B 1 421 ? 22.031 11.398 15.625 1 93.38 421 CYS B O 1
ATOM 8268 N N . TYR B 1 422 ? 24.094 10.469 15.281 1 93.62 422 TYR B N 1
ATOM 8269 C CA . TYR B 1 422 ? 24.766 11.328 16.25 1 93.62 422 TYR B CA 1
ATOM 8270 C C . TYR B 1 422 ? 24.75 12.789 15.797 1 93.62 422 TYR B C 1
ATOM 8272 O O . TYR B 1 422 ? 24.5 13.695 16.594 1 93.62 422 TYR B O 1
ATOM 8280 N N . ALA B 1 423 ? 24.953 12.969 14.508 1 91.19 423 ALA B N 1
ATOM 8281 C CA . ALA B 1 423 ? 24.938 14.328 13.961 1 91.19 423 ALA B CA 1
ATOM 8282 C C . ALA B 1 423 ? 23.562 14.961 14.086 1 91.19 423 ALA B C 1
ATOM 8284 O O . ALA B 1 423 ? 23.438 16.156 14.383 1 91.19 423 ALA B O 1
ATOM 8285 N N . ALA B 1 424 ? 22.516 14.18 13.852 1 89.56 424 ALA B N 1
ATOM 8286 C CA . ALA B 1 424 ? 21.156 14.703 13.977 1 89.56 424 ALA B CA 1
ATOM 8287 C C . ALA B 1 424 ? 20.844 15.055 15.43 1 89.56 424 ALA B C 1
ATOM 8289 O O . ALA B 1 424 ? 20.125 16.016 15.703 1 89.56 424 ALA B O 1
ATOM 8290 N N . TRP B 1 425 ? 21.438 14.32 16.328 1 87 425 TRP B N 1
ATOM 8291 C CA . TRP B 1 425 ? 21.219 14.562 17.75 1 87 425 TRP B CA 1
ATOM 8292 C C . TRP B 1 425 ? 21.938 15.828 18.203 1 87 425 TRP B C 1
ATOM 8294 O O . TRP B 1 425 ? 21.391 16.625 18.969 1 87 425 TRP B O 1
ATOM 8304 N N . VAL B 1 426 ? 23.109 16.172 17.656 1 86.25 426 VAL B N 1
ATOM 8305 C CA . VAL B 1 426 ? 23.922 17.297 18.109 1 86.25 426 VAL B CA 1
ATOM 8306 C C . VAL B 1 426 ? 23.641 18.516 17.234 1 86.25 426 VAL B C 1
ATOM 8308 O O . VAL B 1 426 ? 24.078 19.625 17.547 1 86.25 426 VAL B O 1
ATOM 8311 N N . ALA B 1 427 ? 22.906 18.375 16.234 1 85.5 427 ALA B N 1
ATOM 8312 C CA . ALA B 1 427 ? 22.688 19.422 15.25 1 85.5 427 ALA B CA 1
ATOM 8313 C C . ALA B 1 427 ? 22.172 20.703 15.906 1 85.5 427 ALA B C 1
ATOM 8315 O O . ALA B 1 427 ? 22.656 21.797 15.609 1 85.5 427 ALA B O 1
ATOM 8316 N N . PRO B 1 428 ? 21.297 20.562 16.906 1 75.44 428 PRO B N 1
ATOM 8317 C CA . PRO B 1 428 ? 20.812 21.812 17.516 1 75.44 428 PRO B CA 1
ATOM 8318 C C . PRO B 1 428 ? 21.891 22.531 18.312 1 75.44 428 PRO B C 1
ATOM 8320 O O . PRO B 1 428 ? 21.875 23.766 18.391 1 75.44 428 PRO B O 1
ATOM 8323 N N . SER B 1 429 ? 22.875 21.797 18.766 1 77.31 429 SER B N 1
ATOM 8324 C CA . SER B 1 429 ? 23.953 22.406 19.547 1 77.31 429 SER B CA 1
ATOM 8325 C C . SER B 1 429 ? 25.016 23.016 18.625 1 77.31 429 SER B C 1
ATOM 8327 O O . SER B 1 429 ? 25.75 23.906 19.047 1 77.31 429 SER B O 1
ATOM 8329 N N . LEU B 1 430 ? 25.047 22.578 17.422 1 76.62 430 LEU B N 1
ATOM 8330 C CA . LEU B 1 430 ? 26.031 23.062 16.453 1 76.62 430 LEU B CA 1
ATOM 8331 C C . LEU B 1 430 ? 25.5 24.281 15.703 1 76.62 430 LEU B C 1
ATOM 8333 O O . LEU B 1 430 ? 26.219 24.906 14.93 1 76.62 430 LEU B O 1
ATOM 8337 N N . SER B 1 431 ? 24.312 24.609 16.094 1 72.19 431 SER B N 1
ATOM 8338 C CA . SER B 1 431 ? 23.688 25.719 15.383 1 72.19 431 SER B CA 1
ATOM 8339 C C . SER B 1 431 ? 24.438 27.016 15.641 1 72.19 431 SER B C 1
ATOM 8341 O O . SER B 1 431 ? 24.75 27.344 16.797 1 72.19 431 SER B O 1
ATOM 8343 N N . GLY B 1 432 ? 24.969 27.734 14.617 1 67.19 432 GLY B N 1
ATOM 8344 C CA . GLY B 1 432 ? 25.688 28.984 14.75 1 67.19 432 GLY B CA 1
ATOM 8345 C C . GLY B 1 432 ? 27.203 28.828 14.625 1 67.19 432 GLY B C 1
ATOM 8346 O O . GLY B 1 432 ? 27.922 29.812 14.5 1 67.19 432 GLY B O 1
ATOM 8347 N N . ARG B 1 433 ? 27.578 27.609 14.703 1 75.69 433 ARG B N 1
ATOM 8348 C CA . ARG B 1 433 ? 29 27.328 14.523 1 75.69 433 ARG B CA 1
ATOM 8349 C C . ARG B 1 433 ? 29.312 26.969 13.078 1 75.69 433 ARG B C 1
ATOM 8351 O O . ARG B 1 433 ? 28.453 26.453 12.359 1 75.69 433 ARG B O 1
ATOM 8358 N N . PRO B 1 434 ? 30.453 27.25 12.68 1 79.69 434 PRO B N 1
ATOM 8359 C CA . PRO B 1 434 ? 30.828 26.875 11.312 1 79.69 434 PRO B CA 1
ATOM 8360 C C . PRO B 1 434 ? 30.859 25.359 11.102 1 79.69 434 PRO B C 1
ATOM 8362 O O . PRO B 1 434 ? 30.719 24.891 9.969 1 79.69 434 PRO B O 1
ATOM 8365 N N . SER B 1 435 ? 30.906 24.656 12.18 1 84 435 SER B N 1
ATOM 8366 C CA . SER B 1 435 ? 30.969 23.203 12.094 1 84 435 SER B CA 1
ATOM 8367 C C . SER B 1 435 ? 29.641 22.625 11.609 1 84 435 SER B C 1
ATOM 8369 O O . SER B 1 435 ? 29.578 21.453 11.195 1 84 435 SER B O 1
ATOM 8371 N N . ILE B 1 436 ? 28.625 23.422 11.555 1 83.12 436 ILE B N 1
ATOM 8372 C CA . ILE B 1 436 ? 27.328 22.922 11.094 1 83.12 436 ILE B CA 1
ATOM 8373 C C . ILE B 1 436 ? 27.406 22.609 9.602 1 83.12 436 ILE B C 1
ATOM 8375 O O . ILE B 1 436 ? 26.609 21.812 9.094 1 83.12 436 ILE B O 1
ATOM 8379 N N . ALA B 1 437 ? 28.422 23.188 8.992 1 81 437 ALA B N 1
ATOM 8380 C CA . ALA B 1 437 ? 28.578 22.969 7.559 1 81 437 ALA B CA 1
ATOM 8381 C C . ALA B 1 437 ? 28.953 21.516 7.27 1 81 437 ALA B C 1
ATOM 8383 O O . ALA B 1 437 ? 28.766 21.031 6.152 1 81 437 ALA B O 1
ATOM 8384 N N . THR B 1 438 ? 29.391 20.797 8.32 1 86.88 438 THR B N 1
ATOM 8385 C CA . THR B 1 438 ? 29.781 19.406 8.164 1 86.88 438 THR B CA 1
ATOM 8386 C C . THR B 1 438 ? 28.547 18.531 7.922 1 86.88 438 THR B C 1
ATOM 8388 O O . THR B 1 438 ? 28.625 17.516 7.227 1 86.88 438 THR B O 1
ATOM 8391 N N . ILE B 1 439 ? 27.406 19.031 8.484 1 86.75 439 ILE B N 1
ATOM 8392 C CA . ILE B 1 439 ? 26.219 18.172 8.406 1 86.75 439 ILE B CA 1
ATOM 8393 C C . ILE B 1 439 ? 25.172 18.812 7.5 1 86.75 439 ILE B C 1
ATOM 8395 O O . ILE B 1 439 ? 23.984 18.5 7.594 1 86.75 439 ILE B O 1
ATOM 8399 N N . ARG B 1 440 ? 25.594 19.641 6.648 1 80.25 440 ARG B N 1
ATOM 8400 C CA . ARG B 1 440 ? 24.688 20.344 5.746 1 80.25 440 ARG B CA 1
ATOM 8401 C C . ARG B 1 440 ? 23.938 19.359 4.848 1 80.25 440 ARG B C 1
ATOM 8403 O O . ARG B 1 440 ? 22.766 19.562 4.535 1 80.25 440 ARG B O 1
ATOM 8410 N N . PHE B 1 441 ? 24.547 18.219 4.508 1 82.12 441 PHE B N 1
ATOM 8411 C CA . PHE B 1 441 ? 23.938 17.25 3.609 1 82.12 441 PHE B CA 1
ATOM 8412 C C . PHE B 1 441 ? 22.766 16.547 4.285 1 82.12 441 PHE B C 1
ATOM 8414 O O . PHE B 1 441 ? 21.859 16.062 3.615 1 82.12 441 PHE B O 1
ATOM 8421 N N . LEU B 1 442 ? 22.688 16.609 5.613 1 85.81 442 LEU B N 1
ATOM 8422 C CA . LEU B 1 442 ? 21.719 15.844 6.375 1 85.81 442 LEU B CA 1
ATOM 8423 C C . LEU B 1 442 ? 20.531 16.719 6.781 1 85.81 442 LEU B C 1
ATOM 8425 O O . LEU B 1 442 ? 19.391 16.266 6.805 1 85.81 442 LEU B O 1
ATOM 8429 N N . VAL B 1 443 ? 20.734 18.031 7.047 1 81 443 VAL B N 1
ATOM 8430 C CA . VAL B 1 443 ? 19.719 18.812 7.73 1 81 443 VAL B CA 1
ATOM 8431 C C . VAL B 1 443 ? 19.203 19.922 6.809 1 81 443 VAL B C 1
ATOM 8433 O O . VAL B 1 443 ? 18.078 20.375 6.949 1 81 443 VAL B O 1
ATOM 8436 N N . PHE B 1 444 ? 19.875 20.359 5.805 1 73.94 444 PHE B N 1
ATOM 8437 C CA . PHE B 1 444 ? 19.609 21.609 5.102 1 73.94 444 PHE B CA 1
ATOM 8438 C C . PHE B 1 444 ? 18.375 21.469 4.219 1 73.94 444 PHE B C 1
ATOM 8440 O O . PHE B 1 444 ? 17.719 22.469 3.904 1 73.94 444 PHE B O 1
ATOM 8447 N N . ARG B 1 445 ? 17.938 20.375 3.928 1 77.69 445 ARG B N 1
ATOM 8448 C CA . ARG B 1 445 ? 16.844 20.203 2.969 1 77.69 445 ARG B CA 1
ATOM 8449 C C . ARG B 1 445 ? 15.5 20.094 3.678 1 77.69 445 ARG B C 1
ATOM 8451 O O . ARG B 1 445 ? 14.445 20.188 3.043 1 77.69 445 ARG B O 1
ATOM 8458 N N . PHE B 1 446 ? 15.516 20 4.945 1 81.12 446 PHE B N 1
ATOM 8459 C CA . PHE B 1 446 ? 14.289 19.75 5.691 1 81.12 446 PHE B CA 1
ATOM 8460 C C . PHE B 1 446 ? 13.891 20.969 6.508 1 81.12 446 PHE B C 1
ATOM 8462 O O . PHE B 1 446 ? 14.711 21.859 6.746 1 81.12 446 PHE B O 1
ATOM 8469 N N . ARG B 1 447 ? 12.609 20.969 6.836 1 77.81 447 ARG B N 1
ATOM 8470 C CA . ARG B 1 447 ? 12.094 22.031 7.699 1 77.81 447 ARG B CA 1
ATOM 8471 C C . ARG B 1 447 ? 12.82 22.047 9.039 1 77.81 447 ARG B C 1
ATOM 8473 O O . ARG B 1 447 ? 13.227 21 9.547 1 77.81 447 ARG B O 1
ATOM 8480 N N . PRO B 1 448 ? 12.969 23.141 9.57 1 71.81 448 PRO B N 1
ATOM 8481 C CA . PRO B 1 448 ? 13.727 23.25 10.82 1 71.81 448 PRO B CA 1
ATOM 8482 C C . PRO B 1 448 ? 13.062 22.531 11.984 1 71.81 448 PRO B C 1
ATOM 8484 O O . PRO B 1 448 ? 13.734 22.141 12.938 1 71.81 448 PRO B O 1
ATOM 8487 N N . ASP B 1 449 ? 11.664 22.312 11.922 1 74.56 449 ASP B N 1
ATOM 8488 C CA . ASP B 1 449 ? 11 21.625 13.023 1 74.56 449 ASP B CA 1
ATOM 8489 C C . ASP B 1 449 ? 11.141 20.109 12.891 1 74.56 449 ASP B C 1
ATOM 8491 O O . ASP B 1 449 ? 10.961 19.375 13.867 1 74.56 449 ASP B O 1
ATOM 8495 N N . VAL B 1 450 ? 11.469 19.75 11.695 1 83.75 450 VAL B N 1
ATOM 8496 C CA . VAL B 1 450 ? 11.656 18.312 11.453 1 83.75 450 VAL B CA 1
ATOM 8497 C C . VAL B 1 450 ? 13.008 18.078 10.773 1 83.75 450 VAL B C 1
ATOM 8499 O O . VAL B 1 450 ? 13.086 17.391 9.758 1 83.75 450 VAL B O 1
ATOM 8502 N N . TRP B 1 451 ? 14.109 18.516 11.32 1 81.81 451 TRP B N 1
ATOM 8503 C CA . TRP B 1 451 ? 15.445 18.438 10.742 1 81.81 451 TRP B CA 1
ATOM 8504 C C . TRP B 1 451 ? 15.969 17 10.781 1 81.81 451 TRP B C 1
ATOM 8506 O O . TRP B 1 451 ? 16.828 16.625 9.984 1 81.81 451 TRP B O 1
ATOM 8516 N N . TRP B 1 452 ? 15.422 16.188 11.688 1 86.94 452 TRP B N 1
ATOM 8517 C CA . TRP B 1 452 ? 15.914 14.828 11.922 1 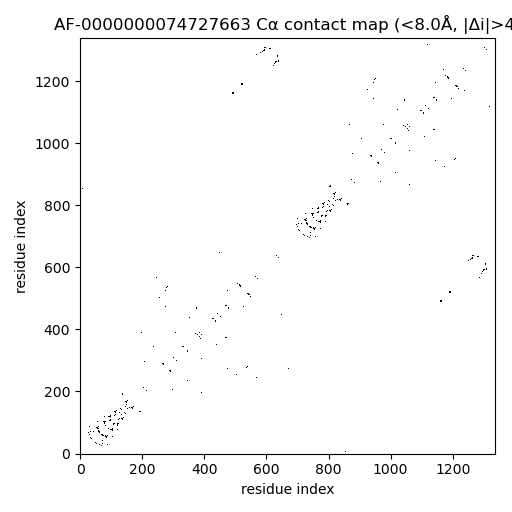86.94 452 TRP B CA 1
ATOM 8518 C C . TRP B 1 452 ? 15.406 13.867 10.859 1 86.94 452 TRP B C 1
ATOM 8520 O O . TRP B 1 452 ? 15.789 12.695 10.828 1 86.94 452 TRP B O 1
ATOM 8530 N N . PHE B 1 453 ? 14.539 14.367 9.961 1 91.25 453 PHE B N 1
ATOM 8531 C CA . PHE B 1 453 ? 13.922 13.477 8.992 1 91.25 453 PHE B CA 1
ATOM 8532 C C . PHE B 1 453 ? 14.953 12.984 7.98 1 91.25 453 PHE B C 1
ATOM 8534 O O . PHE B 1 453 ? 14.719 12 7.273 1 91.25 453 PHE B O 1
ATOM 8541 N N . GLY B 1 454 ? 16.109 13.625 7.941 1 88.44 454 GLY B N 1
ATOM 8542 C CA . GLY B 1 454 ? 17.172 13.141 7.074 1 88.44 454 GLY B CA 1
ATOM 8543 C C . GLY B 1 454 ? 17.641 11.742 7.43 1 88.44 454 GLY B C 1
ATOM 8544 O O . GLY B 1 454 ? 17.938 10.938 6.547 1 88.44 454 GLY B O 1
ATOM 8545 N N . VAL B 1 455 ? 17.609 11.461 8.711 1 91.94 455 VAL B N 1
ATOM 8546 C CA . VAL B 1 455 ? 18.031 10.141 9.18 1 91.94 455 VAL B CA 1
ATOM 8547 C C . VAL B 1 455 ? 16.969 9.102 8.82 1 91.94 455 VAL B C 1
ATOM 8549 O O . VAL B 1 455 ? 17.297 7.977 8.438 1 91.94 455 VAL B O 1
ATOM 8552 N N . ILE B 1 456 ? 15.711 9.477 8.844 1 91 456 ILE B N 1
ATOM 8553 C CA . ILE B 1 456 ? 14.625 8.57 8.516 1 91 456 ILE B CA 1
ATOM 8554 C C . ILE B 1 456 ? 14.641 8.273 7.016 1 91 456 ILE B C 1
ATOM 8556 O O . ILE B 1 456 ? 14.453 7.121 6.605 1 91 456 ILE B O 1
ATOM 8560 N N . LEU B 1 457 ? 14.93 9.297 6.309 1 89.31 457 LEU B N 1
ATOM 8561 C CA . LEU B 1 457 ? 14.977 9.117 4.859 1 89.31 457 LEU B CA 1
ATOM 8562 C C . LEU B 1 457 ? 16.141 8.227 4.457 1 89.31 457 LEU B C 1
ATOM 8564 O O . LEU B 1 457 ? 16.047 7.449 3.508 1 89.31 457 LEU B O 1
ATOM 8568 N N . LEU B 1 458 ? 17.203 8.32 5.199 1 90.88 458 LEU B N 1
ATOM 8569 C CA . LEU B 1 458 ? 18.375 7.504 4.93 1 90.88 458 LEU B CA 1
ATOM 8570 C C . LEU B 1 458 ? 18.094 6.027 5.184 1 90.88 458 LEU B C 1
ATOM 8572 O O . LEU B 1 458 ? 18.656 5.156 4.52 1 90.88 458 LEU B O 1
ATOM 8576 N N . GLY B 1 459 ? 17.219 5.746 6.039 1 88.75 459 GLY B N 1
ATOM 8577 C CA . GLY B 1 459 ? 16.906 4.371 6.391 1 88.75 459 GLY B CA 1
ATOM 8578 C C . GLY B 1 459 ? 15.984 3.695 5.402 1 88.75 459 GLY B C 1
ATOM 8579 O O . GLY B 1 459 ? 15.891 2.465 5.367 1 88.75 459 GLY B O 1
ATOM 8580 N N . ARG B 1 460 ? 15.367 4.371 4.5 1 86.88 460 ARG B N 1
ATOM 8581 C CA . ARG B 1 460 ? 14.398 3.818 3.564 1 86.88 460 ARG B CA 1
ATOM 8582 C C . ARG B 1 460 ? 15.07 2.881 2.566 1 86.88 460 ARG B C 1
ATOM 8584 O O . ARG B 1 460 ? 14.602 1.765 2.338 1 86.88 460 ARG B O 1
ATOM 8591 N N . GLY B 1 461 ? 16.203 3.246 2.088 1 84.19 461 GLY B N 1
ATOM 8592 C CA . GLY B 1 461 ? 16.875 2.488 1.05 1 84.19 461 GLY B CA 1
ATOM 8593 C C . GLY B 1 461 ? 17.391 1.146 1.53 1 84.19 461 GLY B C 1
ATOM 8594 O O . GLY B 1 461 ? 16.969 0.099 1.031 1 84.19 461 GLY B O 1
ATOM 8595 N N . PRO B 1 462 ? 18.141 1.194 2.582 1 87.12 462 PRO B N 1
ATOM 8596 C CA . PRO B 1 462 ? 18.672 -0.068 3.104 1 87.12 462 PRO B CA 1
ATOM 8597 C C . PRO B 1 462 ? 17.562 -1.007 3.604 1 87.12 462 PRO B C 1
ATOM 8599 O O . PRO B 1 462 ? 17.688 -2.227 3.465 1 87.12 462 PRO B O 1
ATOM 8602 N N . LEU B 1 463 ? 16.531 -0.44 4.09 1 91.69 463 LEU B N 1
ATOM 8603 C CA . LEU B 1 463 ? 15.438 -1.288 4.562 1 91.69 463 LEU B CA 1
ATOM 8604 C C . LEU B 1 463 ? 14.742 -1.98 3.393 1 91.69 463 LEU B C 1
ATOM 8606 O O . LEU B 1 463 ? 14.25 -3.102 3.533 1 91.69 463 LEU B O 1
ATOM 8610 N N . LEU B 1 464 ? 14.766 -1.373 2.273 1 92.88 464 LEU B N 1
ATOM 8611 C CA . LEU B 1 464 ? 14.133 -1.938 1.087 1 92.88 464 LEU B CA 1
ATOM 8612 C C . LEU B 1 464 ? 14.961 -3.094 0.527 1 92.88 464 LEU B C 1
ATOM 8614 O O . LEU B 1 464 ? 14.438 -3.932 -0.211 1 92.88 464 LEU B O 1
ATOM 8618 N N . SER B 1 465 ? 16.219 -3.184 0.878 1 91.69 465 SER B N 1
ATOM 8619 C CA . SER B 1 465 ? 17.094 -4.242 0.362 1 91.69 465 SER B CA 1
ATOM 8620 C C . SER B 1 465 ? 17.109 -5.449 1.297 1 91.69 465 SER B C 1
ATOM 8622 O O . SER B 1 465 ? 17.531 -6.535 0.907 1 91.69 465 SER B O 1
ATOM 8624 N N . LEU B 1 466 ? 16.516 -5.316 2.453 1 90.56 466 LEU B N 1
ATOM 8625 C CA . LEU B 1 466 ? 16.594 -6.367 3.463 1 90.56 466 LEU B CA 1
ATOM 8626 C C . LEU B 1 466 ? 15.672 -7.531 3.098 1 90.56 466 LEU B C 1
ATOM 8628 O O . LEU B 1 466 ? 16.016 -8.695 3.32 1 90.56 466 LEU B O 1
ATOM 8632 N N . PRO B 1 467 ? 14.539 -7.273 2.484 1 90.44 467 PRO B N 1
ATOM 8633 C CA . PRO B 1 467 ? 13.641 -8.391 2.174 1 90.44 467 PRO B CA 1
ATOM 8634 C C . PRO B 1 467 ? 14.25 -9.375 1.179 1 90.44 467 PRO B C 1
ATOM 8636 O O . PRO B 1 467 ? 13.891 -10.562 1.184 1 90.44 467 PRO B O 1
ATOM 8639 N N . ALA B 1 468 ? 15.172 -8.961 0.38 1 88.62 468 ALA B N 1
ATOM 8640 C CA . ALA B 1 468 ? 15.812 -9.852 -0.583 1 88.62 468 ALA B CA 1
ATOM 8641 C C . ALA B 1 468 ? 16.672 -10.891 0.122 1 88.62 468 ALA B C 1
ATOM 8643 O O . ALA B 1 468 ? 16.938 -11.969 -0.425 1 88.62 468 ALA B O 1
ATOM 8644 N N . VAL B 1 469 ? 17.109 -10.547 1.337 1 89.44 469 VAL B N 1
ATOM 8645 C CA . VAL B 1 469 ? 17.938 -11.461 2.105 1 89.44 469 VAL B CA 1
ATOM 8646 C C . VAL B 1 469 ? 17.062 -12.43 2.896 1 89.44 469 VAL B C 1
ATOM 8648 O O . VAL B 1 469 ? 17.344 -13.625 2.953 1 89.44 469 VAL B O 1
ATOM 8651 N N . VAL B 1 470 ? 15.938 -11.945 3.418 1 85.06 470 VAL B N 1
ATOM 8652 C CA . VAL B 1 470 ? 15.094 -12.742 4.301 1 85.06 470 VAL B CA 1
ATOM 8653 C C . VAL B 1 470 ? 14.211 -13.672 3.471 1 85.06 470 VAL B C 1
ATOM 8655 O O . VAL B 1 470 ? 13.969 -14.82 3.863 1 85.06 470 VAL B O 1
ATOM 8658 N N . ALA B 1 471 ? 13.75 -13.219 2.346 1 84.31 471 ALA B N 1
ATOM 8659 C CA . ALA B 1 471 ? 12.812 -13.992 1.535 1 84.31 471 ALA B CA 1
ATOM 8660 C C . ALA B 1 471 ? 13.305 -14.133 0.1 1 84.31 471 ALA B C 1
ATOM 8662 O O . ALA B 1 471 ? 12.562 -13.867 -0.85 1 84.31 471 ALA B O 1
ATOM 8663 N N . THR B 1 472 ? 14.477 -14.727 0.004 1 78.56 472 THR B N 1
ATOM 8664 C CA . THR B 1 472 ? 15.047 -14.859 -1.331 1 78.56 472 THR B CA 1
ATOM 8665 C C . THR B 1 472 ? 14.258 -15.875 -2.158 1 78.56 472 THR B C 1
ATOM 8667 O O . THR B 1 472 ? 14.047 -15.672 -3.354 1 78.56 472 THR B O 1
ATOM 8670 N N . ASP B 1 473 ? 13.664 -16.844 -1.516 1 74.06 473 ASP B N 1
ATOM 8671 C CA . ASP B 1 473 ? 13.031 -17.938 -2.246 1 74.06 473 ASP B CA 1
ATOM 8672 C C . ASP B 1 473 ? 11.547 -17.672 -2.453 1 74.06 473 ASP B C 1
ATOM 8674 O O . ASP B 1 473 ? 10.891 -18.359 -3.238 1 74.06 473 ASP B O 1
ATOM 8678 N N . THR B 1 474 ? 11.031 -16.75 -1.714 1 78.69 474 THR B N 1
ATOM 8679 C CA . THR B 1 474 ? 9.602 -16.438 -1.812 1 78.69 474 THR B CA 1
ATOM 8680 C C . THR B 1 474 ? 9.391 -15.023 -2.322 1 78.69 474 THR B C 1
ATOM 8682 O O . THR B 1 474 ? 9.352 -14.078 -1.534 1 78.69 474 THR B O 1
ATOM 8685 N N . PRO B 1 475 ? 9.203 -14.906 -3.631 1 80.56 475 PRO B N 1
ATOM 8686 C CA . PRO B 1 475 ? 9.039 -13.562 -4.199 1 80.56 475 PRO B CA 1
ATOM 8687 C C . PRO B 1 475 ? 7.812 -12.836 -3.658 1 80.56 475 PRO B C 1
ATOM 8689 O O . PRO B 1 475 ? 7.824 -11.609 -3.525 1 80.56 475 PRO B O 1
ATOM 8692 N N . ALA B 1 476 ? 6.715 -13.625 -3.324 1 83.19 476 ALA B N 1
ATOM 8693 C CA . ALA B 1 476 ? 5.516 -12.969 -2.801 1 83.19 476 ALA B CA 1
ATOM 8694 C C . ALA B 1 476 ? 5.797 -12.305 -1.457 1 83.19 476 ALA B C 1
ATOM 8696 O O . ALA B 1 476 ? 5.398 -11.156 -1.23 1 83.19 476 ALA B O 1
ATOM 8697 N N . LEU B 1 477 ? 6.535 -13.008 -0.61 1 85.94 477 LEU B N 1
ATOM 8698 C CA . LEU B 1 477 ? 6.887 -12.438 0.685 1 85.94 477 LEU B CA 1
ATOM 8699 C C . LEU B 1 477 ? 7.848 -11.266 0.519 1 85.94 477 LEU B C 1
ATOM 8701 O O . LEU B 1 477 ? 7.758 -10.273 1.244 1 85.94 477 LEU B O 1
ATOM 8705 N N . HIS B 1 478 ? 8.75 -11.445 -0.456 1 88.56 478 HIS B N 1
ATOM 8706 C CA . HIS B 1 478 ? 9.688 -10.375 -0.787 1 88.56 478 HIS B CA 1
ATOM 8707 C C . HIS B 1 478 ? 8.938 -9.094 -1.146 1 88.56 478 HIS B C 1
ATOM 8709 O O . HIS B 1 478 ? 9.234 -8.023 -0.602 1 88.56 478 HIS B O 1
ATOM 8715 N N . LEU B 1 479 ? 7.965 -9.203 -1.873 1 89.94 479 LEU B N 1
ATOM 8716 C CA . LEU B 1 479 ? 7.203 -8.055 -2.352 1 89.94 479 LEU B CA 1
ATOM 8717 C C . LEU B 1 479 ? 6.316 -7.488 -1.246 1 89.94 479 LEU B C 1
ATOM 8719 O O . LEU B 1 479 ? 6.176 -6.27 -1.119 1 89.94 479 LEU B O 1
ATOM 8723 N N . VAL B 1 480 ? 5.707 -8.305 -0.406 1 90.94 480 VAL B N 1
ATOM 8724 C CA . VAL B 1 480 ? 4.84 -7.848 0.674 1 90.94 480 VAL B CA 1
ATOM 8725 C C . VAL B 1 480 ? 5.656 -7.062 1.695 1 90.94 480 VAL B C 1
ATOM 8727 O O . VAL B 1 480 ? 5.215 -6.02 2.184 1 90.94 480 VAL B O 1
ATOM 8730 N N . LEU B 1 481 ? 6.848 -7.5 1.964 1 92.12 481 LEU B N 1
ATOM 8731 C CA . LEU B 1 481 ? 7.699 -6.801 2.92 1 92.12 481 LEU B CA 1
ATOM 8732 C C . LEU B 1 481 ? 8.156 -5.457 2.361 1 92.12 481 LEU B C 1
ATOM 8734 O O . LEU B 1 481 ? 8.18 -4.457 3.082 1 92.12 481 LEU B O 1
ATOM 8738 N N . MET B 1 482 ? 8.516 -5.445 1.089 1 94.25 482 MET B N 1
ATOM 8739 C CA . MET B 1 482 ? 8.875 -4.176 0.462 1 94.25 482 MET B CA 1
ATOM 8740 C C . MET B 1 482 ? 7.707 -3.201 0.488 1 94.25 482 MET B C 1
ATOM 8742 O O . MET B 1 482 ? 7.891 -2.01 0.744 1 94.25 482 MET B O 1
ATOM 8746 N N . LEU B 1 483 ? 6.539 -3.744 0.238 1 94.88 483 LEU B N 1
ATOM 8747 C CA . LEU B 1 483 ? 5.34 -2.914 0.255 1 94.88 483 LEU B CA 1
ATOM 8748 C C . LEU B 1 483 ? 5.098 -2.338 1.646 1 94.88 483 LEU B C 1
ATOM 8750 O O . LEU B 1 483 ? 4.758 -1.161 1.785 1 94.88 483 LEU B O 1
ATOM 8754 N N . GLY B 1 484 ? 5.281 -3.178 2.648 1 93.81 484 GLY B N 1
ATOM 8755 C CA . GLY B 1 484 ? 5.121 -2.693 4.012 1 93.81 484 GLY B CA 1
ATOM 8756 C C . GLY B 1 484 ? 6.098 -1.592 4.371 1 93.81 484 GLY B C 1
ATOM 8757 O O . GLY B 1 484 ? 5.73 -0.617 5.027 1 93.81 484 GLY B O 1
ATOM 8758 N N . ILE B 1 485 ? 7.273 -1.692 3.9 1 95.06 485 ILE B N 1
ATOM 8759 C CA . ILE B 1 485 ? 8.297 -0.696 4.188 1 95.06 485 ILE B CA 1
ATOM 8760 C C . ILE B 1 485 ? 7.961 0.612 3.477 1 95.06 485 ILE B C 1
ATOM 8762 O O . ILE B 1 485 ? 8.039 1.688 4.074 1 95.06 485 ILE B O 1
ATOM 8766 N N . LEU B 1 486 ? 7.57 0.546 2.244 1 95.25 486 LEU B N 1
ATOM 8767 C CA . LEU B 1 486 ? 7.227 1.746 1.488 1 95.25 486 LEU B CA 1
ATOM 8768 C C . LEU B 1 486 ? 5.961 2.393 2.041 1 95.25 486 LEU B C 1
ATOM 8770 O O . LEU B 1 486 ? 5.852 3.619 2.076 1 95.25 486 LEU B O 1
ATOM 8774 N N . LEU B 1 487 ? 5.02 1.529 2.471 1 96.12 487 LEU B N 1
ATOM 8775 C CA . LEU B 1 487 ? 3.787 2.057 3.049 1 96.12 487 LEU B CA 1
ATOM 8776 C C . LEU B 1 487 ? 4.074 2.82 4.336 1 96.12 487 LEU B C 1
ATOM 8778 O O . LEU B 1 487 ? 3.557 3.922 4.539 1 96.12 487 LEU B O 1
ATOM 8782 N N . THR B 1 488 ? 4.902 2.262 5.164 1 94 488 THR B N 1
ATOM 8783 C CA . THR B 1 488 ? 5.266 2.93 6.41 1 94 488 THR B CA 1
ATOM 8784 C C . THR B 1 488 ? 6.035 4.219 6.129 1 94 488 THR B C 1
ATOM 8786 O O . THR B 1 488 ? 5.805 5.238 6.773 1 94 488 THR B O 1
ATOM 8789 N N . SER B 1 489 ? 6.914 4.141 5.156 1 94.69 489 SER B N 1
ATOM 8790 C CA . SER B 1 489 ? 7.656 5.34 4.777 1 94.69 489 SER B CA 1
ATOM 8791 C C . SER B 1 489 ? 6.727 6.418 4.234 1 94.69 489 SER B C 1
ATOM 8793 O O . SER B 1 489 ? 6.91 7.605 4.516 1 94.69 489 SER B O 1
ATOM 8795 N N . LEU B 1 490 ? 5.73 6.02 3.508 1 95.38 490 LEU B N 1
ATOM 8796 C CA . LEU B 1 490 ? 4.766 6.953 2.943 1 95.38 490 LEU B CA 1
ATOM 8797 C C . LEU B 1 490 ? 3.955 7.633 4.043 1 95.38 490 LEU B C 1
ATOM 8799 O O . LEU B 1 490 ? 3.793 8.852 4.035 1 95.38 490 LEU B O 1
ATOM 8803 N N . VAL B 1 491 ? 3.496 6.879 4.988 1 94.94 491 VAL B N 1
ATOM 8804 C CA . VAL B 1 491 ? 2.676 7.43 6.062 1 94.94 491 VAL B CA 1
ATOM 8805 C C . VAL B 1 491 ? 3.504 8.398 6.902 1 94.94 491 VAL B C 1
ATOM 8807 O O . VAL B 1 491 ? 3.035 9.484 7.254 1 94.94 491 VAL B O 1
ATOM 8810 N N . LEU B 1 492 ? 4.75 8.055 7.16 1 93.88 492 LEU B N 1
ATOM 8811 C CA . LEU B 1 492 ? 5.613 8.922 7.945 1 93.88 492 LEU B CA 1
ATOM 8812 C C . LEU B 1 492 ? 5.922 10.211 7.184 1 93.88 492 LEU B C 1
ATOM 8814 O O . LEU B 1 492 ? 5.898 11.297 7.762 1 93.88 492 LEU B O 1
ATOM 8818 N N . GLN B 1 493 ? 6.168 10.062 5.949 1 93.69 493 GLN B N 1
ATOM 8819 C CA . GLN B 1 493 ? 6.504 11.234 5.141 1 93.69 493 GLN B CA 1
ATOM 8820 C C . GLN B 1 493 ? 5.316 12.18 5.027 1 93.69 493 GLN B C 1
ATOM 8822 O O . GLN B 1 493 ? 5.473 13.398 5.156 1 93.69 493 GLN B O 1
ATOM 8827 N N . VAL B 1 494 ? 4.125 11.656 4.82 1 93.75 494 VAL B N 1
ATOM 8828 C CA . VAL B 1 494 ? 2.957 12.508 4.637 1 93.75 494 VAL B CA 1
ATOM 8829 C C . VAL B 1 494 ? 2.514 13.07 5.988 1 93.75 494 VAL B C 1
ATOM 8831 O O . VAL B 1 494 ? 2.031 14.203 6.062 1 93.75 494 VAL B O 1
ATOM 8834 N N . TRP B 1 495 ? 2.748 12.336 6.988 1 91.44 495 TRP B N 1
ATOM 8835 C CA . TRP B 1 495 ? 2.379 12.805 8.32 1 91.44 495 TRP B CA 1
ATOM 8836 C C . TRP B 1 495 ? 3.203 14.023 8.719 1 91.44 495 TRP B C 1
ATOM 8838 O O . TRP B 1 495 ? 2.668 14.992 9.266 1 91.44 495 TRP B O 1
ATOM 8848 N N . PHE B 1 496 ? 4.488 14.055 8.406 1 89.19 496 PHE B N 1
ATOM 8849 C CA . PHE B 1 496 ? 5.363 15.117 8.883 1 89.19 496 PHE B CA 1
ATOM 8850 C C . PHE B 1 496 ? 5.605 16.156 7.793 1 89.19 496 PHE B C 1
ATOM 8852 O O . PHE B 1 496 ? 6.035 17.266 8.078 1 89.19 496 PHE B O 1
ATOM 8859 N N . LEU B 1 497 ? 5.359 15.883 6.574 1 88.31 497 LEU B N 1
ATOM 8860 C CA . LEU B 1 497 ? 5.656 16.797 5.473 1 88.31 497 LEU B CA 1
ATOM 8861 C C . LEU B 1 497 ? 6.996 17.484 5.688 1 88.31 497 LEU B C 1
ATOM 8863 O O . LEU B 1 497 ? 7.047 18.719 5.836 1 88.31 497 LEU B O 1
ATOM 8867 N N . PRO B 1 498 ? 8.141 16.734 5.59 1 87.44 498 PRO B N 1
ATOM 8868 C CA . PRO B 1 498 ? 9.438 17.219 6.074 1 87.44 498 PRO B CA 1
ATOM 8869 C C . PRO B 1 498 ? 10.117 18.172 5.09 1 87.44 498 PRO B C 1
ATOM 8871 O O . PRO B 1 498 ? 10.914 19.016 5.5 1 87.44 498 PRO B O 1
ATOM 8874 N N . TRP B 1 499 ? 9.883 18.094 3.816 1 83.69 499 TRP B N 1
ATOM 8875 C CA . TRP B 1 499 ? 10.578 18.906 2.822 1 83.69 499 TRP B CA 1
ATOM 8876 C C . TRP B 1 499 ? 10.203 20.391 2.967 1 83.69 499 TRP B C 1
ATOM 8878 O O . TRP B 1 499 ? 9.039 20.719 3.213 1 83.69 499 TRP B O 1
ATOM 8888 N N . LYS B 1 500 ? 11.141 21.281 2.787 1 76.19 500 LYS B N 1
ATOM 8889 C CA . LYS B 1 500 ? 10.938 22.719 2.916 1 76.19 500 LYS B CA 1
ATOM 8890 C C . LYS B 1 500 ? 9.969 23.234 1.855 1 76.19 500 LYS B C 1
ATOM 8892 O O . LYS B 1 500 ? 9.125 24.094 2.139 1 76.19 500 LYS B O 1
ATOM 8897 N N . SER B 1 501 ? 10.117 22.688 0.586 1 75.25 501 SER B N 1
ATOM 8898 C CA . SER B 1 501 ? 9.195 23.062 -0.482 1 75.25 501 SER B CA 1
ATOM 8899 C C . SER B 1 501 ? 7.988 22.141 -0.523 1 75.25 501 SER B C 1
ATOM 8901 O O . SER B 1 501 ? 8.141 20.906 -0.61 1 75.25 501 SER B O 1
ATOM 8903 N N . PRO B 1 502 ? 6.836 22.703 -0.471 1 77.38 502 PRO B N 1
ATOM 8904 C CA . PRO B 1 502 ? 5.629 21.875 -0.424 1 77.38 502 PRO B CA 1
ATOM 8905 C C . PRO B 1 502 ? 5.484 20.984 -1.649 1 77.38 502 PRO B C 1
ATOM 8907 O O . PRO B 1 502 ? 4.938 19.875 -1.551 1 77.38 502 PRO B O 1
ATOM 8910 N N . ILE B 1 503 ? 5.961 21.391 -2.799 1 79.69 503 ILE B N 1
ATOM 8911 C CA . ILE B 1 503 ? 5.801 20.562 -3.994 1 79.69 503 ILE B CA 1
ATOM 8912 C C . ILE B 1 503 ? 6.617 19.281 -3.85 1 79.69 503 ILE B C 1
ATOM 8914 O O . ILE B 1 503 ? 6.234 18.234 -4.367 1 79.69 503 ILE B O 1
ATOM 8918 N N . LEU B 1 504 ? 7.734 19.422 -3.115 1 83.5 504 LEU B N 1
ATOM 8919 C CA . LEU B 1 504 ? 8.586 18.25 -2.936 1 83.5 504 LEU B CA 1
ATOM 8920 C C . LEU B 1 504 ? 7.883 17.203 -2.076 1 83.5 504 LEU B C 1
ATOM 8922 O O . LEU B 1 504 ? 8.094 15.992 -2.264 1 83.5 504 LEU B O 1
ATOM 8926 N N . ASN B 1 505 ? 7.043 17.672 -1.199 1 86.88 505 ASN B N 1
ATOM 8927 C CA . ASN B 1 505 ? 6.266 16.734 -0.409 1 86.88 505 ASN B CA 1
ATOM 8928 C C . ASN B 1 505 ? 5.234 16 -1.265 1 86.88 505 ASN B C 1
ATOM 8930 O O . ASN B 1 505 ? 5.008 14.805 -1.087 1 86.88 505 ASN B O 1
ATOM 8934 N N . LEU B 1 506 ? 4.664 16.719 -2.184 1 86.44 506 LEU B N 1
ATOM 8935 C CA . LEU B 1 506 ? 3.674 16.125 -3.066 1 86.44 506 LEU B CA 1
ATOM 8936 C C . LEU B 1 506 ? 4.328 15.133 -4.023 1 86.44 506 LEU B C 1
ATOM 8938 O O . LEU B 1 506 ? 3.803 14.039 -4.254 1 86.44 506 LEU B O 1
ATOM 8942 N N . VAL B 1 507 ? 5.449 15.523 -4.516 1 86.44 507 VAL B N 1
ATOM 8943 C CA . VAL B 1 507 ? 6.145 14.664 -5.469 1 86.44 507 VAL B CA 1
ATOM 8944 C C . VAL B 1 507 ? 6.641 13.398 -4.766 1 86.44 507 VAL B C 1
ATOM 8946 O O . VAL B 1 507 ? 6.52 12.297 -5.297 1 86.44 507 VAL B O 1
ATOM 8949 N N . ASP B 1 508 ? 7.188 13.539 -3.59 1 88.62 508 ASP B N 1
ATOM 8950 C CA . ASP B 1 508 ? 7.66 12.383 -2.824 1 88.62 508 ASP B CA 1
ATOM 8951 C C . ASP B 1 508 ? 6.508 11.438 -2.486 1 88.62 508 ASP B C 1
ATOM 8953 O O . ASP B 1 508 ? 6.629 10.227 -2.648 1 88.62 508 ASP B O 1
ATOM 8957 N N . ALA B 1 509 ? 5.41 11.984 -2.088 1 92.56 509 ALA B N 1
ATOM 8958 C CA . ALA B 1 509 ? 4.246 11.172 -1.749 1 92.56 509 ALA B CA 1
ATOM 8959 C C . ALA B 1 509 ? 3.697 10.461 -2.982 1 92.56 509 ALA B C 1
ATOM 8961 O O . ALA B 1 509 ? 3.348 9.281 -2.924 1 92.56 509 ALA B O 1
ATOM 8962 N N . ALA B 1 510 ? 3.623 11.156 -4.078 1 92 510 ALA B N 1
ATOM 8963 C CA . ALA B 1 510 ? 3.082 10.578 -5.305 1 92 510 ALA B CA 1
ATOM 8964 C C . ALA B 1 510 ? 3.982 9.461 -5.828 1 92 510 ALA B C 1
ATOM 8966 O O . ALA B 1 510 ? 3.498 8.398 -6.234 1 92 510 ALA B O 1
ATOM 8967 N N . THR B 1 511 ? 5.262 9.672 -5.781 1 91.56 511 THR B N 1
ATOM 8968 C CA . THR B 1 511 ? 6.18 8.672 -6.312 1 91.56 511 THR B CA 1
ATOM 8969 C C . THR B 1 511 ? 6.176 7.418 -5.445 1 91.56 511 THR B C 1
ATOM 8971 O O . THR B 1 511 ? 6.18 6.301 -5.965 1 91.56 511 THR B O 1
ATOM 8974 N N . VAL B 1 512 ? 6.172 7.582 -4.148 1 93 512 VAL B N 1
ATOM 8975 C CA . VAL B 1 512 ? 6.152 6.422 -3.264 1 93 512 VAL B CA 1
ATOM 8976 C C . VAL B 1 512 ? 4.82 5.691 -3.4 1 93 512 VAL B C 1
ATOM 8978 O O . VAL B 1 512 ? 4.773 4.457 -3.379 1 93 512 VAL B O 1
ATOM 8981 N N . SER B 1 513 ? 3.73 6.441 -3.568 1 95.25 513 SER B N 1
ATOM 8982 C CA . SER B 1 513 ? 2.43 5.809 -3.775 1 95.25 513 SER B CA 1
ATOM 8983 C C . SER B 1 513 ? 2.406 5 -5.066 1 95.25 513 SER B C 1
ATOM 8985 O O . SER B 1 513 ? 1.863 3.895 -5.105 1 95.25 513 SER B O 1
ATOM 8987 N N . LEU B 1 514 ? 2.977 5.555 -6.059 1 94.19 514 LEU B N 1
ATOM 8988 C CA . LEU B 1 514 ? 3.014 4.855 -7.336 1 94.19 514 LEU B CA 1
ATOM 8989 C C . LEU B 1 514 ? 3.912 3.627 -7.262 1 94.19 514 LEU B C 1
ATOM 8991 O O . LEU B 1 514 ? 3.641 2.613 -7.906 1 94.19 514 LEU B O 1
ATOM 8995 N N . MET B 1 515 ? 4.965 3.697 -6.492 1 93.31 515 MET B N 1
ATOM 8996 C CA . MET B 1 515 ? 5.812 2.527 -6.285 1 93.31 515 MET B CA 1
ATOM 8997 C C . MET B 1 515 ? 5.062 1.438 -5.527 1 93.31 515 MET B C 1
ATOM 8999 O O . MET B 1 515 ? 5.219 0.251 -5.824 1 93.31 515 MET B O 1
ATOM 9003 N N . VAL B 1 516 ? 4.262 1.869 -4.566 1 94.5 516 VAL B N 1
ATOM 9004 C CA . VAL B 1 516 ? 3.451 0.904 -3.83 1 94.5 516 VAL B CA 1
ATOM 9005 C C . VAL B 1 516 ? 2.463 0.23 -4.781 1 94.5 516 VAL B C 1
ATOM 9007 O O . VAL B 1 516 ? 2.271 -0.987 -4.727 1 94.5 516 VAL B O 1
ATOM 9010 N N . MET B 1 517 ? 1.906 0.996 -5.633 1 93.31 517 MET B N 1
ATOM 9011 C CA . MET B 1 517 ? 0.968 0.438 -6.605 1 93.31 517 MET B CA 1
ATOM 9012 C C . MET B 1 517 ? 1.678 -0.51 -7.566 1 93.31 517 MET B C 1
ATOM 9014 O O . MET B 1 517 ? 1.123 -1.54 -7.949 1 93.31 517 MET B O 1
ATOM 9018 N N . LEU B 1 518 ? 2.855 -0.177 -7.918 1 90.88 518 LEU B N 1
ATOM 9019 C CA . LEU B 1 518 ? 3.637 -1.047 -8.789 1 90.88 518 LEU B CA 1
ATOM 9020 C C . LEU B 1 518 ? 3.949 -2.371 -8.102 1 90.88 518 LEU B C 1
ATOM 9022 O O . LEU B 1 518 ? 3.873 -3.434 -8.727 1 90.88 518 LEU B O 1
ATOM 9026 N N . LEU B 1 519 ? 4.305 -2.301 -6.867 1 91.06 519 LEU B N 1
ATOM 9027 C CA . LEU B 1 519 ? 4.574 -3.52 -6.109 1 91.06 519 LEU B CA 1
ATOM 9028 C C . LEU B 1 519 ? 3.314 -4.367 -5.98 1 91.06 519 LEU B C 1
ATOM 9030 O O . LEU B 1 519 ? 3.371 -5.594 -6.098 1 91.06 519 LEU B O 1
ATOM 9034 N N . ALA B 1 520 ? 2.197 -3.715 -5.785 1 90.44 520 ALA B N 1
ATOM 9035 C CA . ALA B 1 520 ? 0.937 -4.438 -5.652 1 90.44 520 ALA B CA 1
ATOM 9036 C C . ALA B 1 520 ? 0.562 -5.133 -6.961 1 90.44 520 ALA B C 1
ATOM 9038 O O . ALA B 1 520 ? 0.115 -6.281 -6.953 1 90.44 520 ALA B O 1
ATOM 9039 N N . THR B 1 521 ? 0.732 -4.453 -8.016 1 87.88 521 THR B N 1
ATOM 9040 C CA . THR B 1 521 ? 0.416 -5.051 -9.312 1 87.88 521 THR B CA 1
ATOM 9041 C C . THR B 1 521 ? 1.363 -6.207 -9.617 1 87.88 521 THR B C 1
ATOM 9043 O O . THR B 1 521 ? 0.951 -7.219 -10.188 1 87.88 521 THR B O 1
ATOM 9046 N N . SER B 1 522 ? 2.602 -6.074 -9.18 1 84 522 SER B N 1
ATOM 9047 C CA . SER B 1 522 ? 3.564 -7.152 -9.375 1 84 522 SER B CA 1
ATOM 9048 C C . SER B 1 522 ? 3.213 -8.367 -8.531 1 84 522 SER B C 1
ATOM 9050 O O . SER B 1 522 ? 3.438 -9.508 -8.953 1 84 522 SER B O 1
ATOM 9052 N N . LEU B 1 523 ? 2.732 -8.102 -7.441 1 83.88 523 LEU B N 1
ATOM 9053 C CA . LEU B 1 523 ? 2.285 -9.18 -6.574 1 83.88 523 LEU B CA 1
ATOM 9054 C C . LEU B 1 523 ? 1.144 -9.961 -7.219 1 83.88 523 LEU B C 1
ATOM 9056 O O . LEU B 1 523 ? 1.067 -11.188 -7.09 1 83.88 523 LEU B O 1
ATOM 9060 N N . GLY B 1 524 ? 0.328 -9.266 -7.941 1 78.81 524 GLY B N 1
ATOM 9061 C CA . GLY B 1 524 ? -0.765 -9.914 -8.648 1 78.81 524 GLY B CA 1
ATOM 9062 C C . GLY B 1 524 ? -0.306 -10.719 -9.844 1 78.81 524 GLY B C 1
ATOM 9063 O O . GLY B 1 524 ? -0.961 -11.688 -10.234 1 78.81 524 GLY B O 1
ATOM 9064 N N . LEU B 1 525 ? 0.836 -10.391 -10.383 1 73.38 525 LEU B N 1
ATOM 9065 C CA . LEU B 1 525 ? 1.333 -11.039 -11.594 1 73.38 525 LEU B CA 1
ATOM 9066 C C . LEU B 1 525 ? 2.168 -12.266 -11.25 1 73.38 525 LEU B C 1
ATOM 9068 O O . LEU B 1 525 ? 2.418 -13.117 -12.109 1 73.38 525 LEU B O 1
ATOM 9072 N N . VAL B 1 526 ? 2.836 -12.391 -10.07 1 66.75 526 VAL B N 1
ATOM 9073 C CA . VAL B 1 526 ? 3.723 -13.492 -9.703 1 66.75 526 VAL B CA 1
ATOM 9074 C C . VAL B 1 526 ? 3.068 -14.82 -10.07 1 66.75 526 VAL B C 1
ATOM 9076 O O . VAL B 1 526 ? 3.729 -15.719 -10.602 1 66.75 526 VAL B O 1
ATOM 9079 N N . ASN B 1 527 ? 1.827 -15.148 -9.75 1 53.16 527 ASN B N 1
ATOM 9080 C CA . ASN B 1 527 ? 1.362 -16.516 -9.969 1 53.16 527 ASN B CA 1
ATOM 9081 C C . ASN B 1 527 ? 0.146 -16.547 -10.891 1 53.16 527 ASN B C 1
ATOM 9083 O O . ASN B 1 527 ? -0.556 -17.562 -10.961 1 53.16 527 ASN B O 1
ATOM 9087 N N . THR B 1 528 ? -0.128 -15.453 -11.562 1 52.75 528 THR B N 1
ATOM 9088 C CA . THR B 1 528 ? -1.343 -15.523 -12.367 1 52.75 528 THR B CA 1
ATOM 9089 C C . THR B 1 528 ? -1.017 -15.922 -13.805 1 52.75 528 THR B C 1
ATOM 9091 O O . THR B 1 528 ? -0.171 -15.297 -14.453 1 52.75 528 THR B O 1
ATOM 9094 N N . ALA B 1 529 ? -1.12 -17.156 -14.141 1 46.22 529 ALA B N 1
ATOM 9095 C CA . ALA B 1 529 ? -0.944 -17.703 -15.484 1 46.22 529 ALA B CA 1
ATOM 9096 C C . ALA B 1 529 ? -1.728 -16.906 -16.516 1 46.22 529 ALA B C 1
ATOM 9098 O O . ALA B 1 529 ? -1.31 -16.781 -17.672 1 46.22 529 ALA B O 1
ATOM 9099 N N . GLY B 1 530 ? -3.076 -16.438 -16.234 1 44.28 530 GLY B N 1
ATOM 9100 C CA . GLY B 1 530 ? -4.016 -16.078 -17.281 1 44.28 530 GLY B CA 1
ATOM 9101 C C . GLY B 1 530 ? -3.955 -14.609 -17.656 1 44.28 530 GLY B C 1
ATOM 9102 O O . GLY B 1 530 ? -2.916 -13.961 -17.5 1 44.28 530 GLY B O 1
ATOM 9103 N N . ASP B 1 531 ? -5.223 -14.086 -18.156 1 50.19 531 ASP B N 1
ATOM 9104 C CA . ASP B 1 531 ? -5.605 -12.836 -18.812 1 50.19 531 ASP B CA 1
ATOM 9105 C C . ASP B 1 531 ? -5.285 -11.633 -17.938 1 50.19 531 ASP B C 1
ATOM 9107 O O . ASP B 1 531 ? -6.145 -11.148 -17.203 1 50.19 531 ASP B O 1
ATOM 9111 N N . VAL B 1 532 ? -3.959 -11.375 -17.734 1 63.97 532 VAL B N 1
ATOM 9112 C CA . VAL B 1 532 ? -3.299 -10.43 -16.844 1 63.97 532 VAL B CA 1
ATOM 9113 C C . VAL B 1 532 ? -3.223 -9.055 -17.5 1 63.97 532 VAL B C 1
ATOM 9115 O O . VAL B 1 532 ? -2.461 -8.188 -17.062 1 63.97 532 VAL B O 1
ATOM 9118 N N . ALA B 1 533 ? -4.07 -8.875 -18.562 1 69.06 533 ALA B N 1
ATOM 9119 C CA . ALA B 1 533 ? -3.932 -7.652 -19.344 1 69.06 533 ALA B CA 1
ATOM 9120 C C . ALA B 1 533 ? -4.238 -6.418 -18.5 1 69.06 533 ALA B C 1
ATOM 9122 O O . ALA B 1 533 ? -3.52 -5.418 -18.578 1 69.06 533 ALA B O 1
ATOM 9123 N N . LEU B 1 534 ? -5.23 -6.531 -17.703 1 75.69 534 LEU B N 1
ATOM 9124 C CA . LEU B 1 534 ? -5.605 -5.355 -16.922 1 75.69 534 LEU B CA 1
ATOM 9125 C C . LEU B 1 534 ? -4.578 -5.078 -15.82 1 75.69 534 LEU B C 1
ATOM 9127 O O . LEU B 1 534 ? -4.312 -3.922 -15.492 1 75.69 534 LEU B O 1
ATOM 9131 N N . LEU B 1 535 ? -4.023 -6.09 -15.359 1 80.38 535 LEU B N 1
ATOM 9132 C CA . LEU B 1 535 ? -2.969 -5.898 -14.375 1 80.38 535 LEU B CA 1
ATOM 9133 C C . LEU B 1 535 ? -1.729 -5.281 -15.016 1 80.38 535 LEU B C 1
ATOM 9135 O O . LEU B 1 535 ? -1.088 -4.41 -14.422 1 80.38 535 LEU B O 1
ATOM 9139 N N . GLN B 1 536 ? -1.499 -5.652 -16.25 1 80 536 GLN B N 1
ATOM 9140 C CA . GLN B 1 536 ? -0.366 -5.09 -16.984 1 80 536 GLN B CA 1
ATOM 9141 C C . GLN B 1 536 ? -0.607 -3.621 -17.328 1 80 536 GLN B C 1
ATOM 9143 O O . GLN B 1 536 ? 0.318 -2.807 -17.281 1 80 536 GLN B O 1
ATOM 9148 N N . THR B 1 537 ? -1.845 -3.295 -17.609 1 82.69 537 THR B N 1
ATOM 9149 C CA . THR B 1 537 ? -2.182 -1.903 -17.891 1 82.69 537 THR B CA 1
ATOM 9150 C C . THR B 1 537 ? -2.014 -1.044 -16.641 1 82.69 537 THR B C 1
ATOM 9152 O O . THR B 1 537 ? -1.52 0.083 -16.719 1 82.69 537 THR B O 1
ATOM 9155 N N . CYS B 1 538 ? -2.375 -1.595 -15.5 1 83.81 538 CYS B N 1
ATOM 9156 C CA . CYS B 1 538 ? -2.199 -0.856 -14.25 1 83.81 538 CYS B CA 1
ATOM 9157 C C . CYS B 1 538 ? -0.722 -0.619 -13.961 1 83.81 538 CYS B C 1
ATOM 9159 O O . CYS B 1 538 ? -0.338 0.469 -13.531 1 83.81 538 CYS B O 1
ATOM 9161 N N . ALA B 1 539 ? 0.09 -1.558 -14.258 1 85.44 539 ALA B N 1
ATOM 9162 C CA . ALA B 1 539 ? 1.528 -1.418 -14.047 1 85.44 539 ALA B CA 1
ATOM 9163 C C . ALA B 1 539 ? 2.131 -0.401 -15.016 1 85.44 539 ALA B C 1
ATOM 9165 O O . ALA B 1 539 ? 2.992 0.392 -14.633 1 85.44 539 ALA B O 1
ATOM 9166 N N . THR B 1 540 ? 1.634 -0.35 -16.234 1 85.94 540 THR B N 1
ATOM 9167 C CA . THR B 1 540 ? 2.131 0.593 -17.234 1 85.94 540 THR B CA 1
ATOM 9168 C C . THR B 1 540 ? 1.711 2.018 -16.875 1 85.94 540 THR B C 1
ATOM 9170 O O . THR B 1 540 ? 2.498 2.955 -17.031 1 85.94 540 THR B O 1
ATOM 9173 N N . VAL B 1 541 ? 0.515 2.119 -16.375 1 87.38 541 VAL B N 1
ATOM 9174 C CA . VAL B 1 541 ? 0.045 3.449 -15.992 1 87.38 541 VAL B CA 1
ATOM 9175 C C . VAL B 1 541 ? 0.855 3.969 -14.805 1 87.38 541 VAL B C 1
ATOM 9177 O O . VAL B 1 541 ? 1.257 5.133 -14.789 1 87.38 541 VAL B O 1
ATOM 9180 N N . ALA B 1 542 ? 1.111 3.129 -13.859 1 88.81 542 ALA B N 1
ATOM 9181 C CA . ALA B 1 542 ? 1.902 3.539 -12.703 1 88.81 542 ALA B CA 1
ATOM 9182 C C . ALA B 1 542 ? 3.32 3.926 -13.117 1 88.81 542 ALA B C 1
ATOM 9184 O O . ALA B 1 542 ? 3.844 4.953 -12.68 1 88.81 542 ALA B O 1
ATOM 9185 N N . SER B 1 543 ? 3.926 3.201 -14.07 1 88.25 543 SER B N 1
ATOM 9186 C CA . SER B 1 543 ? 5.289 3.473 -14.508 1 88.25 543 SER B CA 1
ATOM 9187 C C . SER B 1 543 ? 5.355 4.719 -15.383 1 88.25 543 SER B C 1
ATOM 9189 O O . SER B 1 543 ? 6.27 5.531 -15.25 1 88.25 543 SER B O 1
ATOM 9191 N N . CYS B 1 544 ? 4.367 4.922 -16.172 1 87.75 544 CYS B N 1
ATOM 9192 C CA . CYS B 1 544 ? 4.344 6.102 -17.016 1 87.75 544 CYS B CA 1
ATOM 9193 C C . CYS B 1 544 ? 4.117 7.367 -16.203 1 87.75 544 CYS B C 1
ATOM 9195 O O . CYS B 1 544 ? 4.703 8.414 -16.484 1 87.75 544 CYS B O 1
ATOM 9197 N N . THR B 1 545 ? 3.312 7.223 -15.219 1 90.5 545 THR B N 1
ATOM 9198 C CA . THR B 1 545 ? 3.084 8.383 -14.359 1 90.5 545 THR B CA 1
ATOM 9199 C C . THR B 1 545 ? 4.336 8.719 -13.555 1 90.5 545 THR B C 1
ATOM 9201 O O . THR B 1 545 ? 4.648 9.891 -13.344 1 90.5 545 THR B O 1
ATOM 9204 N N . MET B 1 546 ? 5.051 7.762 -13.18 1 88.88 546 MET B N 1
ATOM 9205 C CA . MET B 1 546 ? 6.285 7.996 -12.445 1 88.88 546 MET B CA 1
ATOM 9206 C C . MET B 1 546 ? 7.316 8.703 -13.32 1 88.88 546 MET B C 1
ATOM 9208 O O . MET B 1 546 ? 7.957 9.664 -12.875 1 88.88 546 MET B O 1
ATOM 9212 N N . ILE B 1 547 ? 7.398 8.266 -14.586 1 85.44 547 ILE B N 1
ATOM 9213 C CA . ILE B 1 547 ? 8.328 8.891 -15.523 1 85.44 547 ILE B CA 1
ATOM 9214 C C . ILE B 1 547 ? 7.859 10.305 -15.844 1 85.44 547 ILE B C 1
ATOM 9216 O O . ILE B 1 547 ? 8.68 11.211 -16 1 85.44 547 ILE B O 1
ATOM 9220 N N . GLY B 1 548 ? 6.551 10.469 -15.891 1 86.19 548 GLY B N 1
ATOM 9221 C CA . GLY B 1 548 ? 6.012 11.805 -16.109 1 86.19 548 GLY B CA 1
ATOM 9222 C C . GLY B 1 548 ? 6.344 12.766 -14.977 1 86.19 548 GLY B C 1
ATOM 9223 O O . GLY B 1 548 ? 6.691 13.922 -15.227 1 86.19 548 GLY B O 1
ATOM 9224 N N . ILE B 1 549 ? 6.309 12.32 -13.734 1 85.12 549 ILE B N 1
ATOM 9225 C CA . ILE B 1 549 ? 6.641 13.148 -12.578 1 85.12 549 ILE B CA 1
ATOM 9226 C C . ILE B 1 549 ? 8.125 13.5 -12.609 1 85.12 549 ILE B C 1
ATOM 9228 O O . ILE B 1 549 ? 8.508 14.633 -12.32 1 85.12 549 ILE B O 1
ATOM 9232 N N . LEU B 1 550 ? 8.961 12.516 -13.07 1 80.5 550 LEU B N 1
ATOM 9233 C CA . LEU B 1 550 ? 10.398 12.773 -13.18 1 80.5 550 LEU B CA 1
ATOM 9234 C C . LEU B 1 550 ? 10.68 13.82 -14.25 1 80.5 550 LEU B C 1
ATOM 9236 O O . LEU B 1 550 ? 11.492 14.719 -14.039 1 80.5 550 LEU B O 1
ATOM 9240 N N . ALA B 1 551 ? 9.961 13.727 -15.281 1 82.56 551 ALA B N 1
ATOM 9241 C CA . ALA B 1 551 ? 10.133 14.688 -16.359 1 82.56 551 ALA B CA 1
ATOM 9242 C C . ALA B 1 551 ? 9.664 16.078 -15.938 1 82.56 551 ALA B C 1
ATOM 9244 O O . ALA B 1 551 ? 10.305 17.078 -16.266 1 82.56 551 ALA B O 1
ATOM 9245 N N . LEU B 1 552 ? 8.609 16.109 -15.195 1 78.44 552 LEU B N 1
ATOM 9246 C CA . LEU B 1 552 ? 8.094 17.391 -14.703 1 78.44 552 LEU B CA 1
ATOM 9247 C C . LEU B 1 552 ? 9.07 18.016 -13.719 1 78.44 552 LEU B C 1
ATOM 9249 O O . LEU B 1 552 ? 9.297 19.234 -13.758 1 78.44 552 LEU B O 1
ATOM 9253 N N . MET B 1 553 ? 9.672 17.188 -12.891 1 77.12 553 MET B N 1
ATOM 9254 C CA . MET B 1 553 ? 10.625 17.734 -11.922 1 77.12 553 MET B CA 1
ATOM 9255 C C . MET B 1 553 ? 11.875 18.25 -12.617 1 77.12 553 MET B C 1
ATOM 9257 O O . MET B 1 553 ? 12.43 19.281 -12.219 1 77.12 553 MET B O 1
ATOM 9261 N N . LEU B 1 554 ? 12.312 17.562 -13.711 1 77.06 554 LEU B N 1
ATOM 9262 C CA . LEU B 1 554 ? 13.461 18.016 -14.484 1 77.06 554 LEU B CA 1
ATOM 9263 C C . LEU B 1 554 ? 13.148 19.328 -15.195 1 77.06 554 LEU B C 1
ATOM 9265 O O . LEU B 1 554 ? 13.984 20.234 -15.25 1 77.06 554 LEU B O 1
ATOM 9269 N N . CYS B 1 555 ? 11.938 19.438 -15.656 1 76.56 555 CYS B N 1
ATOM 9270 C CA . CYS B 1 555 ? 11.523 20.656 -16.328 1 76.56 555 CYS B CA 1
ATOM 9271 C C . CYS B 1 555 ? 11.422 21.812 -15.352 1 76.56 555 CYS B C 1
ATOM 9273 O O . CYS B 1 555 ? 11.867 22.922 -15.648 1 76.56 555 CYS B O 1
ATOM 9275 N N . LEU B 1 556 ? 10.891 21.531 -14.227 1 73.25 556 LEU B N 1
ATOM 9276 C CA . LEU B 1 556 ? 10.758 22.578 -13.219 1 73.25 556 LEU B CA 1
ATOM 9277 C C . LEU B 1 556 ? 12.125 23.031 -12.719 1 73.25 556 LEU B C 1
ATOM 9279 O O . LEU B 1 556 ? 12.336 24.203 -12.453 1 73.25 556 LEU B O 1
ATOM 9283 N N . SER B 1 557 ? 13.078 22.094 -12.633 1 72.25 557 SER B N 1
ATOM 9284 C CA . SER B 1 557 ? 14.43 22.453 -12.227 1 72.25 557 SER B CA 1
ATOM 9285 C C . SER B 1 557 ? 15.117 23.312 -13.281 1 72.25 557 SER B C 1
ATOM 9287 O O . SER B 1 557 ? 15.82 24.266 -12.945 1 72.25 557 SER B O 1
ATOM 9289 N N . ALA B 1 558 ? 14.852 23.016 -14.5 1 73.06 558 ALA B N 1
ATOM 9290 C CA . ALA B 1 558 ? 15.438 23.797 -15.586 1 73.06 558 ALA B CA 1
ATOM 9291 C C . ALA B 1 558 ? 14.852 25.203 -15.617 1 73.06 558 ALA B C 1
ATOM 9293 O O . ALA B 1 558 ? 15.586 26.188 -15.789 1 73.06 558 ALA B O 1
ATOM 9294 N N . VAL B 1 559 ? 13.609 25.297 -15.398 1 71.69 559 VAL B N 1
ATOM 9295 C CA . VAL B 1 559 ? 12.938 26.609 -15.414 1 71.69 559 VAL B CA 1
ATOM 9296 C C . VAL B 1 559 ? 13.398 27.438 -14.227 1 71.69 559 VAL B C 1
ATOM 9298 O O . VAL B 1 559 ? 13.625 28.641 -14.352 1 71.69 559 VAL B O 1
ATOM 9301 N N . ALA B 1 560 ? 13.508 26.766 -13.117 1 67.81 560 ALA B N 1
ATOM 9302 C CA . ALA B 1 560 ? 13.961 27.484 -11.93 1 67.81 560 ALA B CA 1
ATOM 9303 C C . ALA B 1 560 ? 15.383 28 -12.102 1 67.81 560 ALA B C 1
ATOM 9305 O O . ALA B 1 560 ? 15.711 29.094 -11.641 1 67.81 560 ALA B O 1
ATOM 9306 N N . LEU B 1 561 ? 16.266 27.203 -12.836 1 66.62 561 LEU B N 1
ATOM 9307 C CA . LEU B 1 561 ? 17.641 27.609 -13.078 1 66.62 561 LEU B CA 1
ATOM 9308 C C . LEU B 1 561 ? 17.703 28.781 -14.047 1 66.62 561 LEU B C 1
ATOM 9310 O O . LEU B 1 561 ? 18.547 29.656 -13.906 1 66.62 561 LEU B O 1
ATOM 9314 N N . VAL B 1 562 ? 16.766 28.75 -14.93 1 68.19 562 VAL B N 1
ATOM 9315 C CA . VAL B 1 562 ? 16.781 29.812 -15.922 1 68.19 562 VAL B CA 1
ATOM 9316 C C . VAL B 1 562 ? 16.234 31.094 -15.305 1 68.19 562 VAL B C 1
ATOM 9318 O O . VAL B 1 562 ? 16.75 32.188 -15.555 1 68.19 562 VAL B O 1
ATOM 9321 N N . GLN B 1 563 ? 15.195 31 -14.516 1 64.62 563 GLN B N 1
ATOM 9322 C CA . GLN B 1 563 ? 14.562 32.219 -13.992 1 64.62 563 GLN B CA 1
ATOM 9323 C C . GLN B 1 563 ? 15.312 32.75 -12.773 1 64.62 563 GLN B C 1
ATOM 9325 O O . GLN B 1 563 ? 15.094 33.875 -12.352 1 64.62 563 GLN B O 1
ATOM 9330 N N . ARG B 1 564 ? 16.359 32.156 -12.312 1 57.94 564 ARG B N 1
ATOM 9331 C CA . ARG B 1 564 ? 17.219 32.594 -11.211 1 57.94 564 ARG B CA 1
ATOM 9332 C C . ARG B 1 564 ? 16.391 33 -10 1 57.94 564 ARG B C 1
ATOM 9334 O O . ARG B 1 564 ? 16.688 34 -9.359 1 57.94 564 ARG B O 1
ATOM 9341 N N . HIS B 1 565 ? 15.109 32.594 -9.805 1 54.25 565 HIS B N 1
ATOM 9342 C CA . HIS B 1 565 ? 14.344 33 -8.633 1 54.25 565 HIS B CA 1
ATOM 9343 C C . HIS B 1 565 ? 14.5 31.969 -7.504 1 54.25 565 HIS B C 1
ATOM 9345 O O . HIS B 1 565 ? 14.773 30.797 -7.75 1 54.25 565 HIS B O 1
ATOM 9351 N N . ALA B 1 566 ? 14.875 32.469 -6.176 1 50.41 566 ALA B N 1
ATOM 9352 C CA . ALA B 1 566 ? 15.133 31.672 -4.973 1 50.41 566 ALA B CA 1
ATOM 9353 C C . ALA B 1 566 ? 13.898 30.875 -4.57 1 50.41 566 ALA B C 1
ATOM 9355 O O . ALA B 1 566 ? 12.797 31.406 -4.504 1 50.41 566 ALA B O 1
ATOM 9356 N N . LEU B 1 567 ? 13.836 29.578 -4.617 1 49.03 567 LEU B N 1
ATOM 9357 C CA . LEU B 1 567 ? 12.789 28.656 -4.176 1 49.03 567 LEU B CA 1
ATOM 9358 C C . LEU B 1 567 ? 12.742 28.578 -2.654 1 49.03 567 LEU B C 1
ATOM 9360 O O . LEU B 1 567 ? 13.773 28.422 -2.002 1 49.03 567 LEU B O 1
ATOM 9364 N N . GLY B 1 568 ? 11.805 29.016 -1.837 1 52.03 568 GLY B N 1
ATOM 9365 C CA . GLY B 1 568 ? 11.523 28.953 -0.412 1 52.03 568 GLY B CA 1
ATOM 9366 C C . GLY B 1 568 ? 11.188 30.297 0.194 1 52.03 568 GLY B C 1
ATOM 9367 O O . GLY B 1 568 ? 10.875 30.391 1.383 1 52.03 568 GLY B O 1
ATOM 9368 N N . SER B 1 569 ? 11.398 31.328 -0.546 1 56.5 569 SER B N 1
ATOM 9369 C CA . SER B 1 569 ? 11.047 32.656 -0.052 1 56.5 569 SER B CA 1
ATOM 9370 C C . SER B 1 569 ? 9.742 33.156 -0.677 1 56.5 569 SER B C 1
ATOM 9372 O O . SER B 1 569 ? 9.203 32.5 -1.579 1 56.5 569 SER B O 1
ATOM 9374 N N . GLN B 1 570 ? 9.086 34.062 0.058 1 58.5 570 GLN B N 1
ATOM 9375 C CA . GLN B 1 570 ? 7.887 34.75 -0.418 1 58.5 570 GLN B CA 1
ATOM 9376 C C . GLN B 1 570 ? 8 35.094 -1.899 1 58.5 570 GLN B C 1
ATOM 9378 O O . GLN B 1 570 ? 6.988 35.281 -2.582 1 58.5 570 GLN B O 1
ATOM 9383 N N . GLN B 1 571 ? 9.203 35 -2.447 1 59.47 571 GLN B N 1
ATOM 9384 C CA . GLN B 1 571 ? 9.352 35.406 -3.846 1 59.47 571 GLN B CA 1
ATOM 9385 C C . GLN B 1 571 ? 9.375 34.156 -4.758 1 59.47 571 GLN B C 1
ATOM 9387 O O . GLN B 1 571 ? 9.562 34.281 -5.969 1 59.47 571 GLN B O 1
ATOM 9392 N N . GLU B 1 572 ? 9.047 33.094 -4.195 1 62.31 572 GLU B N 1
ATOM 9393 C CA . GLU B 1 572 ? 9.133 31.859 -4.977 1 62.31 572 GLU B CA 1
ATOM 9394 C C . GLU B 1 572 ? 7.906 31.672 -5.867 1 62.31 572 GLU B C 1
ATOM 9396 O O . GLU B 1 572 ? 6.879 32.312 -5.652 1 62.31 572 GLU B O 1
ATOM 9401 N N . MET B 1 573 ? 8.117 30.906 -6.98 1 64.62 573 MET B N 1
ATOM 9402 C CA . MET B 1 573 ? 7.023 30.594 -7.902 1 64.62 573 MET B CA 1
ATOM 9403 C C . MET B 1 573 ? 5.852 29.953 -7.164 1 64.62 573 MET B C 1
ATOM 9405 O O . MET B 1 573 ? 6.051 29.156 -6.25 1 64.62 573 MET B O 1
ATOM 9409 N N . TRP B 1 574 ? 4.68 30.391 -7.582 1 68 574 TRP B N 1
ATOM 9410 C CA . TRP B 1 574 ? 3.445 29.953 -6.938 1 68 574 TRP B CA 1
ATOM 9411 C C . TRP B 1 574 ? 3.279 28.438 -7.031 1 68 574 TRP B C 1
ATOM 9413 O O . TRP B 1 574 ? 2.723 27.812 -6.129 1 68 574 TRP B O 1
ATOM 9423 N N . LEU B 1 575 ? 3.756 27.859 -8.039 1 68 575 LEU B N 1
ATOM 9424 C CA . LEU B 1 575 ? 3.584 26.422 -8.227 1 68 575 LEU B CA 1
ATOM 9425 C C . LEU B 1 575 ? 4.375 25.641 -7.188 1 68 575 LEU B C 1
ATOM 9427 O O . LEU B 1 575 ? 3.924 24.594 -6.719 1 68 575 LEU B O 1
ATOM 9431 N N . LEU B 1 576 ? 5.488 26.203 -6.812 1 69.25 576 LEU B N 1
ATOM 9432 C CA . LEU B 1 576 ? 6.352 25.5 -5.863 1 69.25 576 LEU B CA 1
ATOM 9433 C C . LEU B 1 576 ? 5.785 25.594 -4.449 1 69.25 576 LEU B C 1
ATOM 9435 O O . LEU B 1 576 ? 6.07 24.75 -3.605 1 69.25 576 LEU B O 1
ATOM 9439 N N . ASN B 1 577 ? 4.902 26.609 -4.262 1 70.44 577 ASN B N 1
ATOM 9440 C CA . ASN B 1 577 ? 4.32 26.812 -2.943 1 70.44 577 ASN B CA 1
ATOM 9441 C C . ASN B 1 577 ? 2.881 26.312 -2.877 1 70.44 577 ASN B C 1
ATOM 9443 O O . ASN B 1 577 ? 2.232 26.406 -1.833 1 70.44 577 ASN B O 1
ATOM 9447 N N . LEU B 1 578 ? 2.438 25.656 -3.797 1 68.69 578 LEU B N 1
ATOM 9448 C CA . LEU B 1 578 ? 1.062 25.172 -3.877 1 68.69 578 LEU B CA 1
ATOM 9449 C C . LEU B 1 578 ? 0.083 26.266 -3.443 1 68.69 578 LEU B C 1
ATOM 9451 O O . LEU B 1 578 ? -0.852 26 -2.686 1 68.69 578 LEU B O 1
ATOM 9455 N N . GLY B 1 579 ? 0.441 27.609 -3.75 1 67.56 579 GLY B N 1
ATOM 9456 C CA . GLY B 1 579 ? -0.425 28.734 -3.408 1 67.56 579 GLY B CA 1
ATOM 9457 C C . GLY B 1 579 ? 0.284 30.062 -3.455 1 67.56 579 GLY B C 1
ATOM 9458 O O . GLY B 1 579 ? 1.514 30.125 -3.518 1 67.56 579 GLY B O 1
ATOM 9459 N N . ARG B 1 580 ? -0.511 31.078 -3.535 1 68.5 580 ARG B N 1
ATOM 9460 C CA . ARG B 1 580 ? 0.029 32.438 -3.525 1 68.5 580 ARG B CA 1
ATOM 9461 C C . ARG B 1 580 ? 0.159 32.969 -2.102 1 68.5 580 ARG B C 1
ATOM 9463 O O . ARG B 1 580 ? -0.754 32.812 -1.288 1 68.5 580 ARG B O 1
ATOM 9470 N N . LEU B 1 581 ? 1.397 33.406 -1.742 1 73.94 581 LEU B N 1
ATOM 9471 C CA . LEU B 1 581 ? 1.628 34 -0.421 1 73.94 581 LEU B CA 1
ATOM 9472 C C . LEU B 1 581 ? 1.421 35.5 -0.443 1 73.94 581 LEU B C 1
ATOM 9474 O O . LEU B 1 581 ? 1.751 36.156 -1.43 1 73.94 581 LEU B O 1
ATOM 9478 N N . PRO B 1 582 ? 0.8 35.938 0.54 1 75.38 582 PRO B N 1
ATOM 9479 C CA . PRO B 1 582 ? 0.646 37.406 0.619 1 75.38 582 PRO B CA 1
ATOM 9480 C C . PRO B 1 582 ? 1.98 38.125 0.771 1 75.38 582 PRO B C 1
ATOM 9482 O O . PRO B 1 582 ? 2.986 37.5 1.134 1 75.38 582 PRO B O 1
ATOM 9485 N N . ASP B 1 583 ? 1.909 39.406 0.407 1 77.56 583 ASP B N 1
ATOM 9486 C CA . ASP B 1 583 ? 3.1 40.25 0.523 1 77.56 583 ASP B CA 1
ATOM 9487 C C . ASP B 1 583 ? 3.533 40.375 1.98 1 77.56 583 ASP B C 1
ATOM 9489 O O . ASP B 1 583 ? 2.693 40.469 2.879 1 77.56 583 ASP B O 1
ATOM 9493 N N . ALA B 1 584 ? 4.859 40.406 2.223 1 82.88 584 ALA B N 1
ATOM 9494 C CA . ALA B 1 584 ? 5.43 40.469 3.566 1 82.88 584 ALA B CA 1
ATOM 9495 C C . ALA B 1 584 ? 4.961 41.719 4.297 1 82.88 584 ALA B C 1
ATOM 9497 O O . ALA B 1 584 ? 4.781 41.719 5.516 1 82.88 584 ALA B O 1
ATOM 9498 N N . ASN B 1 585 ? 4.754 42.844 3.543 1 81.25 585 ASN B N 1
ATOM 9499 C CA . ASN B 1 585 ? 4.273 44.062 4.156 1 81.25 585 ASN B CA 1
ATOM 9500 C C . ASN B 1 585 ? 2.85 43.906 4.684 1 81.25 585 ASN B C 1
ATOM 9502 O O . ASN B 1 585 ? 2.512 44.438 5.742 1 81.25 585 ASN B O 1
ATOM 9506 N N . GLU B 1 586 ? 2.154 43.219 3.961 1 81.5 586 GLU B N 1
ATOM 9507 C CA . GLU B 1 586 ? 0.778 42.969 4.387 1 81.5 586 GLU B CA 1
ATOM 9508 C C . GLU B 1 586 ? 0.732 42.094 5.617 1 81.5 586 GLU B C 1
ATOM 9510 O O . GLU B 1 586 ? -0.082 42.281 6.516 1 81.5 586 GLU B O 1
ATOM 9515 N N . VAL B 1 587 ? 1.596 41.125 5.629 1 83.12 587 VAL B N 1
ATOM 9516 C CA . VAL B 1 587 ? 1.653 40.219 6.766 1 83.12 587 VAL B CA 1
ATOM 9517 C C . VAL B 1 587 ? 2.09 40.969 8.016 1 83.12 587 VAL B C 1
ATOM 9519 O O . VAL B 1 587 ? 1.517 40.781 9.094 1 83.12 587 VAL B O 1
ATOM 9522 N N . PHE B 1 588 ? 3.008 41.844 7.836 1 85.5 588 PHE B N 1
ATOM 9523 C CA . PHE B 1 588 ? 3.508 42.594 8.969 1 85.5 588 PHE B CA 1
ATOM 9524 C C . PHE B 1 588 ? 2.445 43.562 9.484 1 85.5 588 PHE B C 1
ATOM 9526 O O . PHE B 1 588 ? 2.281 43.75 10.688 1 85.5 588 PHE B O 1
ATOM 9533 N N . SER B 1 589 ? 1.801 44.156 8.586 1 83.5 589 SER B N 1
ATOM 9534 C CA . SER B 1 589 ? 0.748 45.094 8.984 1 83.5 589 SER B CA 1
ATOM 9535 C C . SER B 1 589 ? -0.35 44.375 9.766 1 83.5 589 SER B C 1
ATOM 9537 O O . SER B 1 589 ? -0.829 44.906 10.781 1 83.5 589 SER B O 1
ATOM 9539 N N . ASN B 1 590 ? -0.701 43.25 9.352 1 83.38 590 ASN B N 1
ATOM 9540 C CA . ASN B 1 590 ? -1.732 42.469 10.039 1 83.38 590 ASN B CA 1
ATOM 9541 C C . ASN B 1 590 ? -1.255 42 11.414 1 83.38 590 ASN B C 1
ATOM 9543 O O . ASN B 1 590 ? -2.033 41.969 12.367 1 83.38 590 ASN B O 1
ATOM 9547 N N . LEU B 1 591 ? -0.037 41.625 11.461 1 85.81 591 LEU B N 1
ATOM 9548 C CA . LEU B 1 591 ? 0.528 41.188 12.734 1 85.81 591 LEU B CA 1
ATOM 9549 C C . LEU B 1 591 ? 0.548 42.312 13.742 1 85.81 591 LEU B C 1
ATOM 9551 O O . LEU B 1 591 ? 0.297 42.125 14.93 1 85.81 591 LEU B O 1
ATOM 9555 N N . THR B 1 592 ? 0.812 43.469 13.227 1 85.5 592 THR B N 1
ATOM 9556 C CA . THR B 1 592 ? 0.835 44.656 14.094 1 85.5 592 THR B CA 1
ATOM 9557 C C . THR B 1 592 ? -0.571 45 14.578 1 85.5 592 THR B C 1
ATOM 9559 O O . THR B 1 592 ? -0.761 45.375 15.734 1 85.5 592 THR B O 1
ATOM 9562 N N . ASP B 1 593 ? -1.465 44.875 13.703 1 83.19 593 ASP B N 1
ATOM 9563 C CA . ASP B 1 593 ? -2.848 45.125 14.086 1 83.19 593 ASP B CA 1
ATOM 9564 C C . ASP B 1 593 ? -3.314 44.156 15.164 1 83.19 593 ASP B C 1
ATOM 9566 O O . ASP B 1 593 ? -3.998 44.562 16.109 1 83.19 593 ASP B O 1
ATOM 9570 N N . ILE B 1 594 ? -2.955 42.938 15.016 1 84.38 594 ILE B N 1
ATOM 9571 C CA . ILE B 1 594 ? -3.303 41.938 16 1 84.38 594 ILE B CA 1
ATOM 9572 C C . ILE B 1 594 ? -2.586 42.219 17.312 1 84.38 594 ILE B C 1
ATOM 9574 O O . ILE B 1 594 ? -3.168 42.062 18.391 1 84.38 594 ILE B O 1
ATOM 9578 N N . GLY B 1 595 ? -1.339 42.625 17.234 1 83.44 595 GLY B N 1
ATOM 9579 C CA . GLY B 1 595 ? -0.586 43 18.438 1 83.44 595 GLY B CA 1
ATOM 9580 C C . GLY B 1 595 ? -1.204 44.156 19.203 1 83.44 595 GLY B C 1
ATOM 9581 O O . GLY B 1 595 ? -1.256 44.094 20.438 1 83.44 595 GLY B O 1
ATOM 9582 N N . GLU B 1 596 ? -1.655 45.094 18.5 1 82.69 596 GLU B N 1
ATOM 9583 C CA . GLU B 1 596 ? -2.301 46.25 19.141 1 82.69 596 GLU B CA 1
ATOM 9584 C C . GLU B 1 596 ? -3.613 45.844 19.797 1 82.69 596 GLU B C 1
ATOM 9586 O O . GLU B 1 596 ? -3.924 46.312 20.906 1 82.69 596 GLU B O 1
ATOM 9591 N N . SER B 1 597 ? -4.297 44.969 19.109 1 82.75 597 SER B N 1
ATOM 9592 C CA . SER B 1 597 ? -5.551 44.5 19.688 1 82.75 597 SER B CA 1
ATOM 9593 C C . SER B 1 597 ? -5.312 43.688 20.953 1 82.75 597 SER B C 1
ATOM 9595 O O . SER B 1 597 ? -6.113 43.719 21.875 1 82.75 597 SER B O 1
ATOM 9597 N N . LEU B 1 598 ? -4.273 42.938 20.922 1 83.5 598 LEU B N 1
ATOM 9598 C CA . LEU B 1 598 ? -3.932 42.125 22.078 1 83.5 598 LEU B CA 1
ATOM 9599 C C . LEU B 1 598 ? -3.506 43 23.266 1 83.5 598 LEU B C 1
ATOM 9601 O O . LEU B 1 598 ? -3.855 42.719 24.406 1 83.5 598 LEU B O 1
ATOM 9605 N N . SER B 1 599 ? -2.844 44.094 23.016 1 81.38 599 SER B N 1
ATOM 9606 C CA . SER B 1 599 ? -2.404 45 24.062 1 81.38 599 SER B CA 1
ATOM 9607 C C . SER B 1 599 ? -3.584 45.75 24.672 1 81.38 599 SER B C 1
ATOM 9609 O O . SER B 1 599 ? -3.621 46 25.875 1 81.38 599 SER B O 1
ATOM 9611 N N . GLU B 1 600 ? -4.426 46.062 23.812 1 82.12 600 GLU B N 1
ATOM 9612 C CA . GLU B 1 600 ? -5.621 46.75 24.297 1 82.12 600 GLU B CA 1
ATOM 9613 C C . GLU B 1 600 ? -6.477 45.812 25.141 1 82.12 600 GLU B C 1
ATOM 9615 O O . GLU B 1 600 ? -7.059 46.25 26.141 1 82.12 600 GLU B O 1
ATOM 9620 N N . ALA B 1 601 ? -6.527 44.625 24.719 1 81.75 601 ALA B N 1
ATOM 9621 C CA . ALA B 1 601 ? -7.32 43.656 25.469 1 81.75 601 ALA B CA 1
ATOM 9622 C C . ALA B 1 601 ? -6.68 43.344 26.812 1 81.75 601 ALA B C 1
ATOM 9624 O O . ALA B 1 601 ? -7.379 43.062 27.797 1 81.75 601 ALA B O 1
ATOM 9625 N N . SER B 1 602 ? -5.383 43.312 26.859 1 80.12 602 SER B N 1
ATOM 9626 C CA . SER B 1 602 ? -4.672 43.031 28.094 1 80.12 602 SER B CA 1
ATOM 9627 C C . SER B 1 602 ? -4.883 44.125 29.141 1 80.12 602 SER B C 1
ATOM 9629 O O . SER B 1 602 ? -4.91 43.844 30.344 1 80.12 602 SER B O 1
ATOM 9631 N N . SER B 1 603 ? -4.98 45.344 28.75 1 76.56 603 SER B N 1
ATOM 9632 C CA . SER B 1 603 ? -5.117 46.469 29.656 1 76.56 603 SER B CA 1
ATOM 9633 C C . SER B 1 603 ? -6.566 46.656 30.094 1 76.56 603 SER B C 1
ATOM 9635 O O . SER B 1 603 ? -6.836 47.344 31.094 1 76.56 603 SER B O 1
ATOM 9637 N N . SER B 1 604 ? -7.41 46 29.359 1 74.94 604 SER B N 1
ATOM 9638 C CA . SER B 1 604 ? -8.812 46.219 29.672 1 74.94 604 SER B CA 1
ATOM 9639 C C . SER B 1 604 ? -9.43 45 30.328 1 74.94 604 SER B C 1
ATOM 9641 O O . SER B 1 604 ? -8.742 43.969 30.531 1 74.94 604 SER B O 1
ATOM 9643 N N . ASN B 1 605 ? -10.68 45.031 30.844 1 72.56 605 ASN B N 1
ATOM 9644 C CA . ASN B 1 605 ? -11.5 43.969 31.438 1 72.56 605 ASN B CA 1
ATOM 9645 C C . ASN B 1 605 ? -11.773 42.844 30.453 1 72.56 605 ASN B C 1
ATOM 9647 O O . ASN B 1 605 ? -12.406 41.844 30.797 1 72.56 605 ASN B O 1
ATOM 9651 N N . ARG B 1 606 ? -11.031 42.875 29.266 1 80 606 ARG B N 1
ATOM 9652 C CA . ARG B 1 606 ? -11.305 41.875 28.234 1 80 606 ARG B CA 1
ATOM 9653 C C . ARG B 1 606 ? -10.297 40.719 28.312 1 80 606 ARG B C 1
ATOM 9655 O O . ARG B 1 606 ? -10.414 39.75 27.562 1 80 606 ARG B O 1
ATOM 9662 N N . ALA B 1 607 ? -9.375 40.812 29.25 1 84.44 607 ALA B N 1
ATOM 9663 C CA . ALA B 1 607 ? -8.375 39.75 29.375 1 84.44 607 ALA B CA 1
ATOM 9664 C C . ALA B 1 607 ? -9.023 38.438 29.766 1 84.44 607 ALA B C 1
ATOM 9666 O O . ALA B 1 607 ? -8.703 37.375 29.203 1 84.44 607 ALA B O 1
ATOM 9667 N N . LYS B 1 608 ? -9.945 38.5 30.609 1 84.81 608 LYS B N 1
ATOM 9668 C CA . LYS B 1 608 ? -10.617 37.281 31.062 1 84.81 608 LYS B CA 1
ATOM 9669 C C . LYS B 1 608 ? -11.469 36.688 29.953 1 84.81 608 LYS B C 1
ATOM 9671 O O . LYS B 1 608 ? -11.57 35.438 29.828 1 84.81 608 LYS B O 1
ATOM 9676 N N . GLU B 1 609 ? -12 37.562 29.188 1 84.38 609 GLU B N 1
ATOM 9677 C CA . GLU B 1 609 ? -12.805 37.094 28.062 1 84.38 609 GLU B CA 1
ATOM 9678 C C . GLU B 1 609 ? -11.945 36.406 27.016 1 84.38 609 GLU B C 1
ATOM 9680 O O . GLU B 1 609 ? -12.336 35.375 26.453 1 84.38 609 GLU B O 1
ATOM 9685 N N . MET B 1 610 ? -10.812 36.938 26.812 1 85.06 610 MET B N 1
ATOM 9686 C CA . MET B 1 610 ? -9.914 36.375 25.828 1 85.06 610 MET B CA 1
ATOM 9687 C C . MET B 1 610 ? -9.383 35.031 26.312 1 85.06 610 MET B C 1
ATOM 9689 O O . MET B 1 610 ? -9.25 34.094 25.516 1 85.06 610 MET B O 1
ATOM 9693 N N . VAL B 1 611 ? -9.07 34.875 27.516 1 83.88 611 VAL B N 1
ATOM 9694 C CA . VAL B 1 611 ? -8.594 33.625 28.078 1 83.88 611 VAL B CA 1
ATOM 9695 C C . VAL B 1 611 ? -9.68 32.562 28 1 83.88 611 VAL B C 1
ATOM 9697 O O . VAL B 1 611 ? -9.398 31.406 27.703 1 83.88 611 VAL B O 1
ATOM 9700 N N . SER B 1 612 ? -10.867 33 28.203 1 79.5 612 SER B N 1
ATOM 9701 C CA . SER B 1 612 ? -11.984 32.062 28.094 1 79.5 612 SER B CA 1
ATOM 9702 C C . SER B 1 612 ? -12.172 31.578 26.656 1 79.5 612 SER B C 1
ATOM 9704 O O . SER B 1 612 ? -12.484 30.406 26.422 1 79.5 612 SER B O 1
ATOM 9706 N N . ARG B 1 613 ? -11.969 32.438 25.703 1 79 613 ARG B N 1
ATOM 9707 C CA . ARG B 1 613 ? -12.078 32.062 24.297 1 79 613 ARG B CA 1
ATOM 9708 C C . ARG B 1 613 ? -10.93 31.141 23.875 1 79 613 ARG B C 1
ATOM 9710 O O . ARG B 1 613 ? -11.117 30.234 23.078 1 79 613 ARG B O 1
ATOM 9717 N N . LEU B 1 614 ? -9.82 31.406 24.438 1 80.12 614 LEU B N 1
ATOM 9718 C CA . LEU B 1 614 ? -8.664 30.562 24.156 1 80.12 614 LEU B CA 1
ATOM 9719 C C . LEU B 1 614 ? -8.875 29.156 24.688 1 80.12 614 LEU B C 1
ATOM 9721 O O . LEU B 1 614 ? -8.414 28.172 24.094 1 80.12 614 LEU B O 1
ATOM 9725 N N . GLU B 1 615 ? -9.547 29.047 25.734 1 75.75 615 GLU B N 1
ATOM 9726 C CA . GLU B 1 615 ? -9.82 27.734 26.344 1 75.75 615 GLU B CA 1
ATOM 9727 C C . GLU B 1 615 ? -10.797 26.938 25.484 1 75.75 615 GLU B C 1
ATOM 9729 O O . GLU B 1 615 ? -10.781 25.703 25.516 1 75.75 615 GLU B O 1
ATOM 9734 N N . LYS B 1 616 ? -11.523 27.688 24.703 1 70.56 616 LYS B N 1
ATOM 9735 C CA . LYS B 1 616 ? -12.555 27.031 23.922 1 70.56 616 LYS B CA 1
ATOM 9736 C C . LYS B 1 616 ? -12.039 26.672 22.531 1 70.56 616 LYS B C 1
ATOM 9738 O O . LYS B 1 616 ? -12.734 26 21.75 1 70.56 616 LYS B O 1
ATOM 9743 N N . LEU B 1 617 ? -10.805 27.062 22.281 1 74.75 617 LEU B N 1
ATOM 9744 C CA . LEU B 1 617 ? -10.25 26.734 20.969 1 74.75 617 LEU B CA 1
ATOM 9745 C C . LEU B 1 617 ? -9.953 25.25 20.859 1 74.75 617 LEU B C 1
ATOM 9747 O O . LEU B 1 617 ? -9.617 24.594 21.859 1 74.75 617 LEU B O 1
ATOM 9751 N N . SER B 1 618 ? -10.094 24.797 19.641 1 71.81 618 SER B N 1
ATOM 9752 C CA . SER B 1 618 ? -9.75 23.406 19.406 1 71.81 618 SER B CA 1
ATOM 9753 C C . SER B 1 618 ? -8.25 23.172 19.578 1 71.81 618 SER B C 1
ATOM 9755 O O . SER B 1 618 ? -7.461 24.109 19.531 1 71.81 618 SER B O 1
ATOM 9757 N N . VAL B 1 619 ? -7.879 21.859 19.781 1 74.44 619 VAL B N 1
ATOM 9758 C CA . VAL B 1 619 ? -6.48 21.484 19.969 1 74.44 619 VAL B CA 1
ATOM 9759 C C . VAL B 1 619 ? -5.664 21.906 18.75 1 74.44 619 VAL B C 1
ATOM 9761 O O . VAL B 1 619 ? -4.539 22.391 18.875 1 74.44 619 VAL B O 1
ATOM 9764 N N . TYR B 1 620 ? -6.172 21.781 17.578 1 73.94 620 TYR B N 1
ATOM 9765 C CA . TYR B 1 620 ? -5.453 22.109 16.359 1 73.94 620 TYR B CA 1
ATOM 9766 C C . TYR B 1 620 ? -5.258 23.625 16.234 1 73.94 620 TYR B C 1
ATOM 9768 O O . TYR B 1 620 ? -4.195 24.078 15.797 1 73.94 620 TYR B O 1
ATOM 9776 N N . ASP B 1 621 ? -6.227 24.344 16.672 1 77.12 621 ASP B N 1
ATOM 9777 C CA . ASP B 1 621 ? -6.113 25.797 16.609 1 77.12 621 ASP B CA 1
ATOM 9778 C C . ASP B 1 621 ? -5.09 26.312 17.609 1 77.12 621 ASP B C 1
ATOM 9780 O O . ASP B 1 621 ? -4.285 27.188 17.297 1 77.12 621 ASP B O 1
ATOM 9784 N N . VAL B 1 622 ? -5.125 25.672 18.766 1 79.62 622 VAL B N 1
ATOM 9785 C CA . VAL B 1 622 ? -4.164 26.094 19.766 1 79.62 622 VAL B CA 1
ATOM 9786 C C . VAL B 1 622 ? -2.748 25.734 19.328 1 79.62 622 VAL B C 1
ATOM 9788 O O . VAL B 1 622 ? -1.813 26.516 19.5 1 79.62 622 VAL B O 1
ATOM 9791 N N . ASN B 1 623 ? -2.6 24.562 18.75 1 77.25 623 ASN B N 1
ATOM 9792 C CA . ASN B 1 623 ? -1.281 24.141 18.281 1 77.25 623 ASN B CA 1
ATOM 9793 C C . ASN B 1 623 ? -0.767 25.047 17.172 1 77.25 623 ASN B C 1
ATOM 9795 O O . ASN B 1 623 ? 0.432 25.328 17.094 1 77.25 623 ASN B O 1
ATOM 9799 N N . VAL B 1 624 ? -1.635 25.469 16.312 1 79.88 624 VAL B N 1
ATOM 9800 C CA . VAL B 1 624 ? -1.236 26.375 15.234 1 79.88 624 VAL B CA 1
ATOM 9801 C C . VAL B 1 624 ? -0.775 27.703 15.82 1 79.88 624 VAL B C 1
ATOM 9803 O O . VAL B 1 624 ? 0.217 28.281 15.367 1 79.88 624 VAL B O 1
ATOM 9806 N N . VAL B 1 625 ? -1.471 28.203 16.844 1 82.5 625 VAL B N 1
ATOM 9807 C CA . VAL B 1 625 ? -1.107 29.453 17.484 1 82.5 625 VAL B CA 1
ATOM 9808 C C . VAL B 1 625 ? 0.234 29.297 18.203 1 82.5 625 VAL B C 1
ATOM 9810 O O . VAL B 1 625 ? 1.102 30.172 18.109 1 82.5 625 VAL B O 1
ATOM 9813 N N . LEU B 1 626 ? 0.404 28.172 18.828 1 79.81 626 LEU B N 1
ATOM 9814 C CA . LEU B 1 626 ? 1.659 27.922 19.531 1 79.81 626 LEU B CA 1
ATOM 9815 C C . LEU B 1 626 ? 2.826 27.859 18.547 1 79.81 626 LEU B C 1
ATOM 9817 O O . LEU B 1 626 ? 3.893 28.422 18.812 1 79.81 626 LEU B O 1
ATOM 9821 N N . ARG B 1 627 ? 2.604 27.234 17.453 1 78.75 627 ARG B N 1
ATOM 9822 C CA . ARG B 1 627 ? 3.656 27.141 16.453 1 78.75 627 ARG B CA 1
ATOM 9823 C C . ARG B 1 627 ? 3.98 28.516 15.867 1 78.75 627 ARG B C 1
ATOM 9825 O O . ARG B 1 627 ? 5.145 28.828 15.602 1 78.75 627 ARG B O 1
ATOM 9832 N N . ALA B 1 628 ? 2.977 29.234 15.609 1 81.81 628 ALA B N 1
ATOM 9833 C CA . ALA B 1 628 ? 3.195 30.578 15.102 1 81.81 628 ALA B CA 1
ATOM 9834 C C . ALA B 1 628 ? 3.977 31.422 16.109 1 81.81 628 ALA B C 1
ATOM 9836 O O . ALA B 1 628 ? 4.828 32.219 15.719 1 81.81 628 ALA B O 1
ATOM 9837 N N . MET B 1 629 ? 3.699 31.266 17.391 1 82.88 629 MET B N 1
ATOM 9838 C CA . MET B 1 629 ? 4.43 31.984 18.422 1 82.88 629 MET B CA 1
ATOM 9839 C C . MET B 1 629 ? 5.906 31.609 18.422 1 82.88 629 MET B C 1
ATOM 9841 O O . MET B 1 629 ? 6.773 32.469 18.562 1 82.88 629 MET B O 1
ATOM 9845 N N . ASP B 1 630 ? 6.137 30.375 18.188 1 76.44 630 ASP B N 1
ATOM 9846 C CA . ASP B 1 630 ? 7.52 29.922 18.109 1 76.44 630 ASP B CA 1
ATOM 9847 C C . ASP B 1 630 ? 8.25 30.531 16.922 1 76.44 630 ASP B C 1
ATOM 9849 O O . ASP B 1 630 ? 9.414 30.922 17.031 1 76.44 630 ASP B O 1
ATOM 9853 N N . VAL B 1 631 ? 7.629 30.656 15.797 1 78.56 631 VAL B N 1
ATOM 9854 C CA . VAL B 1 631 ? 8.219 31.234 14.594 1 78.56 631 VAL B CA 1
ATOM 9855 C C . VAL B 1 631 ? 8.492 32.719 14.82 1 78.56 631 VAL B C 1
ATOM 9857 O O . VAL B 1 631 ? 9.555 33.219 14.453 1 78.56 631 VAL B O 1
ATOM 9860 N N . LEU B 1 632 ? 7.578 33.375 15.445 1 81.25 632 LEU B N 1
ATOM 9861 C CA . LEU B 1 632 ? 7.707 34.781 15.68 1 81.25 632 LEU B CA 1
ATOM 9862 C C . LEU B 1 632 ? 8.781 35.094 16.719 1 81.25 632 LEU B C 1
ATOM 9864 O O . LEU B 1 632 ? 9.57 36.031 16.562 1 81.25 632 LEU B O 1
ATOM 9868 N N . ALA B 1 633 ? 8.82 34.25 17.688 1 76.19 633 ALA B N 1
ATOM 9869 C CA . ALA B 1 633 ? 9.789 34.469 18.766 1 76.19 633 ALA B CA 1
ATOM 9870 C C . ALA B 1 633 ? 11.203 34.156 18.281 1 76.19 633 ALA B C 1
ATOM 9872 O O . ALA B 1 633 ? 12.141 34.938 18.531 1 76.19 633 ALA B O 1
ATOM 9873 N N . ASP B 1 634 ? 11.328 33.156 17.594 1 71.88 634 ASP B N 1
ATOM 9874 C CA . ASP B 1 634 ? 12.656 32.656 17.219 1 71.88 634 ASP B CA 1
ATOM 9875 C C . ASP B 1 634 ? 13.148 33.375 15.953 1 71.88 634 ASP B C 1
ATOM 9877 O O . ASP B 1 634 ? 14.203 34 15.953 1 71.88 634 ASP B O 1
ATOM 9881 N N . ASP B 1 635 ? 12.359 33.406 14.914 1 70.5 635 ASP B N 1
ATOM 9882 C CA . ASP B 1 635 ? 12.828 33.875 13.609 1 70.5 635 ASP B CA 1
ATOM 9883 C C . ASP B 1 635 ? 12.75 35.375 13.516 1 70.5 635 ASP B C 1
ATOM 9885 O O . ASP B 1 635 ? 13.57 36.031 12.844 1 70.5 635 ASP B O 1
ATOM 9889 N N . LEU B 1 636 ? 11.781 35.938 14.273 1 72.75 636 LEU B N 1
ATOM 9890 C CA . LEU B 1 636 ? 11.625 37.375 14.195 1 72.75 636 LEU B CA 1
ATOM 9891 C C . LEU B 1 636 ? 12.203 38.062 15.43 1 72.75 636 LEU B C 1
ATOM 9893 O O . LEU B 1 636 ? 12.141 39.281 15.562 1 72.75 636 LEU B O 1
ATOM 9897 N N . GLU B 1 637 ? 12.875 37.188 16.391 1 70.56 637 GLU B N 1
ATOM 9898 C CA . GLU B 1 637 ? 13.578 37.656 17.578 1 70.56 637 GLU B CA 1
ATOM 9899 C C . GLU B 1 637 ? 12.664 38.5 18.469 1 70.56 637 GLU B C 1
ATOM 9901 O O . GLU B 1 637 ? 13.039 39.625 18.875 1 70.56 637 GLU B O 1
ATOM 9906 N N . MET B 1 638 ? 11.531 37.938 18.547 1 74.06 638 MET B N 1
ATOM 9907 C CA . MET B 1 638 ? 10.602 38.625 19.453 1 74.06 638 MET B CA 1
ATOM 9908 C C . MET B 1 638 ? 10.664 38 20.844 1 74.06 638 MET B C 1
ATOM 9910 O O . MET B 1 638 ? 10.953 36.812 21 1 74.06 638 MET B O 1
ATOM 9914 N N . GLU B 1 639 ? 10.711 38.781 21.922 1 62.62 639 GLU B N 1
ATOM 9915 C CA . GLU B 1 639 ? 10.836 38.312 23.297 1 62.62 639 GLU B CA 1
ATOM 9916 C C . GLU B 1 639 ? 9.578 37.594 23.75 1 62.62 639 GLU B C 1
ATOM 9918 O O . GLU B 1 639 ? 8.461 38.031 23.516 1 62.62 639 GLU B O 1
ATOM 9923 N N . MET B 1 640 ? 9.625 36.25 23.938 1 62.47 640 MET B N 1
ATOM 9924 C CA . MET B 1 640 ? 8.57 35.469 24.578 1 62.47 640 MET B CA 1
ATOM 9925 C C . MET B 1 640 ? 8.977 35.062 25.984 1 62.47 640 MET B C 1
ATOM 9927 O O . MET B 1 640 ? 10.164 34.938 26.281 1 62.47 640 MET B O 1
ATOM 9931 N N . SER B 1 641 ? 7.996 35.188 26.906 1 49.78 641 SER B N 1
ATOM 9932 C CA . SER B 1 641 ? 8.305 34.531 28.188 1 49.78 641 SER B CA 1
ATOM 9933 C C . SER B 1 641 ? 8.648 33.062 27.984 1 49.78 641 SER B C 1
ATOM 9935 O O . SER B 1 641 ? 8.242 32.469 27 1 49.78 641 SER B O 1
ATOM 9937 N N . ARG B 1 642 ? 9.633 32.344 28.656 1 46.94 642 ARG B N 1
ATOM 9938 C CA . ARG B 1 642 ? 10.422 31.109 28.594 1 46.94 642 ARG B CA 1
ATOM 9939 C C . ARG B 1 642 ? 9.578 29.938 28.094 1 46.94 642 ARG B C 1
ATOM 9941 O O . ARG B 1 642 ? 10.102 28.875 27.781 1 46.94 642 ARG B O 1
ATOM 9948 N N . ALA B 1 643 ? 8.328 29.781 28.25 1 38.66 643 ALA B N 1
ATOM 9949 C CA . ALA B 1 643 ? 7.949 28.375 28.453 1 38.66 643 ALA B CA 1
ATOM 9950 C C . ALA B 1 643 ? 7.793 27.656 27.125 1 38.66 643 ALA B C 1
ATOM 9952 O O . ALA B 1 643 ? 7.578 26.438 27.094 1 38.66 643 ALA B O 1
ATOM 9953 N N . PHE B 1 644 ? 7.504 28.172 26 1 41.12 644 PHE B N 1
ATOM 9954 C CA . PHE B 1 644 ? 6.973 27.156 25.094 1 41.12 644 PHE B CA 1
ATOM 9955 C C . PHE B 1 644 ? 8.078 26.609 24.203 1 41.12 644 PHE B C 1
ATOM 9957 O O . PHE B 1 644 ? 8.648 27.328 23.391 1 41.12 644 PHE B O 1
ATOM 9964 N N . ALA B 1 645 ? 8.898 25.672 24.656 1 38.09 645 ALA B N 1
ATOM 9965 C CA . ALA B 1 645 ? 10 24.844 24.172 1 38.09 645 ALA B CA 1
ATOM 9966 C C . ALA B 1 645 ? 9.609 24.141 22.875 1 38.09 645 ALA B C 1
ATOM 9968 O O . ALA B 1 645 ? 10.391 23.328 22.344 1 38.09 645 ALA B O 1
ATOM 9969 N N . TYR B 1 646 ? 8.422 24.188 22.531 1 36.47 646 TYR B N 1
ATOM 9970 C CA . TYR B 1 646 ? 8.266 23.094 21.562 1 36.47 646 TYR B CA 1
ATOM 9971 C C . TYR B 1 646 ? 9.305 23.203 20.453 1 36.47 646 TYR B C 1
ATOM 9973 O O . TYR B 1 646 ? 10.023 22.234 20.172 1 36.47 646 TYR B O 1
ATOM 9981 N N . SER B 1 647 ? 8.93 23.969 19.312 1 38.53 647 SER B N 1
ATOM 9982 C CA . SER B 1 647 ? 9.625 23.969 18.031 1 38.53 647 SER B CA 1
ATOM 9983 C C . SER B 1 647 ? 10.914 24.797 18.109 1 38.53 647 SER B C 1
ATOM 9985 O O . SER B 1 647 ? 11.555 25.047 17.094 1 38.53 647 SER B O 1
ATOM 9987 N N . SER B 1 648 ? 11.156 25.641 19.016 1 35.59 648 SER B N 1
ATOM 9988 C CA . SER B 1 648 ? 12.25 26.609 19.125 1 35.59 648 SER B CA 1
ATOM 9989 C C . SER B 1 648 ? 13.594 25.938 18.859 1 35.59 648 SER B C 1
ATOM 9991 O O . SER B 1 648 ? 14.586 26.625 18.578 1 35.59 648 SER B O 1
ATOM 9993 N N . ARG B 1 649 ? 13.719 24.828 19.266 1 36.19 649 ARG B N 1
ATOM 9994 C CA . ARG B 1 649 ? 15.102 24.359 19.281 1 36.19 649 ARG B CA 1
ATOM 9995 C C . ARG B 1 649 ? 15.68 24.312 17.859 1 36.19 649 ARG B C 1
ATOM 9997 O O . ARG B 1 649 ? 16.891 24.375 17.688 1 36.19 649 ARG B O 1
ATOM 10004 N N . ILE B 1 650 ? 14.812 24.031 16.781 1 34.62 650 ILE B N 1
ATOM 10005 C CA . ILE B 1 650 ? 15.531 23.875 15.523 1 34.62 650 ILE B CA 1
ATOM 10006 C C . ILE B 1 650 ? 15.789 25.25 14.906 1 34.62 650 ILE B C 1
ATOM 10008 O O . ILE B 1 650 ? 16.75 25.422 14.148 1 34.62 650 ILE B O 1
ATOM 10012 N N . SER B 1 651 ? 15.023 26.281 15 1 34.47 651 SER B N 1
ATOM 10013 C CA . SER B 1 651 ? 15.211 27.578 14.336 1 34.47 651 SER B CA 1
ATOM 10014 C C . SER B 1 651 ? 16.422 28.312 14.883 1 34.47 651 SER B C 1
ATOM 10016 O O . SER B 1 651 ? 16.969 29.203 14.227 1 34.47 651 SER B O 1
ATOM 10018 N N . MET B 1 652 ? 16.766 28.312 16 1 32.62 652 MET B N 1
ATOM 10019 C CA . MET B 1 652 ? 17.906 29.062 16.5 1 32.62 652 MET B CA 1
ATOM 10020 C C . MET B 1 652 ? 19.188 28.641 15.805 1 32.62 652 MET B C 1
ATOM 10022 O O . MET B 1 652 ? 20.125 29.422 15.68 1 32.62 652 MET B O 1
ATOM 10026 N N . ALA B 1 653 ? 19.266 27.453 15.414 1 33.03 653 ALA B N 1
ATOM 10027 C CA . ALA B 1 653 ? 20.594 27.047 14.938 1 33.03 653 ALA B CA 1
ATOM 10028 C C . ALA B 1 653 ? 20.859 27.594 13.539 1 33.03 653 ALA B C 1
ATOM 10030 O O . ALA B 1 653 ? 22.016 27.797 13.148 1 33.03 653 ALA B O 1
ATOM 10031 N N . ILE B 1 654 ? 19.891 27.953 12.703 1 33.75 654 ILE B N 1
ATOM 10032 C CA . ILE B 1 654 ? 20.188 28.469 11.375 1 33.75 654 ILE B CA 1
ATOM 10033 C C . ILE B 1 654 ? 20.469 29.969 11.461 1 33.75 654 ILE B C 1
ATOM 10035 O O . ILE B 1 654 ? 21.109 30.547 10.57 1 33.75 654 ILE B O 1
ATOM 10039 N N . ARG B 1 655 ? 20.156 30.875 12.25 1 37.47 655 ARG B N 1
ATOM 10040 C CA . ARG B 1 655 ? 20.484 32.312 12.32 1 37.47 655 ARG B CA 1
ATOM 10041 C C . ARG B 1 655 ? 22 32.5 12.406 1 37.47 655 ARG B C 1
ATOM 10043 O O . ARG B 1 655 ? 22.531 33.438 11.812 1 37.47 655 ARG B O 1
ATOM 10050 N N . SER B 1 656 ? 22.688 31.812 13.211 1 34.03 656 SER B N 1
ATOM 10051 C CA . SER B 1 656 ? 24.062 32.219 13.422 1 34.03 656 SER B CA 1
ATOM 10052 C C . SER B 1 656 ? 24.906 32 12.164 1 34.03 656 SER B C 1
ATOM 10054 O O . SER B 1 656 ? 26.031 32.5 12.078 1 34.03 656 SER B O 1
ATOM 10056 N N . CYS B 1 657 ? 24.375 31.266 11.219 1 33.78 657 CYS B N 1
ATOM 10057 C CA . CYS B 1 657 ? 25.281 31.156 10.078 1 33.78 657 CYS B CA 1
ATOM 10058 C C . CYS B 1 657 ? 25.172 32.375 9.164 1 33.78 657 CYS B C 1
ATOM 10060 O O . CYS B 1 657 ? 26.062 32.625 8.359 1 33.78 657 CYS B O 1
ATOM 10062 N N . ARG B 1 658 ? 24.094 33.219 9.062 1 35.69 658 ARG B N 1
ATOM 10063 C CA . ARG B 1 658 ? 24.125 34.375 8.172 1 35.69 658 ARG B CA 1
ATOM 10064 C C . ARG B 1 658 ? 24.891 35.531 8.789 1 35.69 658 ARG B C 1
ATOM 10066 O O . ARG B 1 658 ? 25.438 36.375 8.078 1 35.69 658 ARG B O 1
ATOM 10073 N N . SER B 1 659 ? 24.938 35.75 10.039 1 33.31 659 SER B N 1
ATOM 10074 C CA . SER B 1 659 ? 25.625 36.969 10.484 1 33.31 659 SER B CA 1
ATOM 10075 C C . SER B 1 659 ? 27.125 36.875 10.203 1 33.31 659 SER B C 1
ATOM 10077 O O . SER B 1 659 ? 27.828 37.875 10.305 1 33.31 659 SER B O 1
ATOM 10079 N N . GLY B 1 660 ? 27.703 35.781 9.961 1 31.91 660 GLY B N 1
ATOM 10080 C CA . GLY B 1 660 ? 29.141 35.906 9.781 1 31.91 660 GLY B CA 1
ATOM 10081 C C . GLY B 1 660 ? 29.516 36.594 8.477 1 31.91 660 GLY B C 1
ATOM 10082 O O . GLY B 1 660 ? 30.672 36.969 8.273 1 31.91 660 GLY B O 1
ATOM 10083 N N . ASP B 1 661 ? 28.688 36.656 7.434 1 32.06 661 ASP B N 1
ATOM 10084 C CA . ASP B 1 661 ? 29.328 37.25 6.266 1 32.06 661 ASP B CA 1
ATOM 10085 C C . ASP B 1 661 ? 29.266 38.781 6.32 1 32.06 661 ASP B C 1
ATOM 10087 O O . ASP B 1 661 ? 29.953 39.469 5.559 1 32.06 661 ASP B O 1
ATOM 10091 N N . SER B 1 662 ? 28.359 39.438 7.082 1 30.84 662 SER B N 1
ATOM 10092 C CA . SER B 1 662 ? 28.375 40.875 6.832 1 30.84 662 SER B CA 1
ATOM 10093 C C . SER B 1 662 ? 29.578 41.531 7.516 1 30.84 662 SER B C 1
ATOM 10095 O O . SER B 1 662 ? 29.75 42.75 7.426 1 30.84 662 SER B O 1
ATOM 10097 N N . ALA B 1 663 ? 30.359 41 8.398 1 31.09 663 ALA B N 1
ATOM 10098 C CA . ALA B 1 663 ? 31.391 41.875 8.953 1 31.09 663 ALA B CA 1
ATOM 10099 C C . ALA B 1 663 ? 32.438 42.219 7.906 1 31.09 663 ALA B C 1
ATOM 10101 O O . ALA B 1 663 ? 33.188 43.219 8.047 1 31.09 663 ALA B O 1
ATOM 10102 N N . LYS B 1 664 ? 32.938 41.406 6.969 1 33.66 664 LYS B N 1
ATOM 10103 C CA . LYS B 1 664 ? 34.25 41.812 6.445 1 33.66 664 LYS B CA 1
ATOM 10104 C C . LYS B 1 664 ? 34.094 42.906 5.379 1 33.66 664 LYS B C 1
ATOM 10106 O O . LYS B 1 664 ? 35.062 43.344 4.793 1 33.66 664 LYS B O 1
ATOM 10111 N N . SER B 1 665 ? 32.938 43.312 4.918 1 28.59 665 SER B N 1
ATOM 10112 C CA . SER B 1 665 ? 33.219 44.25 3.816 1 28.59 665 SER B CA 1
ATOM 10113 C C . SER B 1 665 ? 33.656 45.594 4.332 1 28.59 665 SER B C 1
ATOM 10115 O O . SER B 1 665 ? 33.938 46.5 3.541 1 28.59 665 SER B O 1
ATOM 10117 N N . SER B 1 666 ? 33.531 46.031 5.555 1 24.23 666 SER B N 1
ATOM 10118 C CA . SER B 1 666 ? 33.844 47.469 5.617 1 24.23 666 SER B CA 1
ATOM 10119 C C . SER B 1 666 ? 35.375 47.688 5.598 1 24.23 666 SER B C 1
ATOM 10121 O O . SER B 1 666 ? 35.812 48.812 5.59 1 24.23 666 SER B O 1
ATOM 10123 N N . THR B 1 667 ? 36.219 46.844 6.023 1 24.61 667 THR B N 1
ATOM 10124 C CA . THR B 1 667 ? 37.5 47.469 6.234 1 24.61 667 THR B CA 1
ATOM 10125 C C . THR B 1 667 ? 38.219 47.688 4.902 1 24.61 667 THR B C 1
ATOM 10127 O O . THR B 1 667 ? 39.344 48.25 4.871 1 24.61 667 THR B O 1
ATOM 10130 N N . GLY B 1 668 ? 38.031 47.094 3.732 1 20.55 668 GLY B N 1
ATOM 10131 C CA . GLY B 1 668 ? 39.062 47.469 2.768 1 20.55 668 GLY B CA 1
ATOM 10132 C C . GLY B 1 668 ? 38.906 48.906 2.311 1 20.55 668 GLY B C 1
ATOM 10133 O O . GLY B 1 668 ? 37.906 49.312 1.737 1 20.55 668 GLY B O 1
ATOM 10134 N N . ARG B 1 669 ? 39.375 49.906 3.24 1 17.53 669 ARG B N 1
ATOM 10135 C CA . ARG B 1 669 ? 40.375 50.812 2.66 1 17.53 669 ARG B CA 1
ATOM 10136 C C . ARG B 1 669 ? 41.688 50.062 2.346 1 17.53 669 ARG B C 1
ATOM 101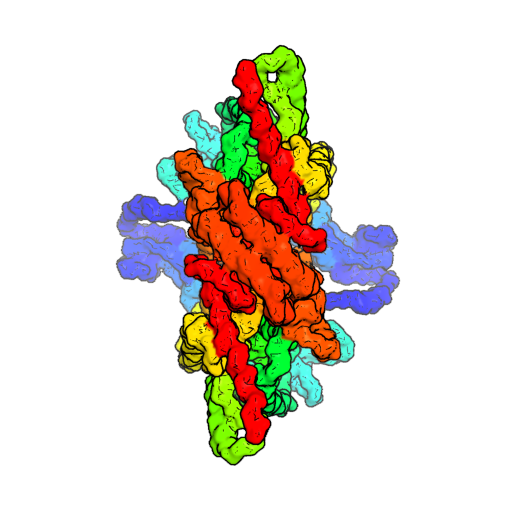38 O O . ARG B 1 669 ? 42.094 49.188 3.109 1 17.53 669 ARG B O 1
#

Secondary structure (DSSP, 8-state):
-----------SSHHHHHHHT---SS--PPTTEEEE-TTS-B-SSGGG-SEEEE--TTEEEEEEEETTEEEEEEEEPPTTEE--STT-SSPEEPPTTEE--STT-SSPEEPPTTEE--SSS-SSPEEPPTTEEESSTTB-SGGGEEEPTTEEEETTEEEEP-TT----TT-BHHHHHHTTSS------------SSS-----TTEEEETTEEEE-TTHHHHHHHHHHHHHHHHHHHHHHHS-GGGGSHHHHHHIIIIIIIHHHHHHHHHHHTTS-----HHHHHHHHHHGGGGT--GGGTGGGTS-SHHHHHHHHHHHHHHHHHHHHHHHHHHHHHTTSTT-TTPPPHHHHHHHHHHHHHHTHHHHHHHHHGGG-EEEPTTS-EEESS-TTSBTTSHHHHHHHHHHHHHHHHHHHHHHHHHHHHHHHHHHTTSGGGGGGHHHHTTB-GGGTTHHHHHHHHHHHHHTHHHHTSS-HHHHHHHHHHHHHHHHHHHHHH--BSSHHHHHHHHHHHHHHHHHHHHHHHHTT--S--HHHHHHHHHHHHHHHHHHHHHHHHHHHHHHHTPPSSSTTS-HHHHTSPPPPHHHHHHHHHHHHHHHHHHHHSTTHHHHHHHHHTS-HHHHHHHHHHHHHHHHHTT----TT--SSHHHHHHHHHHHTTTGGGGS---/-----------SSHHHHHHHT---SS--PPTTEEEE-TTS-B-SSGGG-SEEEE--TTEEEEEEEETTEEEEEEEEPPTTEE--STT-SSPEEPPTTEE--STT-SSPEEPPTTEE--SSS-SSPEEPPTTEEESSTTB-SGGGEEEPTTEEEETTEEEEP-TT----TT-BHHHHHHTTSS------------SSS-----TTEEEETTEEEE-TTHHHHHHHHHHHHHHHHHHHHHHHHSTTTTSHHHHHHIIIIIIIHHHHHHHHHHHTTS-----HHHHHHHHHHGGGGT--GGGTGGGTS-SHHHHHHHHHHHHHHHHHHHHHHHHHHHHHTTSTT-TTPPPHHHHHHHHHHHHHHTHHHHHHHHHGGG-EEEPTTS-EEESS-TTSBTTSHHHHHHHHHHHHHHHHHHHHHHHHHHHHHHHHHHTTSGGGGGGHHHHTTB-GGGTTHHHHHHHHHHHHHTHHHHTSS-HHHHHHHHHHHHHHHHHHHHHH--BSSHHHHHHHHHHHHHHHHHHHHHHHHTT--S--HHHHHHHHHHHHHHHHHHHHHHHHHHHHHHHT--TTSTTS-HHHHTSPPPPHHHHHHHHHHHHHHHHHHHHSTTHHHHHHHHHTS-HHHHHHHHHHHHHHHHHTT----TT--SSHHHHHHHHHHHTTTTTGGG---

Organism: NCBI:txid2562239

Sequence (1338 aa):
MVFCLRESVWSRKENREKWQSWVPIKTACFEGFGLIDAQGGFVDNRTLATECGLCPAGRASEELVDLTGRTFRCAQCPPGYYQSNTYSTSCEPCSKGTYSNSYGNVQCQYCDQGFYQEQQAQTSCTKCPASRTTQLLGATSLTSCVCTESHIDDGGVCAVCGEGLSCPLGSTLSLLKSVNGTNAQLPHVLSGYRSVTCGDCPADHYWASNECTRCGAVMWAWILALLMLIGGIFSSYYLLTSSYTAKASVMACTTASLGMMLALFQNLGVLSTVDVRWPGEIANLLAFASIFTFNLDALGFGCLSHGNVYRYTSTALFFLVVVLALPITGALTRLLWIMKKHGLAWEKFKTYSTTGQFLQVSFTTMANVGLMPFMCYKHPTGQESVLKYTEVLCGSGEHLVMKIVGSMVMSLAGVFFSVCCYAAWVAPSLSGRPSIATIRFLVFRFRPDVWWFGVILLGRGPLLSLPAVVATDTPALHLVLMLGILLTSLVLQVWFLPWKSPILNLVDAATVSLMVMLLATSLGLVNTAGDVALLQTCATVASCTMIGILALMLCLSAVALVQRHALGSQQEMWLLNLGRLPDANEVFSNLTDIGESLSEASSSNRAKEMVSRLEKLSVYDVNVVLRAMDVLADDLEMEMSRAFAYSSRISMAIRSCRSGDSAKSSTGRMVFCLRESVWSRKENREKWQSWVPIKTACFEGFGLIDAQGGFVDNRTLATECGLCPAGRASEELVDLTGRTFRCAQCPPGYYQSNTYSTSCEPCSKGTYSNSYGNVQCQYCDQGFYQEQQAQTSCTKCPASRTTQLLGATSLTSCVCTESHIDDGGVCAVCGEGLSCPLGSTLSLLKSVNGTNAQLPHVLSGYRSVTCGDCPADHYWASNECTRCGAVMWAWILALLMLIGGIFSSYYLLTSSYTAKASVMACTTASLGMMLALFQNLGVLSTVDVRWPGEIANLLAFASIFTFNLDALGFGCLSHGNVYRYTSTALFFLVVVLALPITGALTRLLWIMKKHGLAWEKFKTYSTTGQFLQVSFTTMANVGLMPFMCYKHPTGQESVLKYTEVLCGSGEHLVMKIVGSMVMSLAGVFFSVCCYAAWVAPSLSGRPSIATIRFLVFRFRPDVWWFGVILLGRGPLLSLPAVVATDTPALHLVLMLGILLTSLVLQVWFLPWKSPILNLVDAATVSLMVMLLATSLGLVNTAGDVALLQTCATVASCTMIGILALMLCLSAVALVQRHALGSQQEMWLLNLGRLPDANEVFSNLTDIGESLSEASSSNRAKEMVSRLEKLSVYDVNVVLRAMDVLADDLEMEMSRAFAYSSRISMAIRSCRSGDSAKSSTGR

Radius of gyration: 38.49 Å; Cα contacts (8 Å, |Δi|>4): 2320; chains: 2; bounding box: 101×120×92 Å

Solvent-accessible surface area (backbone atoms only — not comparable to full-atom values): 68663 Å² total; per-residue (Å²): 129,87,64,70,63,82,80,62,73,54,72,59,59,72,62,36,56,64,54,51,65,62,57,62,81,78,59,58,28,50,88,15,18,5,24,12,24,90,86,68,42,73,31,92,46,65,89,62,26,64,41,68,35,76,15,47,52,3,18,14,14,36,83,38,77,53,99,92,40,70,21,16,21,36,39,57,13,50,53,2,20,14,17,66,45,61,43,26,58,55,58,40,62,13,46,56,4,20,15,16,76,41,68,37,21,42,57,57,38,62,12,42,53,26,15,20,13,69,46,59,43,22,51,59,56,44,68,36,61,87,60,29,23,24,74,20,31,27,20,42,33,74,84,42,41,22,15,28,71,44,11,24,28,56,93,88,42,52,41,73,39,60,93,94,56,85,24,52,71,51,29,36,49,70,52,66,68,56,58,77,58,90,75,73,60,63,53,44,67,44,85,36,69,34,64,92,41,74,67,75,51,61,92,47,20,15,49,39,94,96,35,68,38,74,31,72,70,47,54,57,50,49,53,50,47,51,52,48,48,54,51,43,58,59,49,41,50,61,58,70,67,33,78,68,48,70,23,38,43,42,34,49,23,47,41,46,43,47,47,47,44,50,49,48,32,31,51,40,15,56,56,42,68,49,83,51,78,59,57,73,74,54,40,53,52,27,58,59,17,20,47,60,43,68,51,39,48,63,73,34,50,45,43,75,32,72,55,72,61,50,40,51,48,54,60,57,47,47,58,56,50,50,63,52,45,50,58,48,49,33,50,45,35,40,62,67,47,54,64,81,84,65,96,77,55,52,50,70,42,55,45,47,15,46,51,48,39,52,48,61,71,38,38,40,33,45,38,44,56,22,45,42,62,59,17,50,31,71,42,96,85,70,50,34,20,19,65,90,46,33,65,40,42,60,85,38,73,66,37,49,54,41,44,52,54,16,51,51,42,42,48,51,51,49,50,52,52,52,50,46,52,51,46,53,67,44,43,55,76,32,34,42,44,74,67,42,46,36,47,40,69,50,35,69,65,31,28,52,78,40,34,57,48,41,55,57,60,60,48,51,42,41,57,56,44,45,32,48,46,75,28,46,77,37,48,48,54,24,44,42,48,40,41,51,51,51,50,52,51,44,53,53,45,49,62,62,50,39,43,58,48,54,43,55,40,52,49,52,48,52,49,51,50,35,50,44,51,38,45,44,36,48,39,37,45,63,53,53,87,66,95,51,59,66,45,46,50,53,40,48,51,34,52,50,49,46,53,48,51,51,51,48,41,43,49,51,30,51,50,44,63,69,64,66,59,67,26,53,35,76,71,40,62,44,72,50,54,76,47,83,73,75,57,43,66,58,52,49,52,37,52,32,39,41,10,50,46,37,46,52,30,62,78,39,91,45,40,64,56,50,37,54,46,54,36,64,33,41,54,60,57,49,50,37,40,51,52,27,47,43,48,42,28,64,72,65,66,30,65,56,72,86,72,80,61,69,73,43,64,34,54,61,19,62,58,45,53,63,67,66,66,71,65,68,70,69,64,84,116,123,77,73,67,50,68,78,44,69,71,72,57,56,75,58,35,59,64,52,53,66,62,57,58,80,79,64,57,27,49,90,14,19,5,24,12,24,91,86,69,44,74,31,93,47,69,89,62,30,61,39,66,34,76,14,46,53,3,18,14,14,35,82,38,76,52,98,93,41,72,22,17,22,36,40,58,13,49,52,3,21,16,17,67,46,61,42,26,60,56,57,40,61,14,47,55,3,20,16,16,75,42,70,36,20,42,56,57,38,60,12,44,60,25,14,20,14,70,45,59,43,23,50,59,55,44,67,37,62,88,61,28,24,23,69,25,30,27,20,41,33,74,83,43,41,22,14,28,68,46,12,24,27,55,92,88,42,52,40,72,42,61,92,93,56,86,24,52,70,51,27,31,47,70,52,66,70,52,58,78,58,90,60,70,52,63,67,67,66,49,84,26,72,40,75,92,38,68,67,76,52,60,92,47,21,16,49,40,95,96,36,69,39,74,31,74,69,48,51,57,51,51,53,50,48,51,52,47,47,54,50,45,58,59,49,40,53,56,56,70,65,30,73,68,43,64,34,47,21,45,36,48,29,46,43,49,36,52,45,47,46,50,50,48,32,31,52,40,15,57,55,53,68,50,83,55,72,59,58,72,74,54,39,52,53,26,58,59,18,20,47,60,44,68,52,39,48,64,74,34,49,46,44,74,33,72,55,73,62,50,41,51,48,54,62,57,46,46,59,57,49,52,65,51,45,52,60,47,49,34,50,47,35,41,60,63,40,60,61,78,85,61,97,78,55,52,50,68,43,56,47,47,16,47,50,46,38,51,48,60,71,39,39,39,32,45,39,44,56,21,45,43,63,58,17,49,30,71,42,96,86,70,52,32,20,19,63,88,47,28,68,41,42,59,87,38,72,67,36,50,54,40,44,52,54,16,50,51,42,43,49,53,51,50,50,50,52,51,50,46,53,52,47,54,68,45,43,55,76,34,33,43,44,76,68,40,47,35,48,40,70,50,34,69,66,31,29,51,79,39,33,57,50,41,57,58,59,59,49,51,42,42,58,56,46,45,33,48,46,76,27,45,78,37,48,48,55,23,44,42,49,39,40,50,52,50,50,53,51,44,52,54,44,46,62,62,50,39,44,52,43,56,43,56,40,52,50,53,49,51,48,50,50,34,49,45,50,39,46,45,36,48,38,36,45,63,52,51,87,66,95,50,59,67,46,50,50,53,37,49,52,36,51,50,50,47,52,49,52,51,50,49,41,46,49,50,31,49,50,41,63,69,65,70,49,49,42,46,31,71,74,28,60,43,73,50,53,78,46,84,70,75,57,41,66,58,53,49,52,34,50,32,39,39,10,49,46,37,46,52,30,61,77,40,93,43,40,63,55,49,35,53,46,53,33,61,36,46,68,66,56,49,50,38,39,52,50,27,49,36,48,41,28,57,72,65,67,32,67,56,74,84,74,77,63,77,61,42,59,39,55,58,20,62,58,42,60,61,63,66,66,71,66,69,71,71,63,82,119

Nearest PDB structures (foldseek):
  8wa2-assembly1_B  TM=2.910E-01  e=6.129E-05  Chlamydomonas reinhardtii
  7n4y-assembly1_B  TM=4.635E-01  e=7.367E-03  Bos indicus x Bos taurus
  4f7g-assembly1_B  TM=3.054E-01  e=2.619E+00  Mus musculus
  7n4y-assembly1_B  TM=5.452E-01  e=5.607E-03  Bos indicus x Bos taurus
  4f7g-assembly1_B  TM=2.846E-01  e=2.150E+00  Mus musculus

InterPro domains:
  IPR009030 Growth factor receptor cysteine-rich domain superfamily [SSF57184] (74-215)
  IPR011641 Tyrosine-protein kinase ephrin type A/B receptor-like [PF07699] (97-145)

Foldseek 3Di:
DDPPDDDPPPPPPPVVVVVVVVQPPQQAADQQKAFAAPVRHFDPDSVRGRYIGGQAWQWAWEWDQDPVGIHTGTFGDAWQWTAQHISHHDTHGADWQWTAQDTSHNHTHGAFWQWTGQDTSHNHTHGAPPQWTAQATSHRDNLRTAGAWQFEADPNDTHGNPPPDGQHHRHYPVVVVPVVDDPVVPPCPPGRPGDFFPDAQPAQFFCAPNDTHGCPCLVVVVVVVVVVVVVCLLVVLCVVPDPQCLFQLNVLLCCQQPVVVLVLLLLLLLVLLQPFDAPPVSNVSNVVSVVSLVPCRNSPLCNVPPDPLRSLLVVLCVLVCSLVVQVVVLVVLCVVVVVPDDPSHRDPLSSLQSSLLVCLSCLLSLLLSLCQLLQWEADPVRWTAGSSGRPHTNPDPSSVSSNVSSVVSVVVSVVSLVVLQVCLVCLLVCFLPPNNSSCCSQQSFWDLLPSSCSSVVSVLSNQLNVLSNVPVHPSLSNLVSNLVSLVVVLCVCQVCVTGPFNVVSVLSNLLSVLVSQLSVLSSVRRPDPDDSPVSSVSNVVSVVVNVVSSVVSNVSSVVCVVVVDGHPDLPDDQVRNVHRDDDPVVVVVVVVVVVVVVVVCVPDPNVVVVVVVLVVDDPVVVVVVLVVVLCCCQVVVDDDDPDDPDSNSSVSSHVSNPVPPPPPPPPPD/DDCPDDDPPPPCPVCVVVVVVVQDPQQAADQQKAFAAPVRHFDDDSVRGRYIGGQAWQWAWEWDQDPVGIHTGTFGAAWQWTAQGISHHDTHGADWQWTAQHTSHNHTAGAFWQWTGQDTSHRHTHGAPPQWTAQATSHRDNVRTAGAWQFEADPNDTHGNPPPDTQHHRHHPVNSVPVVDDPVVPPCPPGRPGDFFPAAQPAQFFCAPNDTHGCPCLLVVVVVVVVVVVVCLLVLLCVCPPVLCVFQLNVQLCCQQVVVVLVLLLLLLLVLLQPFDAPPVSNVSNVVSVVSLVPCRNSPLCNNPPDPLRSLLVVLCVLVCSLVVLVVVLVVLCVVVVVPDDPSHRDDLSSLQSSLLVCLSCLLSLLLSLCQLLLWEADPVRWTAGSSGRPHTNPDPSSVSSNVSSVVSVVVSVVSLVVLQVCLVCLLVCQLPPNNSSCCSQQVFWDLLPSSCSSVVSVLSNQLNVLSNVPVHPSLSNLVSNLVSLVVVLCVCQVCVTGLFNVSSVLSNLLSVLVSQLSVLSSVRRPDPDDSVVSSVSNVVSVVVNVVSSVVSNVVSVVCVVVVFRQNDLRHDQVRRVHHDDDPVVVVVVVVVVVVVVVVCVPDPNVVVVVVVLVVDDPVVVVVVLVVVLCCCQVVVDDDDPPDPNSNSRRNSHVSVPVVPPPPPPPPD

pLDDT: mean 72.27, std 19.36, range [16.36, 96.12]